Protein AF-B2FQ38-F1 (afdb_monomer)

Structure (mmCIF, N/CA/C/O backbone):
data_AF-B2FQ38-F1
#
_entry.id   AF-B2FQ38-F1
#
loop_
_atom_site.group_PDB
_atom_site.id
_atom_site.type_symbol
_atom_site.label_atom_id
_atom_site.label_alt_id
_atom_site.label_comp_id
_atom_site.label_asym_id
_atom_site.label_entity_id
_atom_site.label_seq_id
_atom_site.pdbx_PDB_ins_code
_atom_site.Cartn_x
_atom_site.Cartn_y
_atom_site.Cartn_z
_atom_site.occupancy
_atom_site.B_iso_or_equiv
_atom_site.auth_seq_id
_atom_site.auth_comp_id
_atom_site.auth_asym_id
_atom_site.auth_atom_id
_atom_site.pdbx_PDB_model_num
ATOM 1 N N . MET A 1 1 ? -25.486 31.416 -14.552 1.00 30.52 1 MET A N 1
ATOM 2 C CA . MET A 1 1 ? -24.155 31.394 -13.909 1.00 30.52 1 MET A CA 1
ATOM 3 C C . MET A 1 1 ? -23.927 32.611 -13.016 1.00 30.52 1 MET A C 1
ATOM 5 O O . MET A 1 1 ? -23.252 32.434 -12.018 1.00 30.52 1 MET A O 1
ATOM 9 N N . GLU A 1 2 ? -24.512 33.787 -13.290 1.00 24.81 2 GLU A N 1
ATOM 10 C CA . GLU A 1 2 ? -24.416 34.951 -12.377 1.00 24.81 2 GLU A CA 1
ATOM 11 C C . GLU A 1 2 ? -25.228 34.802 -11.069 1.00 24.81 2 GLU A C 1
ATOM 13 O O . GLU A 1 2 ? -24.766 35.266 -10.036 1.00 24.81 2 GLU A O 1
ATOM 18 N N . ASP A 1 3 ? -26.342 34.055 -11.046 1.00 27.44 3 ASP A N 1
ATOM 19 C CA . ASP A 1 3 ? -27.125 33.810 -9.810 1.00 27.44 3 ASP A CA 1
ATOM 20 C C . ASP A 1 3 ? -26.542 32.737 -8.859 1.00 27.44 3 ASP A C 1
ATOM 22 O O . ASP A 1 3 ? -27.119 32.452 -7.814 1.00 27.44 3 ASP A O 1
ATOM 26 N N . LEU A 1 4 ? -25.408 32.112 -9.199 1.00 34.53 4 LEU A N 1
ATOM 27 C CA . LEU A 1 4 ? -24.824 30.999 -8.427 1.00 34.53 4 LEU A CA 1
ATOM 28 C C . LEU A 1 4 ? -23.654 31.413 -7.518 1.00 34.53 4 LEU A C 1
ATOM 30 O O . LEU A 1 4 ? -23.085 30.561 -6.845 1.00 34.53 4 LEU A O 1
ATOM 34 N N . MET A 1 5 ? -23.273 32.694 -7.487 1.00 36.22 5 MET A N 1
ATOM 35 C CA . MET A 1 5 ? -21.983 33.100 -6.914 1.00 36.22 5 MET A CA 1
ATOM 36 C C . MET A 1 5 ? -21.943 33.417 -5.411 1.00 36.22 5 MET A C 1
ATOM 38 O O . MET A 1 5 ? -20.844 33.618 -4.908 1.00 36.22 5 MET A O 1
ATOM 42 N N . THR A 1 6 ? -23.048 33.397 -4.656 1.00 47.59 6 THR A N 1
ATOM 43 C CA . THR A 1 6 ? -23.005 33.710 -3.204 1.00 47.59 6 THR A CA 1
ATOM 44 C C . THR A 1 6 ? -24.158 33.094 -2.391 1.00 47.59 6 THR A C 1
ATOM 46 O O . THR A 1 6 ? -24.915 33.792 -1.718 1.00 47.59 6 THR A O 1
ATOM 49 N N . SER A 1 7 ? -24.326 31.767 -2.393 1.00 60.12 7 SER A N 1
ATOM 50 C CA . SER A 1 7 ? -25.158 31.102 -1.371 1.00 60.12 7 SER A CA 1
ATOM 51 C C . SER A 1 7 ? -24.307 30.189 -0.494 1.00 60.12 7 SER A C 1
ATOM 53 O O . SER A 1 7 ? -23.988 29.072 -0.890 1.00 60.12 7 SER A O 1
ATOM 55 N N . TYR A 1 8 ? -23.945 30.661 0.701 1.00 74.25 8 TYR A N 1
ATOM 56 C CA . TYR A 1 8 ? -23.257 29.840 1.701 1.00 74.25 8 TYR A CA 1
ATOM 57 C C . TYR A 1 8 ? -24.162 28.691 2.177 1.00 74.25 8 TYR A C 1
ATOM 59 O O . TYR A 1 8 ? -25.304 28.931 2.586 1.00 74.25 8 TYR A O 1
ATOM 67 N N . SER A 1 9 ? -23.636 27.465 2.184 1.00 77.94 9 SER A N 1
ATOM 68 C CA . SER A 1 9 ? -24.267 26.291 2.806 1.00 77.94 9 SER A CA 1
ATOM 69 C C . SER A 1 9 ? -24.468 26.483 4.312 1.00 77.94 9 SER A C 1
ATOM 71 O O . SER A 1 9 ? -23.829 27.326 4.955 1.00 77.94 9 SER A O 1
ATOM 73 N N . PHE A 1 10 ? -25.324 25.657 4.918 1.00 81.75 10 PHE A N 1
ATOM 74 C CA . PHE A 1 10 ? -25.598 25.731 6.355 1.00 81.75 10 PHE A CA 1
ATOM 75 C C . PHE A 1 10 ? -24.322 25.588 7.206 1.00 81.75 10 PHE A C 1
ATOM 77 O O . PHE A 1 10 ? -24.134 26.292 8.204 1.00 81.75 10 PHE A O 1
ATOM 84 N N . THR A 1 11 ? -23.406 24.707 6.798 1.00 80.44 11 THR A N 1
ATOM 85 C CA . THR A 1 11 ? -22.117 24.514 7.477 1.00 80.44 11 THR A CA 1
ATOM 86 C C . THR A 1 11 ? -21.111 25.627 7.203 1.00 80.44 11 THR A C 1
ATOM 88 O O . THR A 1 11 ? -20.391 26.017 8.121 1.00 80.44 11 THR A O 1
ATOM 91 N N . GLU A 1 12 ? -21.081 26.190 5.992 1.00 84.88 12 GLU A N 1
ATOM 92 C CA . GLU A 1 12 ? -20.215 27.334 5.665 1.00 84.88 12 GLU A CA 1
ATOM 93 C C . GLU A 1 12 ? -20.566 28.562 6.491 1.00 84.88 12 GLU A C 1
ATOM 95 O O . GLU A 1 12 ? -19.676 29.231 7.014 1.00 84.88 12 GLU A O 1
ATOM 100 N N . LYS A 1 13 ? -21.863 28.809 6.699 1.00 87.81 13 LYS A N 1
ATOM 101 C CA . LYS A 1 13 ? -22.312 29.901 7.564 1.00 87.81 13 LYS A CA 1
ATOM 102 C C . LYS A 1 13 ? -21.849 29.737 9.011 1.00 87.81 13 LYS A C 1
ATOM 104 O O . LYS A 1 13 ? -21.582 30.723 9.692 1.00 87.81 13 LYS A O 1
ATOM 109 N N . LYS A 1 14 ? -21.738 28.496 9.502 1.00 91.06 14 LYS A N 1
ATOM 110 C CA . LYS A 1 14 ? -21.206 28.225 10.846 1.00 91.06 14 LYS A CA 1
ATOM 111 C C . LYS A 1 14 ? -19.706 28.493 10.933 1.00 91.06 14 LYS A C 1
ATOM 113 O O . LYS A 1 14 ? -19.252 28.909 11.999 1.00 91.06 14 LYS A O 1
ATOM 118 N N . ARG A 1 15 ? -18.938 28.224 9.873 1.00 93.25 15 ARG A N 1
ATOM 119 C CA . ARG A 1 15 ? -17.489 28.444 9.849 1.00 93.25 15 ARG A CA 1
ATOM 120 C C . ARG A 1 15 ? -16.972 28.676 8.432 1.00 93.25 15 ARG A C 1
ATOM 122 O O . ARG A 1 15 ? -16.943 27.761 7.611 1.00 93.25 15 ARG A O 1
ATOM 129 N N . ILE A 1 16 ? -16.463 29.882 8.205 1.00 91.81 16 ILE A N 1
ATOM 130 C CA . ILE A 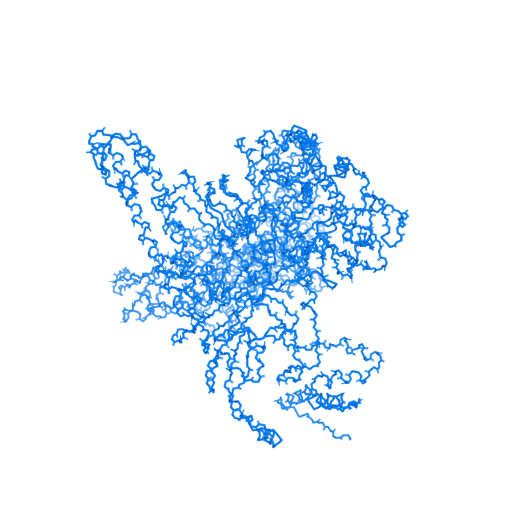1 16 ? -15.755 30.259 6.983 1.00 91.81 16 ILE A CA 1
ATOM 131 C C . ILE A 1 16 ? -14.252 30.102 7.224 1.00 91.81 16 ILE A C 1
ATOM 133 O O . ILE A 1 16 ? -13.740 30.474 8.280 1.00 91.81 16 ILE A O 1
ATOM 137 N N . ARG A 1 17 ? -13.550 29.521 6.249 1.00 92.31 17 ARG A N 1
ATOM 138 C CA . ARG A 1 17 ? -12.087 29.446 6.209 1.00 92.31 17 ARG A CA 1
ATOM 139 C C . ARG A 1 17 ? -11.578 30.571 5.320 1.00 92.31 17 ARG A C 1
ATOM 141 O O . ARG A 1 17 ? -12.038 30.701 4.191 1.00 92.31 17 ARG A O 1
ATOM 148 N N . LYS A 1 18 ? -10.650 31.383 5.826 1.00 92.12 18 LYS A N 1
ATOM 149 C CA . LYS A 1 18 ? -10.034 32.457 5.044 1.00 92.12 18 LYS A CA 1
ATOM 150 C C . LYS A 1 18 ? -9.117 31.843 3.995 1.00 92.12 18 LYS A C 1
ATOM 152 O O . LYS A 1 18 ? -8.100 31.270 4.364 1.00 92.12 18 LYS A O 1
ATOM 157 N N . ASP A 1 19 ? -9.457 31.991 2.725 1.00 90.75 19 ASP A N 1
ATOM 158 C CA . ASP A 1 19 ? -8.627 31.544 1.607 1.00 90.75 19 ASP A CA 1
ATOM 159 C C . ASP A 1 19 ? -7.636 32.637 1.185 1.00 90.75 19 ASP A C 1
ATOM 161 O O . ASP A 1 19 ? -8.020 33.805 1.097 1.00 90.75 19 ASP A O 1
ATOM 165 N N . PHE A 1 20 ? -6.372 32.266 0.964 1.00 90.81 20 PHE A N 1
ATOM 166 C CA . PHE A 1 20 ? -5.313 33.130 0.431 1.00 90.81 20 PHE A CA 1
ATOM 167 C C . PHE A 1 20 ? -5.130 33.004 -1.091 1.00 90.81 20 PHE A C 1
ATOM 169 O O . PHE A 1 20 ? -4.397 33.815 -1.658 1.00 90.81 20 PHE A O 1
ATOM 176 N N . GLY A 1 21 ? -5.810 32.048 -1.738 1.00 86.00 21 GLY A N 1
ATOM 177 C CA . GLY A 1 21 ? -5.771 31.843 -3.185 1.00 86.00 21 GLY A CA 1
ATOM 178 C C . GLY A 1 21 ? -6.091 33.110 -3.973 1.00 86.00 21 GLY A C 1
ATOM 179 O O . GLY A 1 21 ? -7.082 33.799 -3.712 1.00 86.00 21 GLY A O 1
ATOM 180 N N . LYS A 1 22 ? -5.234 33.430 -4.944 1.00 81.25 22 LYS A N 1
ATOM 181 C CA . LYS A 1 22 ? -5.360 34.620 -5.801 1.00 81.25 22 LYS A CA 1
ATOM 182 C C . LYS A 1 22 ? -6.075 34.287 -7.098 1.00 81.25 22 LYS A C 1
ATOM 184 O O . LYS A 1 22 ? -6.637 35.175 -7.743 1.00 81.25 22 LYS A O 1
ATOM 189 N N . GLN A 1 23 ? -6.042 33.019 -7.496 1.00 78.56 23 GLN A N 1
ATOM 190 C CA . GLN A 1 23 ? -6.666 32.550 -8.718 1.00 78.56 23 GLN A CA 1
ATOM 191 C C . GLN A 1 23 ? -8.135 32.215 -8.496 1.00 78.56 23 GLN A C 1
ATOM 193 O O . GLN A 1 23 ? -8.535 31.619 -7.499 1.00 78.56 23 GLN A O 1
ATOM 198 N N . ARG A 1 24 ? -8.964 32.571 -9.477 1.00 76.06 24 ARG A N 1
ATOM 199 C CA . ARG A 1 24 ? -10.374 32.188 -9.470 1.00 76.06 24 ARG A CA 1
ATOM 200 C C . ARG A 1 24 ? -10.495 30.683 -9.717 1.00 76.06 24 ARG A C 1
ATOM 202 O O . ARG A 1 24 ? -9.971 30.181 -10.708 1.00 76.06 24 ARG A O 1
ATOM 209 N N . SER A 1 25 ? -11.257 29.989 -8.873 1.00 76.56 25 SER A N 1
ATOM 210 C CA . SER A 1 25 ? -11.648 28.601 -9.134 1.00 76.56 25 SER A CA 1
ATOM 211 C C . SER A 1 25 ? -12.608 28.546 -10.328 1.00 76.56 25 SER A C 1
ATOM 213 O O . SER A 1 25 ? -13.724 29.062 -10.260 1.00 76.56 25 SER A O 1
ATOM 215 N N . ILE A 1 26 ? -12.148 27.988 -11.451 1.00 82.06 26 ILE A N 1
ATOM 216 C CA . ILE A 1 26 ? -12.937 27.857 -12.690 1.00 82.06 26 ILE A CA 1
ATOM 217 C C . ILE A 1 26 ? -13.765 26.567 -12.683 1.00 82.06 26 ILE A C 1
ATOM 219 O O . ILE A 1 26 ? -14.894 26.551 -13.168 1.00 82.06 26 ILE A O 1
ATOM 223 N N . LEU A 1 27 ? -13.208 25.494 -12.120 1.00 86.31 27 LEU A N 1
ATOM 224 C CA . LEU A 1 27 ? -13.832 24.180 -12.027 1.00 86.31 27 LEU A CA 1
ATOM 225 C C . LEU A 1 27 ? -13.804 23.718 -10.572 1.00 86.31 27 LEU A C 1
ATOM 227 O O . LEU A 1 27 ? -12.741 23.668 -9.956 1.00 86.31 27 LEU A O 1
ATOM 231 N N . GLU A 1 28 ? -14.964 23.352 -10.035 1.00 86.62 28 GLU A N 1
ATOM 232 C CA . GLU A 1 28 ? -15.049 22.755 -8.704 1.00 86.62 28 GLU A CA 1
ATOM 233 C C . GLU A 1 28 ? -14.369 21.382 -8.661 1.00 86.62 28 GLU A C 1
ATOM 235 O O . GLU A 1 28 ? -14.281 20.669 -9.666 1.00 86.62 28 GLU A O 1
ATOM 240 N N . VAL A 1 29 ? -13.909 20.985 -7.473 1.00 90.31 29 VAL A N 1
ATOM 241 C CA . VAL A 1 29 ? -13.343 19.649 -7.261 1.00 90.31 29 VAL A CA 1
ATOM 242 C C . VAL A 1 29 ? -14.402 18.598 -7.628 1.00 90.31 29 VAL A C 1
ATOM 244 O O . VAL A 1 29 ? -15.494 18.613 -7.052 1.00 90.31 29 VAL A O 1
ATOM 247 N N . PRO A 1 30 ? -14.115 17.684 -8.576 1.00 92.19 30 PRO A N 1
ATOM 248 C CA . PRO A 1 30 ? -15.082 16.684 -9.008 1.00 92.19 30 PRO A CA 1
ATOM 249 C C . PRO A 1 30 ? -15.364 15.686 -7.886 1.00 92.19 30 PRO A C 1
ATOM 251 O O . PRO A 1 30 ? -14.550 15.513 -6.980 1.00 92.19 30 PRO A O 1
ATOM 254 N N . PHE A 1 31 ? -16.481 14.959 -7.988 1.00 92.38 31 PHE A N 1
ATOM 255 C CA . PHE A 1 31 ? -16.797 13.908 -7.024 1.00 92.38 31 PHE A CA 1
ATOM 256 C C . PHE A 1 31 ? -15.661 12.878 -6.948 1.00 92.38 31 PHE A C 1
ATOM 258 O O . PHE A 1 31 ? -15.361 12.168 -7.916 1.00 92.38 31 PHE A O 1
ATOM 265 N N . LEU A 1 32 ? -15.017 12.788 -5.784 1.00 92.94 32 LEU A N 1
ATOM 266 C CA . LEU A 1 32 ? -13.730 12.101 -5.651 1.00 92.94 32 LEU A CA 1
ATOM 267 C C . LEU A 1 32 ? -13.824 10.581 -5.881 1.00 92.94 32 LEU A C 1
ATOM 269 O O . LEU A 1 32 ? -12.814 9.942 -6.177 1.00 92.94 32 LEU A O 1
ATOM 273 N N . LEU A 1 33 ? -15.014 9.986 -5.794 1.00 92.50 33 LEU A N 1
ATOM 274 C CA . LEU A 1 33 ? -15.222 8.542 -5.971 1.00 92.50 33 LEU A CA 1
ATOM 275 C C . LEU A 1 33 ? -15.820 8.161 -7.336 1.00 92.50 33 LEU A C 1
ATOM 277 O O . LEU A 1 33 ? -16.077 6.978 -7.572 1.00 92.50 33 LEU A O 1
ATOM 281 N N . ALA A 1 34 ? -15.998 9.131 -8.241 1.00 91.06 34 ALA A N 1
ATOM 282 C CA . ALA A 1 34 ? -16.665 8.955 -9.535 1.00 91.06 34 ALA A CA 1
ATOM 283 C C . ALA A 1 34 ? -16.137 7.753 -10.338 1.00 91.06 34 ALA A C 1
ATOM 285 O O . ALA A 1 34 ? -16.916 6.928 -10.790 1.00 91.06 34 ALA A O 1
ATOM 286 N N . ILE A 1 35 ? -14.817 7.560 -10.415 1.00 90.06 35 ILE A N 1
ATOM 287 C CA . ILE A 1 35 ? -14.202 6.477 -11.211 1.00 90.06 35 ILE A CA 1
ATOM 288 C C . ILE A 1 35 ? -14.676 5.081 -10.788 1.00 90.06 35 ILE A C 1
ATOM 290 O O . ILE A 1 35 ? -14.888 4.219 -11.640 1.00 90.06 35 ILE A O 1
ATOM 294 N N . GLN A 1 36 ? -14.840 4.844 -9.484 1.00 91.38 36 GLN A N 1
ATOM 295 C CA . GLN A 1 36 ? -15.310 3.552 -8.976 1.00 91.38 36 GLN A CA 1
ATOM 296 C C . GLN A 1 36 ? -16.817 3.412 -9.205 1.00 91.38 36 GLN A C 1
ATOM 298 O O . GLN A 1 36 ? -17.272 2.417 -9.771 1.00 91.38 36 GLN A O 1
ATOM 303 N N . VAL A 1 37 ? -17.573 4.432 -8.793 1.00 92.75 37 VAL A N 1
ATOM 304 C CA . VAL A 1 37 ? -19.040 4.417 -8.802 1.00 92.75 37 VAL A CA 1
ATOM 305 C C . VAL A 1 37 ? -19.590 4.386 -10.227 1.00 92.75 37 VAL A C 1
ATOM 307 O O . VAL A 1 37 ? -20.438 3.549 -10.536 1.00 92.75 37 VAL A O 1
ATOM 310 N N . ASP A 1 38 ? -19.092 5.248 -11.111 1.00 91.88 38 ASP A N 1
ATOM 311 C CA . ASP A 1 38 ? -19.549 5.338 -12.497 1.00 91.88 38 ASP A CA 1
ATOM 312 C C . ASP A 1 38 ? -19.169 4.075 -13.274 1.00 91.88 38 ASP A C 1
ATOM 314 O O . ASP A 1 38 ? -20.032 3.480 -13.916 1.00 91.88 38 ASP A O 1
ATOM 318 N N . SER A 1 39 ? -17.941 3.565 -13.104 1.00 92.62 39 SER A N 1
ATOM 319 C CA . SER A 1 39 ? -17.521 2.312 -13.748 1.00 92.62 39 SER A CA 1
ATOM 320 C C . SER A 1 39 ? -18.389 1.118 -13.342 1.00 92.62 39 SER A C 1
ATOM 322 O O . SER A 1 39 ? -18.720 0.278 -14.182 1.00 92.62 39 SER A O 1
ATOM 324 N N . TYR A 1 40 ? -18.769 1.010 -12.064 1.00 94.62 40 TYR A N 1
ATOM 325 C CA . TYR A 1 40 ? -19.619 -0.095 -11.618 1.00 94.62 40 TYR A CA 1
ATOM 326 C C . TYR A 1 40 ? -21.084 0.090 -12.031 1.00 94.62 40 TYR A C 1
ATOM 328 O O . TYR A 1 40 ? -21.764 -0.885 -12.357 1.00 94.62 40 TYR A O 1
ATOM 336 N N . ARG A 1 41 ? -21.563 1.340 -12.097 1.00 92.94 41 ARG A N 1
ATOM 337 C CA . ARG A 1 41 ? -22.890 1.672 -12.631 1.00 92.94 41 ARG A CA 1
ATOM 338 C C . ARG A 1 41 ? -23.003 1.304 -14.113 1.00 92.94 41 ARG A C 1
ATOM 340 O O . ARG A 1 41 ? -23.996 0.692 -14.504 1.00 92.94 41 ARG A O 1
ATOM 347 N N . GLU A 1 42 ? -21.983 1.615 -14.911 1.00 91.38 42 GLU A N 1
ATOM 348 C CA . GLU A 1 42 ? -21.880 1.221 -16.324 1.00 91.38 42 GLU A CA 1
ATOM 349 C C . GLU A 1 42 ? -21.821 -0.301 -16.500 1.00 91.38 42 GLU A C 1
ATOM 351 O O . GLU A 1 42 ? -22.421 -0.842 -17.427 1.00 91.38 42 GLU A O 1
ATOM 356 N N . PHE A 1 43 ? -21.160 -1.014 -15.584 1.00 94.00 43 PHE A N 1
ATOM 357 C CA . PHE A 1 43 ? -21.119 -2.476 -15.596 1.00 94.00 43 PHE A CA 1
ATOM 358 C C . PHE A 1 43 ? -22.499 -3.116 -15.360 1.00 94.00 43 PHE A C 1
ATOM 360 O O . PHE A 1 43 ? -22.864 -4.063 -16.067 1.00 94.00 43 PHE A O 1
ATOM 367 N N . LEU A 1 44 ? -23.266 -2.613 -14.382 1.00 94.19 44 LEU A N 1
ATOM 368 C CA . LEU A 1 44 ? -24.563 -3.184 -13.994 1.00 94.19 44 LEU A CA 1
ATOM 369 C C . LEU A 1 44 ? -25.741 -2.717 -14.858 1.00 94.19 44 LEU A C 1
ATOM 371 O O . LEU A 1 44 ? -26.690 -3.485 -15.016 1.00 94.19 44 LEU A O 1
ATOM 375 N N . GLN A 1 45 ? -25.724 -1.476 -15.361 1.00 92.12 45 GLN A N 1
ATOM 376 C CA . GLN A 1 45 ? -26.836 -0.819 -16.075 1.00 92.12 45 GLN A CA 1
ATOM 377 C C . GLN A 1 45 ? -28.214 -1.011 -15.400 1.00 92.12 45 GLN A C 1
ATOM 379 O O . GLN A 1 45 ? -29.226 -1.239 -16.064 1.00 92.12 45 GLN A O 1
ATOM 384 N N . GLU A 1 46 ? -28.251 -0.946 -14.065 1.00 84.25 46 GLU A N 1
ATOM 385 C CA . GLU A 1 46 ? -29.430 -1.292 -13.254 1.00 84.25 46 GLU A CA 1
ATOM 386 C C . GLU A 1 46 ? -30.654 -0.422 -13.581 1.00 84.25 46 GLU A C 1
ATOM 388 O O . GLU A 1 46 ? -31.749 -0.942 -13.781 1.00 84.25 46 GLU A O 1
ATOM 393 N N . ASN A 1 47 ? -30.445 0.892 -13.712 1.00 83.38 47 ASN A N 1
ATOM 394 C CA . ASN A 1 47 ? -31.505 1.882 -13.944 1.00 83.38 47 ASN A CA 1
ATOM 395 C C . ASN A 1 47 ? -31.821 2.115 -15.432 1.00 83.38 47 ASN A C 1
ATOM 397 O O . ASN A 1 47 ? -32.558 3.043 -15.770 1.00 83.38 47 ASN A O 1
ATOM 401 N N . VAL A 1 48 ? -31.249 1.311 -16.333 1.00 87.44 48 VAL A N 1
ATOM 402 C CA . VAL A 1 48 ? -31.468 1.427 -17.779 1.00 87.44 48 VAL A CA 1
ATOM 403 C C . VAL A 1 48 ? -32.482 0.375 -18.219 1.00 87.44 48 VAL A C 1
ATOM 405 O O . VAL A 1 48 ? -32.298 -0.825 -17.984 1.00 87.44 48 VAL A O 1
ATOM 408 N N . ASP A 1 49 ? -33.548 0.837 -18.877 1.00 86.56 49 ASP A N 1
ATOM 409 C CA . ASP A 1 49 ? -34.559 -0.019 -19.505 1.00 86.56 49 ASP A CA 1
ATOM 410 C C . ASP A 1 49 ? -33.870 -1.095 -20.370 1.00 86.56 49 ASP A C 1
ATOM 412 O O . ASP A 1 49 ? -32.993 -0.734 -21.162 1.00 86.56 49 ASP A O 1
ATOM 416 N N . PRO A 1 50 ? -34.230 -2.392 -20.251 1.00 84.31 50 PRO A N 1
ATOM 417 C CA . PRO A 1 50 ? -33.631 -3.478 -21.026 1.00 84.31 50 PRO A CA 1
ATOM 418 C C . PRO A 1 50 ? -33.435 -3.194 -22.522 1.00 84.31 50 PRO A C 1
ATOM 420 O O . PRO A 1 50 ? -32.429 -3.626 -23.078 1.00 84.31 50 PRO A O 1
ATOM 423 N N . ALA A 1 51 ? -34.345 -2.451 -23.164 1.00 85.06 51 ALA A N 1
ATOM 424 C CA . ALA A 1 51 ? -34.253 -2.122 -24.591 1.00 85.06 51 ALA A CA 1
ATOM 425 C C . ALA A 1 51 ? -33.261 -0.986 -24.919 1.00 85.06 51 ALA A C 1
ATOM 427 O O . ALA A 1 51 ? -32.853 -0.841 -26.068 1.00 85.06 51 ALA A O 1
ATOM 428 N N . LYS A 1 52 ? -32.891 -0.168 -23.926 1.00 88.50 52 LYS A N 1
ATOM 429 C CA . LYS A 1 52 ? -31.974 0.979 -24.057 1.00 88.50 52 LYS A CA 1
ATOM 430 C C . LYS A 1 52 ? -30.578 0.699 -23.493 1.00 88.50 52 LYS A C 1
ATOM 432 O O . LYS A 1 52 ? -29.757 1.613 -23.449 1.00 88.50 52 LYS A O 1
ATOM 437 N N . ARG A 1 53 ? -30.317 -0.529 -23.032 1.00 89.06 53 ARG A N 1
ATOM 438 C CA . ARG A 1 53 ? -29.000 -0.927 -22.523 1.00 89.06 53 ARG A CA 1
ATOM 439 C C . ARG A 1 53 ? -27.964 -0.839 -23.635 1.00 89.06 53 ARG A C 1
ATOM 441 O O . ARG A 1 53 ? -28.188 -1.327 -24.741 1.00 89.06 53 ARG A O 1
ATOM 448 N N . THR A 1 54 ? -26.841 -0.207 -23.331 1.00 86.94 54 THR A N 1
ATOM 449 C CA . THR A 1 54 ? -25.704 -0.112 -24.246 1.00 86.94 54 THR A CA 1
ATOM 450 C C . THR A 1 54 ? -24.900 -1.411 -24.207 1.00 86.94 54 THR A C 1
ATOM 452 O O . THR A 1 54 ? -24.975 -2.179 -23.242 1.00 86.94 54 THR A O 1
ATOM 455 N N . ASP A 1 55 ? -24.120 -1.684 -25.251 1.00 86.12 55 ASP A N 1
ATOM 456 C CA . ASP A 1 55 ? -23.302 -2.899 -25.361 1.00 86.12 55 ASP A CA 1
ATOM 457 C C . ASP A 1 55 ? -22.011 -2.802 -24.526 1.00 86.12 55 ASP A C 1
ATOM 459 O O . ASP A 1 55 ? -20.900 -2.933 -25.032 1.00 86.12 55 ASP A O 1
ATOM 463 N N . HIS A 1 56 ? -22.176 -2.603 -23.214 1.00 84.81 56 HIS A N 1
ATOM 464 C CA . HIS A 1 56 ? -21.115 -2.568 -22.203 1.00 84.81 56 HIS A CA 1
ATOM 465 C C . HIS A 1 56 ? -21.472 -3.423 -20.971 1.00 84.81 56 HIS A C 1
ATOM 467 O O . HIS A 1 56 ? -22.646 -3.721 -20.714 1.00 84.81 56 HIS A O 1
ATOM 473 N N . GLY A 1 57 ? -20.465 -3.836 -20.195 1.00 90.75 57 GLY A N 1
ATOM 474 C CA . GLY A 1 57 ? -20.663 -4.488 -18.901 1.00 90.75 57 GLY A CA 1
ATOM 475 C C . GLY A 1 57 ? -21.312 -5.871 -18.992 1.00 90.75 57 GLY A C 1
ATOM 476 O O . GLY A 1 57 ? -20.987 -6.680 -19.865 1.00 90.75 57 GLY A O 1
ATOM 477 N N . LEU A 1 58 ? -22.262 -6.157 -18.094 1.00 92.44 58 LEU A N 1
ATOM 478 C CA . LEU A 1 58 ? -22.986 -7.436 -18.081 1.00 92.44 58 LEU A CA 1
ATOM 479 C C . LEU A 1 58 ? -23.682 -7.734 -19.414 1.00 92.44 58 LEU A C 1
ATOM 481 O O . LEU A 1 58 ? -23.680 -8.883 -19.862 1.00 92.44 58 LEU A O 1
ATOM 485 N N . HIS A 1 59 ? -24.260 -6.714 -20.056 1.00 93.50 59 HIS A N 1
ATOM 486 C CA . HIS A 1 59 ? -24.968 -6.881 -21.323 1.00 93.50 59 HIS A CA 1
ATOM 487 C C . HIS A 1 59 ? -24.013 -7.294 -22.453 1.00 93.50 59 HIS A C 1
ATOM 489 O O . HIS A 1 59 ? -24.300 -8.258 -23.164 1.00 93.50 59 HIS A O 1
ATOM 495 N N . ALA A 1 60 ? -22.845 -6.646 -22.552 1.00 90.00 60 ALA A N 1
ATOM 496 C CA . ALA A 1 60 ? -21.799 -7.004 -23.513 1.00 90.00 60 ALA A CA 1
ATOM 497 C C . ALA A 1 60 ? -21.265 -8.421 -23.287 1.00 90.00 60 ALA A C 1
ATOM 499 O O . ALA A 1 60 ? -21.159 -9.204 -24.230 1.00 90.00 60 ALA A O 1
ATOM 500 N N . ALA A 1 61 ? -20.969 -8.785 -22.034 1.00 91.31 61 ALA A N 1
ATOM 501 C CA . ALA A 1 61 ? -20.466 -10.116 -21.712 1.00 91.31 61 ALA A CA 1
ATOM 502 C C . ALA A 1 61 ? -21.474 -11.218 -22.082 1.00 91.31 61 ALA A C 1
ATOM 504 O O . ALA A 1 61 ? -21.076 -12.228 -22.662 1.00 91.31 61 ALA A O 1
ATOM 505 N N . LEU A 1 62 ? -22.770 -11.011 -21.813 1.00 92.94 62 LEU A N 1
ATOM 506 C CA . LEU A 1 62 ? -23.829 -11.952 -22.191 1.00 92.94 62 LEU A CA 1
ATOM 507 C C . LEU A 1 62 ? -23.980 -12.051 -23.717 1.00 92.94 62 LEU A C 1
ATOM 509 O O . LEU A 1 62 ? -23.923 -13.156 -24.251 1.00 92.94 62 LEU A O 1
ATOM 513 N N . LYS A 1 63 ? -24.077 -10.922 -24.433 1.00 91.19 63 LYS A N 1
ATOM 514 C CA . LYS A 1 63 ? -24.134 -10.900 -25.909 1.00 91.19 63 LYS A CA 1
ATOM 515 C C . LYS A 1 63 ? -22.886 -11.479 -26.581 1.00 91.19 63 LYS A C 1
ATOM 517 O O . LYS A 1 63 ? -22.971 -11.968 -27.695 1.00 91.19 63 LYS A O 1
ATOM 522 N N . SER A 1 64 ? -21.728 -11.436 -25.919 1.00 86.00 64 SER A N 1
ATOM 523 C CA . SER A 1 64 ? -20.486 -11.979 -26.484 1.00 86.00 64 SER A CA 1
ATOM 524 C C . SER A 1 64 ? -20.420 -13.511 -26.498 1.00 86.00 64 SER A C 1
ATOM 526 O O . SER A 1 64 ? -19.590 -14.063 -27.212 1.00 86.00 64 SER A O 1
ATOM 528 N N . VAL A 1 65 ? -21.248 -14.191 -25.694 1.00 88.31 65 VAL A N 1
ATOM 529 C CA . VAL A 1 65 ? -21.268 -15.662 -25.565 1.00 88.31 65 VAL A CA 1
ATOM 530 C C . VAL A 1 65 ? -22.572 -16.258 -26.102 1.00 88.31 65 VAL A C 1
ATOM 532 O O . VAL A 1 65 ? -22.573 -17.357 -26.647 1.00 88.31 65 VAL A O 1
ATOM 535 N N . PHE A 1 66 ? -23.692 -15.551 -25.950 1.00 89.88 66 PHE A N 1
ATOM 536 C CA . PHE A 1 66 ? -24.979 -15.954 -26.512 1.00 89.88 66 PHE A CA 1
ATOM 537 C C . PHE A 1 66 ? -25.163 -15.336 -27.911 1.00 89.88 66 PHE A C 1
ATOM 539 O O . PHE A 1 66 ? -24.886 -14.152 -28.070 1.00 89.88 66 PHE A O 1
ATOM 546 N N . PRO A 1 67 ? -25.694 -16.069 -28.908 1.00 89.69 67 PRO A N 1
ATOM 547 C CA . PRO A 1 67 ? -26.340 -17.375 -28.793 1.00 89.69 67 PRO A CA 1
ATOM 548 C C . PRO A 1 67 ? -25.361 -18.560 -28.780 1.00 89.69 67 PRO A C 1
ATOM 550 O O . PRO A 1 67 ? -24.448 -18.647 -29.595 1.00 89.69 67 PRO A O 1
ATOM 553 N N . ILE A 1 68 ? -25.611 -19.532 -27.898 1.00 90.38 68 ILE A N 1
ATOM 554 C CA . ILE A 1 68 ? -24.828 -20.773 -27.820 1.00 90.38 68 ILE A CA 1
ATOM 555 C C . ILE A 1 68 ? -25.490 -21.819 -28.717 1.00 90.38 68 ILE A C 1
ATOM 557 O O . ILE A 1 68 ? -26.548 -22.349 -28.373 1.00 90.38 68 ILE A O 1
ATOM 561 N N . ALA A 1 69 ? -24.874 -22.137 -29.855 1.00 87.56 69 ALA A N 1
ATOM 562 C CA . ALA A 1 69 ? -25.349 -23.182 -30.761 1.00 87.56 69 ALA A CA 1
ATOM 563 C C . ALA A 1 69 ? -24.722 -24.552 -30.444 1.00 87.56 69 ALA A C 1
ATOM 565 O O . ALA A 1 69 ? -23.524 -24.667 -30.178 1.00 87.56 69 ALA A O 1
ATOM 566 N N . SER A 1 70 ? -25.539 -25.604 -30.511 1.00 87.12 70 SER A N 1
ATOM 567 C CA . SER A 1 70 ? -25.107 -27.013 -30.499 1.00 87.12 70 SER A CA 1
ATOM 568 C C . SER A 1 70 ? -24.106 -27.324 -31.621 1.00 87.12 70 SER A C 1
ATOM 570 O O . SER A 1 70 ? -24.090 -26.655 -32.653 1.00 87.12 70 SER A O 1
ATOM 572 N N . TYR A 1 71 ? -23.304 -28.383 -31.459 1.00 83.75 71 TYR A N 1
ATOM 573 C CA . TYR A 1 71 ? -22.376 -28.840 -32.506 1.00 83.75 71 TYR A CA 1
ATOM 574 C C . TYR A 1 71 ? -23.084 -29.230 -33.816 1.00 83.75 71 TYR A C 1
ATOM 576 O O . TYR A 1 71 ? -22.506 -29.077 -34.887 1.00 83.75 71 TYR A O 1
ATOM 584 N N . SER A 1 72 ? -24.326 -29.714 -33.730 1.00 80.69 72 SER A N 1
ATOM 585 C CA . SER A 1 72 ? -25.180 -30.061 -34.873 1.00 80.69 72 SER A CA 1
ATOM 586 C C . SER A 1 72 ? -25.840 -28.838 -35.528 1.00 80.69 72 SER A C 1
ATOM 588 O O . SER A 1 72 ? -26.282 -28.919 -36.669 1.00 80.69 72 SER A O 1
ATOM 590 N N . GLY A 1 73 ? -25.949 -27.719 -34.802 1.00 81.56 73 GLY A N 1
ATOM 591 C CA . GLY A 1 73 ? -26.710 -26.535 -35.201 1.00 81.56 73 GLY A CA 1
ATOM 592 C C . GLY A 1 73 ? -28.232 -26.645 -35.021 1.00 81.56 73 GLY A C 1
ATOM 593 O O . GLY A 1 73 ? -28.928 -25.675 -35.323 1.00 81.56 73 GLY A O 1
ATOM 594 N N . ASN A 1 74 ? -28.758 -27.769 -34.512 1.00 83.44 74 ASN A N 1
ATOM 595 C CA . ASN A 1 74 ? -30.205 -28.008 -34.363 1.00 83.44 74 ASN A CA 1
ATOM 596 C C . ASN A 1 74 ? -30.804 -27.394 -33.092 1.00 83.44 74 ASN A C 1
ATOM 598 O O . ASN A 1 74 ? -32.015 -27.250 -32.984 1.00 83.44 74 ASN A O 1
ATOM 602 N N . ALA A 1 75 ? -29.980 -27.050 -32.110 1.00 87.56 75 ALA A N 1
ATOM 603 C CA . ALA A 1 75 ? -30.394 -26.369 -30.889 1.00 87.56 75 ALA A CA 1
ATOM 604 C C . ALA A 1 75 ? -29.544 -25.115 -30.671 1.00 87.56 75 ALA A C 1
ATOM 606 O O . ALA A 1 75 ? -28.323 -25.161 -30.862 1.00 87.56 75 ALA A O 1
ATOM 607 N N . ALA A 1 76 ? -30.177 -24.025 -30.245 1.00 89.31 76 ALA A N 1
ATOM 608 C CA . ALA A 1 76 ? -29.518 -22.788 -29.849 1.00 89.31 76 ALA A CA 1
ATOM 609 C C . ALA A 1 76 ? -30.122 -22.249 -28.548 1.00 89.31 76 ALA A C 1
ATOM 611 O O . ALA A 1 76 ? -31.336 -22.277 -28.354 1.00 89.31 76 ALA A O 1
ATOM 612 N N . LEU A 1 77 ? -29.270 -21.760 -27.652 1.00 91.88 77 LEU A N 1
ATOM 613 C CA . LEU A 1 77 ? -29.682 -21.064 -26.440 1.00 91.88 77 LEU A CA 1
ATOM 614 C C . LEU A 1 77 ? -29.403 -19.570 -26.616 1.00 91.88 77 LEU A C 1
ATOM 616 O O . LEU A 1 77 ? -28.251 -19.174 -26.774 1.00 91.88 77 LEU A O 1
ATOM 620 N N . GLU A 1 78 ? -30.453 -18.757 -26.603 1.00 92.69 78 GLU A N 1
ATOM 621 C CA . GLU A 1 78 ? -30.416 -17.314 -26.841 1.00 92.69 78 GLU A CA 1
ATOM 622 C C . GLU A 1 78 ? -30.611 -16.531 -25.536 1.00 92.69 78 GLU A C 1
ATOM 624 O O . GLU A 1 78 ? -31.303 -16.974 -24.617 1.00 92.69 78 GLU A O 1
ATOM 629 N N . TYR A 1 79 ? -30.006 -15.348 -25.453 1.00 93.56 79 TYR A N 1
ATOM 630 C CA . TYR A 1 79 ? -30.155 -14.414 -24.336 1.00 93.56 79 TYR A CA 1
ATOM 631 C C . TYR A 1 79 ? -31.224 -13.362 -24.667 1.00 93.56 79 TYR A C 1
ATOM 633 O O . TYR A 1 79 ? -31.183 -12.769 -25.741 1.00 93.56 79 TYR A O 1
ATOM 641 N N . VAL A 1 80 ? -32.165 -13.122 -23.744 1.00 92.25 80 VAL A N 1
ATOM 642 C CA . VAL A 1 80 ? -33.250 -12.134 -23.912 1.00 92.25 80 VAL A CA 1
ATOM 643 C C . VAL A 1 80 ? -33.010 -10.890 -23.056 1.00 92.25 80 VAL A C 1
ATOM 645 O O . VAL A 1 80 ? -33.113 -9.766 -23.537 1.00 92.25 80 VAL A O 1
ATOM 648 N N . GLY A 1 81 ? -32.685 -11.074 -21.775 1.00 91.94 81 GLY A N 1
ATOM 649 C CA . GLY A 1 81 ? -32.546 -9.981 -20.815 1.00 91.94 81 GLY A CA 1
ATOM 650 C C . GLY A 1 81 ? -32.021 -10.463 -19.465 1.00 91.94 81 GLY A C 1
ATOM 651 O O . GLY A 1 81 ? -31.911 -11.662 -19.222 1.00 91.94 81 GLY A O 1
ATOM 652 N N . TYR A 1 82 ? -31.653 -9.538 -18.579 1.00 94.12 82 TYR A N 1
ATOM 653 C CA . TYR A 1 82 ? -31.306 -9.873 -17.191 1.00 94.12 82 TYR A CA 1
ATOM 654 C C . TYR A 1 82 ? -31.924 -8.885 -16.209 1.00 94.12 82 TYR A C 1
ATOM 656 O O . TYR A 1 82 ? -32.129 -7.709 -16.535 1.00 94.12 82 TYR A O 1
ATOM 664 N N . LYS A 1 83 ? -32.145 -9.366 -14.988 1.00 92.88 83 LYS A N 1
ATOM 665 C CA . LYS A 1 83 ? -32.603 -8.596 -13.838 1.00 92.88 83 LYS A CA 1
ATOM 666 C C . LYS A 1 83 ? -31.731 -8.920 -12.625 1.00 92.88 83 LYS A C 1
ATOM 668 O O . LYS A 1 83 ? -31.441 -10.085 -12.350 1.00 92.88 83 LYS A O 1
ATOM 673 N N . LEU A 1 84 ? -31.328 -7.880 -11.903 1.00 93.06 84 LEU A N 1
ATOM 674 C CA . LEU A 1 84 ? -30.749 -8.012 -10.570 1.00 93.06 84 LEU A CA 1
ATOM 675 C C . LEU A 1 84 ? -31.908 -8.081 -9.573 1.00 93.06 84 LEU A C 1
ATOM 677 O O . LEU A 1 84 ? -32.831 -7.268 -9.633 1.00 93.06 84 LEU A O 1
ATOM 681 N N . GLY A 1 85 ? -31.926 -9.111 -8.732 1.00 90.94 85 GLY A N 1
ATOM 682 C CA . GLY A 1 85 ? -32.895 -9.188 -7.642 1.00 90.94 85 GLY A CA 1
ATOM 683 C C . GLY A 1 85 ? -32.514 -8.271 -6.483 1.00 90.94 85 GLY A C 1
ATOM 684 O O . GLY A 1 85 ? -31.404 -7.750 -6.429 1.00 90.94 85 GLY A O 1
ATOM 685 N N . GLU A 1 86 ? -33.429 -8.112 -5.533 1.00 89.56 86 GLU A N 1
ATOM 686 C CA . GLU A 1 86 ? -33.128 -7.395 -4.294 1.00 89.56 86 GLU A CA 1
ATOM 687 C C . GLU A 1 86 ? -32.072 -8.168 -3.480 1.00 89.56 86 GLU A C 1
ATOM 689 O O . GLU A 1 86 ? -32.106 -9.407 -3.448 1.00 89.56 86 GLU A O 1
ATOM 694 N N . PRO A 1 87 ? -31.122 -7.469 -2.835 1.00 92.00 87 PRO A N 1
ATOM 695 C CA . PRO A 1 87 ? -30.171 -8.109 -1.940 1.00 92.00 87 PRO A CA 1
ATOM 696 C C . PRO A 1 87 ? -30.915 -8.746 -0.760 1.00 92.00 87 PRO A C 1
ATOM 698 O O . PRO A 1 87 ? -31.832 -8.159 -0.185 1.00 92.00 87 PRO A O 1
ATOM 701 N N . VAL A 1 88 ? -30.517 -9.965 -0.388 1.00 88.31 88 VAL A N 1
ATOM 702 C CA . VAL A 1 88 ? -31.171 -10.713 0.703 1.00 88.31 88 VAL A CA 1
ATOM 703 C C . VAL A 1 88 ? -31.011 -9.982 2.038 1.00 88.31 88 VAL A C 1
ATOM 705 O O . VAL A 1 88 ? -31.943 -9.936 2.841 1.00 88.31 88 VAL A O 1
ATOM 708 N N . PHE A 1 89 ? -29.839 -9.386 2.245 1.00 89.94 89 PHE A N 1
ATOM 709 C CA . PHE A 1 89 ? -29.458 -8.653 3.443 1.00 89.94 89 PHE A CA 1
ATOM 710 C C . PHE A 1 89 ? -28.940 -7.269 3.063 1.00 89.94 89 PHE A C 1
ATOM 712 O O . PHE A 1 89 ? -28.309 -7.106 2.016 1.00 89.94 89 PHE A O 1
ATOM 719 N N . ASP A 1 90 ? -29.203 -6.281 3.913 1.00 90.19 90 ASP A N 1
ATOM 720 C CA . ASP A 1 90 ? -28.632 -4.945 3.749 1.00 90.19 90 ASP A CA 1
ATOM 721 C C . ASP A 1 90 ? -27.134 -4.915 4.117 1.00 90.19 90 ASP A C 1
ATOM 723 O O . ASP A 1 90 ? -26.568 -5.866 4.664 1.00 90.19 90 ASP A O 1
ATOM 727 N N . GLU A 1 91 ? -26.463 -3.800 3.824 1.00 91.69 91 GLU A N 1
ATOM 728 C CA . GLU A 1 91 ? -25.033 -3.653 4.099 1.00 91.69 91 GLU A CA 1
ATOM 729 C C . GLU A 1 91 ? -24.669 -3.854 5.583 1.00 91.69 91 GLU A C 1
ATOM 731 O O . GLU A 1 91 ? -23.590 -4.357 5.909 1.00 91.69 91 GLU A O 1
ATOM 736 N N . ARG A 1 92 ? -25.535 -3.436 6.513 1.00 87.50 92 ARG A N 1
ATOM 737 C CA . ARG A 1 92 ? -25.280 -3.539 7.957 1.00 87.50 92 ARG A CA 1
ATOM 738 C C . ARG A 1 92 ? -25.411 -4.988 8.419 1.00 87.50 92 ARG A C 1
ATOM 740 O O . ARG A 1 92 ? -24.566 -5.462 9.178 1.00 87.50 92 ARG A O 1
ATOM 747 N N . GLU A 1 93 ? -26.421 -5.691 7.924 1.00 87.56 93 GLU A N 1
ATOM 748 C CA . GLU A 1 93 ? -26.638 -7.116 8.164 1.00 87.56 93 GLU A CA 1
ATOM 749 C C . GLU A 1 93 ? -25.483 -7.961 7.616 1.00 87.56 93 GLU A C 1
ATOM 751 O O . GLU A 1 93 ? -24.994 -8.847 8.318 1.00 87.56 93 GLU A O 1
ATOM 756 N N . CYS A 1 94 ? -24.991 -7.664 6.407 1.00 91.56 94 CYS A N 1
ATOM 757 C CA . CYS A 1 94 ? -23.847 -8.366 5.820 1.00 91.56 94 CYS A CA 1
ATOM 758 C C . CYS A 1 94 ? -22.569 -8.209 6.660 1.00 91.56 94 CYS A C 1
ATOM 760 O O . CYS A 1 94 ? -21.884 -9.207 6.903 1.00 91.56 94 CYS A O 1
ATOM 762 N N . ARG A 1 95 ? -22.269 -6.992 7.151 1.00 90.25 95 ARG A N 1
ATOM 763 C CA . ARG A 1 95 ? -21.117 -6.731 8.040 1.00 90.25 95 ARG A CA 1
ATOM 764 C C . ARG A 1 95 ? -21.203 -7.543 9.335 1.00 90.25 95 ARG A C 1
ATOM 766 O O . ARG A 1 95 ? -20.237 -8.200 9.709 1.00 90.25 95 ARG A O 1
ATOM 773 N N . GLN A 1 96 ? -22.366 -7.541 9.989 1.00 86.00 96 GLN A N 1
ATOM 774 C CA . GLN A 1 96 ? -22.570 -8.262 11.251 1.00 86.00 96 GLN A CA 1
ATOM 775 C C . GLN A 1 96 ? -22.478 -9.781 11.066 1.00 86.00 96 GLN A C 1
ATOM 777 O O . GLN A 1 96 ? -21.736 -10.447 11.783 1.00 86.00 96 GLN A O 1
ATOM 782 N N . ARG A 1 97 ? -23.179 -10.327 10.067 1.00 83.81 97 ARG A N 1
ATOM 783 C CA . ARG A 1 97 ? -23.253 -11.777 9.821 1.00 83.81 97 ARG A CA 1
ATOM 784 C C . ARG A 1 97 ? -21.997 -12.373 9.188 1.00 83.81 97 ARG A C 1
ATOM 786 O O . ARG A 1 97 ? -21.885 -13.590 9.106 1.00 83.81 97 ARG A O 1
ATOM 793 N N . GLY A 1 98 ? -21.065 -11.552 8.704 1.00 86.19 98 GLY A N 1
ATOM 794 C CA . GLY A 1 98 ? -19.890 -12.062 7.995 1.00 86.19 98 GLY A CA 1
ATOM 795 C C . GLY A 1 98 ? -20.195 -12.546 6.574 1.00 86.19 98 GLY A C 1
ATOM 796 O O . GLY A 1 98 ? -19.464 -13.382 6.050 1.00 86.19 98 GLY A O 1
ATOM 797 N N . MET A 1 99 ? -21.259 -12.040 5.942 1.00 88.50 99 MET A N 1
ATOM 798 C CA . MET A 1 99 ? -21.656 -12.409 4.577 1.00 88.50 99 MET A CA 1
ATOM 799 C C . MET A 1 99 ? -21.244 -11.345 3.558 1.00 88.50 99 MET A C 1
ATOM 801 O O . MET A 1 99 ? -20.901 -10.215 3.907 1.00 88.50 99 MET A O 1
ATOM 805 N N . SER A 1 100 ? -21.259 -11.711 2.279 1.00 93.25 100 SER A N 1
ATOM 806 C CA . SER A 1 100 ? -21.017 -10.761 1.192 1.00 93.25 100 SER A CA 1
ATOM 807 C C . SER A 1 100 ? -22.303 -10.018 0.834 1.00 93.25 100 SER A C 1
ATOM 809 O O . SER A 1 100 ? -23.363 -10.633 0.748 1.00 93.25 100 SER A O 1
ATOM 811 N N . TYR A 1 101 ? -22.207 -8.710 0.609 1.00 95.56 101 TYR A N 1
ATOM 812 C CA . TYR A 1 101 ? -23.325 -7.905 0.119 1.00 95.56 101 TYR A CA 1
ATOM 813 C C . TYR A 1 101 ? -23.436 -8.067 -1.396 1.00 95.56 101 TYR A C 1
ATOM 815 O O . TYR A 1 101 ? -22.522 -7.700 -2.136 1.00 95.56 101 TYR A O 1
ATOM 823 N N . GLY A 1 102 ? -24.531 -8.660 -1.865 1.00 94.19 102 GLY A N 1
ATOM 824 C CA . GLY A 1 102 ? -24.723 -8.967 -3.276 1.00 94.19 102 GLY A CA 1
ATOM 825 C C . GLY A 1 102 ? -26.179 -9.211 -3.648 1.00 94.19 102 GLY A C 1
ATOM 826 O O . GLY A 1 102 ? -27.021 -9.486 -2.794 1.00 94.19 102 GLY A O 1
ATOM 827 N N . ALA A 1 103 ? -26.454 -9.111 -4.946 1.00 94.50 103 ALA A N 1
ATOM 828 C CA . ALA A 1 103 ? -27.766 -9.340 -5.537 1.00 94.50 103 ALA A CA 1
ATOM 829 C C . ALA A 1 103 ? -27.776 -10.619 -6.388 1.00 94.50 103 ALA A C 1
ATOM 831 O O . ALA A 1 103 ? -26.809 -10.888 -7.114 1.00 94.50 103 ALA A O 1
ATOM 832 N N . PRO A 1 104 ? -28.868 -11.405 -6.363 1.00 95.06 104 PRO A N 1
ATOM 833 C CA . PRO A 1 104 ? -29.009 -12.563 -7.234 1.00 95.06 104 PRO A CA 1
ATOM 834 C C . PRO A 1 104 ? -29.208 -12.120 -8.692 1.00 95.06 104 PRO A C 1
ATOM 836 O O . PRO A 1 104 ? -30.138 -11.372 -9.003 1.00 95.06 104 PRO A O 1
ATOM 839 N N . LEU A 1 105 ? -28.369 -12.618 -9.603 1.00 95.00 105 LEU A N 1
ATOM 840 C CA . LEU A 1 105 ? -28.491 -12.375 -11.041 1.00 95.00 105 LEU A CA 1
ATOM 841 C C . LEU A 1 105 ? -29.446 -13.398 -11.667 1.00 95.00 105 LEU A C 1
ATOM 843 O O . LEU A 1 105 ? -29.155 -14.600 -11.698 1.00 95.00 105 LEU A O 1
ATOM 847 N N . ARG A 1 106 ? -30.564 -12.915 -12.215 1.00 94.62 106 ARG A N 1
ATOM 848 C CA . ARG A 1 106 ? -31.517 -13.716 -12.995 1.00 94.62 106 ARG A CA 1
ATOM 849 C C . ARG A 1 106 ? -31.426 -13.323 -14.463 1.00 94.62 106 ARG A C 1
ATOM 851 O O . ARG A 1 106 ? -31.578 -12.152 -14.802 1.00 94.62 106 ARG A O 1
ATOM 858 N N . VAL A 1 107 ? -31.170 -14.297 -15.330 1.00 94.19 107 VAL A N 1
ATOM 859 C CA . VAL A 1 107 ? -31.040 -14.091 -16.775 1.00 94.19 107 VAL A CA 1
ATOM 860 C C . VAL A 1 107 ? -32.152 -14.839 -17.491 1.00 94.19 107 VAL A C 1
ATOM 862 O O . VAL A 1 107 ? -32.309 -16.047 -17.322 1.00 94.19 107 VAL A O 1
ATOM 865 N N . THR A 1 108 ? -32.923 -14.115 -18.292 1.00 95.06 108 THR A N 1
ATOM 866 C CA . THR A 1 108 ? -33.963 -14.670 -19.153 1.00 95.06 108 THR A CA 1
ATOM 867 C C . THR A 1 108 ? -33.301 -15.221 -20.407 1.00 95.06 108 THR A C 1
ATOM 869 O O . THR A 1 108 ? -32.716 -14.473 -21.197 1.00 95.06 108 THR A O 1
ATOM 872 N N . VAL A 1 109 ? -33.371 -16.539 -20.571 1.00 94.12 109 VAL A N 1
ATOM 873 C CA . VAL A 1 109 ? -32.810 -17.264 -21.715 1.00 94.12 109 VAL A CA 1
ATOM 874 C C . VAL A 1 109 ? -33.908 -18.001 -22.465 1.00 94.12 109 VAL A C 1
ATOM 876 O O . VAL A 1 109 ? -34.917 -18.414 -21.889 1.00 94.12 109 VAL A O 1
ATOM 879 N N . ARG A 1 110 ? -33.691 -18.191 -23.761 1.00 93.19 110 ARG A N 1
ATOM 880 C CA . ARG A 1 110 ? -34.625 -18.832 -24.676 1.00 93.19 110 ARG A CA 1
ATOM 881 C C . ARG A 1 110 ? -33.938 -19.992 -25.386 1.00 93.19 110 ARG A C 1
ATOM 883 O O . ARG A 1 110 ? -33.011 -19.789 -26.158 1.00 93.19 110 ARG A O 1
ATOM 890 N N . LEU A 1 111 ? -34.390 -21.215 -25.132 1.00 91.38 111 LEU A N 1
ATOM 891 C CA . LEU A 1 111 ? -33.949 -22.401 -25.863 1.00 91.38 111 LEU A CA 1
ATOM 892 C C . LEU A 1 111 ? -34.797 -22.556 -27.126 1.00 91.38 111 LEU A C 1
ATOM 894 O O . LEU A 1 111 ? -36.011 -22.759 -27.036 1.00 91.38 111 LEU A O 1
ATOM 898 N N . VAL A 1 112 ? -34.147 -22.481 -28.281 1.00 90.12 112 VAL A N 1
ATOM 899 C CA . VAL A 1 112 ? -34.733 -22.674 -29.607 1.00 90.12 112 VAL A CA 1
ATOM 900 C C . VAL A 1 112 ? -34.250 -24.015 -30.147 1.00 90.12 112 VAL A C 1
ATOM 902 O O . VAL A 1 112 ? -33.048 -24.242 -30.283 1.00 90.12 112 VAL A O 1
ATOM 905 N N . ILE A 1 113 ? -35.186 -24.913 -30.447 1.00 86.94 113 ILE A N 1
ATOM 906 C CA . ILE A 1 113 ? -34.893 -26.158 -31.161 1.00 86.94 113 ILE A CA 1
ATOM 907 C C . ILE A 1 113 ? -35.374 -25.990 -32.595 1.00 86.94 113 ILE A C 1
ATOM 909 O O . ILE A 1 113 ? -36.550 -25.712 -32.826 1.00 86.94 113 ILE A O 1
ATOM 913 N N . TYR A 1 114 ? -34.468 -26.156 -33.546 1.00 85.25 114 TYR A N 1
ATOM 914 C CA . TYR A 1 114 ? -34.748 -26.149 -34.969 1.00 85.25 114 TYR A CA 1
ATOM 915 C C . TYR A 1 114 ? -35.215 -27.528 -35.431 1.00 85.25 114 TYR A C 1
ATOM 917 O O . TYR A 1 114 ? -34.797 -28.569 -34.917 1.00 85.25 114 TYR A O 1
ATOM 925 N N . ASP A 1 115 ? -36.115 -27.528 -36.403 1.00 80.56 115 ASP A N 1
ATOM 926 C CA . ASP A 1 115 ? -36.552 -28.731 -37.078 1.00 80.56 115 ASP A CA 1
ATOM 927 C C . ASP A 1 115 ? -35.433 -29.249 -37.984 1.00 80.56 115 ASP A C 1
ATOM 929 O O . ASP A 1 115 ? -34.908 -28.517 -38.825 1.00 80.56 115 ASP A O 1
ATOM 933 N N . ARG A 1 116 ? -35.083 -30.525 -37.808 1.00 75.81 116 ARG A N 1
ATOM 934 C CA . ARG A 1 116 ? -34.040 -31.202 -38.585 1.00 75.81 116 ARG A CA 1
ATOM 935 C C . ARG A 1 116 ? -34.442 -31.376 -40.052 1.00 75.81 116 ARG A C 1
ATOM 937 O O . ARG A 1 116 ? -33.564 -31.522 -40.895 1.00 75.81 116 ARG A O 1
ATOM 944 N N . GLU A 1 117 ? -35.744 -31.389 -40.352 1.00 72.81 117 GLU A N 1
ATOM 945 C CA . GLU A 1 117 ? -36.268 -31.660 -41.700 1.00 72.81 117 GLU A CA 1
ATOM 946 C C . GLU A 1 117 ? -36.417 -30.399 -42.568 1.00 72.81 117 GLU A C 1
ATOM 948 O O . GLU A 1 117 ? -36.600 -30.503 -43.781 1.00 72.81 117 GLU A O 1
ATOM 953 N N . SER A 1 118 ? -36.308 -29.200 -41.985 1.00 68.88 118 SER A N 1
ATOM 954 C CA . SER A 1 118 ? -36.483 -27.944 -42.718 1.00 68.88 118 SER A CA 1
ATOM 955 C C . SER A 1 118 ? -35.154 -27.384 -43.227 1.00 68.88 118 SER A C 1
ATOM 957 O O . SER A 1 118 ? -34.238 -27.123 -42.451 1.00 68.88 118 SER A O 1
ATOM 959 N N . SER A 1 119 ? -35.071 -27.095 -44.530 1.00 64.19 119 SER A N 1
ATOM 960 C CA . SER A 1 119 ? -33.909 -26.433 -45.146 1.00 64.19 119 SER A CA 1
ATOM 961 C C . SER A 1 119 ? -33.701 -25.000 -44.644 1.00 64.19 119 SER A C 1
ATOM 963 O O . SER A 1 119 ? -32.576 -24.519 -44.537 1.00 64.19 119 SER A O 1
ATOM 965 N N . THR A 1 120 ? -34.788 -24.307 -44.316 1.00 64.50 120 THR A N 1
ATOM 966 C CA . THR A 1 120 ? -34.783 -23.013 -43.628 1.00 64.50 120 THR A CA 1
ATOM 967 C C . THR A 1 120 ? -35.035 -23.288 -42.159 1.00 64.50 120 THR A C 1
ATOM 969 O O . THR A 1 120 ? -36.191 -23.544 -41.848 1.00 64.50 120 THR A O 1
ATOM 972 N N . LYS A 1 121 ? -33.994 -23.293 -41.306 1.00 67.12 121 LYS A N 1
ATOM 973 C CA . LYS A 1 121 ? -34.006 -23.539 -39.840 1.00 67.12 121 LYS A CA 1
ATOM 974 C C . LYS A 1 121 ? -35.336 -23.169 -39.154 1.00 67.12 121 LYS A C 1
ATOM 976 O O . LYS A 1 121 ? -35.461 -22.121 -38.523 1.00 67.12 121 LYS A O 1
ATOM 981 N N . ALA A 1 122 ? -36.347 -24.020 -39.302 1.00 74.75 122 ALA A N 1
ATOM 982 C CA . ALA A 1 122 ? -37.695 -23.711 -38.862 1.00 74.75 122 ALA A CA 1
ATOM 983 C C . ALA A 1 122 ? -37.740 -24.045 -37.386 1.00 74.75 122 ALA A C 1
ATOM 985 O O . ALA A 1 122 ? -37.224 -25.076 -36.965 1.00 74.75 122 ALA A O 1
ATOM 986 N N . ILE A 1 123 ? -38.297 -23.161 -36.577 1.00 79.44 123 ILE A N 1
ATOM 987 C CA . ILE A 1 123 ? -38.319 -23.373 -35.137 1.00 79.44 123 ILE A CA 1
ATOM 988 C C . ILE A 1 123 ? -39.353 -24.459 -34.824 1.00 79.44 123 ILE A C 1
ATOM 990 O O . ILE A 1 123 ? -40.537 -24.283 -35.099 1.00 79.44 123 ILE A O 1
ATOM 994 N N . LYS A 1 124 ? -38.914 -25.572 -34.230 1.00 80.62 124 LYS A N 1
ATOM 995 C CA . LYS A 1 124 ? -39.780 -26.668 -33.778 1.00 80.62 124 LYS A CA 1
ATOM 996 C C . LYS A 1 124 ? -40.529 -26.286 -32.505 1.00 80.62 124 LYS A C 1
ATOM 998 O O . LYS A 1 124 ? -41.739 -26.464 -32.417 1.00 80.62 124 LYS A O 1
ATOM 1003 N N . TYR A 1 125 ? -39.814 -25.763 -31.511 1.00 82.56 125 TYR A N 1
ATOM 1004 C CA . TYR A 1 125 ? -40.403 -25.144 -30.324 1.00 82.56 125 TYR A CA 1
ATOM 1005 C C . TYR A 1 125 ? -39.408 -24.206 -29.636 1.00 82.56 125 TYR A C 1
ATOM 1007 O O . TYR A 1 125 ? -38.192 -24.312 -29.814 1.00 82.56 125 TYR A O 1
ATOM 1015 N N . VAL A 1 126 ? -39.954 -23.309 -28.815 1.00 86.81 126 VAL A N 1
ATOM 1016 C CA . VAL A 1 126 ? -39.220 -22.328 -28.013 1.00 86.81 126 VAL A CA 1
ATOM 1017 C C . VAL A 1 126 ? -39.575 -22.525 -26.542 1.00 86.81 126 VAL A C 1
ATOM 1019 O O . VAL A 1 126 ? -40.755 -22.614 -26.205 1.00 86.81 126 VAL A O 1
ATOM 1022 N N . LYS A 1 127 ? -38.574 -22.574 -25.658 1.00 89.50 127 LYS A N 1
ATOM 1023 C CA . LYS A 1 127 ? -38.765 -22.531 -24.198 1.00 89.50 127 LYS A CA 1
ATOM 1024 C C . LYS A 1 127 ? -38.013 -21.335 -23.622 1.00 89.50 127 LYS A C 1
ATOM 1026 O O . LYS A 1 127 ? -36.786 -21.319 -23.649 1.00 89.50 127 LYS A O 1
ATOM 1031 N N . GLU A 1 128 ? -38.739 -20.354 -23.099 1.00 92.81 128 GLU A N 1
ATOM 1032 C CA . GLU A 1 128 ? -38.171 -19.182 -22.423 1.00 92.81 128 GLU A CA 1
ATOM 1033 C C . GLU A 1 128 ? -38.302 -19.328 -20.904 1.00 92.81 128 GLU A C 1
ATOM 1035 O O . GLU A 1 128 ? -39.359 -19.719 -20.407 1.00 92.81 128 GLU A O 1
ATOM 1040 N N . GLN A 1 129 ? -37.221 -19.064 -20.167 1.00 93.00 129 GLN A N 1
ATOM 1041 C CA . GLN A 1 129 ? -37.185 -19.203 -18.712 1.00 93.00 129 GLN A CA 1
ATOM 1042 C C . GLN A 1 129 ? -36.167 -18.238 -18.087 1.00 93.00 129 GLN A C 1
ATOM 1044 O O . GLN A 1 129 ? -35.095 -18.002 -18.645 1.00 93.00 129 GLN A O 1
ATOM 1049 N N . GLU A 1 130 ? -36.471 -17.718 -16.895 1.00 93.88 130 GLU A N 1
ATOM 1050 C CA . GLU A 1 130 ? -35.493 -17.022 -16.053 1.00 93.88 130 GLU A CA 1
ATOM 1051 C C . GLU A 1 130 ? -34.626 -18.024 -15.281 1.00 93.88 130 GLU A C 1
ATOM 1053 O O . GLU A 1 130 ? -35.131 -18.839 -14.506 1.00 93.88 130 GLU A O 1
ATOM 1058 N N . VAL A 1 131 ? -33.308 -17.943 -15.459 1.00 93.12 131 VAL A N 1
ATOM 1059 C CA . VAL A 1 131 ? -32.323 -18.823 -14.819 1.00 93.12 131 VAL A CA 1
ATOM 1060 C C . VAL A 1 131 ? -31.429 -18.014 -13.879 1.00 93.12 131 VAL A C 1
ATOM 1062 O O . VAL A 1 131 ? -30.961 -16.928 -14.217 1.00 93.12 131 VAL A O 1
ATOM 1065 N N . TYR A 1 132 ? -31.178 -18.543 -12.681 1.00 93.62 132 TYR A N 1
ATOM 1066 C CA . TYR A 1 132 ? -30.235 -17.963 -11.722 1.00 93.62 132 TYR A CA 1
ATOM 1067 C C . TYR A 1 132 ? -28.789 -18.279 -12.128 1.00 93.62 132 TYR A C 1
ATOM 1069 O O . TYR A 1 132 ? -28.439 -19.447 -12.299 1.00 93.62 132 TYR A O 1
ATOM 1077 N N . LEU A 1 133 ? -27.945 -17.251 -12.248 1.00 91.00 133 LEU A N 1
ATOM 1078 C CA . LEU A 1 133 ? -26.543 -17.367 -12.678 1.00 91.00 133 LEU A CA 1
ATOM 1079 C C . LEU A 1 133 ? -25.519 -17.017 -11.583 1.00 91.00 133 LEU A C 1
ATOM 1081 O O . LEU A 1 133 ? -24.337 -16.840 -11.871 1.00 91.00 133 LEU A O 1
ATOM 1085 N N . GLY A 1 134 ? -25.951 -16.978 -10.322 1.00 90.75 134 GLY A N 1
ATOM 1086 C CA . GLY A 1 134 ? -25.108 -16.636 -9.177 1.00 90.75 134 GLY A CA 1
ATOM 1087 C C . GLY A 1 134 ? -25.468 -15.284 -8.565 1.00 90.75 134 GLY A C 1
ATOM 1088 O O . GLY A 1 134 ? -26.464 -14.659 -8.926 1.00 90.75 134 GLY A O 1
ATOM 1089 N N . GLU A 1 135 ? -24.644 -14.841 -7.624 1.00 91.62 135 GLU A N 1
ATOM 1090 C CA . GLU A 1 135 ? -24.755 -13.533 -6.977 1.00 91.62 135 GLU A CA 1
ATOM 1091 C C . GLU A 1 135 ? -23.628 -12.617 -7.437 1.00 91.62 135 GLU A C 1
ATOM 1093 O O . GLU A 1 135 ? -22.465 -13.029 -7.496 1.00 91.62 135 GLU A O 1
ATOM 1098 N N . ILE A 1 136 ? -23.980 -11.371 -7.739 1.00 93.81 136 ILE A N 1
ATOM 1099 C CA . ILE A 1 136 ? -23.026 -10.310 -8.047 1.00 93.81 136 ILE A CA 1
ATOM 1100 C C . ILE A 1 136 ? -22.871 -9.449 -6.790 1.00 93.81 136 ILE A C 1
ATOM 1102 O O . ILE A 1 136 ? -23.878 -8.927 -6.303 1.00 93.81 136 ILE A O 1
ATOM 1106 N N . PRO A 1 137 ? -21.647 -9.278 -6.257 1.00 95.56 137 PRO A N 1
ATOM 1107 C CA . PRO A 1 137 ? -21.394 -8.331 -5.178 1.00 95.56 137 PRO A CA 1
ATOM 1108 C C . PRO A 1 137 ? -21.844 -6.922 -5.568 1.00 95.56 137 PRO A C 1
ATOM 1110 O O . PRO A 1 137 ? -21.529 -6.451 -6.659 1.00 95.56 137 PRO A O 1
ATOM 1113 N N . LEU A 1 138 ? -22.579 -6.239 -4.700 1.00 95.44 138 LEU A N 1
ATOM 1114 C CA . LEU A 1 138 ? -23.003 -4.863 -4.949 1.00 95.44 138 LEU A CA 1
ATOM 1115 C C . LEU A 1 138 ? -21.987 -3.886 -4.357 1.00 95.44 138 LEU A C 1
ATOM 1117 O O . LEU A 1 138 ? -21.382 -4.148 -3.316 1.00 95.44 138 LEU A O 1
ATOM 1121 N N . MET A 1 139 ? -21.805 -2.762 -5.047 1.00 95.38 139 MET A N 1
ATOM 1122 C CA . MET A 1 139 ? -21.018 -1.646 -4.540 1.00 95.38 139 MET A CA 1
ATOM 1123 C C . MET A 1 139 ? -21.882 -0.833 -3.569 1.00 95.38 139 MET A C 1
ATOM 1125 O O . MET A 1 139 ? -23.045 -0.558 -3.863 1.00 95.38 139 MET A O 1
ATOM 1129 N N . THR A 1 140 ? -21.320 -0.467 -2.420 1.00 92.69 140 THR A N 1
ATOM 1130 C CA . THR A 1 140 ? -21.955 0.439 -1.452 1.00 92.69 140 THR A CA 1
ATOM 1131 C C . THR A 1 140 ? -22.046 1.860 -2.015 1.00 92.69 140 THR A C 1
ATOM 1133 O O . THR A 1 140 ? -21.334 2.209 -2.961 1.00 92.69 140 THR A O 1
ATOM 1136 N N . GLU A 1 141 ? -22.853 2.729 -1.397 1.00 87.31 141 GLU A N 1
ATOM 1137 C CA . GLU A 1 141 ? -22.939 4.155 -1.783 1.00 87.31 141 GLU A CA 1
ATOM 1138 C C . GLU A 1 141 ? -21.559 4.856 -1.764 1.00 87.31 141 GLU A C 1
ATOM 1140 O O . GLU A 1 141 ? -21.310 5.786 -2.529 1.00 87.31 141 GLU A O 1
ATOM 1145 N N . ASN A 1 142 ? -20.626 4.346 -0.953 1.00 88.81 142 ASN A N 1
ATOM 1146 C CA . ASN A 1 142 ? -19.290 4.902 -0.747 1.00 88.81 142 ASN A CA 1
ATOM 1147 C C . ASN A 1 142 ? -18.212 4.277 -1.653 1.00 88.81 142 ASN A C 1
ATOM 1149 O O . ASN A 1 142 ? -17.019 4.478 -1.406 1.00 88.81 142 ASN A O 1
ATOM 1153 N N . GLY A 1 143 ? -18.578 3.484 -2.664 1.00 92.00 143 GLY A N 1
ATOM 1154 C CA . GLY A 1 143 ? -17.613 2.887 -3.592 1.00 92.00 143 GLY A CA 1
ATOM 1155 C C . GLY A 1 143 ? -16.807 1.715 -3.013 1.00 92.00 143 GLY A C 1
ATOM 1156 O O . GLY A 1 143 ? -15.651 1.521 -3.393 1.00 92.00 143 GLY A O 1
ATOM 1157 N N . THR A 1 144 ? -17.374 0.965 -2.062 1.00 94.69 144 THR A N 1
ATOM 1158 C CA . THR A 1 144 ? -16.736 -0.198 -1.409 1.00 94.69 144 THR A CA 1
ATOM 1159 C C . THR A 1 144 ? -17.531 -1.477 -1.667 1.00 94.69 144 THR A C 1
ATOM 1161 O O . THR A 1 144 ? -18.668 -1.428 -2.127 1.00 94.69 144 THR A O 1
ATOM 1164 N N . PHE A 1 145 ? -16.943 -2.639 -1.386 1.00 96.69 145 PHE A N 1
ATOM 1165 C CA . PHE A 1 145 ? -17.611 -3.939 -1.465 1.00 96.69 145 PHE A CA 1
ATOM 1166 C C . PHE A 1 145 ? -17.547 -4.636 -0.115 1.00 96.69 145 PHE A C 1
ATOM 1168 O O . PHE A 1 145 ? -16.478 -4.707 0.489 1.00 96.69 145 PHE A O 1
ATOM 1175 N N . ILE A 1 146 ? -18.657 -5.209 0.342 1.00 96.44 146 ILE A N 1
ATOM 1176 C CA . ILE A 1 146 ? -18.659 -6.035 1.552 1.00 96.44 146 ILE A CA 1
ATOM 1177 C C . ILE A 1 146 ? -18.486 -7.486 1.123 1.00 96.44 146 ILE A C 1
ATOM 1179 O O . ILE A 1 146 ? -19.370 -8.067 0.493 1.00 96.44 146 ILE A O 1
ATOM 1183 N N . VAL A 1 147 ? -17.342 -8.072 1.467 1.00 94.69 147 VAL A N 1
ATOM 1184 C CA . VAL A 1 147 ? -17.006 -9.467 1.168 1.00 94.69 147 VAL A CA 1
ATOM 1185 C C . VAL A 1 147 ? -16.680 -10.163 2.480 1.00 94.69 147 VAL A C 1
ATOM 1187 O O . VAL A 1 147 ? -15.768 -9.746 3.199 1.00 94.69 147 VAL A O 1
ATOM 1190 N N . ASN A 1 148 ? -17.428 -11.220 2.800 1.00 91.06 148 ASN A N 1
ATOM 1191 C CA . ASN A 1 148 ? -17.329 -11.941 4.074 1.00 91.06 148 ASN A CA 1
ATOM 1192 C C . ASN A 1 148 ? -17.395 -11.001 5.302 1.00 91.06 148 ASN A C 1
ATOM 1194 O O . ASN A 1 148 ? -16.585 -11.104 6.222 1.00 91.06 148 ASN A O 1
ATOM 1198 N N . GLY A 1 149 ? -18.305 -10.020 5.272 1.00 89.88 149 GLY A N 1
ATOM 1199 C CA . GLY A 1 149 ? -18.499 -9.003 6.314 1.00 89.88 149 GLY A CA 1
ATOM 1200 C C . GLY A 1 149 ? -17.440 -7.901 6.398 1.00 89.88 149 GLY A C 1
ATOM 1201 O O . GLY A 1 149 ? -17.608 -6.965 7.173 1.00 89.88 149 GLY A O 1
ATOM 1202 N N . THR A 1 150 ? -16.374 -7.972 5.598 1.00 92.94 150 THR A N 1
ATOM 1203 C CA . THR A 1 150 ? -15.298 -6.968 5.586 1.00 92.94 150 THR A CA 1
ATOM 1204 C C . THR A 1 150 ? -15.432 -6.021 4.405 1.00 92.94 150 THR A C 1
ATOM 1206 O O . THR A 1 150 ? -15.752 -6.455 3.297 1.00 92.94 150 THR A O 1
ATOM 1209 N N . GLU A 1 151 ? -15.154 -4.737 4.624 1.00 94.38 151 GLU A N 1
ATOM 1210 C CA . GLU A 1 151 ? -15.133 -3.760 3.539 1.00 94.38 151 GLU A CA 1
ATOM 1211 C C . GLU A 1 151 ? -13.834 -3.836 2.742 1.00 94.38 151 GLU A C 1
ATOM 1213 O O . GLU A 1 151 ? -12.721 -3.803 3.283 1.00 94.38 151 GLU A O 1
ATOM 1218 N N . ARG A 1 152 ? -13.995 -3.921 1.425 1.00 96.50 152 ARG A N 1
ATOM 1219 C CA . ARG A 1 152 ? -12.928 -4.053 0.445 1.00 96.50 152 ARG A CA 1
ATOM 1220 C C . ARG A 1 152 ? -13.045 -2.999 -0.637 1.00 96.50 152 ARG A C 1
ATOM 1222 O O . ARG A 1 152 ? -14.136 -2.547 -0.978 1.00 96.50 152 ARG A O 1
ATOM 1229 N N . VAL A 1 153 ? -11.900 -2.659 -1.209 1.00 95.62 153 VAL A N 1
ATOM 1230 C CA . VAL A 1 153 ? -11.781 -1.761 -2.356 1.00 95.62 153 VAL A CA 1
ATOM 1231 C C . VAL A 1 153 ? -11.098 -2.520 -3.484 1.00 95.62 153 VAL A C 1
ATOM 1233 O O . VAL A 1 153 ? -10.123 -3.242 -3.259 1.00 95.62 153 VAL A O 1
ATOM 1236 N N . ILE A 1 154 ? -11.614 -2.356 -4.701 1.00 96.25 154 ILE A N 1
ATOM 1237 C CA . ILE A 1 154 ? -10.962 -2.855 -5.909 1.00 96.25 154 ILE A CA 1
ATOM 1238 C C . ILE A 1 154 ? -10.111 -1.724 -6.485 1.00 96.25 154 ILE A C 1
ATOM 1240 O O . ILE A 1 154 ? -10.631 -0.731 -6.993 1.00 96.25 154 ILE A O 1
ATOM 1244 N N . VAL A 1 155 ? -8.792 -1.855 -6.376 1.00 95.31 155 VAL A N 1
ATOM 1245 C CA . VAL A 1 155 ? -7.840 -0.851 -6.867 1.00 95.31 155 VAL A CA 1
ATOM 1246 C C . VAL A 1 155 ? -7.849 -0.841 -8.396 1.00 95.31 155 VAL A C 1
ATOM 1248 O O . VAL A 1 155 ? -7.789 -1.900 -9.023 1.00 95.31 155 VAL A O 1
ATOM 1251 N N . SER A 1 156 ? -7.899 0.350 -8.997 1.00 95.12 156 SER A N 1
ATOM 1252 C CA . SER A 1 156 ? -7.868 0.492 -10.456 1.00 95.12 156 SER A CA 1
ATOM 1253 C C . SER A 1 156 ? -6.501 0.075 -11.004 1.00 95.12 156 SER A C 1
ATOM 1255 O O . SER A 1 156 ? -5.462 0.389 -10.417 1.00 95.12 156 SER A O 1
ATOM 1257 N N . GLN A 1 157 ? -6.475 -0.639 -12.126 1.00 94.81 157 GLN A N 1
ATOM 1258 C CA . GLN A 1 157 ? -5.241 -1.214 -12.660 1.00 94.81 157 GLN A CA 1
ATOM 1259 C C . GLN A 1 157 ? -4.709 -0.404 -13.845 1.00 94.81 157 GLN A C 1
ATOM 1261 O O . GLN A 1 157 ? -5.405 -0.257 -14.842 1.00 94.81 157 GLN A O 1
ATOM 1266 N N . LEU A 1 158 ? -3.457 0.055 -13.785 1.00 93.06 158 LEU A N 1
ATOM 1267 C CA . LEU A 1 158 ? -2.750 0.638 -14.927 1.00 93.06 158 LEU A CA 1
ATOM 1268 C C . LEU A 1 158 ? -2.020 -0.462 -15.690 1.00 93.06 158 LEU A C 1
ATOM 1270 O O . LEU A 1 158 ? -1.064 -1.054 -15.191 1.00 93.06 158 LEU A O 1
ATOM 1274 N N . HIS A 1 159 ? -2.450 -0.734 -16.913 1.00 90.38 159 HIS A N 1
ATOM 1275 C CA . HIS A 1 159 ? -1.834 -1.756 -17.752 1.00 90.38 159 HIS A CA 1
ATOM 1276 C C . HIS A 1 159 ? -1.562 -1.213 -19.155 1.00 90.38 159 HIS A C 1
ATOM 1278 O O . HIS A 1 159 ? -2.094 -0.175 -19.550 1.00 90.38 159 HIS A O 1
ATOM 1284 N N . ARG A 1 160 ? -0.718 -1.909 -19.920 1.00 89.31 160 ARG A N 1
ATOM 1285 C CA . ARG A 1 160 ? -0.437 -1.529 -21.312 1.00 89.31 160 ARG A CA 1
ATOM 1286 C C . ARG A 1 160 ? -1.720 -1.633 -22.134 1.00 89.31 160 ARG A C 1
ATOM 1288 O O . ARG A 1 160 ? -2.391 -2.666 -22.090 1.00 89.31 160 ARG A O 1
ATOM 1295 N N . SER A 1 161 ? -2.057 -0.572 -22.862 1.00 91.69 161 SER A N 1
ATOM 1296 C CA . SER A 1 161 ? -3.248 -0.568 -23.711 1.00 91.69 161 SER A CA 1
ATOM 1297 C C . SER A 1 161 ? -3.106 -1.587 -24.850 1.00 91.69 161 SER A C 1
ATOM 1299 O O . SER A 1 161 ? -2.002 -1.772 -25.359 1.00 91.69 161 SER A O 1
ATOM 1301 N N . PRO A 1 162 ? -4.185 -2.267 -25.270 1.00 92.00 162 PRO A N 1
ATOM 1302 C CA . PRO A 1 162 ? -4.154 -3.062 -26.493 1.00 92.00 162 PRO A CA 1
ATOM 1303 C C . PRO A 1 162 ? -3.797 -2.194 -27.710 1.00 92.00 162 PRO A C 1
ATOM 1305 O O . PRO A 1 162 ? -4.009 -0.981 -27.689 1.00 92.00 162 PRO A O 1
ATOM 1308 N N . GLY A 1 163 ? -3.275 -2.812 -28.766 1.00 92.81 163 GLY A N 1
ATOM 1309 C CA . GLY A 1 163 ? -2.842 -2.146 -29.997 1.00 92.81 163 GLY A CA 1
ATOM 1310 C C . GLY A 1 163 ? -1.441 -2.581 -30.425 1.00 92.81 163 GLY A C 1
ATOM 1311 O O . GLY A 1 163 ? -0.952 -3.623 -29.990 1.00 92.81 163 GLY A O 1
ATOM 1312 N N . VAL A 1 164 ? -0.793 -1.783 -31.275 1.00 93.31 164 VAL A N 1
ATOM 1313 C CA . VAL A 1 164 ? 0.593 -2.009 -31.709 1.00 93.31 164 VAL A CA 1
ATOM 1314 C C . VAL A 1 164 ? 1.555 -1.087 -30.960 1.00 93.31 164 VAL A C 1
ATOM 1316 O O . VAL A 1 164 ? 1.214 0.057 -30.661 1.00 93.31 164 VAL A O 1
ATOM 1319 N N . PHE A 1 165 ? 2.735 -1.609 -30.641 1.00 92.06 165 PHE A N 1
ATOM 1320 C CA . PHE A 1 165 ? 3.836 -0.880 -30.021 1.00 92.06 165 PHE A CA 1
ATOM 1321 C C . PHE A 1 165 ? 5.112 -1.130 -30.802 1.00 92.06 165 PHE A C 1
ATOM 1323 O O . PHE A 1 165 ? 5.408 -2.286 -31.106 1.00 92.06 165 PHE A O 1
ATOM 1330 N N . PHE A 1 166 ? 5.881 -0.081 -31.047 1.00 94.19 166 PHE A N 1
ATOM 1331 C CA . PHE A 1 166 ? 7.221 -0.165 -31.612 1.00 94.19 166 PHE A CA 1
ATOM 1332 C C . PHE A 1 166 ? 8.238 0.162 -30.518 1.00 94.19 166 PHE A C 1
ATOM 1334 O O . PHE A 1 166 ? 8.083 1.171 -29.843 1.00 94.19 166 PHE A O 1
ATOM 1341 N N . ASP A 1 167 ? 9.252 -0.683 -30.327 1.00 91.69 167 ASP A N 1
ATOM 1342 C CA . ASP A 1 167 ? 10.281 -0.549 -29.278 1.00 91.69 167 ASP A CA 1
ATOM 1343 C C . ASP A 1 167 ? 11.680 -0.889 -29.832 1.00 91.69 167 ASP A C 1
ATOM 1345 O O . ASP A 1 167 ? 11.793 -1.513 -30.892 1.00 91.69 167 ASP A O 1
ATOM 1349 N N . HIS A 1 168 ? 12.749 -0.531 -29.118 1.00 90.12 168 HIS A N 1
ATOM 1350 C CA . HIS A 1 168 ? 14.105 -1.006 -29.386 1.00 90.12 168 HIS A CA 1
ATOM 1351 C C . HIS A 1 168 ? 14.841 -1.404 -28.099 1.00 90.12 168 HIS A C 1
ATOM 1353 O O . HIS A 1 168 ? 14.653 -0.837 -27.028 1.00 90.12 168 HIS A O 1
ATOM 1359 N N . ASP A 1 169 ? 15.770 -2.348 -28.195 1.00 87.06 169 ASP A N 1
ATOM 1360 C CA . ASP A 1 169 ? 16.471 -2.925 -27.037 1.00 87.06 169 ASP A CA 1
ATOM 1361 C C . ASP A 1 169 ? 17.532 -2.017 -26.369 1.00 87.06 169 ASP A C 1
ATOM 1363 O O . ASP A 1 169 ? 18.324 -2.473 -25.537 1.00 87.06 169 ASP A O 1
ATOM 1367 N N . ARG A 1 170 ? 17.590 -0.738 -26.761 1.00 84.88 170 ARG A N 1
ATOM 1368 C CA . ARG A 1 170 ? 18.616 0.248 -26.362 1.00 84.88 170 ARG A CA 1
ATOM 1369 C C . ARG A 1 170 ? 20.063 -0.255 -26.543 1.00 84.88 170 ARG A C 1
ATOM 1371 O O . ARG A 1 170 ? 20.958 0.209 -25.842 1.00 84.88 170 ARG A O 1
ATOM 1378 N N . GLY A 1 171 ? 20.290 -1.213 -27.451 1.00 85.62 171 GLY A N 1
ATOM 1379 C CA . GLY A 1 171 ? 21.603 -1.802 -27.729 1.00 85.62 171 GLY A CA 1
ATOM 1380 C C . GLY A 1 171 ? 22.110 -2.761 -26.645 1.00 85.62 171 GLY A C 1
ATOM 1381 O O . GLY A 1 171 ? 23.294 -3.089 -26.632 1.00 85.62 171 GLY A O 1
ATOM 1382 N N . LYS A 1 172 ? 21.247 -3.204 -25.718 1.00 85.75 172 LYS A N 1
ATOM 1383 C CA . LYS A 1 172 ? 21.637 -4.083 -24.601 1.00 85.75 172 LYS A CA 1
ATOM 1384 C C . LYS A 1 172 ? 21.760 -5.556 -25.000 1.00 85.75 172 LYS A C 1
ATOM 1386 O O . LYS A 1 172 ? 22.484 -6.290 -24.332 1.00 85.75 172 LYS A O 1
ATOM 1391 N N . THR A 1 173 ? 21.052 -6.015 -26.037 1.00 83.62 173 THR A N 1
ATOM 1392 C CA . THR A 1 173 ? 20.950 -7.458 -26.346 1.00 83.62 173 THR A CA 1
ATOM 1393 C C . THR A 1 173 ? 22.163 -7.980 -27.105 1.00 83.62 173 THR A C 1
ATOM 1395 O O . THR A 1 173 ? 22.532 -9.143 -26.950 1.00 83.62 173 THR A O 1
ATOM 1398 N N . HIS A 1 174 ? 22.789 -7.143 -27.934 1.00 84.81 174 HIS A N 1
ATOM 1399 C CA . HIS A 1 174 ? 23.910 -7.539 -28.779 1.00 84.81 174 HIS A CA 1
ATOM 1400 C C . HIS A 1 174 ? 25.136 -6.655 -28.535 1.00 84.81 174 HIS A C 1
ATOM 1402 O O . HIS A 1 174 ? 25.038 -5.435 -28.447 1.00 84.81 174 HIS A O 1
ATOM 1408 N N . SER A 1 175 ? 26.318 -7.270 -28.491 1.00 87.25 175 SER A N 1
ATOM 1409 C CA . SER A 1 175 ? 27.582 -6.592 -28.173 1.00 87.25 175 SER A CA 1
ATOM 1410 C C . SER A 1 175 ? 28.001 -5.518 -29.181 1.00 87.25 175 SER A C 1
ATOM 1412 O O . SER A 1 175 ? 28.814 -4.663 -28.845 1.00 87.25 175 SER A O 1
ATOM 1414 N N . SER A 1 176 ? 27.446 -5.520 -30.398 1.00 88.62 176 SER A N 1
ATOM 1415 C CA . SER A 1 176 ? 27.701 -4.463 -31.388 1.00 88.62 176 SER A CA 1
ATOM 1416 C C . SER A 1 176 ? 27.067 -3.114 -31.033 1.00 88.62 176 SER A C 1
ATOM 1418 O O . SER A 1 176 ? 27.315 -2.143 -31.741 1.00 88.62 176 SER A O 1
ATOM 1420 N N . GLY A 1 177 ? 26.194 -3.057 -30.018 1.00 87.44 177 GLY A N 1
ATOM 1421 C CA . GLY A 1 177 ? 25.418 -1.861 -29.669 1.00 87.44 177 GLY A CA 1
ATOM 1422 C C . GLY A 1 177 ? 24.353 -1.480 -30.704 1.00 87.44 177 GLY A C 1
ATOM 1423 O O . GLY A 1 177 ? 23.682 -0.463 -30.554 1.00 87.44 177 GLY A O 1
ATOM 1424 N N . LYS A 1 178 ? 24.187 -2.290 -31.759 1.00 88.50 178 LYS A N 1
ATOM 1425 C CA . LYS A 1 178 ? 23.161 -2.097 -32.786 1.00 88.50 178 LYS A CA 1
ATOM 1426 C C . LYS A 1 178 ? 21.781 -2.182 -32.142 1.00 88.50 178 LYS A C 1
ATOM 1428 O O . LYS A 1 178 ? 21.474 -3.177 -31.493 1.00 88.50 178 LYS A O 1
ATOM 1433 N N . LEU A 1 179 ? 20.969 -1.151 -32.356 1.00 91.50 179 LEU A N 1
ATOM 1434 C CA . LEU A 1 179 ? 19.596 -1.111 -31.871 1.00 91.50 179 LEU A CA 1
ATOM 1435 C C . LEU A 1 179 ? 18.764 -2.156 -32.617 1.00 91.50 179 LEU A C 1
ATOM 1437 O O . LEU A 1 179 ? 18.661 -2.117 -33.845 1.00 91.50 179 LEU A O 1
ATOM 1441 N N . LEU A 1 180 ? 18.186 -3.093 -31.871 1.00 93.25 180 LEU A N 1
ATOM 1442 C CA . LEU A 1 180 ? 17.261 -4.081 -32.412 1.00 93.25 180 LEU A CA 1
ATOM 1443 C C . LEU A 1 180 ? 15.841 -3.572 -32.214 1.00 93.25 180 LEU A C 1
ATOM 1445 O O . LEU A 1 180 ? 15.353 -3.499 -31.086 1.00 93.25 180 LEU A O 1
ATOM 1449 N N . TYR A 1 181 ? 15.200 -3.201 -33.318 1.00 94.62 181 TYR A N 1
ATOM 1450 C CA . TYR A 1 181 ? 13.821 -2.730 -33.320 1.00 94.62 181 TYR A CA 1
ATOM 1451 C C . TYR A 1 181 ? 12.848 -3.907 -33.292 1.00 94.62 181 TYR A C 1
ATOM 1453 O O . TYR A 1 181 ? 13.097 -4.971 -33.868 1.00 94.62 181 TYR A O 1
ATOM 1461 N N . SER A 1 182 ? 11.714 -3.702 -32.639 1.00 94.56 182 SER A N 1
ATOM 1462 C CA . SER A 1 182 ? 10.634 -4.674 -32.551 1.00 94.56 182 SER A CA 1
ATOM 1463 C C . SER A 1 182 ? 9.279 -3.988 -32.658 1.00 94.56 182 SER A C 1
ATOM 1465 O O . SER A 1 182 ? 9.128 -2.834 -32.262 1.00 94.56 182 SER A O 1
ATOM 1467 N N . ALA A 1 183 ? 8.292 -4.704 -33.186 1.00 95.62 183 ALA A N 1
ATOM 1468 C CA . ALA A 1 183 ? 6.889 -4.333 -33.116 1.00 95.62 183 ALA A CA 1
ATOM 1469 C C . ALA A 1 183 ? 6.116 -5.425 -32.384 1.00 95.62 183 ALA A C 1
ATOM 1471 O O . ALA A 1 183 ? 6.388 -6.612 -32.543 1.00 95.62 183 ALA A O 1
ATOM 1472 N N . ARG A 1 184 ? 5.130 -5.048 -31.583 1.00 94.56 184 ARG A N 1
ATOM 1473 C CA . ARG A 1 184 ? 4.314 -5.995 -30.828 1.00 94.56 184 ARG A CA 1
ATOM 1474 C C . ARG A 1 184 ? 2.850 -5.612 -30.921 1.00 94.56 184 ARG A C 1
ATOM 1476 O O . ARG A 1 184 ? 2.473 -4.524 -30.493 1.00 94.56 184 ARG A O 1
ATOM 1483 N N . ILE A 1 185 ? 2.033 -6.536 -31.413 1.00 95.25 185 ILE A N 1
ATOM 1484 C CA . ILE A 1 185 ? 0.576 -6.428 -31.421 1.00 95.25 185 ILE A CA 1
ATOM 1485 C C . ILE A 1 185 ? 0.044 -7.117 -30.164 1.00 95.25 185 ILE A C 1
ATOM 1487 O O . ILE A 1 185 ? 0.133 -8.339 -30.009 1.00 95.25 185 ILE A O 1
ATOM 1491 N N . ILE A 1 186 ? -0.494 -6.311 -29.251 1.00 93.06 186 ILE A N 1
ATOM 1492 C CA . ILE A 1 186 ? -1.093 -6.755 -27.994 1.00 93.06 186 ILE A CA 1
ATOM 1493 C C . ILE A 1 186 ? -2.616 -6.725 -28.151 1.00 93.06 186 ILE A C 1
ATOM 1495 O O . ILE A 1 186 ? -3.190 -5.633 -28.197 1.00 93.06 186 ILE A O 1
ATOM 1499 N N . PRO A 1 187 ? -3.298 -7.880 -28.198 1.00 92.31 187 PRO A N 1
ATOM 1500 C CA . PRO A 1 187 ? -4.751 -7.902 -28.158 1.00 92.31 187 PRO A CA 1
ATOM 1501 C C . PRO A 1 187 ? -5.287 -7.617 -26.759 1.00 92.31 187 PRO A C 1
ATOM 1503 O O . PRO A 1 187 ? -4.591 -7.763 -25.752 1.00 92.31 187 PRO A O 1
ATOM 1506 N N . TYR A 1 188 ? -6.569 -7.263 -26.689 1.00 87.94 188 TYR A N 1
ATOM 1507 C CA . TYR A 1 188 ? -7.292 -7.250 -25.424 1.00 87.94 188 TYR A CA 1
ATOM 1508 C C . TYR A 1 188 ? -7.434 -8.670 -24.870 1.00 87.94 188 TYR A C 1
ATOM 1510 O O . TYR A 1 188 ? -7.180 -8.921 -23.689 1.00 87.94 188 TYR A O 1
ATOM 1518 N N . ARG A 1 189 ? -7.777 -9.603 -25.764 1.00 85.88 189 ARG A N 1
ATOM 1519 C CA . ARG A 1 189 ? -7.851 -11.042 -25.524 1.00 85.88 189 ARG A CA 1
ATOM 1520 C C . ARG A 1 189 ? -7.359 -11.771 -26.769 1.00 85.88 189 ARG A C 1
ATOM 1522 O O . ARG A 1 189 ? -7.845 -11.492 -27.853 1.00 85.88 189 ARG A O 1
ATOM 1529 N N . GLY A 1 190 ? -6.433 -12.709 -26.611 1.00 88.69 190 GLY A N 1
ATOM 1530 C CA . GLY A 1 190 ? -5.919 -13.526 -27.712 1.00 88.69 190 GLY A CA 1
ATOM 1531 C C . GLY A 1 190 ? -4.407 -13.687 -27.668 1.00 88.69 190 GLY A C 1
ATOM 1532 O O . GLY A 1 190 ? -3.761 -13.275 -26.700 1.00 88.69 190 GLY A O 1
ATOM 1533 N N . SER A 1 191 ? -3.857 -14.303 -28.711 1.00 92.25 191 SER A N 1
ATOM 1534 C CA . SER A 1 191 ? -2.420 -14.550 -28.821 1.00 92.25 191 SER A CA 1
ATOM 1535 C C . SER A 1 191 ? -1.641 -13.281 -29.161 1.00 92.25 191 SER A C 1
ATOM 1537 O O . SER A 1 191 ? -2.068 -12.467 -29.971 1.00 92.25 191 SER A O 1
ATOM 1539 N N . TRP A 1 192 ? -0.473 -13.096 -28.560 1.00 93.88 192 TRP A N 1
ATOM 1540 C CA . TRP A 1 192 ? 0.396 -11.961 -28.874 1.00 93.88 192 TRP A CA 1
ATOM 1541 C C . TRP A 1 192 ? 1.153 -12.231 -30.170 1.00 93.88 192 TRP A C 1
ATOM 1543 O O . TRP A 1 192 ? 1.606 -13.359 -30.387 1.00 93.88 192 TRP A O 1
ATOM 1553 N N . LEU A 1 193 ? 1.325 -11.197 -30.993 1.00 95.50 193 LEU A N 1
ATOM 1554 C CA . LEU A 1 193 ? 2.099 -11.271 -32.229 1.00 95.50 193 LEU A CA 1
ATOM 1555 C C . LEU A 1 193 ? 3.250 -10.264 -32.175 1.00 95.50 193 LEU A C 1
ATOM 1557 O O . LEU A 1 193 ? 3.035 -9.053 -32.233 1.00 95.50 193 LEU A O 1
ATOM 1561 N N . ASP A 1 194 ? 4.467 -10.781 -32.035 1.00 96.06 194 ASP A N 1
ATOM 1562 C CA . ASP A 1 194 ? 5.698 -9.998 -31.964 1.00 96.06 194 ASP A CA 1
ATOM 1563 C C . ASP A 1 194 ? 6.443 -10.085 -33.306 1.00 96.06 194 ASP A C 1
ATOM 1565 O O . ASP A 1 194 ? 6.477 -11.147 -33.932 1.00 96.06 194 ASP A O 1
ATOM 1569 N N . PHE A 1 195 ? 7.084 -8.991 -33.704 1.00 96.81 195 PHE A N 1
ATOM 1570 C CA . PHE A 1 195 ? 8.021 -8.863 -34.816 1.00 96.81 195 PHE A CA 1
ATOM 1571 C C . PHE A 1 195 ? 9.322 -8.271 -34.278 1.00 96.81 195 PHE A C 1
ATOM 1573 O O . PHE A 1 195 ? 9.289 -7.290 -33.541 1.00 96.81 195 PHE A O 1
ATOM 1580 N N . GLU A 1 196 ? 10.470 -8.839 -34.616 1.00 95.00 196 GLU A N 1
ATOM 1581 C CA . GLU A 1 196 ? 11.766 -8.381 -34.113 1.00 95.00 196 GLU A CA 1
ATOM 1582 C C . GLU A 1 196 ? 12.845 -8.508 -35.185 1.00 95.00 196 GLU A C 1
ATOM 1584 O O . GLU A 1 196 ? 12.885 -9.486 -35.937 1.00 95.00 196 GLU A O 1
ATOM 1589 N N . PHE A 1 197 ? 13.735 -7.521 -35.236 1.00 95.12 197 PHE A N 1
ATOM 1590 C CA . PHE A 1 197 ? 14.968 -7.615 -36.002 1.00 95.12 197 PHE A CA 1
ATOM 1591 C C . PHE A 1 197 ? 16.018 -8.408 -35.233 1.00 95.12 197 PHE A C 1
ATOM 1593 O O . PHE A 1 197 ? 16.194 -8.242 -34.024 1.00 95.12 197 PHE A O 1
ATOM 1600 N N . ASP A 1 198 ? 16.762 -9.241 -35.950 1.00 92.19 198 ASP A N 1
ATOM 1601 C CA . ASP A 1 198 ? 17.979 -9.842 -35.425 1.00 92.19 198 ASP A CA 1
ATOM 1602 C C . ASP A 1 198 ? 19.224 -8.983 -35.752 1.00 92.19 198 ASP A C 1
ATOM 1604 O O . ASP A 1 198 ? 19.155 -8.019 -36.521 1.00 92.19 198 ASP A O 1
ATOM 1608 N N . PRO A 1 199 ? 20.403 -9.312 -35.192 1.00 92.06 199 PRO A N 1
ATOM 1609 C CA . PRO A 1 199 ? 21.633 -8.574 -35.486 1.00 92.06 199 PRO A CA 1
ATOM 1610 C C . PRO A 1 199 ? 22.033 -8.556 -36.973 1.00 92.06 199 PRO A C 1
ATOM 1612 O O . PRO A 1 199 ? 22.748 -7.641 -37.391 1.00 92.06 199 PRO A O 1
ATOM 1615 N N . LYS A 1 200 ? 21.566 -9.531 -37.768 1.00 91.19 200 LYS A N 1
ATOM 1616 C CA . LYS A 1 200 ? 21.834 -9.684 -39.207 1.00 91.19 200 LYS A CA 1
ATOM 1617 C C . LYS A 1 200 ? 20.806 -8.963 -40.093 1.00 91.19 200 LYS A C 1
ATOM 1619 O O . LYS A 1 200 ? 20.815 -9.166 -41.302 1.00 91.19 200 LYS A O 1
ATOM 1624 N N . ASP A 1 201 ? 19.946 -8.128 -39.506 1.00 91.12 201 ASP A N 1
ATOM 1625 C CA . ASP A 1 201 ? 18.846 -7.434 -40.190 1.00 91.12 201 ASP A CA 1
ATOM 1626 C C . ASP A 1 201 ? 17.842 -8.380 -40.885 1.00 91.12 201 ASP A C 1
ATOM 1628 O O . ASP A 1 201 ? 17.203 -8.002 -41.868 1.00 91.12 201 ASP A O 1
ATOM 1632 N N . ALA A 1 202 ? 17.675 -9.603 -40.371 1.00 94.25 202 ALA A N 1
ATOM 1633 C CA . ALA A 1 202 ? 16.561 -10.469 -40.740 1.00 94.25 202 ALA A CA 1
ATOM 1634 C C . ALA A 1 202 ? 15.386 -10.248 -39.779 1.00 94.25 202 ALA A C 1
ATOM 1636 O O . ALA A 1 202 ? 15.569 -10.075 -38.568 1.00 94.25 202 ALA A O 1
ATOM 1637 N N . LEU A 1 203 ? 14.171 -10.265 -40.322 1.00 95.94 203 LEU A N 1
ATOM 1638 C CA . LEU A 1 203 ? 12.951 -10.016 -39.574 1.00 95.94 203 LEU A CA 1
ATOM 1639 C C . LEU A 1 203 ? 12.312 -11.338 -39.139 1.00 95.94 203 LEU A C 1
ATOM 1641 O O . LEU A 1 203 ? 11.990 -12.210 -39.949 1.00 95.94 203 LEU A O 1
ATOM 1645 N N . PHE A 1 204 ? 12.085 -11.477 -37.838 1.00 97.06 204 PHE A N 1
ATOM 1646 C CA . PHE A 1 204 ? 11.454 -12.646 -37.238 1.00 97.06 204 PHE A CA 1
ATOM 1647 C C . PHE A 1 204 ? 10.114 -12.285 -36.604 1.00 97.06 204 PHE A C 1
ATOM 1649 O O . PHE A 1 204 ? 9.905 -11.161 -36.161 1.00 97.06 204 PHE A O 1
ATOM 1656 N N . THR A 1 205 ? 9.217 -13.261 -36.520 1.00 96.56 205 THR A N 1
ATOM 1657 C CA . THR A 1 205 ? 7.984 -13.197 -35.741 1.00 96.56 205 THR A CA 1
ATOM 1658 C C . THR A 1 205 ? 7.990 -14.220 -34.607 1.00 96.56 205 THR A C 1
ATOM 1660 O O . THR A 1 205 ? 8.608 -15.288 -34.701 1.00 96.56 205 THR A O 1
ATOM 1663 N N . ARG A 1 206 ? 7.286 -13.904 -33.519 1.00 95.31 206 ARG A N 1
ATOM 1664 C CA . ARG A 1 206 ? 6.965 -14.835 -32.433 1.00 95.31 206 ARG A CA 1
ATOM 1665 C C . ARG A 1 206 ? 5.483 -14.733 -32.101 1.00 95.31 206 ARG A C 1
ATOM 1667 O O . ARG A 1 206 ? 4.962 -13.639 -31.911 1.00 95.31 206 ARG A O 1
ATOM 1674 N N . ILE A 1 207 ? 4.841 -15.883 -31.929 1.00 94.81 207 ILE A N 1
ATOM 1675 C CA . ILE A 1 207 ? 3.470 -15.973 -31.416 1.00 94.81 207 ILE A CA 1
ATOM 1676 C C . ILE A 1 207 ? 3.555 -16.376 -29.941 1.00 94.81 207 ILE A C 1
ATOM 1678 O O . ILE A 1 207 ? 4.256 -17.333 -29.608 1.00 94.81 207 ILE A O 1
ATOM 1682 N N . ASP A 1 208 ? 2.910 -15.629 -29.043 1.00 90.38 208 ASP A N 1
ATOM 1683 C CA . ASP A 1 208 ? 2.906 -15.878 -27.588 1.00 90.38 208 ASP A CA 1
ATOM 1684 C C . ASP A 1 208 ? 4.309 -16.025 -26.964 1.00 90.38 208 ASP A C 1
ATOM 1686 O O . ASP A 1 208 ? 4.531 -16.829 -26.055 1.00 90.38 208 ASP A O 1
ATOM 1690 N N . ARG A 1 209 ? 5.285 -15.251 -27.467 1.00 88.44 209 ARG A N 1
ATOM 1691 C CA . ARG A 1 209 ? 6.705 -15.294 -27.052 1.00 88.44 209 ARG A CA 1
ATOM 1692 C C . ARG A 1 209 ? 7.356 -16.680 -27.178 1.00 88.44 209 ARG A C 1
ATOM 1694 O O . ARG A 1 209 ? 8.320 -16.980 -26.471 1.00 88.44 209 ARG A O 1
ATOM 1701 N N . ARG A 1 210 ? 6.846 -17.527 -28.075 1.00 91.69 210 ARG A N 1
ATOM 1702 C CA . ARG A 1 210 ? 7.428 -18.836 -28.400 1.00 91.69 210 ARG A CA 1
ATOM 1703 C C . ARG A 1 210 ? 8.645 -18.696 -29.324 1.00 91.69 210 ARG A C 1
ATOM 1705 O O . ARG A 1 210 ? 9.222 -17.618 -29.472 1.00 91.69 210 ARG A O 1
ATOM 1712 N N . ARG A 1 211 ? 9.076 -19.819 -29.907 1.00 92.62 211 ARG A N 1
ATOM 1713 C CA . ARG A 1 211 ? 10.212 -19.899 -30.834 1.00 92.62 211 ARG A CA 1
ATOM 1714 C C . ARG A 1 211 ? 10.032 -18.910 -31.993 1.00 92.62 211 ARG A C 1
ATOM 1716 O O . ARG A 1 211 ? 8.953 -18.842 -32.573 1.00 92.62 211 ARG A O 1
ATOM 1723 N N . LYS A 1 212 ? 11.107 -18.196 -32.338 1.00 94.00 212 LYS A N 1
ATOM 1724 C CA . LYS A 1 212 ? 11.144 -17.285 -33.487 1.00 94.00 212 LYS A CA 1
ATOM 1725 C C . LYS A 1 212 ? 11.004 -18.034 -34.814 1.00 94.00 212 LYS A C 1
ATOM 1727 O O . LYS A 1 212 ? 11.602 -19.097 -34.983 1.00 94.00 212 LYS A O 1
ATOM 1732 N N . LEU A 1 213 ? 10.237 -17.463 -35.735 1.00 95.25 213 LEU A N 1
ATOM 1733 C CA . LEU A 1 213 ? 10.061 -17.909 -37.119 1.00 95.25 213 LEU A CA 1
ATOM 1734 C C . LEU A 1 213 ? 10.376 -16.729 -38.053 1.00 95.25 213 LEU A C 1
ATOM 1736 O O . LEU A 1 213 ? 10.082 -15.600 -37.669 1.00 95.25 213 LEU A O 1
ATOM 1740 N N . PRO A 1 214 ? 10.977 -16.925 -39.238 1.00 97.00 214 PRO A N 1
ATOM 1741 C CA . PRO A 1 214 ? 11.081 -15.860 -40.240 1.00 97.00 214 PRO A CA 1
ATOM 1742 C C . PRO A 1 214 ? 9.703 -15.255 -40.545 1.00 97.00 214 PRO A C 1
ATOM 1744 O O . PRO A 1 214 ? 8.720 -15.991 -40.640 1.00 97.00 214 PRO A O 1
ATOM 1747 N N . VAL A 1 215 ? 9.606 -13.928 -40.694 1.00 96.38 215 VAL A N 1
ATOM 1748 C CA . VAL A 1 215 ? 8.310 -13.261 -40.960 1.00 96.38 215 VAL A CA 1
ATOM 1749 C C . VAL A 1 215 ? 7.666 -13.737 -42.261 1.00 96.38 215 VAL A C 1
ATOM 1751 O O . VAL A 1 215 ? 6.441 -13.821 -42.335 1.00 96.38 215 VAL A O 1
ATOM 1754 N N . SER A 1 216 ? 8.464 -14.132 -43.251 1.00 95.81 216 SER A N 1
ATOM 1755 C CA . SER A 1 216 ? 7.963 -14.706 -44.501 1.00 95.81 216 SER A CA 1
ATOM 1756 C C . SER A 1 216 ? 7.110 -15.963 -44.286 1.00 95.81 216 SER A C 1
ATOM 1758 O O . SER A 1 216 ? 6.142 -16.138 -45.015 1.00 95.81 216 SER A O 1
ATOM 1760 N N . ILE A 1 217 ? 7.347 -16.773 -43.239 1.00 96.69 217 ILE A N 1
ATOM 1761 C CA . ILE A 1 217 ? 6.472 -17.914 -42.895 1.00 96.69 217 ILE A CA 1
ATOM 1762 C C . ILE A 1 217 ? 5.054 -17.427 -42.565 1.00 96.69 217 ILE A C 1
ATOM 1764 O O . ILE A 1 217 ? 4.072 -18.026 -43.000 1.00 96.69 217 ILE A O 1
ATOM 1768 N N . LEU A 1 218 ? 4.919 -16.326 -41.820 1.00 95.56 218 LEU A N 1
ATOM 1769 C CA . LEU A 1 218 ? 3.607 -15.755 -41.509 1.00 95.56 218 LEU A CA 1
ATOM 1770 C C . LEU A 1 218 ? 2.928 -15.206 -42.771 1.00 95.56 218 LEU A C 1
ATOM 1772 O O . LEU A 1 218 ? 1.750 -15.475 -42.987 1.00 95.56 218 LEU A O 1
ATOM 1776 N N . LEU A 1 219 ? 3.671 -14.490 -43.620 1.00 95.62 219 LEU A N 1
ATOM 1777 C CA . LEU A 1 219 ? 3.140 -13.933 -44.869 1.00 95.62 219 LEU A CA 1
ATOM 1778 C C . LEU A 1 219 ? 2.717 -15.031 -45.860 1.00 95.62 219 LEU A C 1
ATOM 1780 O O . LEU A 1 219 ? 1.642 -14.940 -46.451 1.00 95.62 219 LEU A O 1
ATOM 1784 N N . ARG A 1 220 ? 3.484 -16.124 -45.969 1.00 95.44 220 ARG A N 1
ATOM 1785 C CA . ARG A 1 220 ? 3.082 -17.316 -46.736 1.00 95.44 220 ARG A CA 1
ATOM 1786 C C . ARG A 1 220 ? 1.817 -17.950 -46.177 1.00 95.44 220 ARG A C 1
ATOM 1788 O O . ARG A 1 220 ? 0.979 -18.383 -46.957 1.00 95.44 220 ARG A O 1
ATOM 1795 N N . ALA A 1 221 ? 1.663 -18.014 -44.851 1.00 94.94 221 ALA A N 1
ATOM 1796 C CA . ALA A 1 221 ? 0.460 -18.558 -44.218 1.00 94.94 221 ALA A CA 1
ATOM 1797 C C . ALA A 1 221 ? -0.797 -17.713 -44.511 1.00 94.94 221 ALA A C 1
ATOM 1799 O O . ALA A 1 221 ? -1.875 -18.288 -44.685 1.00 94.94 221 ALA A O 1
ATOM 1800 N N . LEU A 1 222 ? -0.655 -16.385 -44.631 1.00 94.12 222 LEU A N 1
ATOM 1801 C CA . LEU A 1 222 ? -1.721 -15.472 -45.079 1.00 94.12 222 LEU A CA 1
ATOM 1802 C C . LEU A 1 222 ? -2.098 -15.664 -46.557 1.00 94.12 222 LEU A C 1
ATOM 1804 O O . LEU A 1 222 ? -3.232 -15.390 -46.927 1.00 94.12 222 LEU A O 1
ATOM 1808 N N . GLY A 1 223 ? -1.174 -16.183 -47.371 1.00 93.19 223 GLY A N 1
ATOM 1809 C CA . GLY A 1 223 ? -1.387 -16.493 -48.787 1.00 93.19 223 GLY A CA 1
ATOM 1810 C C . GLY A 1 223 ? -0.466 -15.734 -49.745 1.00 93.19 223 GLY A C 1
ATOM 1811 O O . GLY A 1 223 ? -0.527 -15.969 -50.949 1.00 93.19 223 GLY A O 1
ATOM 1812 N N . TYR A 1 224 ? 0.401 -14.836 -49.264 1.00 93.88 224 TYR A N 1
ATOM 1813 C CA . TYR A 1 224 ? 1.293 -14.068 -50.141 1.00 93.88 224 TYR A CA 1
ATOM 1814 C C . TYR A 1 224 ? 2.389 -14.955 -50.752 1.00 93.88 224 TYR A C 1
ATOM 1816 O O . TYR A 1 224 ? 2.986 -15.803 -50.083 1.00 93.88 224 TYR A O 1
ATOM 1824 N N . SER A 1 225 ? 2.649 -14.749 -52.039 1.00 92.62 225 SER A N 1
ATOM 1825 C CA . SER A 1 225 ? 3.768 -15.319 -52.793 1.00 92.62 225 SER A CA 1
ATOM 1826 C C . SER A 1 225 ? 5.033 -14.469 -52.626 1.00 92.62 225 SER A C 1
ATOM 1828 O O . SER A 1 225 ? 4.979 -13.366 -52.081 1.00 92.62 225 SER A O 1
ATOM 1830 N N . ASN A 1 226 ? 6.187 -14.969 -53.080 1.00 93.25 226 ASN A N 1
ATOM 1831 C CA . ASN A 1 226 ? 7.444 -14.214 -52.995 1.00 93.25 226 ASN A CA 1
ATOM 1832 C C . ASN A 1 226 ? 7.358 -12.886 -53.750 1.00 93.25 226 ASN A C 1
ATOM 1834 O O . ASN A 1 226 ? 7.778 -11.867 -53.217 1.00 93.25 226 ASN A O 1
ATOM 1838 N N . GLU A 1 227 ? 6.802 -12.902 -54.960 1.00 92.75 227 GLU A N 1
ATOM 1839 C CA . GLU A 1 227 ? 6.715 -11.724 -55.826 1.00 92.75 227 GLU A CA 1
ATOM 1840 C C . GLU A 1 227 ? 5.846 -10.635 -55.199 1.00 92.75 227 GLU A C 1
ATOM 1842 O O . GLU A 1 227 ? 6.262 -9.484 -55.113 1.00 92.75 227 GLU A O 1
ATOM 1847 N N . GLU A 1 228 ? 4.674 -11.010 -54.675 1.00 92.00 228 GLU A N 1
ATOM 1848 C CA . GLU A 1 228 ? 3.780 -10.072 -53.989 1.00 92.00 228 GLU A CA 1
ATOM 1849 C C . GLU A 1 228 ? 4.431 -9.526 -52.716 1.00 92.00 228 GLU A C 1
ATOM 1851 O O . GLU A 1 228 ? 4.394 -8.325 -52.474 1.00 92.00 228 GLU A O 1
ATOM 1856 N N . MET A 1 229 ? 5.084 -10.383 -51.919 1.00 92.94 229 MET A N 1
ATOM 1857 C CA . MET A 1 229 ? 5.828 -9.931 -50.740 1.00 92.94 229 MET A CA 1
ATOM 1858 C C . MET A 1 229 ? 6.917 -8.925 -51.120 1.00 92.94 229 MET A C 1
ATOM 1860 O O . MET A 1 229 ? 7.085 -7.917 -50.446 1.00 92.94 229 MET A O 1
ATOM 1864 N N . LEU A 1 230 ? 7.677 -9.175 -52.181 1.00 93.44 230 LEU A N 1
ATOM 1865 C CA . LEU A 1 230 ? 8.738 -8.265 -52.597 1.00 93.44 230 LEU A CA 1
ATOM 1866 C C . LEU A 1 230 ? 8.178 -6.951 -53.156 1.00 93.44 230 LEU A C 1
ATOM 1868 O O . LEU A 1 230 ? 8.662 -5.886 -52.778 1.00 93.44 230 LEU A O 1
ATOM 1872 N N . ALA A 1 231 ? 7.136 -7.011 -53.985 1.00 92.12 231 ALA A N 1
ATOM 1873 C CA . ALA A 1 231 ? 6.494 -5.835 -54.569 1.00 92.12 231 ALA A CA 1
ATOM 1874 C C . ALA A 1 231 ? 5.805 -4.938 -53.523 1.00 92.12 231 ALA A C 1
ATOM 1876 O O . ALA A 1 231 ? 5.767 -3.722 -53.683 1.00 92.12 231 ALA A O 1
ATOM 1877 N N . GLU A 1 232 ? 5.291 -5.517 -52.433 1.00 88.69 232 GLU A N 1
ATOM 1878 C CA . GLU A 1 232 ? 4.635 -4.765 -51.354 1.00 88.69 232 GLU A CA 1
ATOM 1879 C C . GLU A 1 232 ? 5.607 -3.949 -50.488 1.00 88.69 232 GLU A C 1
ATOM 1881 O O . GLU A 1 232 ? 5.229 -2.907 -49.943 1.00 88.69 232 GLU A O 1
ATOM 1886 N N . PHE A 1 233 ? 6.844 -4.426 -50.310 1.00 90.06 233 PHE A N 1
ATOM 1887 C CA . PHE A 1 233 ? 7.827 -3.810 -49.406 1.00 90.06 233 PHE A CA 1
ATOM 1888 C C . PHE A 1 233 ? 8.925 -3.023 -50.120 1.00 90.06 233 PHE A C 1
ATOM 1890 O O . PHE A 1 233 ? 9.533 -2.142 -49.505 1.00 90.06 233 PHE A O 1
ATOM 1897 N N . PHE A 1 234 ? 9.187 -3.322 -51.391 1.00 91.75 234 PHE A N 1
ATOM 1898 C CA . PHE A 1 234 ? 10.237 -2.682 -52.170 1.00 91.75 234 PHE A CA 1
ATOM 1899 C C . PHE A 1 234 ? 9.665 -2.028 -53.416 1.00 91.75 234 PHE A C 1
ATOM 1901 O O . PHE A 1 234 ? 8.821 -2.579 -54.115 1.00 91.75 234 PHE A O 1
ATOM 1908 N N . GLU A 1 235 ? 10.199 -0.858 -53.742 1.00 90.62 235 GLU A N 1
ATOM 1909 C CA . GLU A 1 235 ? 9.986 -0.289 -55.061 1.00 90.62 235 GLU A CA 1
ATOM 1910 C C . GLU A 1 235 ? 10.868 -1.022 -56.080 1.00 90.62 235 GLU A C 1
ATOM 1912 O O . GLU A 1 235 ? 11.988 -1.436 -55.765 1.00 90.62 235 GLU A O 1
ATOM 1917 N N . ILE A 1 236 ? 10.376 -1.171 -57.307 1.00 92.38 236 ILE A N 1
ATOM 1918 C CA . ILE A 1 236 ? 11.059 -1.934 -58.354 1.00 92.38 236 ILE A CA 1
ATOM 1919 C C . ILE A 1 236 ? 11.831 -0.970 -59.265 1.00 92.38 236 ILE A C 1
ATOM 1921 O O . ILE A 1 236 ? 11.306 0.061 -59.694 1.00 92.38 236 ILE A O 1
ATOM 1925 N N . ASN A 1 237 ? 13.092 -1.297 -59.542 1.00 91.50 237 ASN A N 1
ATOM 1926 C CA . ASN A 1 237 ? 13.893 -0.710 -60.610 1.00 91.50 237 ASN A CA 1
ATOM 1927 C C . ASN A 1 237 ? 13.756 -1.592 -61.855 1.00 91.50 237 ASN A C 1
ATOM 1929 O O . ASN A 1 237 ? 14.128 -2.767 -61.812 1.00 91.50 237 ASN A O 1
ATOM 1933 N N . THR A 1 238 ? 13.248 -1.032 -62.948 1.00 93.56 238 THR A N 1
ATOM 1934 C CA . THR A 1 238 ? 13.137 -1.735 -64.230 1.00 93.56 238 THR A CA 1
ATOM 1935 C C . THR A 1 238 ? 14.439 -1.589 -65.007 1.00 93.56 238 THR A C 1
ATOM 1937 O O . THR A 1 238 ? 14.884 -0.473 -65.283 1.00 93.56 238 THR A O 1
ATOM 1940 N N . PHE A 1 239 ? 15.043 -2.714 -65.369 1.00 92.31 239 PHE A N 1
ATOM 1941 C CA . PHE A 1 239 ? 16.191 -2.775 -66.263 1.00 92.31 239 PHE A CA 1
ATOM 1942 C C . PHE A 1 239 ? 15.748 -3.375 -67.595 1.00 92.31 239 PHE A C 1
ATOM 1944 O O . PHE A 1 239 ? 15.239 -4.491 -67.619 1.00 92.31 239 PHE A O 1
ATOM 1951 N N . HIS A 1 240 ? 15.959 -2.656 -68.692 1.00 91.31 240 HIS A N 1
ATOM 1952 C CA . HIS A 1 240 ? 15.754 -3.157 -70.048 1.00 91.31 240 HIS A CA 1
ATOM 1953 C C . HIS A 1 240 ? 17.047 -3.803 -70.540 1.00 91.31 240 HIS A C 1
ATOM 1955 O O . HIS A 1 240 ? 18.104 -3.164 -70.540 1.00 91.31 240 HIS A O 1
ATOM 1961 N N . ILE A 1 241 ? 16.978 -5.076 -70.917 1.00 88.69 241 ILE A N 1
ATOM 1962 C CA . ILE A 1 241 ? 18.131 -5.857 -71.366 1.00 88.69 241 ILE A CA 1
ATOM 1963 C C . ILE A 1 241 ? 18.069 -5.947 -72.886 1.00 88.69 241 ILE A C 1
ATOM 1965 O O . ILE A 1 241 ? 17.362 -6.780 -73.448 1.00 88.69 241 ILE A O 1
ATOM 1969 N N . ASN A 1 242 ? 18.860 -5.120 -73.566 1.00 82.25 242 ASN A N 1
ATOM 1970 C CA . ASN A 1 242 ? 18.976 -5.211 -75.013 1.00 82.25 242 ASN A CA 1
ATOM 1971 C C . ASN A 1 242 ? 20.015 -6.291 -75.367 1.00 82.25 242 ASN A C 1
ATOM 1973 O O . ASN A 1 242 ? 21.126 -6.260 -74.825 1.00 82.25 242 ASN A O 1
ATOM 1977 N N . PRO A 1 243 ? 19.710 -7.233 -76.283 1.00 72.75 243 PRO A N 1
ATOM 1978 C CA . PRO A 1 243 ? 20.642 -8.299 -76.662 1.00 72.75 243 PRO A CA 1
ATOM 1979 C C . PRO A 1 243 ? 22.000 -7.778 -77.155 1.00 72.75 243 PRO A C 1
ATOM 1981 O O . PRO A 1 243 ? 23.028 -8.375 -76.842 1.00 72.75 243 PRO A O 1
ATOM 1984 N N . ASP A 1 244 ? 21.991 -6.643 -77.867 1.00 73.44 244 ASP A N 1
ATOM 1985 C CA . ASP A 1 244 ? 23.162 -6.089 -78.559 1.00 73.44 244 ASP A CA 1
ATOM 1986 C C . ASP A 1 244 ? 23.674 -4.751 -77.974 1.00 73.44 244 ASP A C 1
ATOM 1988 O O . ASP A 1 244 ? 24.811 -4.367 -78.242 1.00 73.44 244 ASP A O 1
ATOM 1992 N N . GLU A 1 245 ? 22.869 -4.028 -77.180 1.00 67.94 245 GLU A N 1
ATOM 1993 C CA . GLU A 1 245 ? 23.150 -2.634 -76.758 1.00 67.94 245 GLU A CA 1
ATOM 1994 C C . GLU A 1 245 ? 23.435 -2.459 -75.254 1.00 67.94 245 GLU A C 1
ATOM 1996 O O . GLU A 1 245 ? 23.537 -1.334 -74.763 1.00 67.94 245 GLU A O 1
ATOM 2001 N N . GLY A 1 246 ? 23.588 -3.554 -74.509 1.00 81.25 246 GLY A N 1
ATOM 2002 C CA . GLY A 1 246 ? 23.809 -3.505 -73.063 1.00 81.25 246 GLY A CA 1
ATOM 2003 C C . GLY A 1 246 ? 22.509 -3.351 -72.273 1.00 81.25 246 GLY A C 1
ATOM 2004 O O . GLY A 1 246 ? 21.430 -3.719 -72.739 1.00 81.25 246 GLY A O 1
ATOM 2005 N N . VAL A 1 247 ? 22.616 -2.855 -71.042 1.00 87.62 247 VAL A N 1
ATOM 2006 C CA . VAL A 1 247 ? 21.487 -2.737 -70.113 1.00 87.62 247 VAL A CA 1
ATOM 2007 C C . VAL A 1 247 ? 21.128 -1.264 -69.899 1.00 87.62 247 VAL A C 1
ATOM 2009 O O . VAL A 1 247 ? 21.997 -0.408 -69.732 1.00 87.62 247 VAL A O 1
ATOM 2012 N N . GLN A 1 248 ? 19.835 -0.948 -69.888 1.00 89.50 248 GLN A N 1
ATOM 2013 C CA . GLN A 1 248 ? 19.325 0.390 -69.580 1.00 89.50 248 GLN A CA 1
ATOM 2014 C C . GLN A 1 248 ? 18.482 0.354 -68.305 1.00 89.50 248 GLN A C 1
ATOM 2016 O O . GLN A 1 248 ? 17.575 -0.460 -68.182 1.00 89.50 248 GLN A O 1
ATOM 2021 N N . LEU A 1 249 ? 18.757 1.243 -67.354 1.00 90.31 249 LEU A N 1
ATOM 2022 C CA . LEU A 1 249 ? 17.972 1.419 -66.132 1.00 90.31 249 LEU A CA 1
ATOM 2023 C C . LEU A 1 249 ? 16.954 2.545 -66.326 1.00 90.31 249 LEU A C 1
ATOM 2025 O O . LEU A 1 249 ? 17.348 3.664 -66.652 1.00 90.31 249 LEU A O 1
ATOM 2029 N N . GLU A 1 250 ? 15.676 2.297 -66.041 1.00 90.69 250 GLU A N 1
ATOM 2030 C CA . GLU A 1 250 ? 14.694 3.374 -65.871 1.00 90.69 250 GLU A CA 1
ATOM 2031 C C . GLU A 1 250 ? 15.078 4.236 -64.661 1.00 90.69 250 GLU A C 1
ATOM 2033 O O . GLU A 1 250 ? 15.054 3.795 -63.507 1.00 90.69 250 GLU A O 1
ATOM 2038 N N . LEU A 1 251 ? 15.500 5.472 -64.930 1.00 86.06 251 LEU A N 1
ATOM 2039 C CA . LEU A 1 251 ? 16.124 6.322 -63.931 1.00 86.06 251 LEU A CA 1
ATOM 2040 C C . LEU A 1 251 ? 15.064 7.035 -63.091 1.00 86.06 251 LEU A C 1
ATOM 2042 O O . LEU A 1 251 ? 14.329 7.890 -63.578 1.00 86.06 251 LEU A O 1
ATOM 2046 N N . VAL A 1 252 ? 15.080 6.770 -61.785 1.00 87.75 252 VAL A N 1
ATOM 2047 C CA . VAL A 1 252 ? 14.435 7.619 -60.777 1.00 87.75 252 VAL A CA 1
ATOM 2048 C C . VAL A 1 252 ? 15.541 8.395 -60.051 1.00 87.75 252 VAL A C 1
ATOM 2050 O O . VAL A 1 252 ? 16.212 7.817 -59.193 1.00 87.75 252 VAL A O 1
ATOM 2053 N N . PRO A 1 253 ? 15.772 9.688 -60.367 1.00 84.81 253 PRO A N 1
ATOM 2054 C CA . PRO A 1 253 ? 16.927 10.443 -59.870 1.00 84.81 253 PRO A CA 1
ATOM 2055 C C . PRO A 1 253 ? 17.101 10.426 -58.347 1.00 84.81 253 PRO A C 1
ATOM 2057 O O . PRO A 1 253 ? 18.225 10.399 -57.845 1.00 84.81 253 PRO A O 1
ATOM 2060 N N . GLU A 1 254 ? 15.998 10.416 -57.597 1.00 85.25 254 GLU A N 1
ATOM 2061 C CA . GLU A 1 254 ? 16.021 10.429 -56.134 1.00 85.25 254 GLU A CA 1
ATOM 2062 C C . GLU A 1 254 ? 16.560 9.121 -55.526 1.00 85.25 254 GLU A C 1
ATOM 2064 O O . GLU A 1 254 ? 17.175 9.161 -54.460 1.00 85.25 254 GLU A O 1
ATOM 2069 N N . ARG A 1 255 ? 16.445 7.986 -56.238 1.00 87.06 255 ARG A N 1
ATOM 2070 C CA . ARG A 1 255 ? 16.941 6.670 -55.789 1.00 87.06 255 ARG A CA 1
ATOM 2071 C C . ARG A 1 255 ? 18.462 6.568 -55.756 1.00 87.06 255 ARG A C 1
ATOM 2073 O O . ARG A 1 255 ? 18.997 5.771 -54.992 1.00 87.06 255 ARG A O 1
ATOM 2080 N N . LEU A 1 256 ? 19.150 7.402 -56.537 1.00 85.12 256 LEU A N 1
ATOM 2081 C CA . LEU A 1 256 ? 20.611 7.477 -56.567 1.00 85.12 256 LEU A CA 1
ATOM 2082 C C . LEU A 1 256 ? 21.193 8.343 -55.437 1.00 85.12 256 LEU A C 1
ATOM 2084 O O . LEU A 1 256 ? 22.413 8.496 -55.337 1.00 85.12 256 LEU A O 1
ATOM 2088 N N . ARG A 1 257 ? 20.357 8.959 -54.587 1.00 83.31 257 ARG A N 1
ATOM 2089 C CA . ARG A 1 257 ? 20.825 9.854 -53.522 1.00 83.31 257 ARG A CA 1
ATOM 2090 C C . ARG A 1 257 ? 21.792 9.137 -52.588 1.00 83.31 257 ARG A C 1
ATOM 2092 O O . ARG A 1 257 ? 21.453 8.157 -51.943 1.00 83.31 257 ARG A O 1
ATOM 2099 N N . GLY A 1 258 ? 22.996 9.690 -52.463 1.00 81.31 258 GLY A N 1
ATOM 2100 C CA . GLY A 1 258 ? 24.002 9.175 -51.546 1.00 81.31 258 GLY A CA 1
ATOM 2101 C C . GLY A 1 258 ? 24.723 7.912 -52.019 1.00 81.31 258 GLY A C 1
ATOM 2102 O O . GLY A 1 258 ? 25.670 7.534 -51.325 1.00 81.31 258 GLY A O 1
ATOM 2103 N N . GLU A 1 259 ? 24.350 7.325 -53.164 1.00 81.81 259 GLU A N 1
ATOM 2104 C CA . GLU A 1 259 ? 25.101 6.241 -53.804 1.00 81.81 259 GLU A CA 1
ATOM 2105 C C . GLU A 1 259 ? 26.409 6.758 -54.429 1.00 81.81 259 GLU A C 1
ATOM 2107 O O . GLU A 1 259 ? 26.570 7.949 -54.726 1.00 81.81 259 GLU A O 1
ATOM 2112 N N . THR A 1 260 ? 27.349 5.836 -54.630 1.00 86.00 260 THR A N 1
ATOM 2113 C CA . THR A 1 260 ? 28.606 6.063 -55.347 1.00 86.00 260 THR A CA 1
ATOM 2114 C C . THR A 1 260 ? 28.646 5.099 -56.524 1.00 86.00 260 THR A C 1
ATOM 2116 O O . THR A 1 260 ? 28.728 3.890 -56.321 1.00 86.00 260 THR A O 1
ATOM 2119 N N . LEU A 1 261 ? 28.574 5.623 -57.747 1.00 84.88 261 LEU A N 1
ATOM 2120 C CA . LEU A 1 261 ? 28.582 4.803 -58.959 1.00 84.88 261 LEU A CA 1
ATOM 2121 C C . LEU A 1 261 ? 30.017 4.524 -59.419 1.00 84.88 261 LEU A C 1
ATOM 2123 O O . LEU A 1 261 ? 30.889 5.387 -59.309 1.00 84.88 261 LEU A O 1
ATOM 2127 N N . GLY A 1 262 ? 30.261 3.320 -59.943 1.00 84.69 262 GLY A N 1
ATOM 2128 C CA . GLY A 1 262 ? 31.561 2.910 -60.495 1.00 84.69 262 GLY A CA 1
ATOM 2129 C C . GLY A 1 262 ? 31.862 3.458 -61.896 1.00 84.69 262 GLY A C 1
ATOM 2130 O O . GLY A 1 262 ? 32.961 3.257 -62.401 1.00 84.69 262 GLY A O 1
ATOM 2131 N N . PHE A 1 263 ? 30.907 4.157 -62.509 1.00 87.75 263 PHE A N 1
ATOM 2132 C CA . PHE A 1 263 ? 30.980 4.701 -63.864 1.00 87.75 263 PHE A CA 1
ATOM 2133 C C . PHE A 1 263 ? 30.510 6.161 -63.891 1.00 87.75 263 PHE A C 1
ATOM 2135 O O . PHE A 1 263 ? 29.846 6.629 -62.961 1.00 87.75 263 PHE A O 1
ATOM 2142 N N . ASP A 1 264 ? 30.880 6.884 -64.949 1.00 87.81 264 ASP A N 1
ATOM 2143 C CA . ASP A 1 264 ? 30.469 8.273 -65.150 1.00 87.81 264 ASP A CA 1
ATOM 2144 C C . ASP A 1 264 ? 28.971 8.337 -65.463 1.00 87.81 264 ASP A C 1
ATOM 2146 O O . ASP A 1 264 ? 28.481 7.672 -66.375 1.00 87.81 264 ASP A O 1
ATOM 2150 N N . LEU A 1 265 ? 28.241 9.179 -64.735 1.00 85.12 265 LEU A N 1
ATOM 2151 C CA . LEU A 1 265 ? 26.851 9.481 -65.034 1.00 85.12 265 LEU A CA 1
ATOM 2152 C C . LEU A 1 265 ? 26.805 10.729 -65.914 1.00 85.12 265 LEU A C 1
ATOM 2154 O O . LEU A 1 265 ? 27.075 11.841 -65.443 1.00 85.12 265 LEU A O 1
ATOM 2158 N N . ALA A 1 266 ? 26.453 10.547 -67.184 1.00 82.06 266 ALA A N 1
ATOM 2159 C CA . ALA A 1 266 ? 26.430 11.600 -68.191 1.00 82.06 266 ALA A CA 1
ATOM 2160 C C . ALA A 1 266 ? 25.049 11.773 -68.840 1.00 82.06 266 ALA A C 1
ATOM 2162 O O . ALA A 1 266 ? 24.308 10.814 -69.033 1.00 82.06 266 ALA A O 1
ATOM 2163 N N . ASP A 1 267 ? 24.731 13.020 -69.183 1.00 77.25 267 ASP A N 1
ATOM 2164 C CA . ASP A 1 267 ? 23.634 13.408 -70.069 1.00 77.25 267 ASP A CA 1
ATOM 2165 C C . ASP A 1 267 ? 24.208 13.688 -71.464 1.00 77.25 267 ASP A C 1
ATOM 2167 O O . ASP A 1 267 ? 24.799 14.749 -71.701 1.00 77.25 267 ASP A O 1
ATOM 2171 N N . GLY A 1 268 ? 24.141 12.704 -72.363 1.00 75.62 268 GLY A N 1
ATOM 2172 C CA . GLY A 1 268 ? 24.896 12.739 -73.618 1.00 75.62 268 GLY A CA 1
ATOM 2173 C C . GLY A 1 268 ? 26.400 12.875 -73.348 1.00 75.62 268 GLY A C 1
ATOM 2174 O O . GLY A 1 268 ? 26.979 12.070 -72.626 1.00 75.62 268 GLY A O 1
ATOM 2175 N N . ASP A 1 269 ? 27.027 13.930 -73.870 1.00 74.94 269 ASP A N 1
ATOM 2176 C CA . ASP A 1 269 ? 28.457 14.209 -73.653 1.00 74.94 269 ASP A CA 1
ATOM 2177 C C . ASP A 1 269 ? 28.753 14.916 -72.312 1.00 74.94 269 ASP A C 1
ATOM 2179 O O . ASP A 1 269 ? 29.911 15.164 -71.963 1.00 74.94 269 ASP A O 1
ATOM 2183 N N . LYS A 1 270 ? 27.721 15.307 -71.551 1.00 82.94 270 LYS A N 1
ATOM 2184 C CA . LYS A 1 270 ? 27.875 16.101 -70.328 1.00 82.94 270 LYS A CA 1
ATOM 2185 C C . LYS A 1 270 ? 27.856 15.213 -69.090 1.00 82.94 270 LYS A C 1
ATOM 2187 O O . LYS A 1 270 ? 26.795 14.867 -68.579 1.00 82.94 270 LYS A O 1
ATOM 2192 N N . VAL A 1 271 ? 29.032 14.942 -68.534 1.00 86.44 271 VAL A N 1
ATOM 2193 C CA . VAL A 1 271 ? 29.168 14.250 -67.243 1.00 86.44 271 VAL A CA 1
ATOM 2194 C C . VAL A 1 271 ? 28.555 15.102 -66.121 1.00 86.44 271 VAL A C 1
ATOM 2196 O O . VAL A 1 271 ? 29.008 16.216 -65.846 1.00 86.44 271 VAL A O 1
ATOM 2199 N N . ILE A 1 272 ? 27.500 14.590 -65.484 1.00 84.62 272 ILE A N 1
ATOM 2200 C CA . ILE A 1 272 ? 26.852 15.194 -64.309 1.00 84.62 272 ILE A CA 1
ATOM 2201 C C . ILE A 1 272 ? 27.587 14.758 -63.039 1.00 84.62 272 ILE A C 1
ATOM 2203 O O . ILE A 1 272 ? 27.839 15.585 -62.159 1.00 84.62 272 ILE A O 1
ATOM 2207 N N . VAL A 1 273 ? 27.950 13.474 -62.949 1.00 87.81 273 VAL A N 1
ATOM 2208 C CA . VAL A 1 273 ? 28.699 12.902 -61.822 1.00 87.81 273 VAL A CA 1
ATOM 2209 C C . VAL A 1 273 ? 29.810 12.015 -62.364 1.00 87.81 273 VAL A C 1
ATOM 2211 O O . VAL A 1 273 ? 29.544 11.082 -63.108 1.00 87.81 273 VAL A O 1
ATOM 2214 N N . GLU A 1 274 ? 31.052 12.304 -61.987 1.00 89.19 274 GLU A N 1
ATOM 2215 C CA . GLU A 1 274 ? 32.192 11.442 -62.321 1.00 89.19 274 GLU A CA 1
ATOM 2216 C C . GLU A 1 274 ? 32.161 10.144 -61.497 1.00 89.19 274 GLU A C 1
ATOM 2218 O O . GLU A 1 274 ? 31.728 10.141 -60.337 1.00 89.19 274 GLU A O 1
ATOM 2223 N N . ALA A 1 275 ? 32.692 9.069 -62.073 1.00 89.50 275 ALA A N 1
ATOM 2224 C CA . ALA A 1 275 ? 32.866 7.773 -61.440 1.00 89.50 275 ALA A CA 1
ATOM 2225 C C . ALA A 1 275 ? 33.566 7.904 -60.077 1.00 89.50 275 ALA A C 1
ATOM 2227 O O . ALA A 1 275 ? 34.535 8.648 -59.900 1.00 89.50 275 ALA A O 1
ATOM 2228 N N . GLY A 1 276 ? 33.060 7.181 -59.079 1.00 88.62 276 GLY A N 1
ATOM 2229 C CA . GLY A 1 276 ? 33.582 7.189 -57.713 1.00 88.62 276 GLY A CA 1
ATOM 2230 C C . GLY A 1 276 ? 33.189 8.411 -56.872 1.00 88.62 276 GLY A C 1
ATOM 2231 O O . GLY A 1 276 ? 33.470 8.424 -55.671 1.00 88.62 276 GLY A O 1
ATOM 2232 N N . LYS A 1 277 ? 32.515 9.428 -57.434 1.00 88.62 277 LYS A N 1
ATOM 2233 C CA . LYS A 1 277 ? 31.957 10.533 -56.638 1.00 88.62 277 LYS A CA 1
ATOM 2234 C C . LYS A 1 277 ? 30.578 10.173 -56.092 1.00 88.62 277 LYS A C 1
ATOM 2236 O O . LYS A 1 277 ? 29.718 9.645 -56.789 1.00 88.62 277 LYS A O 1
ATOM 2241 N N . ARG A 1 278 ? 30.345 10.544 -54.831 1.00 87.81 278 ARG A N 1
ATOM 2242 C CA . ARG A 1 278 ? 29.041 10.385 -54.181 1.00 87.81 278 ARG A CA 1
ATOM 2243 C C . ARG A 1 278 ? 28.009 11.327 -54.802 1.00 87.81 278 ARG A C 1
ATOM 2245 O O . ARG A 1 278 ? 28.260 12.527 -54.967 1.00 87.81 278 ARG A O 1
ATOM 2252 N N . ILE A 1 279 ? 26.823 10.811 -55.096 1.00 88.19 279 ILE A N 1
ATOM 2253 C CA . ILE A 1 279 ? 25.725 11.585 -55.675 1.00 88.19 279 ILE A CA 1
ATOM 2254 C C . ILE A 1 279 ? 25.093 12.467 -54.591 1.00 88.19 279 ILE A C 1
ATOM 2256 O O . ILE A 1 279 ? 24.581 11.988 -53.579 1.00 88.19 279 ILE A O 1
ATOM 2260 N N . THR A 1 280 ? 25.152 13.786 -54.789 1.00 88.88 280 THR A N 1
ATOM 2261 C CA . THR A 1 280 ? 24.649 14.791 -53.839 1.00 88.88 280 THR A CA 1
ATOM 2262 C C . THR A 1 280 ? 23.278 15.320 -54.256 1.00 88.88 280 THR A C 1
ATOM 2264 O O . THR A 1 280 ? 22.878 15.188 -55.411 1.00 88.88 280 THR A O 1
ATOM 2267 N N . ALA A 1 281 ? 22.582 16.023 -53.355 1.00 88.00 281 ALA A N 1
ATOM 2268 C CA . ALA A 1 281 ? 21.318 16.699 -53.676 1.00 88.00 281 ALA A CA 1
ATOM 2269 C C . ALA A 1 281 ? 21.429 17.670 -54.873 1.00 88.00 281 ALA A C 1
ATOM 2271 O O . ALA A 1 281 ? 20.457 17.880 -55.594 1.00 88.00 281 ALA A O 1
ATOM 2272 N N . ARG A 1 282 ? 22.617 18.242 -55.125 1.00 89.94 282 ARG A N 1
ATOM 2273 C CA . ARG A 1 282 ? 22.877 19.073 -56.311 1.00 89.94 282 ARG A CA 1
ATOM 2274 C C . ARG A 1 282 ? 22.868 18.249 -57.599 1.00 89.94 282 ARG A C 1
ATOM 2276 O O . ARG A 1 282 ? 22.290 18.704 -58.579 1.00 89.94 282 ARG A O 1
ATOM 2283 N N . HIS A 1 283 ? 23.496 17.074 -57.593 1.00 89.56 283 HIS A N 1
ATOM 2284 C CA . HIS A 1 283 ? 23.532 16.179 -58.753 1.00 89.56 283 HIS A CA 1
ATOM 2285 C C . HIS A 1 283 ? 22.130 15.656 -59.086 1.00 89.56 283 HIS A C 1
ATOM 2287 O O . HIS A 1 283 ? 21.760 15.629 -60.251 1.00 89.56 283 HIS A O 1
ATOM 2293 N N . ILE A 1 284 ? 21.314 15.350 -58.071 1.00 87.44 284 ILE A N 1
ATOM 2294 C CA . ILE A 1 284 ? 19.910 14.941 -58.264 1.00 87.44 284 ILE A CA 1
ATOM 2295 C C . ILE A 1 284 ? 19.108 16.050 -58.943 1.00 87.44 284 ILE A C 1
ATOM 2297 O O . ILE A 1 284 ? 18.455 15.795 -59.944 1.00 87.44 284 ILE A O 1
ATOM 2301 N N . LYS A 1 285 ? 19.230 17.303 -58.485 1.00 88.44 285 LYS A N 1
ATOM 2302 C CA . LYS A 1 285 ? 18.579 18.438 -59.163 1.00 88.44 285 LYS A CA 1
ATOM 2303 C C . LYS A 1 285 ? 19.048 18.614 -60.609 1.00 88.44 285 LYS A C 1
ATOM 2305 O O . LYS A 1 285 ? 18.283 19.073 -61.447 1.00 88.44 285 LYS A O 1
ATOM 2310 N N . GLN A 1 286 ? 20.310 18.296 -60.903 1.00 87.69 286 GLN A N 1
ATOM 2311 C CA . GLN A 1 286 ? 20.834 18.333 -62.271 1.00 87.69 286 GLN A CA 1
ATOM 2312 C C . GLN A 1 286 ? 20.279 17.191 -63.131 1.00 87.69 286 GLN A C 1
ATOM 2314 O O . GLN A 1 286 ? 19.998 17.431 -64.298 1.00 87.69 286 GLN A O 1
ATOM 2319 N N . LEU A 1 287 ? 20.086 16.006 -62.548 1.00 85.81 287 LEU A N 1
ATOM 2320 C CA . LEU A 1 287 ? 19.461 14.837 -63.175 1.00 85.81 287 LEU A CA 1
ATOM 2321 C C . LEU A 1 287 ? 17.967 15.040 -63.453 1.00 85.81 287 LEU A C 1
ATOM 2323 O O . LEU A 1 287 ? 17.478 14.726 -64.531 1.00 85.81 287 LEU A O 1
ATOM 2327 N N . GLU A 1 288 ? 17.234 15.612 -62.501 1.00 86.31 288 GLU A N 1
ATOM 2328 C CA . GLU A 1 288 ? 15.833 15.991 -62.705 1.00 86.31 288 GLU A CA 1
ATOM 2329 C C . GLU A 1 288 ? 15.711 17.050 -63.807 1.00 86.31 288 GLU A C 1
ATOM 2331 O O . GLU A 1 288 ? 14.807 16.990 -64.636 1.00 86.31 288 GLU A O 1
ATOM 2336 N N . ALA A 1 289 ? 16.652 18.001 -63.851 1.00 85.81 289 ALA A N 1
ATOM 2337 C CA . ALA A 1 289 ? 16.679 19.043 -64.870 1.00 85.81 289 ALA A CA 1
ATOM 2338 C C . ALA A 1 289 ? 17.108 18.547 -66.262 1.00 85.81 289 ALA A C 1
ATOM 2340 O O . ALA A 1 289 ? 16.760 1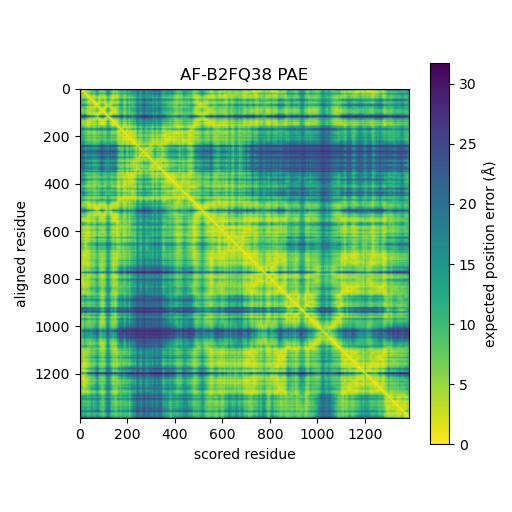9.202 -67.244 1.00 85.81 289 ALA A O 1
ATOM 2341 N N . SER A 1 290 ? 17.855 17.440 -66.373 1.00 83.62 290 SER A N 1
ATOM 2342 C CA . SER A 1 290 ? 18.209 16.852 -67.673 1.00 83.62 290 SER A CA 1
ATOM 2343 C C . SER A 1 290 ? 17.072 16.034 -68.286 1.00 83.62 290 SER A C 1
ATOM 2345 O O . SER A 1 290 ? 17.044 15.854 -69.499 1.00 83.62 290 SER A O 1
ATOM 2347 N N . GLY A 1 291 ? 16.105 15.570 -67.485 1.00 81.94 291 GLY A N 1
ATOM 2348 C CA . GLY A 1 291 ? 14.954 14.811 -67.985 1.00 81.94 291 GLY A CA 1
ATOM 2349 C C . GLY A 1 291 ? 15.314 13.425 -68.535 1.00 81.94 291 GLY A C 1
ATOM 2350 O O . GLY A 1 291 ? 14.584 12.892 -69.369 1.00 81.94 291 GLY A O 1
ATOM 2351 N N . ILE A 1 292 ? 16.436 12.846 -68.091 1.00 80.12 292 ILE A N 1
ATOM 2352 C CA . ILE A 1 292 ? 16.866 11.500 -68.491 1.00 80.12 292 ILE A CA 1
ATOM 2353 C C . ILE A 1 292 ? 15.866 10.477 -67.946 1.00 80.12 292 ILE A C 1
ATOM 2355 O O . ILE A 1 292 ? 15.756 10.304 -66.735 1.00 80.12 292 ILE A O 1
ATOM 2359 N N . ALA A 1 293 ? 15.161 9.788 -68.845 1.00 82.50 293 ALA A N 1
ATOM 2360 C CA . ALA A 1 293 ? 14.214 8.733 -68.480 1.00 82.50 293 ALA A CA 1
ATOM 2361 C C . ALA A 1 293 ? 14.891 7.365 -68.290 1.00 82.50 293 ALA A C 1
ATOM 2363 O O . ALA A 1 293 ? 14.492 6.595 -67.421 1.00 82.50 293 ALA A O 1
ATOM 2364 N N . ALA A 1 294 ? 15.926 7.069 -69.081 1.00 83.56 294 ALA A N 1
ATOM 2365 C CA . ALA A 1 294 ? 16.673 5.820 -69.012 1.00 83.56 294 ALA A CA 1
ATOM 2366 C C . ALA A 1 294 ? 18.180 6.096 -69.049 1.00 83.56 294 ALA A C 1
ATOM 2368 O O . ALA A 1 294 ? 18.656 6.893 -69.858 1.00 83.56 294 ALA A O 1
ATOM 2369 N N . LEU A 1 295 ? 18.921 5.443 -68.159 1.00 83.38 295 LEU A N 1
ATOM 2370 C CA . LEU A 1 295 ? 20.370 5.530 -68.045 1.00 83.38 295 LEU A CA 1
ATOM 2371 C C . LEU A 1 295 ? 20.984 4.246 -68.607 1.00 83.38 295 LEU A C 1
ATOM 2373 O O . LEU A 1 295 ? 20.685 3.161 -68.113 1.00 83.38 295 LEU A O 1
ATOM 2377 N N . ALA A 1 296 ? 21.858 4.357 -69.607 1.00 85.88 296 ALA A N 1
ATOM 2378 C CA . ALA A 1 296 ? 22.677 3.225 -70.033 1.00 85.88 296 ALA A CA 1
ATOM 2379 C C . ALA A 1 296 ? 23.660 2.881 -68.907 1.00 85.88 296 ALA A C 1
ATOM 2381 O O . ALA A 1 296 ? 24.462 3.724 -68.497 1.00 85.88 296 ALA A O 1
ATOM 2382 N N . VAL A 1 297 ? 23.562 1.663 -68.386 1.00 87.19 297 VAL A N 1
ATOM 2383 C CA . VAL A 1 297 ? 24.379 1.174 -67.276 1.00 87.19 297 VAL A CA 1
ATOM 2384 C C . VAL A 1 297 ? 25.225 -0.003 -67.755 1.00 87.19 297 VAL A C 1
ATOM 2386 O O . VAL A 1 297 ? 24.762 -0.810 -68.562 1.00 87.19 297 VAL A O 1
ATOM 2389 N N . PRO A 1 298 ? 26.477 -0.114 -67.298 1.00 88.00 298 PRO A N 1
ATOM 2390 C CA . PRO A 1 298 ? 27.311 -1.254 -67.649 1.00 88.00 298 PRO A CA 1
ATOM 2391 C C . PRO A 1 298 ? 26.762 -2.557 -67.035 1.00 88.00 298 PRO A C 1
ATOM 2393 O O . PRO A 1 298 ? 26.098 -2.539 -65.995 1.00 88.00 298 PRO A O 1
ATOM 2396 N N . ASP A 1 299 ? 27.030 -3.693 -67.690 1.00 87.81 299 ASP A N 1
ATOM 2397 C CA . ASP A 1 299 ? 26.531 -5.021 -67.281 1.00 87.81 299 ASP A CA 1
ATOM 2398 C C . ASP A 1 299 ? 26.958 -5.390 -65.844 1.00 87.81 299 ASP A C 1
ATOM 2400 O O . ASP A 1 299 ? 26.243 -6.089 -65.131 1.00 87.81 299 ASP A O 1
ATOM 2404 N N . ASP A 1 300 ? 28.090 -4.871 -65.370 1.00 88.50 300 ASP A N 1
ATOM 2405 C CA . ASP A 1 300 ? 28.574 -5.065 -64.000 1.00 88.50 300 ASP A CA 1
ATOM 2406 C C . ASP A 1 300 ? 27.714 -4.359 -62.933 1.00 88.50 300 ASP A C 1
ATOM 2408 O O . ASP A 1 300 ? 27.748 -4.762 -61.772 1.00 88.50 300 ASP A O 1
ATOM 2412 N N . TYR A 1 301 ? 26.911 -3.351 -63.297 1.00 88.81 301 TYR A N 1
ATOM 2413 C CA . TYR A 1 301 ? 26.030 -2.646 -62.360 1.00 88.81 301 TYR A CA 1
ATOM 2414 C C . TYR A 1 301 ? 24.758 -3.433 -62.018 1.00 88.81 301 TYR A C 1
ATOM 2416 O O . TYR A 1 301 ? 24.229 -3.290 -60.910 1.00 88.81 301 TYR A O 1
ATOM 2424 N N . ILE A 1 302 ? 24.248 -4.243 -62.956 1.00 89.44 302 ILE A N 1
ATOM 2425 C CA . ILE A 1 302 ? 23.087 -5.112 -62.704 1.00 89.44 302 ILE A CA 1
ATOM 2426 C C . ILE A 1 302 ? 23.495 -6.391 -61.958 1.00 89.44 302 ILE A C 1
ATOM 2428 O O . ILE A 1 302 ? 22.696 -6.933 -61.192 1.00 89.44 302 ILE A O 1
ATOM 2432 N N . VAL A 1 303 ? 24.743 -6.846 -62.113 1.00 90.50 303 VAL A N 1
ATOM 2433 C CA . VAL A 1 303 ? 25.263 -8.006 -61.380 1.00 90.50 303 VAL A CA 1
ATOM 2434 C C . VAL A 1 303 ? 25.271 -7.726 -59.871 1.00 90.50 303 VAL A C 1
ATOM 2436 O O . VAL A 1 303 ? 25.759 -6.701 -59.402 1.00 90.50 303 VAL A O 1
ATOM 2439 N N . GLY A 1 304 ? 24.704 -8.650 -59.093 1.00 89.25 304 GLY A N 1
ATOM 2440 C CA . GLY A 1 304 ? 24.521 -8.517 -57.643 1.00 89.25 304 GLY A CA 1
ATOM 2441 C C . GLY A 1 304 ? 23.249 -7.770 -57.222 1.00 89.25 304 GLY A C 1
ATOM 2442 O O . GLY A 1 304 ? 22.932 -7.735 -56.032 1.00 89.25 304 GLY A O 1
ATOM 2443 N N . ARG A 1 305 ? 22.477 -7.202 -58.162 1.00 91.19 305 ARG A N 1
ATOM 2444 C CA . ARG A 1 305 ? 21.122 -6.707 -57.867 1.00 91.19 305 ARG A CA 1
ATOM 2445 C C . ARG A 1 305 ? 20.161 -7.886 -57.692 1.00 91.19 305 ARG A C 1
ATOM 2447 O O . ARG A 1 305 ? 20.365 -8.961 -58.247 1.00 91.19 305 ARG A O 1
ATOM 2454 N N . ILE A 1 306 ? 19.125 -7.690 -56.880 1.00 94.00 306 ILE A N 1
ATOM 2455 C CA . ILE A 1 306 ? 18.212 -8.758 -56.447 1.00 94.00 306 ILE A CA 1
ATOM 2456 C C . ILE A 1 306 ? 16.937 -8.703 -57.284 1.00 94.00 306 ILE A C 1
ATOM 2458 O O . ILE A 1 306 ? 16.325 -7.637 -57.371 1.00 94.00 306 ILE A O 1
ATOM 2462 N N . LEU A 1 307 ? 16.523 -9.829 -57.860 1.00 94.69 307 LEU A N 1
ATOM 2463 C CA . LEU A 1 307 ? 15.307 -9.944 -58.668 1.00 94.69 307 LEU A CA 1
ATOM 2464 C C . LEU A 1 307 ? 14.038 -9.727 -57.839 1.00 94.69 307 LEU A C 1
ATOM 2466 O O . LEU A 1 307 ? 13.917 -10.244 -56.725 1.00 94.69 307 LEU A O 1
ATOM 2470 N N . SER A 1 308 ? 13.070 -8.993 -58.395 1.00 93.62 308 SER A N 1
ATOM 2471 C CA . SER A 1 308 ? 11.773 -8.752 -57.747 1.00 93.62 308 SER A CA 1
ATOM 2472 C C . SER A 1 308 ? 10.719 -9.822 -58.037 1.00 93.62 308 SER A C 1
ATOM 2474 O O . SER A 1 308 ? 9.799 -9.988 -57.239 1.00 93.62 308 SER A O 1
ATOM 2476 N N . HIS A 1 309 ? 10.854 -10.547 -59.145 1.00 92.31 309 HIS A N 1
ATOM 2477 C CA . HIS A 1 309 ? 9.908 -11.557 -59.617 1.00 92.31 309 HIS A CA 1
ATOM 2478 C C . HIS A 1 309 ? 10.637 -12.721 -60.295 1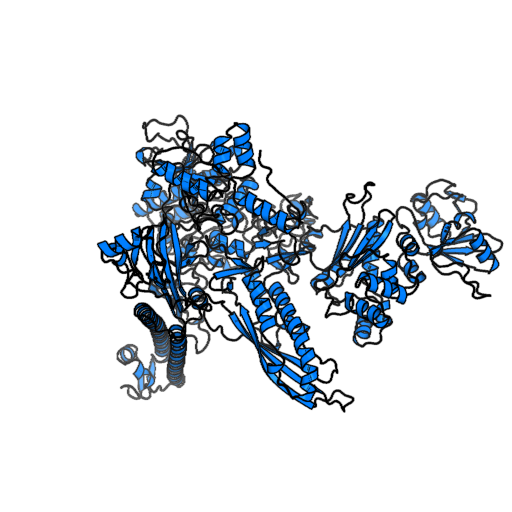.00 92.31 309 HIS A C 1
ATOM 2480 O O . HIS A 1 309 ? 11.832 -12.628 -60.590 1.00 92.31 309 HIS A O 1
ATOM 2486 N N . ASP A 1 310 ? 9.915 -13.813 -60.514 1.00 92.69 310 ASP A N 1
ATOM 2487 C CA . ASP A 1 310 ? 10.380 -14.977 -61.251 1.00 92.69 310 ASP A CA 1
ATOM 2488 C C . ASP A 1 310 ? 10.600 -14.596 -62.725 1.00 92.69 310 ASP A C 1
ATOM 2490 O O . ASP A 1 310 ? 9.721 -14.040 -63.386 1.00 92.69 310 ASP A O 1
ATOM 2494 N N . VAL A 1 311 ? 11.777 -14.912 -63.268 1.00 91.25 311 VAL A N 1
ATOM 2495 C CA . VAL A 1 311 ? 12.089 -14.685 -64.684 1.00 91.25 311 VAL A CA 1
ATOM 2496 C C . VAL A 1 311 ? 11.957 -16.010 -65.418 1.00 91.25 311 VAL A C 1
ATOM 2498 O O . VAL A 1 311 ? 12.716 -16.946 -65.171 1.00 91.25 311 VAL A O 1
ATOM 2501 N N . VAL A 1 312 ? 10.988 -16.093 -66.326 1.00 90.50 312 VAL A N 1
ATOM 2502 C CA . VAL A 1 312 ? 10.703 -17.293 -67.122 1.00 90.50 312 VAL A CA 1
ATOM 2503 C C . VAL A 1 312 ? 11.090 -17.081 -68.580 1.00 90.50 312 VAL A C 1
ATOM 2505 O O . VAL A 1 312 ? 10.905 -16.001 -69.138 1.00 90.50 312 VAL A O 1
ATOM 2508 N N . ASP A 1 313 ? 11.594 -18.126 -69.225 1.00 89.62 313 ASP A N 1
ATOM 2509 C CA . ASP A 1 313 ? 11.754 -18.146 -70.675 1.00 89.62 313 ASP A CA 1
ATOM 2510 C C . ASP A 1 313 ? 10.376 -18.344 -71.317 1.00 89.62 313 ASP A C 1
ATOM 2512 O O . ASP A 1 313 ? 9.759 -19.405 -71.197 1.00 89.62 313 ASP A O 1
ATOM 2516 N N . ALA A 1 314 ? 9.884 -17.324 -72.020 1.00 84.25 314 ALA A N 1
ATOM 2517 C CA . ALA A 1 314 ? 8.570 -17.351 -72.657 1.00 84.25 314 ALA A CA 1
ATOM 2518 C C . ALA A 1 314 ? 8.422 -18.465 -73.714 1.00 84.25 314 ALA A C 1
ATOM 2520 O O . ALA A 1 314 ? 7.300 -18.859 -74.038 1.00 84.25 314 ALA A O 1
ATOM 2521 N N . SER A 1 315 ? 9.532 -18.977 -74.258 1.00 82.75 315 SER A N 1
ATOM 2522 C CA . SER A 1 315 ? 9.524 -20.010 -75.296 1.00 82.75 315 SER A CA 1
ATOM 2523 C C . SER A 1 315 ? 9.454 -21.434 -74.738 1.00 82.75 315 SER A C 1
ATOM 2525 O O . SER A 1 315 ? 8.778 -22.288 -75.318 1.00 82.75 315 SER A O 1
ATOM 2527 N N . THR A 1 316 ? 10.118 -21.698 -73.611 1.00 86.94 316 THR A N 1
ATOM 2528 C CA . THR A 1 316 ? 10.191 -23.032 -72.986 1.00 86.94 316 THR A CA 1
ATOM 2529 C C . THR A 1 316 ? 9.272 -23.174 -71.774 1.00 86.94 316 THR A C 1
ATOM 2531 O O . THR A 1 316 ? 8.914 -24.292 -71.404 1.00 86.94 316 THR A O 1
ATOM 2534 N N . GLY A 1 317 ? 8.875 -22.054 -71.164 1.00 84.31 317 GLY A N 1
ATOM 2535 C CA . GLY A 1 317 ? 8.229 -22.014 -69.855 1.00 84.31 317 GLY A CA 1
ATOM 2536 C C . GLY A 1 317 ? 9.174 -22.372 -68.703 1.00 84.31 317 GLY A C 1
ATOM 2537 O O . GLY A 1 317 ? 8.705 -22.583 -67.585 1.00 84.31 317 GLY A O 1
ATOM 2538 N N . GLU A 1 318 ? 10.481 -22.491 -68.958 1.00 88.38 318 GLU A N 1
ATOM 2539 C CA . GLU A 1 318 ? 11.477 -22.795 -67.934 1.00 88.38 318 GLU A CA 1
ATOM 2540 C C . GLU A 1 318 ? 11.739 -21.562 -67.056 1.00 88.38 318 GLU A C 1
ATOM 2542 O O . GLU A 1 318 ? 11.849 -20.438 -67.544 1.00 88.38 318 GLU A O 1
ATOM 2547 N N . LEU A 1 319 ? 11.830 -21.774 -65.743 1.00 88.75 319 LEU A N 1
ATOM 2548 C CA . LEU A 1 319 ? 12.136 -20.732 -64.766 1.00 88.75 319 LEU A CA 1
ATOM 2549 C C . LEU A 1 319 ? 13.648 -20.477 -64.753 1.00 88.75 319 LEU A C 1
ATOM 2551 O O . LEU A 1 319 ? 14.402 -21.281 -64.207 1.00 88.75 319 LEU A O 1
ATOM 2555 N N . LEU A 1 320 ? 14.081 -19.373 -65.361 1.00 89.56 320 LEU A N 1
ATOM 2556 C CA . LEU A 1 320 ? 15.492 -19.000 -65.492 1.00 89.56 320 LEU A CA 1
ATOM 2557 C C . LEU A 1 320 ? 16.089 -18.529 -64.162 1.00 89.56 320 LEU A C 1
ATOM 2559 O O . LEU A 1 320 ? 17.243 -18.831 -63.862 1.00 89.56 320 LEU A O 1
ATOM 2563 N N . ALA A 1 321 ? 15.313 -17.787 -63.371 1.00 91.44 321 ALA A N 1
ATOM 2564 C CA . ALA A 1 321 ? 15.698 -17.326 -62.040 1.00 91.44 321 ALA A CA 1
ATOM 2565 C C . ALA A 1 321 ? 14.457 -17.094 -61.171 1.00 91.44 321 ALA A C 1
ATOM 2567 O O . ALA A 1 321 ? 13.394 -16.754 -61.693 1.00 91.44 321 ALA A O 1
ATOM 2568 N N . GLN A 1 322 ? 14.586 -17.284 -59.857 1.00 91.12 322 GLN A N 1
ATOM 2569 C CA . GLN A 1 322 ? 13.485 -17.085 -58.915 1.00 91.12 322 GLN A CA 1
ATOM 2570 C C . GLN A 1 322 ? 13.488 -15.657 -58.362 1.00 91.12 322 GLN A C 1
ATOM 2572 O O . GLN A 1 322 ? 14.528 -15.003 -58.249 1.00 91.12 322 GLN A O 1
ATOM 2577 N N . ALA A 1 323 ? 12.322 -15.186 -57.938 1.00 92.56 323 ALA A N 1
ATOM 2578 C CA . ALA A 1 323 ? 12.182 -13.973 -57.156 1.00 92.56 323 ALA A CA 1
ATOM 2579 C C . ALA A 1 323 ? 13.083 -14.053 -55.911 1.00 92.56 323 ALA A C 1
ATOM 2581 O O . ALA A 1 323 ? 13.074 -15.061 -55.196 1.00 92.56 323 ALA A O 1
ATOM 2582 N N . ASN A 1 324 ? 13.796 -12.963 -55.612 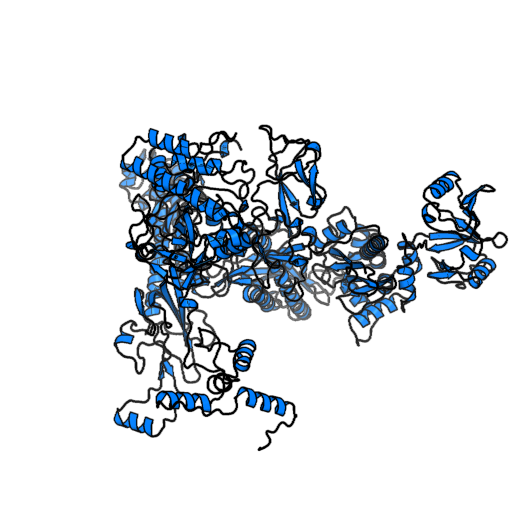1.00 94.25 324 ASN A N 1
ATOM 2583 C CA . ASN A 1 324 ? 14.815 -12.838 -54.561 1.00 94.25 324 ASN A CA 1
ATOM 2584 C C . ASN A 1 324 ? 16.209 -13.431 -54.862 1.00 94.25 324 ASN A C 1
ATOM 2586 O O . ASN A 1 324 ? 17.091 -13.322 -53.998 1.00 94.25 324 ASN A O 1
ATOM 2590 N N . ASP A 1 325 ? 16.438 -14.016 -56.042 1.00 92.88 325 ASP A N 1
ATOM 2591 C CA . ASP A 1 325 ? 17.786 -14.412 -56.469 1.00 92.88 325 ASP A CA 1
ATOM 2592 C C . ASP A 1 325 ? 18.636 -13.175 -56.822 1.00 92.88 325 ASP A C 1
ATOM 2594 O O . ASP A 1 325 ? 18.127 -12.144 -57.268 1.00 92.88 325 ASP A O 1
ATOM 2598 N N . GLU A 1 326 ? 19.949 -13.259 -56.597 1.00 92.19 326 GLU A N 1
ATOM 2599 C CA . GLU A 1 326 ? 20.907 -12.244 -57.058 1.00 92.19 326 GLU A CA 1
ATOM 2600 C C . GLU A 1 326 ? 21.272 -12.510 -58.511 1.00 92.19 326 GLU A C 1
ATOM 2602 O O . GLU A 1 326 ? 21.687 -13.622 -58.827 1.00 92.19 326 GLU A O 1
ATOM 2607 N N . ILE A 1 327 ? 21.184 -11.484 -59.361 1.00 92.69 327 ILE A N 1
ATOM 2608 C CA . ILE A 1 327 ? 21.555 -11.590 -60.772 1.00 92.69 327 ILE A CA 1
ATOM 2609 C C . ILE A 1 327 ? 23.052 -11.875 -60.868 1.00 92.69 327 ILE A C 1
ATOM 2611 O O . ILE A 1 327 ? 23.888 -11.026 -60.541 1.00 92.69 327 ILE A O 1
ATOM 2615 N N . THR A 1 328 ? 23.390 -13.071 -61.336 1.00 93.06 328 THR A N 1
ATOM 2616 C CA . THR A 1 328 ? 24.759 -13.439 -61.709 1.00 93.06 328 THR A CA 1
ATOM 2617 C C . THR A 1 328 ? 25.009 -13.155 -63.188 1.00 93.06 328 THR A C 1
ATOM 2619 O O . THR A 1 328 ? 24.074 -13.018 -63.976 1.00 93.06 328 THR A O 1
ATOM 2622 N N . ASP A 1 329 ? 26.279 -13.106 -63.596 1.00 90.44 329 ASP A N 1
ATOM 2623 C CA . ASP A 1 329 ? 26.637 -12.969 -65.015 1.00 90.44 329 ASP A CA 1
ATOM 2624 C C . ASP A 1 329 ? 26.033 -14.109 -65.865 1.00 90.44 329 ASP A C 1
ATOM 2626 O O . ASP A 1 329 ? 25.494 -13.877 -66.943 1.00 90.44 329 ASP A O 1
ATOM 2630 N N . GLU A 1 330 ? 26.002 -15.337 -65.332 1.00 90.88 330 GLU A N 1
ATOM 2631 C CA . GLU A 1 330 ? 25.379 -16.494 -65.992 1.00 90.88 330 GLU A CA 1
ATOM 2632 C C . GLU A 1 330 ? 23.870 -16.302 -66.212 1.00 90.88 330 GLU A C 1
ATOM 2634 O O . GLU A 1 330 ? 23.359 -16.601 -67.294 1.00 90.88 330 GLU A O 1
ATOM 2639 N N . GLN A 1 331 ? 23.158 -15.767 -65.214 1.00 90.75 331 GLN A N 1
ATOM 2640 C CA . GLN A 1 331 ? 21.731 -15.459 -65.329 1.00 90.75 331 GLN A CA 1
ATOM 2641 C C . GLN A 1 331 ? 21.477 -14.313 -66.309 1.00 90.75 331 GLN A C 1
ATOM 2643 O O . GLN A 1 331 ? 20.568 -14.414 -67.128 1.00 90.75 331 GLN A O 1
ATOM 2648 N N . LEU A 1 332 ? 22.310 -13.267 -66.298 1.00 89.81 332 LEU A N 1
ATOM 2649 C CA . LEU A 1 332 ? 22.197 -12.157 -67.245 1.00 89.81 332 LEU A CA 1
ATOM 2650 C C . LEU A 1 332 ? 22.337 -12.641 -68.699 1.00 89.81 332 LEU A C 1
ATOM 2652 O O . LEU A 1 332 ? 21.549 -12.255 -69.567 1.00 89.81 332 LEU A O 1
ATOM 2656 N N . GLN A 1 333 ? 23.287 -13.546 -68.965 1.00 88.94 333 GLN A N 1
ATOM 2657 C CA . GLN A 1 333 ? 23.432 -14.176 -70.281 1.00 88.94 333 GLN A CA 1
ATOM 2658 C C . GLN A 1 333 ? 22.247 -15.089 -70.625 1.00 88.94 333 GLN A C 1
ATOM 2660 O O . GLN A 1 333 ? 21.814 -15.126 -71.780 1.00 88.94 333 GLN A O 1
ATOM 2665 N N . ALA A 1 334 ? 21.688 -15.806 -69.644 1.00 89.31 334 ALA A N 1
ATOM 2666 C CA . ALA A 1 334 ? 20.483 -16.610 -69.840 1.00 89.31 334 ALA A CA 1
ATOM 2667 C C . ALA A 1 334 ? 19.269 -15.739 -70.206 1.00 89.31 334 ALA A C 1
ATOM 2669 O O . ALA A 1 334 ? 18.543 -16.084 -71.138 1.00 89.31 334 ALA A O 1
ATOM 2670 N N . PHE A 1 335 ? 19.096 -14.583 -69.557 1.00 90.75 335 PHE A N 1
ATOM 2671 C CA . PHE A 1 335 ? 18.030 -13.622 -69.861 1.00 90.75 335 PHE A CA 1
ATOM 2672 C C . PHE A 1 335 ? 18.162 -13.061 -71.279 1.00 90.75 335 PHE A C 1
ATOM 2674 O O . PHE A 1 335 ? 17.187 -13.076 -72.032 1.00 90.75 335 PHE A O 1
ATOM 2681 N N . ARG A 1 336 ? 19.380 -12.673 -71.695 1.00 88.69 336 ARG A N 1
ATOM 2682 C CA . ARG A 1 336 ? 19.652 -12.259 -73.085 1.00 88.69 336 ARG A CA 1
ATOM 2683 C C . ARG A 1 336 ? 19.311 -13.359 -74.083 1.00 88.69 336 ARG A C 1
ATOM 2685 O O . ARG A 1 336 ? 18.689 -13.094 -75.106 1.00 88.69 336 ARG A O 1
ATOM 2692 N N . LYS A 1 337 ? 19.699 -14.603 -73.787 1.00 87.00 337 LYS A N 1
ATOM 2693 C CA . LYS A 1 337 ? 19.457 -15.747 -74.674 1.00 87.00 337 LYS A CA 1
ATOM 2694 C C . LYS A 1 337 ? 17.971 -16.099 -74.793 1.00 87.00 337 LYS A C 1
ATOM 2696 O O . LYS A 1 337 ? 17.546 -16.516 -75.867 1.00 87.00 337 LYS A O 1
ATOM 2701 N N . ALA A 1 338 ? 17.210 -15.940 -73.714 1.00 87.56 338 ALA A N 1
ATOM 2702 C CA . ALA A 1 338 ? 15.770 -16.182 -73.684 1.00 87.56 338 ALA A CA 1
ATOM 2703 C C . ALA A 1 338 ? 14.937 -15.017 -74.253 1.00 87.56 338 ALA A C 1
ATOM 2705 O O . ALA A 1 338 ? 13.735 -15.176 -74.447 1.00 87.56 338 ALA A O 1
ATOM 2706 N N . GLY A 1 339 ? 15.557 -13.867 -74.545 1.00 86.56 339 GLY A N 1
ATOM 2707 C CA . GLY A 1 339 ? 14.856 -12.687 -75.057 1.00 86.56 339 GLY A CA 1
ATOM 2708 C C . GLY A 1 339 ? 13.981 -12.010 -74.001 1.00 86.56 339 GLY A C 1
ATOM 2709 O O . GLY A 1 339 ? 12.867 -11.594 -74.303 1.00 86.56 339 GLY A O 1
ATOM 2710 N N . VAL A 1 340 ? 14.450 -11.951 -72.752 1.00 86.62 340 VAL A N 1
ATOM 2711 C CA . VAL A 1 340 ? 13.756 -11.227 -71.679 1.00 86.62 340 VAL A CA 1
ATOM 2712 C C . VAL A 1 340 ? 14.047 -9.732 -71.824 1.00 86.62 340 VAL A C 1
ATOM 2714 O O . VAL A 1 340 ? 15.148 -9.287 -71.508 1.00 86.62 340 VAL A O 1
ATOM 2717 N N . ASP A 1 341 ? 13.058 -8.970 -72.294 1.00 87.56 341 ASP A N 1
ATOM 2718 C CA . ASP A 1 341 ? 13.217 -7.540 -72.606 1.00 87.56 341 ASP A CA 1
ATOM 2719 C C . ASP A 1 341 ? 13.441 -6.672 -71.360 1.00 87.56 341 ASP A C 1
ATOM 2721 O O . ASP A 1 341 ? 14.220 -5.721 -71.392 1.00 87.56 341 ASP A O 1
ATOM 2725 N N . ALA A 1 342 ? 12.763 -6.990 -70.255 1.00 90.81 342 ALA A N 1
ATOM 2726 C CA . ALA A 1 342 ? 12.806 -6.207 -69.029 1.00 90.81 342 ALA A CA 1
ATOM 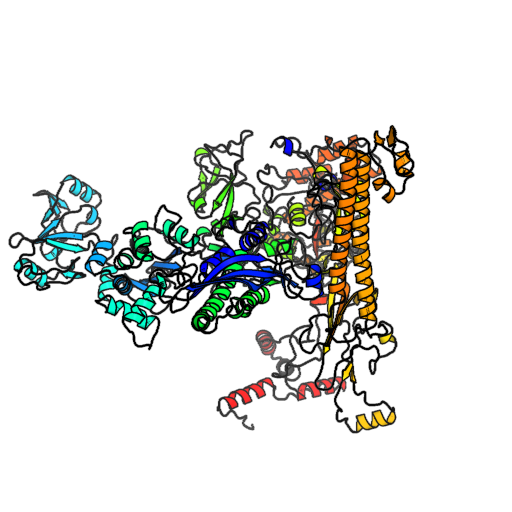2727 C C . ALA A 1 342 ? 12.858 -7.104 -67.795 1.00 90.81 342 ALA A C 1
ATOM 2729 O O . ALA A 1 342 ? 12.153 -8.110 -67.708 1.00 90.81 342 ALA A O 1
ATOM 2730 N N . VAL A 1 343 ? 13.670 -6.706 -66.820 1.00 91.88 343 VAL A N 1
ATOM 2731 C CA . VAL A 1 343 ? 13.820 -7.396 -65.541 1.00 91.88 343 VAL A CA 1
ATOM 2732 C C . VAL A 1 343 ? 13.687 -6.390 -64.407 1.00 91.88 343 VAL A C 1
ATOM 2734 O O . VAL A 1 343 ? 14.264 -5.302 -64.431 1.00 91.88 343 VAL A O 1
ATOM 2737 N N . GLY A 1 344 ? 12.900 -6.751 -63.399 1.00 92.88 344 GLY A N 1
ATOM 2738 C CA . GLY A 1 344 ? 12.682 -5.936 -62.211 1.00 92.88 344 GLY A CA 1
ATOM 2739 C C . GLY A 1 344 ? 13.663 -6.316 -61.111 1.00 92.88 344 GLY A C 1
ATOM 2740 O O . GLY A 1 344 ? 13.802 -7.493 -60.779 1.00 92.88 344 GLY A O 1
ATOM 2741 N N . THR A 1 345 ? 14.312 -5.324 -60.510 1.00 93.44 345 THR A N 1
ATOM 2742 C CA . THR A 1 345 ? 15.150 -5.526 -59.321 1.00 93.44 345 THR A CA 1
ATOM 2743 C C . THR A 1 345 ? 14.657 -4.692 -58.148 1.00 93.44 345 THR A C 1
ATOM 2745 O O . THR A 1 345 ? 14.007 -3.662 -58.328 1.00 93.44 345 THR A O 1
ATOM 2748 N N . LEU A 1 346 ? 14.948 -5.135 -56.929 1.00 93.12 346 LEU A N 1
ATOM 2749 C CA . LEU A 1 346 ? 14.579 -4.413 -55.713 1.00 93.12 346 LEU A CA 1
ATOM 2750 C C . LEU A 1 346 ? 15.418 -3.138 -55.574 1.00 93.12 346 LEU A C 1
ATOM 2752 O O . LEU A 1 346 ? 16.650 -3.182 -55.662 1.00 93.12 346 LEU A O 1
ATOM 2756 N N . TRP A 1 347 ? 14.776 -2.003 -55.286 1.00 90.56 347 TRP A N 1
ATOM 2757 C CA . TRP A 1 347 ? 15.499 -0.813 -54.850 1.00 90.56 347 TRP A CA 1
ATOM 2758 C C . TRP A 1 347 ? 15.943 -0.976 -53.395 1.00 90.56 347 TRP A C 1
ATOM 2760 O O . TRP A 1 347 ? 15.156 -0.848 -52.455 1.00 90.56 347 TRP A O 1
ATOM 2770 N N . VAL A 1 348 ? 17.229 -1.271 -53.233 1.00 88.12 348 VAL A N 1
ATOM 2771 C CA . VAL A 1 348 ? 17.894 -1.450 -51.944 1.00 88.12 348 VAL A CA 1
ATOM 2772 C C . VAL A 1 348 ? 19.063 -0.478 -51.859 1.00 88.12 348 VAL A C 1
ATOM 2774 O O . VAL A 1 348 ? 19.863 -0.398 -52.793 1.00 88.12 348 VAL A O 1
ATOM 2777 N N . ASN A 1 349 ? 19.182 0.224 -50.733 1.00 81.06 349 ASN A N 1
ATOM 2778 C CA . ASN A 1 349 ? 20.353 1.020 -50.386 1.00 81.06 349 ASN A CA 1
ATOM 2779 C C . ASN A 1 349 ? 20.713 0.843 -48.894 1.00 81.06 349 ASN A C 1
ATOM 2781 O O . ASN A 1 349 ? 19.898 0.413 -48.077 1.00 81.06 349 ASN A O 1
ATOM 2785 N N . ASP A 1 350 ? 21.944 1.185 -48.517 1.00 74.62 350 ASP A N 1
ATOM 2786 C CA . ASP A 1 350 ? 22.438 0.940 -47.151 1.00 74.62 350 ASP A CA 1
ATOM 2787 C C . ASP A 1 350 ? 21.848 1.885 -46.085 1.00 74.62 350 ASP A C 1
ATOM 2789 O O . ASP A 1 350 ? 22.059 1.668 -44.889 1.00 74.62 350 ASP A O 1
ATOM 2793 N N . LEU A 1 351 ? 21.144 2.949 -46.491 1.00 75.19 351 LEU A N 1
ATOM 2794 C CA . LEU A 1 351 ? 20.719 4.030 -45.594 1.00 75.19 351 LEU A CA 1
ATOM 2795 C C . LEU A 1 351 ? 19.192 4.151 -45.465 1.00 75.19 351 LEU A C 1
ATOM 2797 O O . LEU A 1 351 ? 18.676 4.130 -44.353 1.00 75.19 351 LEU A O 1
ATOM 2801 N N . ASP A 1 352 ? 18.485 4.273 -46.588 1.00 79.00 352 ASP A N 1
ATOM 2802 C CA . ASP A 1 352 ? 17.053 4.591 -46.666 1.00 79.00 352 ASP A CA 1
ATOM 2803 C C . ASP A 1 352 ? 16.148 3.360 -46.885 1.00 79.00 352 ASP A C 1
ATOM 2805 O O . ASP A 1 352 ? 14.951 3.422 -46.596 1.00 79.00 352 ASP A O 1
ATOM 2809 N N . ARG A 1 353 ? 16.676 2.268 -47.455 1.00 85.50 353 ARG A N 1
ATOM 2810 C CA . ARG A 1 353 ? 15.934 1.087 -47.929 1.00 85.50 353 ARG A CA 1
ATOM 2811 C C . ARG A 1 353 ? 16.759 -0.195 -47.776 1.00 85.50 353 ARG A C 1
ATOM 2813 O O . ARG A 1 353 ? 17.328 -0.695 -48.744 1.00 85.50 353 ARG A O 1
ATOM 2820 N N . GLY A 1 354 ? 16.796 -0.766 -46.573 1.00 87.56 354 GLY A N 1
ATOM 2821 C CA . GLY A 1 354 ? 17.556 -2.000 -46.336 1.00 87.56 354 GLY A CA 1
ATOM 2822 C C . GLY A 1 354 ? 16.902 -3.283 -46.897 1.00 87.56 354 GLY A C 1
ATOM 2823 O O . GLY A 1 354 ? 15.674 -3.372 -46.964 1.00 87.56 354 GLY A O 1
ATOM 2824 N N . PRO A 1 355 ? 17.685 -4.332 -47.233 1.00 91.44 355 PRO A N 1
ATOM 2825 C CA . PRO A 1 355 ? 17.197 -5.588 -47.830 1.00 91.44 355 PRO A CA 1
ATOM 2826 C C . PRO A 1 355 ? 16.594 -6.567 -46.800 1.00 91.44 355 PRO A C 1
ATOM 2828 O O . PRO A 1 355 ? 16.846 -7.772 -46.829 1.00 91.44 355 PRO A O 1
ATOM 2831 N N . TYR A 1 356 ? 15.799 -6.076 -45.849 1.00 93.50 356 TYR A N 1
ATOM 2832 C CA . TYR A 1 356 ? 15.387 -6.846 -44.666 1.00 93.50 356 TYR A CA 1
ATOM 2833 C C . TYR A 1 356 ? 14.526 -8.068 -44.997 1.00 93.50 356 TYR A C 1
ATOM 2835 O O . TYR A 1 356 ? 14.800 -9.186 -44.549 1.00 93.50 356 TYR A O 1
ATOM 2843 N N . LEU A 1 357 ? 13.484 -7.873 -45.809 1.00 93.00 357 LEU A N 1
ATOM 2844 C CA . LEU A 1 357 ? 12.594 -8.962 -46.208 1.00 93.00 357 LEU A CA 1
ATOM 2845 C C . LEU A 1 357 ? 13.286 -9.926 -47.185 1.00 93.00 357 LEU A C 1
ATOM 2847 O O . LEU A 1 357 ? 13.075 -11.131 -47.085 1.00 93.00 357 LEU A O 1
ATOM 2851 N N . SER A 1 358 ? 14.184 -9.425 -48.040 1.00 93.19 358 SER A N 1
ATOM 2852 C CA . SER A 1 358 ? 15.029 -10.255 -48.909 1.00 93.19 358 SER A CA 1
ATOM 2853 C C . SER A 1 358 ? 15.914 -11.204 -48.090 1.00 93.19 358 SER A C 1
ATOM 2855 O O . SER A 1 358 ? 15.876 -12.421 -48.294 1.00 93.19 358 SER A O 1
ATOM 2857 N N . ASN A 1 359 ? 16.623 -10.680 -47.083 1.00 93.88 359 ASN A N 1
ATOM 2858 C CA . ASN A 1 359 ? 17.425 -11.480 -46.151 1.00 93.88 359 ASN A CA 1
ATOM 2859 C C . ASN A 1 359 ? 16.568 -12.497 -45.382 1.00 93.88 359 ASN A C 1
ATOM 2861 O O . ASN A 1 359 ? 17.005 -13.619 -45.128 1.00 93.88 359 ASN A O 1
ATOM 2865 N N . THR A 1 360 ? 15.334 -12.119 -45.040 1.00 95.31 360 THR A N 1
ATOM 2866 C CA . THR A 1 360 ? 14.373 -12.988 -44.346 1.00 95.31 360 THR A CA 1
ATOM 2867 C C . THR A 1 360 ? 13.889 -14.137 -45.235 1.00 95.31 360 THR A C 1
ATOM 2869 O O . THR A 1 360 ? 13.821 -15.276 -44.781 1.00 95.31 360 THR A O 1
ATOM 2872 N N . LEU A 1 361 ? 13.608 -13.878 -46.514 1.00 94.19 361 LEU A N 1
ATOM 2873 C CA . LEU A 1 361 ? 13.214 -14.911 -47.477 1.00 94.19 361 LEU A CA 1
ATOM 2874 C C . LEU A 1 361 ? 14.329 -15.942 -47.703 1.00 94.19 361 LEU A C 1
ATOM 2876 O O . LEU A 1 361 ? 14.039 -17.123 -47.854 1.00 94.19 361 LEU A O 1
ATOM 2880 N N . ARG A 1 362 ? 15.604 -15.529 -47.653 1.00 93.69 362 ARG A N 1
ATOM 2881 C CA . ARG A 1 362 ? 16.758 -16.439 -47.808 1.00 93.69 362 ARG A CA 1
ATOM 2882 C C . ARG A 1 362 ? 16.931 -17.427 -46.650 1.00 93.69 362 ARG A C 1
ATOM 2884 O O . ARG A 1 362 ? 17.542 -18.475 -46.838 1.00 93.69 362 ARG A O 1
ATOM 2891 N N . ILE A 1 363 ? 16.434 -17.101 -45.453 1.00 94.50 363 ILE A N 1
ATOM 2892 C CA . ILE A 1 363 ? 16.512 -17.981 -44.271 1.00 94.50 363 ILE A CA 1
ATOM 2893 C C . ILE A 1 363 ? 15.259 -18.847 -44.076 1.00 94.50 363 ILE A C 1
ATOM 2895 O O . ILE A 1 363 ? 15.253 -19.718 -43.204 1.00 94.50 363 ILE A O 1
ATOM 2899 N N . ASP A 1 364 ? 14.196 -18.596 -44.839 1.00 94.50 364 ASP A N 1
ATOM 2900 C CA . ASP A 1 364 ? 12.922 -19.302 -44.739 1.00 94.50 364 ASP A CA 1
ATOM 2901 C C . ASP A 1 364 ? 12.992 -20.676 -45.425 1.00 94.50 364 ASP A C 1
ATOM 2903 O O . ASP A 1 364 ? 13.205 -20.747 -46.635 1.00 94.50 364 ASP A O 1
ATOM 2907 N N . PRO A 1 365 ? 12.800 -21.787 -44.688 1.00 92.38 365 PRO A N 1
ATOM 2908 C CA . PRO A 1 365 ? 12.811 -23.117 -45.286 1.00 92.38 365 PRO A CA 1
ATOM 2909 C C . PRO A 1 365 ? 11.513 -23.463 -46.034 1.00 92.38 365 PRO A C 1
ATOM 2911 O O . PRO A 1 365 ? 11.462 -24.500 -46.695 1.00 92.38 365 PRO A O 1
ATOM 2914 N N . THR A 1 366 ? 10.452 -22.664 -45.896 1.00 94.75 366 THR A N 1
ATOM 2915 C CA . THR A 1 366 ? 9.129 -22.951 -46.464 1.00 94.75 366 THR A CA 1
ATOM 2916 C C . THR A 1 366 ? 8.955 -22.295 -47.830 1.00 94.75 366 THR A C 1
ATOM 2918 O O . THR A 1 366 ? 9.448 -21.194 -48.073 1.00 94.75 366 THR A O 1
ATOM 2921 N N . LYS A 1 367 ? 8.241 -22.969 -48.738 1.00 91.06 367 LYS A N 1
ATOM 2922 C CA . LYS A 1 367 ? 7.931 -22.432 -50.076 1.00 91.06 367 LYS A CA 1
ATOM 2923 C C . LYS A 1 367 ? 6.434 -22.273 -50.304 1.00 91.06 367 LYS A C 1
ATOM 2925 O O . LYS A 1 367 ? 6.010 -21.338 -50.977 1.00 91.06 367 LYS A O 1
ATOM 2930 N N . THR A 1 368 ? 5.627 -23.154 -49.715 1.00 92.62 368 THR A N 1
ATOM 2931 C CA . THR A 1 368 ? 4.166 -23.166 -49.896 1.00 92.62 368 THR A CA 1
ATOM 2932 C C . THR A 1 368 ? 3.417 -22.689 -48.649 1.00 92.62 368 THR A C 1
ATOM 2934 O O . THR A 1 368 ? 3.909 -22.812 -47.526 1.00 92.62 368 THR A O 1
ATOM 2937 N N . GLN A 1 369 ? 2.179 -22.210 -48.825 1.00 93.69 369 GLN A N 1
ATOM 2938 C CA . GLN A 1 369 ? 1.294 -21.838 -47.710 1.00 93.69 369 GLN A CA 1
ATOM 2939 C C . GLN A 1 369 ? 1.066 -23.009 -46.737 1.00 93.69 369 GLN A C 1
ATOM 2941 O O . GLN A 1 369 ? 1.032 -22.815 -45.524 1.00 93.69 369 GLN A O 1
ATOM 2946 N N . LEU A 1 370 ? 0.940 -24.242 -47.244 1.00 93.75 370 LEU A N 1
ATOM 2947 C CA . LEU A 1 370 ? 0.725 -25.420 -46.402 1.00 93.75 370 LEU A CA 1
ATOM 2948 C C . LEU A 1 370 ? 1.940 -25.725 -45.518 1.00 93.75 370 LEU A C 1
ATOM 2950 O O . LEU A 1 370 ? 1.766 -25.993 -44.333 1.00 93.75 370 LEU A O 1
ATOM 2954 N N . GLU A 1 371 ? 3.155 -25.671 -46.066 1.00 95.19 371 GLU A N 1
ATOM 2955 C CA . GLU A 1 371 ? 4.386 -25.858 -45.287 1.00 95.19 371 GLU A CA 1
ATOM 2956 C C . GLU A 1 371 ? 4.527 -24.794 -44.198 1.00 95.19 371 GLU A C 1
ATOM 2958 O O . GLU A 1 371 ? 4.855 -25.123 -43.058 1.00 95.19 371 GLU A O 1
ATOM 2963 N N . ALA A 1 372 ? 4.204 -23.541 -44.525 1.00 95.56 372 ALA A N 1
ATOM 2964 C CA . ALA A 1 372 ? 4.202 -22.445 -43.567 1.00 95.56 372 ALA A CA 1
ATOM 2965 C C . ALA A 1 372 ? 3.197 -22.673 -42.423 1.00 95.56 372 ALA A C 1
ATOM 2967 O O . ALA A 1 372 ? 3.556 -22.584 -41.246 1.00 95.56 372 ALA A O 1
ATOM 2968 N N . LEU A 1 373 ? 1.957 -23.061 -42.746 1.00 95.44 373 LEU A N 1
ATOM 2969 C CA . LEU A 1 373 ? 0.935 -23.419 -41.755 1.00 95.44 373 LEU A CA 1
ATOM 2970 C C . LEU A 1 373 ? 1.356 -24.614 -40.889 1.00 95.44 373 LEU A C 1
ATOM 2972 O O . LEU A 1 373 ? 1.121 -24.619 -39.680 1.00 95.44 373 LEU A O 1
ATOM 2976 N N . VAL A 1 374 ? 1.998 -25.620 -41.486 1.00 94.94 374 VAL A N 1
ATOM 2977 C CA . VAL A 1 374 ? 2.540 -26.785 -40.776 1.00 94.94 374 VAL A CA 1
ATOM 2978 C C . VAL A 1 374 ? 3.646 -26.373 -39.803 1.00 94.94 374 VAL A C 1
ATOM 2980 O O . VAL A 1 374 ? 3.682 -26.875 -38.678 1.00 94.94 374 VAL A O 1
ATOM 2983 N N . GLU A 1 375 ? 4.524 -25.448 -40.188 1.00 94.12 375 GLU A N 1
ATOM 2984 C CA . GLU A 1 375 ? 5.602 -24.978 -39.317 1.00 94.12 375 GLU A CA 1
ATOM 2985 C C . GLU A 1 375 ? 5.071 -24.129 -38.152 1.00 94.12 375 GLU A C 1
ATOM 2987 O O . GLU A 1 375 ? 5.503 -24.306 -37.007 1.00 94.12 375 GLU A O 1
ATOM 2992 N N . ILE A 1 376 ? 4.052 -23.295 -38.397 1.00 94.56 376 ILE A N 1
ATOM 2993 C CA . ILE A 1 376 ? 3.312 -22.594 -37.335 1.00 94.56 376 ILE A CA 1
ATOM 2994 C C . ILE A 1 376 ? 2.638 -23.606 -36.397 1.00 94.56 376 ILE A C 1
ATOM 2996 O O . ILE A 1 376 ? 2.746 -23.478 -35.174 1.00 94.56 376 ILE A O 1
ATOM 3000 N N . TYR A 1 377 ? 1.998 -24.648 -36.941 1.00 94.62 377 TYR A N 1
ATOM 3001 C CA . TYR A 1 377 ? 1.366 -25.701 -36.142 1.00 94.62 377 TYR A CA 1
ATOM 3002 C C . TYR A 1 377 ? 2.380 -26.415 -35.244 1.00 94.62 377 TYR A C 1
ATOM 3004 O O . TYR A 1 377 ? 2.151 -26.530 -34.041 1.00 94.62 377 TYR A O 1
ATOM 3012 N N . ARG A 1 378 ? 3.529 -26.833 -35.790 1.00 93.19 378 ARG A N 1
ATOM 3013 C CA . ARG A 1 378 ? 4.607 -27.494 -35.031 1.00 93.19 378 ARG A CA 1
ATOM 3014 C C . ARG A 1 378 ? 5.177 -26.607 -33.928 1.00 93.19 378 ARG A C 1
ATOM 3016 O O . ARG A 1 378 ? 5.530 -27.108 -32.864 1.00 93.19 378 ARG A O 1
ATOM 3023 N N . MET A 1 379 ? 5.262 -25.299 -34.162 1.00 92.88 379 MET A N 1
ATOM 3024 C CA . MET A 1 379 ? 5.724 -24.340 -33.157 1.00 92.88 379 MET A CA 1
ATOM 3025 C C . MET A 1 379 ? 4.701 -24.164 -32.019 1.00 92.88 379 MET A C 1
ATOM 3027 O O . MET A 1 379 ? 5.070 -24.128 -30.838 1.00 92.88 379 MET A O 1
ATOM 3031 N N . MET A 1 380 ? 3.409 -24.105 -32.346 1.00 92.25 380 MET A N 1
ATOM 3032 C CA . MET A 1 380 ? 2.342 -23.966 -31.350 1.00 92.25 380 MET A CA 1
ATOM 3033 C C . MET A 1 380 ? 2.065 -25.269 -30.589 1.00 92.25 380 MET A C 1
ATOM 3035 O O . MET A 1 380 ? 1.795 -25.237 -29.385 1.00 92.25 380 MET A O 1
ATOM 3039 N N . ARG A 1 381 ? 2.168 -26.417 -31.259 1.00 91.75 381 ARG A N 1
ATOM 3040 C CA . ARG A 1 381 ? 1.926 -27.754 -30.706 1.00 91.75 381 ARG A CA 1
ATOM 3041 C C . ARG A 1 381 ? 3.108 -28.685 -31.004 1.00 91.75 381 ARG A C 1
ATOM 3043 O O . ARG A 1 381 ? 3.024 -29.530 -31.898 1.00 91.75 381 ARG A O 1
ATOM 3050 N N . PRO A 1 382 ? 4.230 -28.530 -30.278 1.00 90.94 382 PRO A N 1
ATOM 3051 C CA . PRO A 1 382 ? 5.414 -29.347 -30.508 1.00 90.94 382 PRO A CA 1
ATOM 3052 C C . PRO A 1 382 ? 5.126 -30.820 -30.196 1.00 90.94 382 PRO A C 1
ATOM 3054 O O . PRO A 1 382 ? 4.659 -31.150 -29.110 1.00 90.94 382 PRO A O 1
ATOM 3057 N N . GLY A 1 383 ? 5.424 -31.701 -31.153 1.00 90.19 383 GLY A N 1
ATOM 3058 C CA . GLY A 1 383 ? 5.256 -33.154 -31.024 1.00 90.19 383 GLY A CA 1
ATOM 3059 C C . GLY A 1 383 ? 3.929 -33.715 -31.550 1.00 90.19 383 GLY A C 1
ATOM 3060 O O . GLY A 1 383 ? 3.843 -34.922 -31.760 1.00 90.19 383 GLY A O 1
ATOM 3061 N N . GLU A 1 384 ? 2.922 -32.880 -31.830 1.00 92.31 384 GLU A N 1
ATOM 3062 C CA . GLU A 1 384 ? 1.679 -33.335 -32.467 1.00 92.31 384 GLU A CA 1
ATOM 3063 C C . GLU A 1 384 ? 1.848 -33.424 -33.998 1.00 92.31 384 GLU A C 1
ATOM 3065 O O . GLU A 1 384 ? 2.359 -32.479 -34.611 1.00 92.31 384 GLU A O 1
ATOM 3070 N N . PRO A 1 385 ? 1.420 -34.522 -34.653 1.00 90.75 385 PRO A N 1
ATOM 3071 C CA . PRO A 1 385 ? 1.488 -34.631 -36.104 1.00 90.75 385 PRO A CA 1
ATOM 3072 C C . PRO A 1 385 ? 0.553 -33.596 -36.761 1.00 90.75 385 PRO A C 1
ATOM 3074 O O . PRO A 1 385 ? -0.641 -33.569 -36.456 1.00 90.75 385 PRO A O 1
ATOM 3077 N N . PRO A 1 386 ? 1.065 -32.742 -37.663 1.00 91.19 386 PRO A N 1
ATOM 3078 C CA . PRO A 1 386 ? 0.264 -31.716 -38.316 1.00 91.19 386 PRO A CA 1
ATOM 3079 C C . PRO A 1 386 ? -0.609 -32.332 -39.415 1.00 91.19 386 PRO A C 1
ATOM 3081 O O . PRO A 1 386 ? -0.115 -33.058 -40.278 1.00 91.19 386 PRO A O 1
ATOM 3084 N N . THR A 1 387 ? -1.898 -31.999 -39.428 1.00 91.38 387 THR A N 1
ATOM 3085 C CA . THR A 1 387 ? -2.787 -32.224 -40.579 1.00 91.38 387 THR A CA 1
ATOM 3086 C C . THR A 1 387 ? -3.136 -30.885 -41.217 1.00 91.38 387 THR A C 1
ATOM 3088 O O . THR A 1 387 ? -3.121 -29.855 -40.539 1.00 91.38 387 THR A O 1
ATOM 3091 N N . LYS A 1 388 ? -3.454 -30.881 -42.520 1.00 91.56 388 LYS A N 1
ATOM 3092 C CA . LYS A 1 388 ? -3.834 -29.656 -43.245 1.00 91.56 388 LYS A CA 1
ATOM 3093 C C . LYS A 1 388 ? -4.976 -28.920 -42.537 1.00 91.56 388 LYS A C 1
ATOM 3095 O O . LYS A 1 388 ? -4.837 -27.740 -42.228 1.00 91.56 388 LYS A O 1
ATOM 3100 N N . ASP A 1 389 ? -6.045 -29.641 -42.206 1.00 90.81 389 ASP A N 1
ATOM 3101 C CA . ASP A 1 389 ? -7.233 -29.059 -41.578 1.00 90.81 389 ASP A CA 1
ATOM 3102 C C . ASP A 1 389 ? -6.951 -28.565 -40.155 1.00 90.81 389 ASP A C 1
ATOM 3104 O O . ASP A 1 389 ? -7.450 -27.513 -39.758 1.00 90.81 389 ASP A O 1
ATOM 3108 N N . ALA A 1 390 ? -6.131 -29.282 -39.375 1.00 92.19 390 ALA A N 1
ATOM 3109 C CA . ALA A 1 390 ? -5.765 -28.834 -38.032 1.00 92.19 390 ALA A CA 1
ATOM 3110 C C . ALA A 1 390 ? -4.874 -27.586 -38.072 1.00 92.19 390 ALA A C 1
ATOM 3112 O O . ALA A 1 390 ? -5.077 -26.678 -37.269 1.00 92.19 390 ALA A O 1
ATOM 3113 N N . ALA A 1 391 ? -3.926 -27.513 -39.012 1.00 93.94 391 ALA A N 1
ATOM 3114 C CA . ALA A 1 391 ? -3.053 -26.356 -39.189 1.00 93.94 391 ALA A CA 1
ATOM 3115 C C . ALA A 1 391 ? -3.832 -25.115 -39.655 1.00 93.94 391 ALA A C 1
ATOM 3117 O O . ALA A 1 391 ? -3.685 -24.047 -39.061 1.00 93.94 391 ALA A O 1
ATOM 3118 N N . GLN A 1 392 ? -4.723 -25.269 -40.643 1.00 92.56 392 GLN A N 1
ATOM 3119 C CA . GLN A 1 392 ? -5.598 -24.191 -41.116 1.00 92.56 392 GLN A CA 1
ATOM 3120 C C . GLN A 1 392 ? -6.555 -23.704 -40.021 1.00 92.56 392 GLN A C 1
ATOM 3122 O O . GLN A 1 392 ? -6.637 -22.501 -39.772 1.00 92.56 392 GLN A O 1
ATOM 3127 N N . ASN A 1 393 ? -7.232 -24.621 -39.318 1.00 92.12 393 ASN A N 1
ATOM 3128 C CA . ASN A 1 393 ? -8.137 -24.255 -38.227 1.00 92.12 393 ASN A CA 1
ATOM 3129 C C . ASN A 1 393 ? -7.397 -23.616 -37.051 1.00 92.12 393 ASN A C 1
ATOM 3131 O O . ASN A 1 393 ? -7.928 -22.693 -36.438 1.00 92.12 393 ASN A O 1
ATOM 3135 N N . LEU A 1 394 ? -6.192 -24.086 -36.711 1.00 93.44 394 LEU A N 1
ATOM 3136 C CA . LEU A 1 394 ? -5.380 -23.468 -35.666 1.00 93.44 394 LEU A CA 1
ATOM 3137 C C . LEU A 1 394 ? -5.046 -22.024 -36.048 1.00 93.44 394 LEU A C 1
ATOM 3139 O O . LEU A 1 394 ? -5.310 -21.131 -35.253 1.00 93.44 394 LEU A O 1
ATOM 3143 N N . PHE A 1 395 ? -4.511 -21.801 -37.251 1.00 94.62 395 PHE A N 1
ATOM 3144 C CA . PHE A 1 395 ? -4.111 -20.471 -37.709 1.00 94.62 395 PHE A CA 1
ATOM 3145 C C . PHE A 1 395 ? -5.291 -19.492 -37.758 1.00 94.62 395 PHE A C 1
ATOM 3147 O O . PHE A 1 395 ? -5.183 -18.390 -37.224 1.00 94.62 395 PHE A O 1
ATOM 3154 N N . HIS A 1 396 ? -6.443 -19.925 -38.284 1.00 92.94 396 HIS A N 1
ATOM 3155 C CA . HIS A 1 396 ? -7.672 -19.124 -38.296 1.00 92.94 396 HIS A CA 1
ATOM 3156 C C . HIS A 1 396 ? -8.082 -18.679 -36.880 1.00 92.94 396 HIS A C 1
ATOM 3158 O O . HIS A 1 396 ? -8.285 -17.497 -36.611 1.00 92.94 396 HIS A O 1
ATOM 3164 N N . ASN A 1 397 ? -8.084 -19.630 -35.942 1.00 91.75 397 ASN A N 1
ATOM 3165 C CA . ASN A 1 397 ? -8.450 -19.413 -34.545 1.00 91.75 397 ASN A CA 1
ATOM 3166 C C . ASN A 1 397 ? -7.463 -18.541 -33.749 1.00 91.75 397 ASN A C 1
ATOM 3168 O O . ASN A 1 397 ? -7.807 -18.121 -32.644 1.00 91.75 397 ASN A O 1
ATOM 3172 N N . LEU A 1 398 ? -6.235 -18.323 -34.230 1.00 92.81 398 LEU A N 1
ATOM 3173 C CA . LEU A 1 398 ? -5.244 -17.530 -33.497 1.00 92.81 398 LEU A CA 1
ATOM 3174 C C . LEU A 1 398 ? -5.509 -16.030 -33.601 1.00 92.81 398 LEU A C 1
ATOM 3176 O O . LEU A 1 398 ? -5.382 -15.347 -32.589 1.00 92.81 398 LEU A O 1
ATOM 3180 N N . PHE A 1 399 ? -5.871 -15.534 -34.787 1.00 93.38 399 PHE A N 1
ATOM 3181 C CA . PHE A 1 399 ? -5.913 -14.091 -35.075 1.00 93.38 399 PHE A CA 1
ATOM 3182 C C . PHE A 1 399 ? -7.223 -13.606 -35.712 1.00 93.38 399 PHE A C 1
ATOM 3184 O O . PHE A 1 399 ? -7.535 -12.419 -35.628 1.00 93.38 399 PHE A O 1
ATOM 3191 N N . PHE A 1 400 ? -7.994 -14.509 -36.325 1.00 93.00 400 PHE A N 1
ATOM 3192 C CA . PHE A 1 400 ? -9.084 -14.163 -37.246 1.00 93.00 400 PHE A CA 1
ATOM 3193 C C . PHE A 1 400 ? -10.470 -14.586 -36.741 1.00 93.00 400 PHE A C 1
ATOM 3195 O O . PHE A 1 400 ? -11.429 -14.574 -37.502 1.00 93.00 400 PHE A O 1
ATOM 3202 N N . THR A 1 401 ? -10.597 -14.971 -35.466 1.00 88.38 401 THR A N 1
ATOM 3203 C CA . THR A 1 401 ? -11.871 -15.399 -34.865 1.00 88.38 401 THR A CA 1
ATOM 3204 C C . THR A 1 401 ? -12.162 -14.609 -33.593 1.00 88.38 401 THR A C 1
ATOM 3206 O O . THR A 1 401 ? -11.395 -14.690 -32.632 1.00 88.38 401 THR A O 1
ATOM 3209 N N . PHE A 1 402 ? -13.304 -13.914 -33.542 1.00 85.12 402 PHE A N 1
ATOM 3210 C CA . PHE A 1 402 ? -13.678 -13.013 -32.439 1.00 85.12 402 PHE A CA 1
ATOM 3211 C C . PHE A 1 402 ? -13.732 -13.694 -31.057 1.00 85.12 402 PHE A C 1
ATOM 3213 O O . PHE A 1 402 ? -13.358 -13.116 -30.031 1.00 85.12 402 PHE A O 1
ATOM 3220 N N . GLU A 1 403 ? -14.144 -14.965 -31.010 1.00 80.06 403 GLU A N 1
ATOM 3221 C CA . GLU A 1 403 ? -14.190 -15.757 -29.772 1.00 80.06 403 GLU A CA 1
ATOM 3222 C C . GLU A 1 403 ? -12.816 -15.875 -29.092 1.00 80.06 403 GLU A C 1
ATOM 3224 O O . GLU A 1 403 ? -12.723 -15.959 -27.862 1.00 80.06 403 GLU A O 1
ATOM 3229 N N . ARG A 1 404 ? -11.741 -15.874 -29.888 1.00 85.38 404 ARG A N 1
ATOM 3230 C CA . ARG A 1 404 ? -10.365 -16.115 -29.434 1.00 85.38 404 ARG A CA 1
ATOM 3231 C C . ARG A 1 404 ? -9.477 -14.884 -29.518 1.00 85.38 404 ARG A C 1
ATOM 3233 O O . ARG A 1 404 ? -8.568 -14.777 -28.699 1.00 85.38 404 ARG A O 1
ATOM 3240 N N . TYR A 1 405 ? -9.751 -13.976 -30.450 1.00 90.25 405 TYR A N 1
ATOM 3241 C CA . TYR A 1 405 ? -8.978 -12.767 -30.682 1.00 90.25 405 TYR A CA 1
ATOM 3242 C C . TYR A 1 405 ? -9.880 -11.533 -30.709 1.00 90.25 405 TYR A C 1
ATOM 3244 O O . TYR A 1 405 ? -10.835 -11.465 -31.474 1.00 90.25 405 TYR A O 1
ATOM 3252 N N . ASP A 1 406 ? -9.563 -10.554 -29.872 1.00 89.38 406 ASP A N 1
ATOM 3253 C CA . ASP A 1 406 ? -10.289 -9.297 -29.747 1.00 89.38 406 ASP A CA 1
ATOM 3254 C C . ASP A 1 406 ? -9.285 -8.184 -29.418 1.00 89.38 406 ASP A C 1
ATOM 3256 O O . ASP A 1 406 ? -8.594 -8.240 -28.395 1.00 89.38 406 ASP A O 1
ATOM 3260 N N . LEU A 1 407 ? -9.171 -7.178 -30.286 1.00 89.44 407 LEU A N 1
ATOM 3261 C CA . LEU A 1 407 ? -8.407 -5.956 -30.023 1.00 89.44 407 LEU A CA 1
ATOM 3262 C C . LEU A 1 407 ? -9.149 -5.003 -29.082 1.00 89.44 407 LEU A C 1
ATOM 3264 O O . LEU A 1 407 ? -8.507 -4.161 -28.453 1.00 89.44 407 LEU A O 1
ATOM 3268 N N . SER A 1 408 ? -10.468 -5.137 -28.939 1.00 87.81 408 SER A N 1
ATOM 3269 C CA . SER A 1 408 ? -11.404 -4.147 -28.399 1.00 87.81 408 SER A CA 1
ATOM 3270 C C . SER A 1 408 ? -11.414 -2.828 -29.185 1.00 87.81 408 SER A C 1
ATOM 3272 O O . SER A 1 408 ? -10.509 -2.535 -29.970 1.00 87.81 408 SER A O 1
ATOM 3274 N N . ALA A 1 409 ? -12.407 -1.976 -28.918 1.00 88.94 409 ALA A N 1
ATOM 3275 C CA . ALA A 1 409 ? -12.468 -0.628 -29.488 1.00 88.94 409 ALA A CA 1
ATOM 3276 C C . ALA A 1 409 ? -11.192 0.188 -29.197 1.00 88.94 409 ALA A C 1
ATOM 3278 O O . ALA A 1 409 ? -10.686 0.893 -30.066 1.00 88.94 409 ALA A O 1
ATOM 3279 N N . VAL A 1 410 ? -10.619 0.033 -27.997 1.00 89.06 410 VAL A N 1
ATOM 3280 C CA . VAL A 1 410 ? -9.391 0.734 -27.586 1.00 89.06 410 VAL A CA 1
ATOM 3281 C C . VAL A 1 410 ? -8.187 0.274 -28.398 1.00 89.06 410 VAL A C 1
ATOM 3283 O O . VAL A 1 410 ? -7.404 1.103 -28.861 1.00 89.06 410 VAL A O 1
ATOM 3286 N N . GLY A 1 411 ? -8.040 -1.041 -28.581 1.00 91.06 411 GLY A N 1
ATOM 3287 C CA . GLY A 1 411 ? -6.922 -1.589 -29.338 1.00 91.06 411 GLY A CA 1
ATOM 3288 C C . GLY A 1 411 ? -6.998 -1.234 -30.803 1.00 91.06 411 GLY A C 1
ATOM 3289 O O . GLY A 1 411 ? -5.978 -0.856 -31.369 1.00 91.06 411 GLY A O 1
ATOM 3290 N N . ARG A 1 412 ? -8.196 -1.266 -31.395 1.00 92.81 412 ARG A N 1
ATOM 3291 C CA . ARG A 1 412 ? -8.398 -0.846 -32.782 1.00 92.81 412 ARG A CA 1
ATOM 3292 C C . ARG A 1 412 ? -8.126 0.646 -32.974 1.00 92.81 412 ARG A C 1
ATOM 3294 O O . ARG A 1 412 ? -7.392 1.001 -33.890 1.00 92.81 412 ARG A O 1
ATOM 3301 N N . MET A 1 413 ? -8.633 1.499 -32.082 1.00 90.69 413 MET A N 1
ATOM 3302 C CA . MET A 1 413 ? -8.371 2.943 -32.109 1.00 90.69 413 MET A CA 1
ATOM 3303 C C . MET A 1 413 ? -6.869 3.233 -32.075 1.00 90.69 413 MET A C 1
ATOM 3305 O O . MET A 1 413 ? -6.348 3.949 -32.934 1.00 90.69 413 MET A O 1
ATOM 3309 N N . LYS A 1 414 ? -6.159 2.618 -31.125 1.00 89.94 414 LYS A N 1
ATOM 3310 C CA . LYS A 1 414 ? -4.716 2.801 -30.974 1.00 89.94 414 LYS A CA 1
ATOM 3311 C C . LYS A 1 414 ? -3.936 2.239 -32.159 1.00 89.94 414 LYS A C 1
ATOM 3313 O O . LYS A 1 414 ? -3.011 2.884 -32.644 1.00 89.94 414 LYS A O 1
ATOM 3318 N N . PHE A 1 415 ? -4.313 1.049 -32.623 1.00 92.62 415 PHE A N 1
ATOM 3319 C CA . PHE A 1 415 ? -3.710 0.399 -33.781 1.00 92.62 415 PHE A CA 1
ATOM 3320 C C . PHE A 1 415 ? -3.792 1.302 -35.011 1.00 92.62 415 PHE A C 1
ATOM 3322 O O . PHE A 1 415 ? -2.768 1.632 -35.604 1.00 92.62 415 PHE A O 1
ATOM 3329 N N . ASN A 1 416 ? -4.996 1.778 -35.330 1.00 92.00 416 ASN A N 1
ATOM 3330 C CA . ASN A 1 416 ? -5.236 2.651 -36.470 1.00 92.00 416 ASN A CA 1
ATOM 3331 C C . ASN A 1 416 ? -4.432 3.951 -36.360 1.00 92.00 416 ASN A C 1
ATOM 3333 O O . ASN A 1 416 ? -3.710 4.300 -37.293 1.00 92.00 416 ASN A O 1
ATOM 3337 N N . ARG A 1 417 ? -4.485 4.627 -35.203 1.00 86.62 417 ARG A N 1
ATOM 3338 C CA . ARG A 1 417 ? -3.744 5.876 -34.975 1.00 86.62 417 ARG A CA 1
ATOM 3339 C C . ARG A 1 417 ? -2.242 5.694 -35.126 1.00 86.62 417 ARG A C 1
ATOM 3341 O O . ARG A 1 417 ? -1.597 6.532 -35.748 1.00 86.62 417 ARG A O 1
ATOM 3348 N N . ARG A 1 418 ? -1.688 4.594 -34.609 1.00 88.81 418 ARG A N 1
ATOM 3349 C CA . ARG A 1 418 ? -0.245 4.354 -34.668 1.00 88.81 418 ARG A CA 1
ATOM 3350 C C . ARG A 1 418 ? 0.239 3.953 -36.061 1.00 88.81 418 ARG A C 1
ATOM 3352 O O . ARG A 1 418 ? 1.352 4.321 -36.427 1.00 88.81 418 ARG A O 1
ATOM 3359 N N . VAL A 1 419 ? -0.580 3.238 -36.828 1.00 89.44 419 VAL A N 1
ATOM 3360 C CA . VAL A 1 419 ? -0.295 2.899 -38.233 1.00 89.44 419 VAL A CA 1
ATOM 3361 C C . VAL A 1 419 ? -0.447 4.117 -39.161 1.00 89.44 419 VAL A C 1
ATOM 3363 O O . VAL A 1 419 ? 0.156 4.151 -40.227 1.00 89.44 419 VAL A O 1
ATOM 3366 N N . GLY A 1 420 ? -1.198 5.144 -38.747 1.00 86.12 420 GLY A N 1
ATOM 3367 C CA . GLY A 1 420 ? -1.440 6.362 -39.533 1.00 86.12 420 GLY A CA 1
ATOM 3368 C C . GLY A 1 420 ? -2.805 6.398 -40.230 1.00 86.12 420 GLY A C 1
ATOM 3369 O O . GLY A 1 420 ? -3.034 7.227 -41.111 1.00 86.12 420 GLY A O 1
ATOM 3370 N N . ARG A 1 421 ? -3.740 5.524 -39.837 1.00 88.06 421 ARG A N 1
ATOM 3371 C CA . ARG A 1 421 ? -5.132 5.539 -40.308 1.00 88.06 421 ARG A CA 1
ATOM 3372 C C . ARG A 1 421 ? -5.932 6.606 -39.550 1.00 88.06 421 ARG A C 1
ATOM 3374 O O . ARG A 1 421 ? -5.802 6.757 -38.336 1.00 88.06 421 ARG A O 1
ATOM 3381 N N . LYS A 1 422 ? -6.790 7.344 -40.266 1.00 83.38 422 LYS A N 1
ATOM 3382 C CA . LYS A 1 422 ? -7.623 8.422 -39.686 1.00 83.38 422 LYS A CA 1
ATOM 3383 C C . LYS A 1 422 ? -8.785 7.891 -38.838 1.00 83.38 422 LYS A C 1
ATOM 3385 O O . LYS A 1 422 ? -9.231 8.564 -37.910 1.00 83.38 422 LYS A O 1
ATOM 3390 N N . GLU A 1 423 ? -9.272 6.697 -39.161 1.00 83.31 423 GLU A N 1
ATOM 3391 C CA . GLU A 1 423 ? -10.417 6.063 -38.510 1.00 83.31 423 GLU A CA 1
ATOM 3392 C C . GLU A 1 423 ? -10.077 5.607 -37.088 1.00 83.31 423 GLU A C 1
ATOM 3394 O O . GLU A 1 423 ? -9.079 4.930 -36.854 1.00 83.31 423 GLU A O 1
ATOM 3399 N N . THR A 1 424 ? -10.924 5.944 -36.118 1.00 82.75 424 THR A N 1
ATOM 3400 C CA . THR A 1 424 ? -10.766 5.519 -34.715 1.00 82.75 424 THR A CA 1
ATOM 3401 C C . THR A 1 424 ? -11.497 4.218 -34.398 1.00 82.75 424 THR A C 1
ATOM 3403 O O . THR A 1 424 ? -11.244 3.612 -33.362 1.00 82.75 424 THR A O 1
ATOM 3406 N N . THR A 1 425 ? -12.392 3.776 -35.277 1.00 86.75 425 THR A N 1
ATOM 3407 C CA . THR A 1 425 ? -13.169 2.542 -35.130 1.00 86.75 425 THR A CA 1
ATOM 3408 C C . THR A 1 425 ? -12.768 1.535 -36.207 1.00 86.75 425 THR A C 1
ATOM 3410 O O . THR A 1 425 ? -12.010 1.854 -37.121 1.00 86.75 425 THR A O 1
ATOM 3413 N N . GLY A 1 426 ? -13.206 0.290 -36.057 1.00 86.00 426 GLY A N 1
ATOM 3414 C CA . GLY A 1 426 ? -12.926 -0.797 -36.988 1.00 86.00 426 GLY A CA 1
ATOM 3415 C C . GLY A 1 426 ? -13.245 -2.145 -36.350 1.00 86.00 426 GLY A C 1
ATOM 3416 O O . GLY A 1 426 ? -13.725 -2.204 -35.216 1.00 86.00 426 GLY A O 1
ATOM 3417 N N . GLU A 1 427 ? -12.955 -3.224 -37.064 1.00 88.50 427 GLU A N 1
ATOM 3418 C CA . GLU A 1 427 ? -13.257 -4.580 -36.606 1.00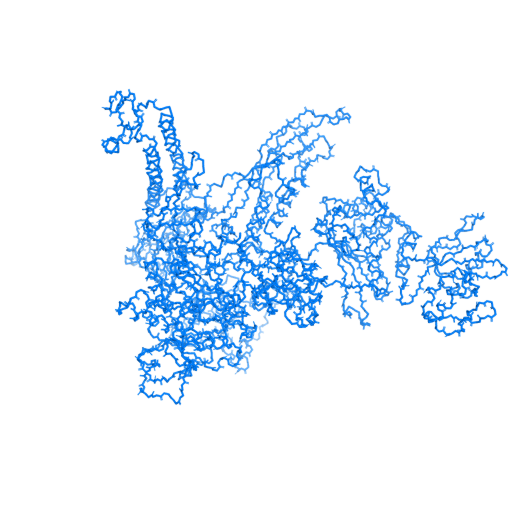 88.50 427 GLU A CA 1
ATOM 3419 C C . GLU A 1 427 ? -12.344 -5.022 -35.455 1.00 88.50 427 GLU A C 1
ATOM 3421 O O . GLU A 1 427 ? -11.180 -4.624 -35.346 1.00 88.50 427 GLU A O 1
ATOM 3426 N N . ALA A 1 428 ? -12.884 -5.855 -34.566 1.00 87.31 428 ALA A N 1
ATOM 3427 C CA . ALA A 1 428 ? -12.183 -6.318 -33.371 1.00 87.31 428 ALA A CA 1
ATOM 3428 C C . ALA A 1 428 ? -11.089 -7.360 -33.671 1.00 87.31 428 ALA A C 1
ATOM 3430 O O . ALA A 1 428 ? -10.084 -7.418 -32.961 1.00 87.31 428 ALA A O 1
ATOM 3431 N N . VAL A 1 429 ? -11.274 -8.177 -34.709 1.00 91.88 429 VAL A N 1
ATOM 3432 C CA . VAL A 1 429 ? -10.274 -9.141 -35.200 1.00 91.88 429 VAL A CA 1
ATOM 3433 C C . VAL A 1 429 ? -9.283 -8.461 -36.143 1.00 91.88 429 VAL A C 1
ATOM 3435 O O . VAL A 1 429 ? -9.567 -7.377 -36.655 1.00 91.88 429 VAL A O 1
ATOM 3438 N N . LEU A 1 430 ? -8.122 -9.078 -36.377 1.00 93.19 430 LEU A N 1
ATOM 3439 C CA . LEU A 1 430 ? -7.191 -8.593 -37.402 1.00 93.19 430 LEU A CA 1
ATOM 3440 C C . LEU A 1 430 ? -7.760 -8.848 -38.801 1.00 93.19 430 LEU A C 1
ATOM 3442 O O . LEU A 1 430 ? -8.369 -9.891 -39.034 1.00 93.19 430 LEU A O 1
ATOM 3446 N N . TYR A 1 431 ? -7.526 -7.915 -39.723 1.00 93.06 431 TYR A N 1
ATOM 3447 C CA . TYR A 1 431 ? -7.915 -8.040 -41.128 1.00 93.06 431 TYR A CA 1
ATOM 3448 C C . TYR A 1 431 ? -6.682 -8.113 -42.040 1.00 93.06 431 TYR A C 1
ATOM 3450 O O . TYR A 1 431 ? -5.724 -7.356 -41.868 1.00 93.06 431 TYR A O 1
ATOM 3458 N N . ASP A 1 432 ? -6.715 -9.036 -42.999 1.00 92.69 432 ASP A N 1
ATOM 3459 C CA . ASP A 1 432 ? -5.756 -9.151 -44.100 1.00 92.69 432 ASP A CA 1
ATOM 3460 C C . ASP A 1 432 ? -6.525 -9.425 -45.395 1.00 92.69 432 ASP A C 1
ATOM 3462 O O . ASP A 1 432 ? -7.316 -10.374 -45.465 1.00 92.69 432 ASP A O 1
ATOM 3466 N N . SER A 1 433 ? -6.308 -8.579 -46.402 1.00 90.50 433 SER A N 1
ATOM 3467 C CA . SER A 1 433 ? -7.078 -8.590 -47.647 1.00 90.50 433 SER A CA 1
ATOM 3468 C C . SER A 1 433 ? -6.982 -9.923 -48.385 1.00 90.50 433 SER A C 1
ATOM 3470 O O . SER A 1 433 ? -8.000 -10.469 -48.815 1.00 90.50 433 SER A O 1
ATOM 3472 N N . LYS A 1 434 ? -5.780 -10.502 -48.464 1.00 90.88 434 LYS A N 1
ATOM 3473 C CA . LYS A 1 434 ? -5.549 -11.765 -49.165 1.00 90.88 434 LYS A CA 1
ATOM 3474 C C . LYS A 1 434 ? -6.170 -12.954 -48.433 1.00 90.88 434 LYS A C 1
ATOM 3476 O O . LYS A 1 434 ? -6.893 -13.741 -49.045 1.00 90.88 434 LYS A O 1
ATOM 3481 N N . TYR A 1 435 ? -5.969 -13.043 -47.118 1.00 92.25 435 TYR A N 1
ATOM 3482 C CA . TYR A 1 435 ? -6.501 -14.145 -46.319 1.00 92.25 435 TYR A CA 1
ATOM 3483 C C . TYR A 1 435 ? -8.036 -14.210 -46.333 1.00 92.25 435 TYR A C 1
ATOM 3485 O O . TYR A 1 435 ? -8.608 -15.295 -46.461 1.00 92.25 435 TYR A O 1
ATOM 3493 N N . PHE A 1 436 ? -8.721 -13.068 -46.204 1.00 91.75 436 PHE A N 1
ATOM 3494 C CA . PHE A 1 436 ? -10.188 -13.029 -46.249 1.00 91.75 436 PHE A CA 1
ATOM 3495 C C . PHE A 1 436 ? -10.746 -13.041 -47.679 1.00 91.75 436 PHE A C 1
ATOM 3497 O O . PHE A 1 436 ? -11.840 -13.566 -47.882 1.00 91.75 436 PHE A O 1
ATOM 3504 N N . GLY A 1 437 ? -9.999 -12.541 -48.669 1.00 88.25 437 GLY A N 1
ATOM 3505 C CA . GLY A 1 437 ? -10.388 -12.559 -50.083 1.00 88.25 437 GLY A CA 1
ATOM 3506 C C . GLY A 1 437 ? -10.530 -13.966 -50.673 1.00 88.25 437 GLY A C 1
ATOM 3507 O O . GLY A 1 437 ? -11.372 -14.189 -51.541 1.00 88.25 437 GLY A O 1
ATOM 3508 N N . GLU A 1 438 ? -9.773 -14.943 -50.166 1.00 86.88 438 GLU A N 1
ATOM 3509 C CA . GLU A 1 438 ? -9.885 -16.351 -50.582 1.00 86.88 438 GLU A CA 1
ATOM 3510 C C . GLU A 1 438 ? -11.055 -17.102 -49.914 1.00 86.88 438 GLU A C 1
ATOM 3512 O O . GLU A 1 438 ? -11.407 -18.217 -50.319 1.00 86.88 438 GLU A O 1
ATOM 3517 N N . ARG A 1 439 ? -11.680 -16.523 -48.880 1.00 87.69 439 ARG A N 1
ATOM 3518 C CA . ARG A 1 439 ? -12.721 -17.185 -48.082 1.00 87.69 439 ARG A CA 1
ATOM 3519 C C . ARG A 1 439 ? -14.126 -16.830 -48.561 1.00 87.69 439 ARG A C 1
ATOM 3521 O O . ARG A 1 439 ? -14.446 -15.695 -48.885 1.00 87.69 439 ARG A O 1
ATOM 3528 N N . ASN A 1 440 ? -15.007 -17.831 -48.540 1.00 86.19 440 ASN A N 1
ATOM 3529 C CA . ASN A 1 440 ? -16.374 -17.721 -49.060 1.00 86.19 440 ASN A CA 1
ATOM 3530 C C . ASN A 1 440 ? -17.467 -17.616 -47.981 1.00 86.19 440 ASN A C 1
ATOM 3532 O O . ASN A 1 440 ? -18.651 -17.611 -48.334 1.00 86.19 440 ASN A O 1
ATOM 3536 N N . ASP A 1 441 ? -17.102 -17.544 -46.698 1.00 85.81 441 ASP A N 1
ATOM 3537 C CA . ASP A 1 441 ? -18.065 -17.380 -45.605 1.00 85.81 441 ASP A CA 1
ATOM 3538 C C . ASP A 1 441 ? -18.646 -15.953 -45.541 1.00 85.81 441 ASP A C 1
ATOM 3540 O O . ASP A 1 441 ? -18.060 -14.993 -46.046 1.00 85.81 441 ASP A O 1
ATOM 3544 N N . GLU A 1 442 ? -19.856 -15.824 -44.987 1.00 84.56 442 GLU A N 1
ATOM 3545 C CA . GLU A 1 442 ? -20.592 -14.550 -44.961 1.00 84.56 442 GLU A CA 1
ATOM 3546 C C . GLU A 1 442 ? -19.840 -13.459 -44.191 1.00 84.56 442 GLU A C 1
ATOM 3548 O O . GLU A 1 442 ? -19.854 -12.296 -44.597 1.00 84.56 442 GLU A O 1
ATOM 3553 N N . GLU A 1 443 ? -19.148 -13.837 -43.115 1.00 84.31 443 GLU A N 1
ATOM 3554 C CA . GLU A 1 443 ? -18.344 -12.921 -42.312 1.00 84.31 443 GLU A CA 1
ATOM 3555 C C . GLU A 1 443 ? -17.152 -12.390 -43.114 1.00 84.31 443 GLU A C 1
ATOM 3557 O O . GLU A 1 443 ? -16.963 -11.178 -43.189 1.00 84.31 443 GLU A O 1
ATOM 3562 N N . SER A 1 444 ? -16.418 -13.263 -43.807 1.00 85.88 444 SER A N 1
ATOM 3563 C CA . SER A 1 444 ? -15.302 -12.876 -44.678 1.00 85.88 444 SER A CA 1
ATOM 3564 C C . SER A 1 444 ? -15.753 -11.923 -45.784 1.00 85.88 444 SER A C 1
ATOM 3566 O O . SER A 1 444 ? -15.133 -10.881 -45.986 1.00 85.88 444 SER A O 1
ATOM 3568 N N . LYS A 1 445 ? -16.884 -12.201 -46.447 1.00 87.19 445 LYS A N 1
ATOM 3569 C CA . LYS A 1 445 ? -17.439 -11.305 -47.481 1.00 87.19 445 LYS A CA 1
ATOM 3570 C C . LYS A 1 445 ? -17.804 -9.929 -46.926 1.00 87.19 445 LYS A C 1
ATOM 3572 O O . LYS A 1 445 ? -17.570 -8.922 -47.593 1.00 87.19 445 LYS A O 1
ATOM 3577 N N . ARG A 1 446 ? -18.360 -9.878 -45.711 1.00 90.12 446 ARG A N 1
ATOM 3578 C CA . ARG A 1 446 ? -18.662 -8.623 -45.008 1.00 90.12 446 ARG A CA 1
ATOM 3579 C C . ARG A 1 446 ? -17.384 -7.836 -44.711 1.00 90.12 446 ARG A C 1
ATOM 3581 O O . ARG A 1 446 ? -17.356 -6.634 -44.954 1.00 90.12 446 ARG A O 1
ATOM 3588 N N . LEU A 1 447 ? -16.346 -8.508 -44.214 1.00 87.94 447 LEU A N 1
ATOM 3589 C CA . LEU A 1 447 ? -15.064 -7.888 -43.870 1.00 87.94 447 LEU A CA 1
ATOM 3590 C C . LEU A 1 447 ? -14.350 -7.333 -45.108 1.00 87.94 447 LEU A C 1
ATOM 3592 O O . LEU A 1 447 ? -13.926 -6.180 -45.091 1.00 87.94 447 LEU A O 1
ATOM 3596 N N . VAL A 1 448 ? -14.302 -8.101 -46.201 1.00 87.50 448 VAL A N 1
ATOM 3597 C CA . VAL A 1 448 ? -13.705 -7.655 -47.472 1.00 87.50 448 VAL A CA 1
ATOM 3598 C C . VAL A 1 448 ? -14.445 -6.445 -48.041 1.00 87.50 448 VAL A C 1
ATOM 3600 O O . VAL A 1 448 ? -13.818 -5.479 -48.469 1.00 87.50 448 VAL A O 1
ATOM 3603 N N . ALA A 1 449 ? -15.780 -6.439 -47.978 1.00 87.81 449 ALA A N 1
ATOM 3604 C CA . ALA A 1 449 ? -16.575 -5.298 -48.425 1.00 87.81 449 ALA A CA 1
ATOM 3605 C C . ALA A 1 449 ? -16.350 -4.030 -47.578 1.00 87.81 449 ALA A C 1
ATOM 3607 O O . ALA A 1 449 ? -16.463 -2.924 -48.103 1.00 87.81 449 ALA A O 1
ATOM 3608 N N . ALA A 1 450 ? -16.052 -4.179 -46.283 1.00 85.94 450 ALA A N 1
ATOM 3609 C CA . ALA A 1 450 ? -15.854 -3.059 -45.366 1.00 85.94 450 ALA A CA 1
ATOM 3610 C C . ALA A 1 450 ? -14.431 -2.479 -45.412 1.00 85.94 450 ALA A C 1
ATOM 3612 O O . ALA A 1 450 ? -14.264 -1.268 -45.285 1.00 85.94 450 ALA A O 1
ATOM 3613 N N . HIS A 1 451 ? -13.414 -3.327 -45.580 1.00 83.81 451 HIS A N 1
ATOM 3614 C CA . HIS A 1 451 ? -12.008 -2.947 -45.408 1.00 83.81 451 HIS A CA 1
ATOM 3615 C C . HIS A 1 451 ? -11.172 -2.958 -46.691 1.00 83.81 451 HIS A C 1
ATOM 3617 O O . HIS A 1 451 ? -10.026 -2.496 -46.662 1.00 83.81 451 HIS A O 1
ATOM 3623 N N . GLY A 1 452 ? -11.730 -3.446 -47.804 1.00 85.44 452 GLY A N 1
ATOM 3624 C CA . GLY A 1 452 ? -11.072 -3.456 -49.110 1.00 85.44 452 GLY A CA 1
ATOM 3625 C C . GLY A 1 452 ? -9.693 -4.113 -49.058 1.00 85.44 452 GLY A C 1
ATOM 3626 O O . GLY A 1 452 ? -9.526 -5.176 -48.464 1.00 85.44 452 GLY A O 1
ATOM 3627 N N . ASP A 1 453 ? -8.694 -3.442 -49.625 1.00 83.06 453 ASP A N 1
ATOM 3628 C CA . ASP A 1 453 ? -7.334 -3.980 -49.769 1.00 83.06 453 ASP A CA 1
ATOM 3629 C C . ASP A 1 453 ? -6.417 -3.703 -48.561 1.00 83.06 453 ASP A C 1
ATOM 3631 O O . ASP A 1 453 ? -5.209 -3.919 -48.635 1.00 83.06 453 ASP A O 1
ATOM 3635 N N . SER A 1 454 ? -6.955 -3.211 -47.437 1.00 85.94 454 SER A N 1
ATOM 3636 C CA . SER A 1 454 ? -6.142 -2.952 -46.240 1.00 85.94 454 SER A CA 1
ATOM 3637 C C . SER A 1 454 ? -5.636 -4.244 -45.584 1.00 85.94 454 SER A C 1
ATOM 3639 O O . SER A 1 454 ? -6.317 -5.264 -45.591 1.00 85.94 454 SER A O 1
ATOM 3641 N N . SER A 1 455 ? -4.449 -4.201 -44.971 1.00 91.75 455 SER A N 1
ATOM 3642 C CA . SER A 1 455 ? -3.881 -5.364 -44.277 1.00 91.75 455 SER A CA 1
ATOM 3643 C C . SER A 1 455 ? -3.157 -4.939 -43.006 1.00 91.75 455 SER A C 1
ATOM 3645 O O . SER A 1 455 ? -2.087 -4.335 -43.047 1.00 91.75 455 SER A O 1
ATOM 3647 N N . ASP A 1 456 ? -3.729 -5.289 -41.852 1.00 94.00 456 ASP A N 1
ATOM 3648 C CA . ASP A 1 456 ? -3.217 -4.914 -40.529 1.00 94.00 456 ASP A CA 1
ATOM 3649 C C . ASP A 1 456 ? -1.775 -5.402 -40.311 1.00 94.00 456 ASP A C 1
ATOM 3651 O O . ASP A 1 456 ? -0.910 -4.646 -39.869 1.00 94.00 456 ASP A O 1
ATOM 3655 N N . ILE A 1 457 ? -1.496 -6.668 -40.631 1.00 94.81 457 ILE A N 1
ATOM 3656 C CA . ILE A 1 457 ? -0.179 -7.276 -40.397 1.00 94.81 457 ILE A CA 1
ATOM 3657 C C . ILE A 1 457 ? 0.887 -6.655 -41.312 1.00 94.81 457 ILE A C 1
ATOM 3659 O O . ILE A 1 457 ? 1.979 -6.337 -40.836 1.00 94.81 457 ILE A O 1
ATOM 3663 N N . LEU A 1 458 ? 0.574 -6.446 -42.597 1.00 94.19 458 LEU A N 1
ATOM 3664 C CA . LEU A 1 458 ? 1.495 -5.812 -43.544 1.00 94.19 458 LEU A CA 1
ATOM 3665 C C . LEU A 1 458 ? 1.826 -4.379 -43.129 1.00 94.19 458 LEU A C 1
ATOM 3667 O O . LEU A 1 458 ? 3.001 -4.021 -43.095 1.00 94.19 458 LEU A O 1
ATOM 3671 N N . ASP A 1 459 ? 0.821 -3.591 -42.746 1.00 94.06 459 ASP A N 1
ATOM 3672 C CA . ASP A 1 459 ? 1.017 -2.207 -42.318 1.00 94.06 459 ASP A CA 1
ATOM 3673 C C . ASP A 1 459 ? 1.940 -2.107 -41.093 1.00 94.06 459 ASP A C 1
ATOM 3675 O O . ASP A 1 459 ? 2.825 -1.252 -41.043 1.00 94.06 459 ASP A O 1
ATOM 3679 N N . VAL A 1 460 ? 1.806 -3.019 -40.121 1.00 95.31 460 VAL A N 1
ATOM 3680 C CA . VAL A 1 460 ? 2.706 -3.068 -38.953 1.00 95.31 460 VAL A CA 1
ATOM 3681 C C . VAL A 1 460 ? 4.146 -3.364 -39.366 1.00 95.31 460 VAL A C 1
ATOM 3683 O O . VAL A 1 460 ? 5.070 -2.715 -38.871 1.00 95.31 460 VAL A O 1
ATOM 3686 N N . ILE A 1 461 ? 4.355 -4.311 -40.283 1.00 95.31 461 ILE A N 1
ATOM 3687 C CA . ILE A 1 461 ? 5.697 -4.651 -40.775 1.00 95.31 461 ILE A CA 1
ATOM 3688 C C . ILE A 1 461 ? 6.281 -3.486 -41.593 1.00 95.31 461 ILE A C 1
ATOM 3690 O O . ILE A 1 461 ? 7.473 -3.190 -41.462 1.00 95.31 461 ILE A O 1
ATOM 3694 N N . LYS A 1 462 ? 5.459 -2.783 -42.388 1.00 94.00 462 LYS A N 1
ATOM 3695 C CA . LYS A 1 462 ? 5.862 -1.583 -43.142 1.00 94.00 462 LYS A CA 1
ATOM 3696 C C . LYS A 1 462 ? 6.316 -0.474 -42.191 1.00 94.00 462 LYS A C 1
ATOM 3698 O O . LYS A 1 462 ? 7.431 0.017 -42.335 1.00 94.00 462 LYS A O 1
ATOM 3703 N N . VAL A 1 463 ? 5.535 -0.152 -41.156 1.00 94.94 463 VAL A N 1
ATOM 3704 C CA . VAL A 1 463 ? 5.921 0.860 -40.151 1.00 94.94 463 VAL A CA 1
ATOM 3705 C C . VAL A 1 463 ? 7.189 0.450 -39.395 1.00 94.94 463 VAL A C 1
ATOM 3707 O O . VAL A 1 463 ? 8.078 1.277 -39.207 1.00 94.94 463 VAL A O 1
ATOM 3710 N N . LEU A 1 464 ? 7.325 -0.824 -39.006 1.00 95.56 464 LEU A N 1
ATOM 3711 C CA . LEU A 1 464 ? 8.543 -1.322 -38.356 1.00 95.56 464 LEU A CA 1
ATOM 3712 C C . LEU A 1 464 ? 9.778 -1.173 -39.264 1.00 95.56 464 LEU A C 1
ATOM 3714 O O . LEU A 1 464 ? 10.857 -0.809 -38.794 1.00 95.56 464 LEU A O 1
ATOM 3718 N N . THR A 1 465 ? 9.610 -1.424 -40.563 1.00 93.00 465 THR A N 1
ATOM 3719 C CA . THR A 1 465 ? 10.658 -1.253 -41.578 1.00 93.00 465 THR A CA 1
ATOM 3720 C C . THR A 1 465 ? 11.033 0.218 -41.755 1.00 93.00 465 THR A C 1
ATOM 3722 O O . THR A 1 465 ? 12.217 0.541 -41.797 1.00 93.00 465 THR A O 1
ATOM 3725 N N . GLU A 1 466 ? 10.056 1.126 -41.778 1.00 92.88 466 GLU A N 1
ATOM 3726 C CA . GLU A 1 466 ? 10.305 2.571 -41.854 1.00 92.88 466 GLU A CA 1
ATOM 3727 C C . GLU A 1 466 ? 11.055 3.100 -40.623 1.00 92.88 466 GLU A C 1
ATOM 3729 O O . GLU A 1 466 ? 12.030 3.839 -40.770 1.00 92.88 466 GLU A O 1
ATOM 3734 N N . ILE A 1 467 ? 10.705 2.636 -39.416 1.00 92.75 467 ILE A N 1
ATOM 3735 C CA . ILE A 1 467 ? 11.458 2.951 -38.190 1.00 92.75 467 ILE A CA 1
ATOM 3736 C C . ILE A 1 467 ? 12.907 2.465 -38.309 1.00 92.75 467 ILE A C 1
ATOM 3738 O O . ILE A 1 467 ? 13.836 3.197 -37.965 1.00 92.75 467 ILE A O 1
ATOM 3742 N N . ARG A 1 468 ? 13.124 1.254 -38.838 1.00 91.81 468 ARG A N 1
ATOM 3743 C CA . ARG A 1 468 ? 14.472 0.703 -39.038 1.00 91.81 468 ARG A CA 1
ATOM 3744 C C . ARG A 1 468 ? 15.288 1.489 -40.073 1.00 91.81 468 ARG A C 1
ATOM 3746 O O . ARG A 1 468 ? 16.498 1.624 -39.872 1.00 91.81 468 ARG A O 1
ATOM 3753 N N . ASN A 1 469 ? 14.635 2.024 -41.107 1.00 90.31 469 ASN A N 1
ATOM 3754 C CA . ASN A 1 469 ? 15.211 2.929 -42.113 1.00 90.31 469 ASN A CA 1
ATOM 3755 C C . ASN A 1 469 ? 15.449 4.360 -41.573 1.00 90.31 469 ASN A C 1
ATOM 3757 O O . ASN A 1 469 ? 15.899 5.233 -42.308 1.00 90.31 469 ASN A O 1
ATOM 3761 N N . GLY A 1 470 ? 15.129 4.639 -40.302 1.00 87.69 470 GLY A N 1
ATOM 3762 C CA . GLY A 1 470 ? 15.299 5.957 -39.679 1.00 87.69 470 GLY A CA 1
ATOM 3763 C C . GLY A 1 470 ? 14.153 6.942 -39.938 1.00 87.69 470 GLY A C 1
ATOM 3764 O O . GLY A 1 470 ? 14.248 8.104 -39.544 1.00 87.69 470 GLY A O 1
ATOM 3765 N N . ARG A 1 471 ? 13.057 6.499 -40.568 1.00 86.50 471 ARG A N 1
ATOM 3766 C CA . ARG A 1 471 ? 11.852 7.297 -40.838 1.00 86.50 471 ARG A CA 1
ATOM 3767 C C . ARG A 1 471 ? 10.732 6.900 -39.881 1.00 86.50 471 ARG A C 1
ATOM 3769 O O . ARG A 1 471 ? 9.847 6.113 -40.198 1.00 86.50 471 ARG A O 1
ATOM 3776 N N . GLY A 1 472 ? 10.770 7.463 -38.683 1.00 85.56 472 GLY A N 1
ATOM 3777 C CA . GLY A 1 472 ? 9.755 7.243 -37.660 1.00 85.56 472 GLY A CA 1
ATOM 3778 C C . GLY A 1 472 ? 10.330 7.377 -36.259 1.00 85.56 472 GLY A C 1
ATOM 3779 O O . GLY A 1 472 ? 11.531 7.564 -36.078 1.00 85.56 472 GLY A O 1
ATOM 3780 N N . VAL A 1 473 ? 9.456 7.269 -35.266 1.00 88.94 473 VAL A N 1
ATOM 3781 C CA . VAL A 1 473 ? 9.827 7.278 -33.849 1.00 88.94 473 VAL A CA 1
ATOM 3782 C C . VAL A 1 473 ? 9.396 5.978 -33.189 1.00 88.94 473 VAL A C 1
ATOM 3784 O O . VAL A 1 473 ? 8.450 5.318 -33.626 1.00 88.94 473 VAL A O 1
ATOM 3787 N N . VAL A 1 474 ? 10.122 5.606 -32.146 1.00 91.25 474 VAL A N 1
ATOM 3788 C CA . VAL A 1 474 ? 9.799 4.463 -31.296 1.00 91.25 474 VAL A CA 1
ATOM 3789 C C . VAL A 1 474 ? 8.823 4.917 -30.209 1.00 91.25 474 VAL A C 1
ATOM 3791 O O . VAL A 1 474 ? 8.853 6.077 -29.802 1.00 91.25 474 VAL A O 1
ATOM 3794 N N . ASP A 1 475 ? 7.936 4.030 -29.766 1.00 88.88 475 ASP A N 1
ATOM 3795 C CA . ASP A 1 475 ? 6.950 4.355 -28.741 1.00 88.88 475 ASP A CA 1
ATOM 3796 C C . ASP A 1 475 ? 7.570 4.270 -27.343 1.00 88.88 475 ASP A C 1
ATOM 3798 O O . ASP A 1 475 ? 8.226 3.287 -27.000 1.00 88.88 475 ASP A O 1
ATOM 3802 N N . ASP A 1 476 ? 7.285 5.257 -26.492 1.00 86.31 476 ASP A N 1
ATOM 3803 C CA . ASP A 1 476 ? 7.597 5.152 -25.069 1.00 86.31 476 ASP A CA 1
ATOM 3804 C C . ASP A 1 476 ? 6.498 4.357 -24.346 1.00 86.31 476 ASP A C 1
ATOM 3806 O O . ASP A 1 476 ? 5.334 4.761 -24.269 1.00 86.31 476 ASP A O 1
ATOM 3810 N N . ILE A 1 477 ? 6.867 3.200 -23.803 1.00 82.06 477 ILE A N 1
ATOM 3811 C CA . ILE A 1 477 ? 5.982 2.292 -23.063 1.00 82.06 477 ILE A CA 1
ATOM 3812 C C . ILE A 1 477 ? 5.384 2.950 -21.805 1.00 82.06 477 ILE A C 1
ATOM 3814 O O . ILE A 1 477 ? 4.310 2.534 -21.340 1.00 82.06 477 ILE A O 1
ATOM 3818 N N . ASP A 1 478 ? 6.068 3.941 -21.240 1.00 84.56 478 ASP A N 1
ATOM 3819 C CA . ASP A 1 478 ? 5.703 4.604 -19.989 1.00 84.56 478 ASP A CA 1
ATOM 3820 C C . ASP A 1 478 ? 4.791 5.819 -20.203 1.00 84.56 478 ASP A C 1
ATOM 3822 O O . ASP A 1 478 ? 4.082 6.227 -19.280 1.00 84.56 478 ASP A O 1
ATOM 3826 N N . HIS A 1 479 ? 4.679 6.299 -21.446 1.00 90.94 479 HIS A N 1
ATOM 3827 C CA . HIS A 1 479 ? 3.720 7.324 -21.850 1.00 90.94 479 HIS A CA 1
ATOM 3828 C C . HIS A 1 479 ? 2.280 6.920 -21.476 1.00 90.94 479 HIS A C 1
ATOM 3830 O O . HIS A 1 479 ? 1.817 5.822 -21.802 1.00 90.94 479 HIS A O 1
ATOM 3836 N N . LEU A 1 480 ? 1.503 7.812 -20.846 1.00 92.38 480 LEU A N 1
ATOM 3837 C CA . LEU A 1 480 ? 0.126 7.482 -20.432 1.00 92.38 480 LEU A CA 1
ATOM 3838 C C . LEU A 1 480 ? -0.835 7.238 -21.607 1.00 92.38 480 LEU A C 1
ATOM 3840 O O . LEU A 1 480 ? -1.845 6.574 -21.438 1.00 92.38 480 LEU A O 1
ATOM 3844 N N . GLY A 1 481 ? -0.511 7.675 -22.824 1.00 89.88 481 GLY A N 1
ATOM 3845 C CA . GLY A 1 481 ? -1.229 7.251 -24.041 1.00 89.88 481 GLY A CA 1
ATOM 3846 C C . GLY A 1 481 ? -1.036 5.766 -24.400 1.00 89.88 481 GLY A C 1
ATOM 3847 O O . GLY A 1 481 ? -1.800 5.182 -25.165 1.00 89.88 481 GLY A O 1
ATOM 3848 N N . ASN A 1 482 ? -0.027 5.123 -23.813 1.00 90.69 482 ASN A N 1
ATOM 3849 C CA . ASN A 1 482 ? 0.310 3.715 -24.001 1.00 90.69 482 ASN A CA 1
ATOM 3850 C C . ASN A 1 482 ? -0.137 2.826 -22.834 1.00 90.69 482 ASN A C 1
ATOM 3852 O O . ASN A 1 482 ? -0.010 1.597 -22.895 1.00 90.69 482 ASN A O 1
ATOM 3856 N N . ARG A 1 483 ? -0.723 3.434 -21.799 1.00 91.19 483 ARG A N 1
ATOM 3857 C CA . ARG A 1 483 ? -1.219 2.762 -20.604 1.00 91.19 483 ARG A CA 1
ATOM 3858 C C . ARG A 1 483 ? -2.643 3.200 -20.312 1.00 91.19 483 ARG A C 1
ATOM 3860 O O . ARG A 1 483 ? -2.928 4.383 -20.223 1.00 91.19 483 ARG A O 1
ATOM 3867 N N . ARG A 1 484 ? -3.543 2.245 -20.119 1.00 91.50 484 ARG A N 1
ATOM 3868 C CA . ARG A 1 484 ? -4.932 2.536 -19.752 1.00 91.50 484 ARG A CA 1
ATOM 3869 C C . ARG A 1 484 ? -5.220 2.059 -18.340 1.00 91.50 484 ARG A C 1
ATOM 3871 O O . ARG A 1 484 ? -4.591 1.118 -17.848 1.00 91.50 484 ARG A O 1
ATOM 3878 N N . VAL A 1 485 ? -6.187 2.704 -17.713 1.00 93.31 485 VAL A N 1
ATOM 3879 C CA . VAL A 1 485 ? -6.732 2.330 -16.419 1.00 93.31 485 VAL A CA 1
ATOM 3880 C C . VAL A 1 485 ? -7.930 1.417 -16.647 1.00 93.31 485 VAL A C 1
ATOM 3882 O O . VAL A 1 485 ? -8.887 1.786 -17.322 1.00 93.31 485 VAL A O 1
ATOM 3885 N N . ARG A 1 486 ? -7.868 0.210 -16.086 1.00 91.62 486 ARG A N 1
ATOM 3886 C CA . ARG A 1 486 ? -9.021 -0.676 -15.934 1.00 91.62 486 ARG A CA 1
ATOM 3887 C C . ARG A 1 486 ? -9.656 -0.399 -14.585 1.00 91.62 486 ARG A C 1
ATOM 3889 O O . ARG A 1 486 ? -9.042 -0.642 -13.542 1.00 91.62 486 ARG A O 1
ATOM 3896 N N . SER A 1 487 ? -10.882 0.090 -14.623 1.00 91.31 487 SER A N 1
ATOM 3897 C CA . SER A 1 487 ? -11.712 0.274 -13.438 1.00 91.31 487 SER A CA 1
ATOM 3898 C C . SER A 1 487 ? -12.421 -1.035 -13.066 1.00 91.31 487 SER A C 1
ATOM 3900 O O . SER A 1 487 ? -12.351 -2.038 -13.785 1.00 91.31 487 SER A O 1
ATOM 3902 N N . VAL A 1 488 ? -13.089 -1.054 -11.911 1.00 93.44 488 VAL A N 1
ATOM 3903 C CA . VAL A 1 488 ? -13.721 -2.265 -11.364 1.00 93.44 488 VAL A CA 1
ATOM 3904 C C . VAL A 1 488 ? -14.745 -2.901 -12.306 1.00 93.44 488 VAL A C 1
ATOM 3906 O O . VAL A 1 488 ? -14.776 -4.128 -12.402 1.00 93.44 488 VAL A O 1
ATOM 3909 N N . GLY A 1 489 ? -15.526 -2.102 -13.042 1.00 92.81 489 GLY A N 1
ATOM 3910 C CA . GLY A 1 489 ? -16.545 -2.606 -13.963 1.00 92.81 489 GLY A CA 1
ATOM 3911 C C . GLY A 1 489 ? -15.959 -3.443 -15.101 1.00 92.81 489 GLY A C 1
ATOM 3912 O O . GLY A 1 489 ? -16.434 -4.544 -15.365 1.00 92.81 489 GLY A O 1
ATOM 3913 N N . GLU A 1 490 ? -14.864 -2.984 -15.711 1.00 91.19 490 GLU A N 1
ATOM 3914 C CA . GLU A 1 490 ? -14.184 -3.704 -16.797 1.00 91.19 490 GLU A CA 1
ATOM 3915 C C . GLU A 1 490 ? -13.515 -4.998 -16.301 1.00 91.19 490 GLU A C 1
ATOM 3917 O O . GLU A 1 490 ? -13.534 -6.037 -16.967 1.00 91.19 490 GLU A O 1
ATOM 3922 N N . MET A 1 491 ? -12.915 -4.970 -15.108 1.00 92.19 491 MET A N 1
ATOM 3923 C CA . MET A 1 491 ? -12.318 -6.172 -14.517 1.00 92.19 491 MET A CA 1
ATOM 3924 C C . MET A 1 491 ? -13.385 -7.208 -14.151 1.00 92.19 491 MET A C 1
ATOM 3926 O O . MET A 1 491 ? -13.211 -8.394 -14.444 1.00 92.19 491 MET A O 1
ATOM 3930 N N . ALA A 1 492 ? -14.501 -6.758 -13.568 1.00 93.44 492 ALA A N 1
ATOM 3931 C CA . ALA A 1 492 ? -15.647 -7.605 -13.264 1.00 93.44 492 ALA A CA 1
ATOM 3932 C C . ALA A 1 492 ? -16.255 -8.202 -14.543 1.00 93.44 492 ALA A C 1
ATOM 3934 O O . ALA A 1 492 ? -16.520 -9.403 -14.569 1.00 93.44 492 ALA A O 1
ATOM 3935 N N . GLU A 1 493 ? -16.389 -7.419 -15.621 1.00 92.69 493 GLU A N 1
ATOM 3936 C CA . GLU A 1 493 ? -16.848 -7.902 -16.930 1.00 92.69 493 GLU A CA 1
ATOM 3937 C C . GLU A 1 493 ? -15.961 -9.032 -17.462 1.00 92.69 493 GLU A C 1
ATOM 3939 O O . GLU A 1 493 ? -16.464 -10.086 -17.854 1.00 92.69 493 GLU A O 1
ATOM 3944 N N . ASN A 1 494 ? -14.639 -8.854 -17.433 1.00 89.31 494 ASN A N 1
ATOM 3945 C CA . ASN A 1 494 ? -13.704 -9.868 -17.918 1.00 89.31 494 ASN A CA 1
ATOM 3946 C C . ASN A 1 494 ? -13.792 -11.172 -17.125 1.00 89.31 494 ASN A C 1
ATOM 3948 O O . ASN A 1 494 ? -13.857 -12.255 -17.709 1.00 89.31 494 ASN A O 1
ATOM 3952 N N . VAL A 1 495 ? -13.812 -11.084 -15.793 1.00 92.62 495 VAL A N 1
ATOM 3953 C CA . VAL A 1 495 ? -13.934 -12.263 -14.924 1.00 92.62 495 VAL A CA 1
ATOM 3954 C C . VAL A 1 495 ? -15.286 -12.947 -15.134 1.00 92.62 495 VAL A C 1
ATOM 3956 O O . VAL A 1 495 ? -15.346 -14.176 -15.237 1.00 92.62 495 VAL A O 1
ATOM 3959 N N . PHE A 1 496 ? -16.359 -12.165 -15.269 1.00 93.75 496 PHE A N 1
ATOM 3960 C CA . PHE A 1 496 ? -17.691 -12.673 -15.575 1.00 93.75 496 PHE A CA 1
ATOM 3961 C C . PHE A 1 496 ? -17.712 -13.411 -16.918 1.00 93.75 496 PHE A C 1
ATOM 3963 O O . PHE A 1 496 ? -18.201 -14.539 -16.993 1.00 93.75 496 PHE A O 1
ATOM 3970 N N . ARG A 1 497 ? -17.089 -12.840 -17.956 1.00 90.75 497 ARG A N 1
ATOM 3971 C CA . ARG A 1 497 ? -16.951 -13.453 -19.285 1.00 90.75 497 ARG A CA 1
ATOM 3972 C C . ARG A 1 497 ? -16.164 -14.761 -19.232 1.00 90.75 497 ARG A C 1
ATOM 3974 O O . ARG A 1 497 ? -16.586 -15.744 -19.833 1.00 90.75 497 ARG A O 1
ATOM 3981 N N . VAL A 1 498 ? -15.071 -14.827 -18.469 1.00 89.44 498 VAL A N 1
ATOM 3982 C CA . VAL A 1 498 ? -14.332 -16.086 -18.237 1.00 89.44 498 VAL A CA 1
ATOM 3983 C C . VAL A 1 498 ? -15.231 -17.140 -17.581 1.00 89.44 498 VAL A C 1
ATOM 3985 O O . VAL A 1 498 ? -15.191 -18.310 -17.970 1.00 89.44 498 VAL A O 1
ATOM 3988 N N . GLY A 1 499 ? -16.069 -16.734 -16.624 1.00 92.56 499 GLY A N 1
ATOM 3989 C CA . GLY A 1 499 ? -17.106 -17.583 -16.037 1.00 92.56 499 GLY A CA 1
ATOM 3990 C C . GLY A 1 499 ? -18.109 -18.092 -17.078 1.00 92.56 499 GLY A C 1
ATOM 3991 O O . GLY A 1 499 ? -18.380 -19.293 -17.125 1.00 92.56 499 GLY A O 1
ATOM 3992 N N . LEU A 1 500 ? -18.608 -17.208 -17.948 1.00 92.94 500 LEU A N 1
ATOM 3993 C CA . LEU A 1 500 ? -19.546 -17.555 -19.019 1.00 92.94 500 LEU A CA 1
ATOM 3994 C C . LEU A 1 500 ? -18.939 -18.506 -20.053 1.00 92.94 500 LEU A C 1
ATOM 3996 O O . LEU A 1 500 ? -19.597 -19.470 -20.413 1.00 92.94 500 LEU A O 1
ATOM 4000 N N . VAL A 1 501 ? -17.682 -18.322 -20.467 1.00 89.94 501 VAL A N 1
ATOM 4001 C CA . VAL A 1 501 ? -17.000 -19.239 -21.407 1.00 89.94 501 VAL A CA 1
ATOM 4002 C C . VAL A 1 501 ? -16.875 -20.654 -20.820 1.00 89.94 501 VAL A C 1
ATOM 4004 O O . VAL A 1 501 ? -16.963 -21.652 -21.538 1.00 89.94 501 VAL A O 1
ATOM 4007 N N . ARG A 1 502 ? -16.705 -20.788 -19.495 1.00 90.94 502 ARG A N 1
ATOM 4008 C CA . ARG A 1 502 ? -16.741 -22.105 -18.830 1.00 90.94 502 ARG A CA 1
ATOM 4009 C C . ARG A 1 502 ? -18.143 -22.722 -18.872 1.00 90.94 502 ARG A C 1
ATOM 4011 O O . ARG A 1 502 ? -18.254 -23.932 -19.062 1.00 90.94 502 ARG A O 1
ATOM 4018 N N . VAL A 1 503 ? -19.190 -21.910 -18.708 1.00 92.25 503 VAL A N 1
ATOM 4019 C CA . VAL A 1 503 ? -20.591 -22.353 -18.827 1.00 92.25 503 VAL A CA 1
ATOM 4020 C C . VAL A 1 503 ? -20.924 -22.733 -20.265 1.00 92.25 503 VAL A C 1
ATOM 4022 O O . VAL A 1 503 ? -21.521 -23.780 -20.476 1.00 92.25 503 VAL A O 1
ATOM 4025 N N . GLU A 1 504 ? -20.485 -21.950 -21.246 1.00 91.00 504 GLU A N 1
ATOM 4026 C CA . GLU A 1 504 ? -20.707 -22.185 -22.671 1.00 91.00 504 GLU A CA 1
ATOM 4027 C C . GLU A 1 504 ? -20.239 -23.576 -23.093 1.00 91.00 504 GLU A C 1
ATOM 4029 O O . GLU A 1 504 ? -21.010 -24.331 -23.677 1.00 91.00 504 GLU A O 1
ATOM 4034 N N . ARG A 1 505 ? -19.011 -23.959 -22.719 1.00 87.62 505 ARG A N 1
ATOM 4035 C CA . ARG A 1 505 ? -18.468 -25.294 -23.017 1.00 87.62 505 ARG A CA 1
ATOM 4036 C C . ARG A 1 505 ? -19.354 -26.411 -22.462 1.00 87.62 505 ARG A C 1
ATOM 4038 O O . ARG A 1 505 ? -19.661 -27.355 -23.184 1.00 87.62 505 ARG A O 1
ATOM 4045 N N . ALA A 1 506 ? -19.801 -26.279 -21.212 1.00 89.50 506 ALA A N 1
ATOM 4046 C CA . ALA A 1 506 ? -20.675 -27.263 -20.574 1.00 89.50 506 ALA A CA 1
ATOM 4047 C C . ALA A 1 506 ? -22.081 -27.294 -21.202 1.00 89.50 506 ALA A C 1
ATOM 4049 O O . ALA A 1 506 ? -22.664 -28.364 -21.377 1.00 89.50 506 ALA A O 1
ATOM 4050 N N . VAL A 1 507 ? -22.624 -26.130 -21.567 1.00 91.31 507 VAL A N 1
ATOM 4051 C CA . VAL A 1 507 ? -23.930 -26.007 -22.227 1.00 91.31 507 VAL A CA 1
ATOM 4052 C C . VAL A 1 507 ? -23.874 -26.588 -23.639 1.00 91.31 507 VAL A C 1
ATOM 4054 O O . VAL A 1 507 ? -24.773 -27.333 -24.005 1.00 91.31 507 VAL A O 1
ATOM 4057 N N . LYS A 1 508 ? -22.820 -26.324 -24.420 1.00 88.31 508 LYS A N 1
ATOM 4058 C CA . LYS A 1 508 ? -22.659 -26.821 -25.798 1.00 88.31 508 LYS A CA 1
ATOM 4059 C C . LYS A 1 508 ? -22.603 -28.349 -25.864 1.00 88.31 508 LYS A C 1
ATOM 4061 O O . LYS A 1 508 ? -23.228 -28.954 -26.736 1.00 88.31 508 LYS A O 1
ATOM 4066 N N . GLU A 1 509 ? -21.929 -28.976 -24.901 1.00 85.81 509 GLU A N 1
ATOM 4067 C CA . GLU A 1 509 ? -21.920 -30.433 -24.738 1.00 85.81 509 GLU A CA 1
ATOM 4068 C C . GLU A 1 509 ? -23.328 -30.972 -24.419 1.00 85.81 509 GLU A C 1
ATOM 4070 O O . GLU A 1 509 ? -23.812 -31.884 -25.090 1.00 85.81 509 GLU A O 1
ATOM 4075 N N . ARG A 1 510 ? -24.047 -30.338 -23.481 1.00 87.44 510 ARG A N 1
ATOM 4076 C CA . ARG A 1 510 ? -25.410 -30.741 -23.082 1.00 87.44 510 ARG A CA 1
ATOM 4077 C C . ARG A 1 510 ? -26.494 -30.438 -24.116 1.00 87.44 510 ARG A C 1
ATOM 4079 O O . ARG A 1 510 ? -27.471 -31.177 -24.190 1.00 87.44 510 ARG A O 1
ATOM 4086 N N . LEU A 1 511 ? -26.344 -29.396 -24.934 1.00 86.75 511 LEU A N 1
ATOM 4087 C CA . LEU A 1 511 ? -27.293 -29.062 -26.004 1.00 86.75 511 LEU A CA 1
ATOM 4088 C C . LEU A 1 511 ? -27.410 -30.200 -27.023 1.00 86.75 511 LEU A C 1
ATOM 4090 O O . LEU A 1 511 ? -28.496 -30.443 -27.539 1.00 86.75 511 LEU A O 1
ATOM 4094 N N . SER A 1 512 ? -26.325 -30.946 -27.239 1.00 78.38 512 SER A N 1
ATOM 4095 C CA . SER A 1 512 ? -26.336 -32.142 -28.089 1.00 78.38 512 SER A CA 1
ATOM 4096 C C . SER A 1 512 ? -27.245 -33.246 -27.519 1.00 78.38 512 SER A C 1
ATOM 4098 O O . SER A 1 512 ? -27.855 -33.999 -28.274 1.00 78.38 512 SER A O 1
ATOM 4100 N N . MET A 1 513 ? -27.388 -33.317 -26.188 1.00 77.19 513 MET A N 1
ATOM 4101 C CA . MET A 1 513 ? -28.308 -34.237 -25.498 1.00 77.19 513 MET A CA 1
ATOM 4102 C C . MET A 1 513 ? -29.736 -33.677 -25.401 1.00 77.19 513 MET A C 1
ATOM 4104 O O . MET A 1 513 ? -30.702 -34.441 -25.429 1.00 77.19 513 MET A O 1
ATOM 4108 N N . ALA A 1 514 ? -29.890 -32.348 -25.345 1.00 69.88 514 ALA A N 1
ATOM 4109 C CA . ALA A 1 514 ? -31.188 -31.674 -25.253 1.00 69.88 514 ALA A CA 1
ATOM 4110 C C . ALA A 1 514 ? -32.116 -31.995 -26.435 1.00 69.88 514 ALA A C 1
ATOM 4112 O O . ALA A 1 514 ? -33.335 -32.027 -26.265 1.00 69.88 514 ALA A O 1
ATOM 4113 N N . GLU A 1 515 ? -31.540 -32.294 -27.605 1.00 67.06 515 GLU A N 1
ATOM 4114 C CA . GLU A 1 515 ? -32.272 -32.772 -28.785 1.00 67.06 515 GLU A CA 1
ATOM 4115 C C . GLU A 1 515 ? -33.053 -34.069 -28.518 1.00 67.06 515 GLU A C 1
ATOM 4117 O O . GLU A 1 515 ? -34.071 -34.314 -29.165 1.00 67.06 515 GLU A O 1
ATOM 4122 N N . SER A 1 516 ? -32.583 -34.890 -27.575 1.00 67.38 516 SER A N 1
ATOM 4123 C CA . SER A 1 516 ? -33.129 -36.222 -27.296 1.00 67.38 516 SER A CA 1
ATOM 4124 C C . SER A 1 516 ? -34.042 -36.242 -26.068 1.00 67.38 516 SER A C 1
ATOM 4126 O O . SER A 1 516 ? -35.082 -36.894 -26.093 1.00 67.38 516 SER A O 1
ATOM 4128 N N . GLU A 1 517 ? -33.673 -35.526 -25.000 1.00 71.12 517 GLU A N 1
ATOM 4129 C CA . GLU A 1 517 ? -34.319 -35.654 -23.679 1.00 71.12 517 GLU A CA 1
ATOM 4130 C C . GLU A 1 517 ? -35.321 -34.535 -23.342 1.00 71.12 517 GLU A C 1
ATOM 4132 O O . GLU A 1 517 ? -36.019 -34.612 -22.334 1.00 71.12 517 GLU A O 1
ATOM 4137 N N . GLY A 1 518 ? -35.438 -33.491 -24.172 1.00 76.31 518 GLY A N 1
ATOM 4138 C CA . GLY A 1 518 ? -36.415 -32.417 -23.944 1.00 76.31 518 GLY A CA 1
ATOM 4139 C C . GLY A 1 518 ? -36.096 -31.497 -22.755 1.00 76.31 518 GLY A C 1
ATOM 4140 O O . GLY A 1 518 ? -37.018 -30.872 -22.215 1.00 76.31 518 GLY A O 1
ATOM 4141 N N . LEU A 1 519 ? -34.812 -31.387 -22.394 1.00 82.38 519 LEU A N 1
ATOM 4142 C CA . LEU A 1 519 ? -34.283 -30.599 -21.272 1.00 82.38 519 LEU A CA 1
ATOM 4143 C C . LEU A 1 519 ? -34.792 -29.145 -21.245 1.00 82.38 519 LEU A C 1
ATOM 4145 O O . LEU A 1 519 ? -35.106 -28.533 -22.273 1.00 82.38 519 LEU A O 1
ATOM 4149 N N . THR A 1 520 ? -34.872 -28.583 -20.041 1.00 87.00 520 THR A N 1
ATOM 4150 C CA . THR A 1 520 ? -35.194 -27.168 -19.801 1.00 87.00 520 THR A CA 1
ATOM 4151 C C . THR A 1 520 ? -33.925 -26.303 -19.744 1.00 87.00 520 THR A C 1
ATOM 4153 O O . THR A 1 520 ? -32.852 -26.812 -19.411 1.00 87.00 520 THR A O 1
ATOM 4156 N N . PRO A 1 521 ? -33.999 -24.984 -20.024 1.00 88.31 521 PRO A N 1
ATOM 4157 C CA . PRO A 1 521 ? -32.833 -24.098 -19.926 1.00 88.31 521 PRO A CA 1
ATOM 4158 C C . PRO A 1 521 ? -32.126 -24.133 -18.558 1.00 88.31 521 PRO A C 1
ATOM 4160 O O . PRO A 1 521 ? -30.898 -24.066 -18.494 1.00 88.31 521 PRO A O 1
ATOM 4163 N N . GLN A 1 522 ? -32.885 -24.289 -17.468 1.00 89.56 522 GLN A N 1
ATOM 4164 C CA . GLN A 1 522 ? -32.350 -24.370 -16.106 1.00 89.56 522 GLN A CA 1
ATOM 4165 C C . GLN A 1 522 ? -31.490 -25.623 -15.859 1.00 89.56 522 GLN A C 1
ATOM 4167 O O . GLN A 1 522 ? -30.551 -25.568 -15.069 1.00 89.56 522 GLN A O 1
ATOM 4172 N N . GLU A 1 523 ? -31.769 -26.740 -16.534 1.00 88.62 523 GLU A N 1
ATOM 4173 C CA . GLU A 1 523 ? -30.979 -27.979 -16.417 1.00 88.62 523 GLU A CA 1
ATOM 4174 C C . GLU A 1 523 ? -29.672 -27.915 -17.225 1.00 88.62 523 GLU A C 1
ATOM 4176 O O . GLU A 1 523 ? -28.697 -28.612 -16.920 1.00 88.62 523 GLU A O 1
ATOM 4181 N N . LEU A 1 524 ? -29.621 -27.054 -18.246 1.00 88.94 524 LEU A N 1
ATOM 4182 C CA . LEU A 1 524 ? -28.440 -26.857 -19.088 1.00 88.94 524 LEU A CA 1
ATOM 4183 C C . LEU A 1 524 ? -27.388 -25.968 -18.412 1.00 88.94 524 LEU A C 1
ATOM 4185 O O . LEU A 1 524 ? -26.193 -26.250 -18.517 1.00 88.94 524 LEU A O 1
ATOM 4189 N N . ILE A 1 525 ? -27.816 -24.919 -17.704 1.00 90.75 525 ILE A N 1
ATOM 4190 C CA . ILE A 1 525 ? -26.932 -23.904 -17.116 1.00 90.75 525 ILE A CA 1
ATOM 4191 C C . ILE A 1 525 ? -26.605 -24.234 -15.652 1.00 90.75 525 ILE A C 1
ATOM 4193 O O . ILE A 1 525 ? -27.482 -24.304 -14.797 1.00 90.75 525 ILE A O 1
ATOM 4197 N N . ASN A 1 526 ? -25.313 -24.338 -15.325 1.00 91.06 526 ASN A N 1
ATOM 4198 C CA . ASN A 1 526 ? -24.836 -24.408 -13.941 1.00 91.06 526 ASN A CA 1
ATOM 4199 C C . ASN A 1 526 ? -24.256 -23.052 -13.511 1.00 91.06 526 ASN A C 1
ATOM 4201 O O . ASN A 1 526 ? -23.315 -22.566 -14.131 1.00 91.06 526 ASN A O 1
ATOM 4205 N N . ALA A 1 527 ? -24.762 -22.474 -12.419 1.00 91.62 527 ALA A N 1
ATOM 4206 C CA . ALA A 1 527 ? -24.292 -21.191 -11.890 1.00 91.62 527 ALA A CA 1
ATOM 4207 C C . ALA A 1 527 ? -22.912 -21.260 -11.203 1.00 91.62 527 ALA A C 1
ATOM 4209 O O . ALA A 1 527 ? -22.220 -20.246 -11.098 1.00 91.62 527 ALA A O 1
ATOM 4210 N N . LYS A 1 528 ? -22.483 -22.443 -10.726 1.00 93.19 528 LYS A N 1
ATOM 4211 C CA . LYS A 1 528 ? -21.256 -22.589 -9.915 1.00 93.19 528 LYS A CA 1
ATOM 4212 C C . LYS A 1 528 ? -19.985 -22.041 -10.586 1.00 93.19 528 LYS A C 1
ATOM 4214 O O . LYS A 1 528 ? -19.242 -21.356 -9.889 1.00 93.19 528 LYS A O 1
ATOM 4219 N N . PRO A 1 529 ? -19.700 -22.286 -11.884 1.00 93.62 529 PRO A N 1
ATOM 4220 C CA . PRO A 1 529 ? -18.489 -21.772 -12.528 1.00 93.62 529 PRO A CA 1
ATOM 4221 C C . PRO A 1 529 ? -18.420 -20.241 -12.571 1.00 93.62 529 PRO A C 1
ATOM 4223 O O . PRO A 1 529 ? -17.341 -19.683 -12.378 1.00 93.62 529 PRO A O 1
ATOM 4226 N N . VAL A 1 530 ? -19.560 -19.573 -12.783 1.00 93.12 530 VAL A N 1
ATOM 4227 C CA . VAL A 1 530 ? -19.658 -18.104 -12.809 1.00 93.12 530 VAL A CA 1
ATOM 4228 C C . VAL A 1 530 ? -19.500 -17.547 -11.399 1.00 93.12 530 VAL A C 1
ATOM 4230 O O . VAL A 1 530 ? -18.629 -16.713 -11.160 1.00 93.12 530 VAL A O 1
ATOM 4233 N N . ALA A 1 531 ? -20.267 -18.073 -10.439 1.00 92.56 531 ALA A N 1
ATOM 4234 C CA . ALA A 1 531 ? -20.194 -17.645 -9.046 1.00 92.56 531 ALA A CA 1
ATOM 4235 C C . ALA A 1 531 ? -18.791 -17.848 -8.445 1.00 92.56 531 ALA A C 1
ATOM 4237 O O . ALA A 1 531 ? -18.314 -16.993 -7.701 1.00 92.56 531 ALA A O 1
ATOM 4238 N N . ALA A 1 532 ? -18.107 -18.947 -8.781 1.00 93.75 532 ALA A N 1
ATOM 4239 C CA . ALA A 1 532 ? -16.742 -19.208 -8.330 1.00 93.75 532 ALA A CA 1
ATOM 4240 C C . ALA A 1 532 ? -15.743 -18.182 -8.885 1.00 93.75 532 ALA A C 1
ATOM 4242 O O . ALA A 1 532 ? -14.946 -17.656 -8.114 1.00 93.75 532 ALA A O 1
ATOM 4243 N N . ALA A 1 533 ? -15.822 -17.848 -10.180 1.00 94.06 533 ALA A N 1
ATOM 4244 C CA . ALA A 1 533 ? -14.936 -16.858 -10.797 1.00 94.06 533 ALA A CA 1
ATOM 4245 C C . ALA A 1 533 ? -15.104 -15.462 -10.166 1.00 94.06 533 ALA A C 1
ATOM 4247 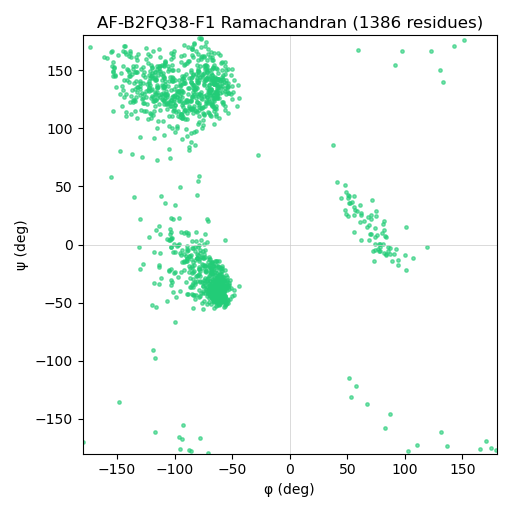O O . ALA A 1 533 ? -14.115 -14.811 -9.830 1.00 94.06 533 ALA A O 1
ATOM 4248 N N . ILE A 1 534 ? -16.350 -15.029 -9.933 1.00 94.12 534 ILE A N 1
ATOM 4249 C CA . ILE A 1 534 ? -16.642 -13.749 -9.267 1.00 94.12 534 ILE A CA 1
ATOM 4250 C C . ILE A 1 534 ? -16.131 -13.760 -7.817 1.00 94.12 534 ILE A C 1
ATOM 4252 O O . ILE A 1 534 ? -15.447 -12.825 -7.398 1.00 94.12 534 ILE A O 1
ATOM 4256 N N . LYS A 1 535 ? -16.421 -14.821 -7.049 1.00 92.31 535 LYS A N 1
ATOM 4257 C CA . LYS A 1 535 ? -15.974 -14.942 -5.649 1.00 92.31 535 LYS A CA 1
ATOM 4258 C C . LYS A 1 535 ? -14.449 -14.954 -5.525 1.00 92.31 535 LYS A C 1
ATOM 4260 O O . LYS A 1 535 ? -13.920 -14.330 -4.610 1.00 92.31 535 LYS A O 1
ATOM 4265 N N . GLU A 1 536 ? -13.740 -15.611 -6.440 1.00 92.94 536 GLU A N 1
ATOM 4266 C CA . GLU A 1 536 ? -12.272 -15.624 -6.477 1.00 92.94 536 GLU A CA 1
ATOM 4267 C C . GLU A 1 536 ? -11.702 -14.216 -6.716 1.00 92.94 536 GLU A C 1
ATOM 4269 O O . GLU A 1 536 ? -10.767 -13.799 -6.025 1.00 92.94 536 GLU A O 1
ATOM 4274 N N . PHE A 1 537 ? -12.308 -13.440 -7.622 1.00 94.69 537 PHE A N 1
ATOM 4275 C CA . PHE A 1 537 ? -11.882 -12.069 -7.904 1.00 94.69 537 PHE A CA 1
ATOM 4276 C C . PHE A 1 537 ? -12.086 -11.129 -6.706 1.00 94.69 537 PHE A C 1
ATOM 4278 O O . PHE A 1 537 ? -11.120 -10.530 -6.235 1.00 94.69 537 PHE A O 1
ATOM 4285 N N . PHE A 1 538 ? -13.298 -11.044 -6.151 1.00 95.06 538 PHE A N 1
ATOM 4286 C CA . PHE A 1 538 ? -13.586 -10.164 -5.004 1.00 95.06 538 PHE A CA 1
ATOM 4287 C C . PHE A 1 538 ? -13.006 -10.682 -3.667 1.00 95.06 538 PHE A C 1
ATOM 4289 O O . PHE A 1 538 ? -12.857 -9.936 -2.698 1.00 95.06 538 PHE A O 1
ATOM 4296 N N . GLY A 1 539 ? -12.669 -11.972 -3.582 1.00 91.62 539 GLY A N 1
ATOM 4297 C CA . GLY A 1 539 ? -12.139 -12.603 -2.371 1.00 91.62 539 GLY A CA 1
ATOM 4298 C C . GLY A 1 539 ? -10.611 -12.676 -2.305 1.00 91.62 539 GLY A C 1
ATOM 4299 O O . GLY A 1 539 ? -10.037 -12.451 -1.239 1.00 91.62 539 GLY A O 1
ATOM 4300 N N . SER A 1 540 ? -9.935 -12.979 -3.414 1.00 91.38 540 SER A N 1
ATOM 4301 C CA . SER A 1 540 ? -8.502 -13.330 -3.412 1.00 91.38 540 SER A CA 1
ATOM 4302 C C . SER A 1 540 ? -7.636 -12.582 -4.428 1.00 91.38 540 SER A C 1
ATOM 4304 O O . SER A 1 540 ? -6.420 -12.768 -4.437 1.00 91.38 540 SER A O 1
ATOM 4306 N N . SER A 1 541 ? -8.215 -11.716 -5.266 1.00 91.75 541 SER A N 1
ATOM 4307 C CA . SER A 1 541 ? -7.427 -10.911 -6.206 1.00 91.75 541 SER A CA 1
ATOM 4308 C C . SER A 1 541 ? -6.460 -9.971 -5.481 1.00 91.75 541 SER A C 1
ATOM 4310 O O . SER A 1 541 ? -6.821 -9.339 -4.493 1.00 91.75 541 SER A O 1
ATOM 4312 N N . GLN A 1 542 ? -5.259 -9.782 -6.039 1.00 91.44 542 GLN A N 1
ATOM 4313 C CA . GLN A 1 542 ? -4.285 -8.781 -5.569 1.00 91.44 542 GLN A CA 1
ATOM 4314 C C . GLN A 1 542 ? -4.830 -7.343 -5.624 1.00 91.44 542 GLN A C 1
ATOM 4316 O O . GLN A 1 542 ? -4.357 -6.469 -4.894 1.00 91.44 542 GLN A O 1
ATOM 4321 N N . LEU A 1 543 ? -5.805 -7.100 -6.506 1.00 93.94 543 LEU A N 1
ATOM 4322 C CA . LEU A 1 543 ? -6.473 -5.808 -6.670 1.00 93.94 543 LEU A CA 1
ATOM 4323 C C . LEU A 1 543 ? -7.635 -5.624 -5.688 1.00 93.94 543 LEU A C 1
ATOM 4325 O O . LEU A 1 543 ? -8.021 -4.490 -5.431 1.00 93.94 543 LEU A O 1
ATOM 4329 N N . SER A 1 544 ? -8.166 -6.715 -5.124 1.00 95.44 544 SER A N 1
ATOM 4330 C CA . SER A 1 544 ? -9.199 -6.673 -4.092 1.00 95.44 544 SER A CA 1
ATOM 4331 C C . SER A 1 544 ? -8.554 -6.619 -2.712 1.00 95.44 544 SER A C 1
ATOM 4333 O O . SER A 1 544 ? -8.254 -7.652 -2.111 1.00 95.44 544 SER A O 1
ATOM 4335 N N . GLN A 1 545 ? -8.370 -5.414 -2.187 1.00 94.31 545 GLN A N 1
ATOM 4336 C CA . GLN A 1 545 ? -7.664 -5.184 -0.929 1.00 94.31 545 GLN A CA 1
ATOM 4337 C C . GLN A 1 545 ? -8.652 -4.853 0.191 1.00 94.31 545 GLN A C 1
ATOM 4339 O O . GLN A 1 545 ? -9.727 -4.301 -0.052 1.00 94.31 545 GLN A O 1
ATOM 4344 N N . PHE A 1 546 ? -8.295 -5.198 1.431 1.00 94.62 546 PHE A N 1
ATOM 4345 C CA . PHE A 1 546 ? -8.999 -4.656 2.591 1.00 94.62 546 PHE A CA 1
ATOM 4346 C C . PHE A 1 546 ? -8.873 -3.139 2.564 1.00 94.62 546 PHE A C 1
ATOM 4348 O O . PHE A 1 546 ? -7.793 -2.605 2.310 1.00 94.62 546 PHE A O 1
ATOM 4355 N N . MET A 1 547 ? -9.983 -2.454 2.798 1.00 95.19 547 MET A N 1
ATOM 4356 C CA . MET A 1 547 ? -9.987 -1.003 2.784 1.00 95.19 547 MET A CA 1
ATOM 4357 C C . MET A 1 547 ? -9.138 -0.446 3.931 1.00 95.19 547 MET A C 1
ATOM 4359 O O . MET A 1 547 ? -9.211 -0.940 5.061 1.00 95.19 547 MET A O 1
ATOM 4363 N N . ASP A 1 548 ? -8.359 0.594 3.635 1.00 93.69 548 ASP A N 1
ATOM 4364 C CA . ASP A 1 548 ? -7.587 1.331 4.638 1.00 93.69 548 ASP A CA 1
ATOM 4365 C C . ASP A 1 548 ? -8.528 2.359 5.288 1.00 93.69 548 ASP A C 1
ATOM 4367 O O . ASP A 1 548 ? -8.758 3.431 4.740 1.00 93.69 548 ASP A O 1
ATOM 4371 N N . GLN A 1 549 ? -9.101 2.010 6.439 1.00 92.25 549 GLN A N 1
ATOM 4372 C CA . GLN A 1 549 ? -10.081 2.788 7.209 1.00 92.25 549 GLN A CA 1
ATOM 4373 C C . GLN A 1 549 ? -9.466 3.364 8.494 1.00 92.25 549 GLN A C 1
ATOM 4375 O O . GLN A 1 549 ? -10.109 3.436 9.542 1.00 92.25 549 GLN A O 1
ATOM 4380 N N . ASN A 1 550 ? -8.189 3.764 8.442 1.00 94.00 550 ASN A N 1
ATOM 4381 C CA . ASN A 1 550 ? -7.583 4.488 9.564 1.00 94.00 550 ASN A CA 1
ATOM 4382 C C . ASN A 1 550 ? -8.323 5.812 9.784 1.00 94.00 550 ASN A C 1
ATOM 4384 O O . ASN A 1 550 ? -8.700 6.120 10.907 1.00 94.00 550 ASN A O 1
ATOM 4388 N N . ASN A 1 551 ? -8.537 6.564 8.701 1.00 96.00 551 ASN A N 1
ATOM 4389 C CA . ASN A 1 551 ? -9.196 7.865 8.672 1.00 96.00 551 ASN A CA 1
ATOM 4390 C C . ASN A 1 551 ? -9.827 8.116 7.281 1.00 96.00 551 ASN A C 1
ATOM 4392 O O . ASN A 1 551 ? -9.457 7.422 6.328 1.00 96.00 551 ASN A O 1
ATOM 4396 N N . PRO A 1 552 ? -10.703 9.129 7.124 1.00 96.31 552 PRO A N 1
ATOM 4397 C CA . PRO A 1 552 ? -11.423 9.369 5.867 1.00 96.31 552 PRO A CA 1
ATOM 4398 C C . PRO A 1 552 ? -10.523 9.665 4.655 1.00 96.31 552 PRO A C 1
ATOM 4400 O O . PRO A 1 552 ? -10.846 9.289 3.530 1.00 96.31 552 PRO A O 1
ATOM 4403 N N . LEU A 1 553 ? -9.357 10.293 4.857 1.00 96.81 553 LEU A N 1
ATOM 4404 C CA . LEU A 1 553 ? -8.396 10.528 3.774 1.00 96.81 553 LEU A CA 1
ATOM 4405 C C . LEU A 1 553 ? -7.803 9.211 3.254 1.00 96.81 553 LEU A C 1
ATOM 4407 O O . LEU A 1 553 ? -7.659 9.019 2.044 1.00 96.81 553 LEU A O 1
ATOM 4411 N N . SER A 1 554 ? -7.463 8.298 4.164 1.00 96.00 554 SER A N 1
ATOM 4412 C CA . SER A 1 554 ? -6.969 6.957 3.836 1.00 96.00 554 SER A CA 1
ATOM 4413 C C . SER A 1 554 ? -7.968 6.202 2.953 1.00 96.00 554 SER A C 1
ATOM 4415 O O . SER A 1 554 ? -7.590 5.607 1.944 1.00 96.00 554 SER A O 1
ATOM 4417 N N . GLU A 1 555 ? -9.258 6.334 3.259 1.00 95.56 555 GLU A N 1
ATOM 4418 C CA . GLU A 1 555 ? -10.345 5.718 2.501 1.00 95.56 555 GLU A CA 1
ATOM 4419 C C . GLU A 1 555 ? -10.441 6.252 1.069 1.00 95.56 555 GLU A C 1
ATOM 4421 O O . GLU A 1 555 ? -10.434 5.479 0.106 1.00 95.56 555 GLU A O 1
ATOM 4426 N N . VAL A 1 556 ? -10.506 7.577 0.916 1.00 95.75 556 VAL A N 1
ATOM 4427 C CA . VAL A 1 556 ? -10.646 8.231 -0.395 1.00 95.75 556 VAL A CA 1
ATOM 4428 C C . VAL A 1 556 ? -9.420 7.972 -1.273 1.00 95.75 556 VAL A C 1
ATOM 4430 O O . VAL A 1 556 ? -9.552 7.623 -2.448 1.00 95.75 556 VAL A O 1
ATOM 4433 N N . THR A 1 557 ? -8.218 8.080 -0.702 1.00 95.62 557 THR A N 1
ATOM 4434 C CA . THR A 1 557 ? -6.958 7.841 -1.429 1.00 95.62 557 THR A CA 1
ATOM 4435 C C . THR A 1 557 ? -6.810 6.385 -1.863 1.00 95.62 557 THR A C 1
ATOM 4437 O O . THR A 1 557 ? -6.336 6.119 -2.966 1.00 95.62 557 THR A O 1
ATOM 4440 N N . HIS A 1 558 ? -7.263 5.418 -1.056 1.00 95.75 558 HIS A N 1
ATOM 4441 C CA . HIS A 1 558 ? -7.235 4.007 -1.442 1.00 95.75 558 HIS A CA 1
ATOM 4442 C C . HIS A 1 558 ? -8.197 3.719 -2.610 1.00 95.75 558 HIS A C 1
ATOM 4444 O O . HIS A 1 558 ? -7.822 3.022 -3.552 1.00 95.75 558 HIS A O 1
ATOM 4450 N N . LYS A 1 559 ? -9.397 4.313 -2.619 1.00 94.94 559 LYS A N 1
ATOM 4451 C CA . LYS A 1 559 ? -10.373 4.170 -3.722 1.00 94.94 559 LYS A CA 1
ATOM 4452 C C . LYS A 1 559 ? -9.880 4.779 -5.043 1.00 94.94 559 LYS A C 1
ATOM 4454 O O . LYS A 1 559 ? -10.176 4.236 -6.109 1.00 94.94 559 LYS A O 1
ATOM 4459 N N . ARG A 1 560 ? -9.091 5.860 -4.971 1.00 95.12 560 ARG A N 1
ATOM 4460 C CA . ARG A 1 560 ? -8.471 6.564 -6.116 1.00 95.12 560 ARG A CA 1
ATOM 4461 C C . ARG A 1 560 ? -7.062 6.078 -6.475 1.00 95.12 560 ARG A C 1
ATOM 4463 O O . ARG A 1 560 ? -6.368 6.704 -7.278 1.00 95.12 560 ARG A O 1
ATOM 4470 N N . ARG A 1 561 ? -6.621 4.974 -5.877 1.00 95.38 561 ARG A N 1
ATOM 4471 C CA . ARG A 1 561 ? -5.312 4.383 -6.144 1.00 95.38 561 ARG A CA 1
ATOM 4472 C C . ARG A 1 561 ? -5.303 3.695 -7.505 1.00 95.38 561 ARG A C 1
ATOM 4474 O O . ARG A 1 561 ? -6.253 3.005 -7.880 1.00 95.38 561 ARG A O 1
ATOM 4481 N N . VAL A 1 562 ? -4.180 3.828 -8.196 1.00 94.38 562 VAL A N 1
ATOM 4482 C CA . VAL A 1 562 ? -3.898 3.165 -9.464 1.00 94.38 562 VAL A CA 1
ATOM 4483 C C . VAL A 1 562 ? -2.660 2.288 -9.293 1.00 94.38 562 VAL A C 1
ATOM 4485 O O . VAL A 1 562 ? -1.622 2.747 -8.816 1.00 94.38 562 VAL A O 1
ATOM 4488 N N . SER A 1 563 ? -2.760 1.010 -9.660 1.00 95.25 563 SER A N 1
ATOM 4489 C CA . SER A 1 563 ? -1.664 0.046 -9.522 1.00 95.25 563 SER A CA 1
ATOM 4490 C C . SER A 1 563 ? -1.250 -0.554 -10.859 1.00 95.25 563 SER A C 1
ATOM 4492 O O . SER A 1 563 ? -2.088 -1.042 -11.608 1.00 95.25 563 SER A O 1
ATOM 4494 N N . ALA A 1 564 ? 0.055 -0.590 -11.124 1.00 93.44 564 ALA A N 1
ATOM 4495 C CA . ALA A 1 564 ? 0.631 -1.327 -12.247 1.00 93.44 564 ALA A CA 1
ATOM 4496 C C . ALA A 1 564 ? 0.733 -2.846 -11.992 1.00 93.44 564 ALA A C 1
ATOM 4498 O O . ALA A 1 564 ? 1.103 -3.605 -12.890 1.00 93.44 564 ALA A O 1
ATOM 4499 N N . LEU A 1 565 ? 0.446 -3.293 -10.762 1.00 92.69 565 LEU A N 1
ATOM 4500 C CA . LEU A 1 565 ? 0.479 -4.697 -10.354 1.00 92.69 565 LEU A CA 1
ATOM 4501 C C . LEU A 1 565 ? -0.844 -5.407 -10.689 1.00 92.69 565 LEU A C 1
ATOM 4503 O O . LEU A 1 565 ? -1.849 -4.779 -11.013 1.00 92.69 565 LEU A O 1
ATOM 4507 N N . GLY A 1 566 ? -0.858 -6.736 -10.596 1.00 88.31 566 GLY A N 1
ATOM 4508 C CA . GLY A 1 566 ? -2.055 -7.555 -10.811 1.00 88.31 566 GLY A CA 1
ATOM 4509 C C . GLY A 1 566 ? -2.096 -8.265 -12.172 1.00 88.31 566 GLY A C 1
ATOM 4510 O O . GLY A 1 566 ? -1.147 -8.190 -12.958 1.00 88.31 566 GLY A O 1
ATOM 4511 N N . PRO A 1 567 ? -3.183 -8.999 -12.466 1.00 85.50 567 PRO A N 1
ATOM 4512 C CA . PRO A 1 567 ? -3.286 -9.838 -13.661 1.00 85.50 567 PRO A CA 1
ATOM 4513 C C . PRO A 1 567 ? -3.222 -9.001 -14.946 1.00 85.50 567 PRO A C 1
ATOM 4515 O O . PRO A 1 567 ? -3.959 -8.035 -15.097 1.00 85.50 567 PRO A O 1
ATOM 4518 N N . GLY A 1 568 ? -2.328 -9.351 -15.875 1.00 80.69 568 GLY A N 1
ATOM 4519 C CA . GLY A 1 568 ? -2.090 -8.578 -17.107 1.00 80.69 568 GLY A CA 1
ATOM 4520 C C . GLY A 1 568 ? -1.230 -7.316 -16.932 1.00 80.69 568 GLY A C 1
ATOM 4521 O O . GLY A 1 568 ? -0.884 -6.682 -17.928 1.00 80.69 568 GLY A O 1
ATOM 4522 N N . GLY A 1 569 ? -0.866 -6.970 -15.694 1.00 84.38 569 GLY A N 1
ATOM 4523 C CA . GLY A 1 569 ? 0.073 -5.902 -15.364 1.00 84.38 569 GLY A CA 1
ATOM 4524 C C . GLY A 1 569 ? 1.513 -6.403 -15.222 1.00 84.38 569 GLY A C 1
ATOM 4525 O O . GLY A 1 569 ? 1.912 -7.433 -15.774 1.00 84.38 569 GLY A O 1
ATOM 4526 N N . LEU A 1 570 ? 2.308 -5.656 -14.462 1.00 86.88 570 LEU A N 1
ATOM 4527 C CA . LEU A 1 570 ? 3.694 -5.979 -14.136 1.00 86.88 570 LEU A CA 1
ATOM 4528 C C . LEU A 1 570 ? 3.786 -6.721 -12.798 1.00 86.88 570 LEU A C 1
ATOM 4530 O O . LEU A 1 570 ? 2.924 -6.605 -11.930 1.00 86.88 570 LEU A O 1
ATOM 4534 N N . THR A 1 571 ? 4.872 -7.465 -12.604 1.00 88.69 571 THR A N 1
ATOM 4535 C CA . THR A 1 571 ? 5.259 -7.977 -11.283 1.00 88.69 571 THR A CA 1
ATOM 4536 C C . THR A 1 571 ? 6.389 -7.123 -10.720 1.00 88.69 571 THR A C 1
ATOM 4538 O O . THR A 1 571 ? 7.157 -6.530 -11.477 1.00 88.69 571 THR A O 1
ATOM 4541 N N . ARG A 1 572 ? 6.522 -7.075 -9.389 1.00 87.06 572 ARG A N 1
ATOM 4542 C CA . ARG A 1 572 ? 7.557 -6.274 -8.706 1.00 87.06 572 ARG A CA 1
ATOM 4543 C C . ARG A 1 572 ? 8.972 -6.586 -9.203 1.00 87.06 572 ARG A C 1
ATOM 4545 O O . ARG A 1 572 ? 9.766 -5.671 -9.367 1.00 87.06 572 ARG A O 1
ATOM 4552 N N . GLU A 1 573 ? 9.243 -7.864 -9.458 1.00 86.69 573 GLU A N 1
ATOM 4553 C CA . GLU A 1 573 ? 10.537 -8.393 -9.912 1.00 86.69 573 GLU A CA 1
ATOM 4554 C C . GLU A 1 573 ? 10.834 -8.083 -11.384 1.00 86.69 573 GLU A C 1
ATOM 4556 O O . GLU A 1 573 ? 11.991 -7.937 -11.761 1.00 86.69 573 GLU A O 1
ATOM 4561 N N . ARG A 1 574 ? 9.798 -7.982 -12.229 1.00 84.50 574 ARG A N 1
ATOM 4562 C CA . ARG A 1 574 ? 9.948 -7.655 -13.658 1.00 84.50 574 ARG A CA 1
ATOM 4563 C C . ARG A 1 574 ? 9.905 -6.155 -13.936 1.00 84.50 574 ARG A C 1
ATOM 4565 O O . ARG A 1 574 ? 10.223 -5.743 -15.048 1.00 84.50 574 ARG A O 1
ATOM 4572 N N . ALA A 1 575 ? 9.460 -5.352 -12.974 1.00 84.38 575 ALA A N 1
ATOM 4573 C CA . ALA A 1 575 ? 9.364 -3.911 -13.126 1.00 84.38 575 ALA A CA 1
ATOM 4574 C C . ALA A 1 575 ? 10.753 -3.264 -13.043 1.00 84.38 575 ALA A C 1
ATOM 4576 O O . ALA A 1 575 ? 11.343 -3.175 -11.964 1.00 84.38 575 ALA A O 1
ATOM 4577 N N . GLY A 1 576 ? 11.250 -2.808 -14.193 1.00 83.88 576 GLY A N 1
ATOM 4578 C CA . GLY A 1 576 ? 12.492 -2.046 -14.294 1.00 83.88 576 GLY A CA 1
ATOM 4579 C C . GLY A 1 576 ? 12.381 -0.630 -13.723 1.00 83.88 576 GLY A C 1
ATOM 4580 O O . GLY A 1 576 ? 11.328 -0.215 -13.241 1.00 83.88 576 GLY A O 1
ATOM 4581 N N . PHE A 1 577 ? 13.490 0.106 -13.800 1.00 84.94 577 PHE A N 1
ATOM 4582 C CA . PHE A 1 577 ? 13.578 1.497 -13.348 1.00 84.94 577 PHE A CA 1
ATOM 4583 C C . PHE A 1 577 ? 12.637 2.428 -14.129 1.00 84.94 577 PHE A C 1
ATOM 4585 O O . PHE A 1 577 ? 11.936 3.221 -13.520 1.00 84.94 577 PHE A O 1
ATOM 4592 N N . GLU A 1 578 ? 12.559 2.252 -15.450 1.00 83.31 578 GLU A N 1
ATOM 4593 C CA . GLU A 1 578 ? 11.807 3.107 -16.390 1.00 83.31 578 GLU A CA 1
ATOM 4594 C C . GLU A 1 578 ? 10.330 3.261 -15.979 1.00 83.31 578 GLU A C 1
ATOM 4596 O O . GLU A 1 578 ? 9.833 4.365 -15.797 1.00 83.31 578 GLU A O 1
ATOM 4601 N N . VAL A 1 579 ? 9.673 2.149 -15.637 1.00 87.62 579 VAL A N 1
ATOM 4602 C CA . VAL A 1 579 ? 8.262 2.139 -15.216 1.00 87.62 579 VAL A CA 1
ATOM 4603 C C . VAL A 1 579 ? 8.021 2.810 -13.856 1.00 87.62 579 VAL A C 1
ATOM 4605 O O . VAL A 1 579 ? 6.888 3.177 -13.539 1.00 87.62 579 VAL A O 1
ATOM 4608 N N . ARG A 1 580 ? 9.048 2.875 -13.005 1.00 92.12 580 ARG A N 1
ATOM 4609 C CA . ARG A 1 580 ? 8.945 3.443 -11.653 1.00 92.12 580 ARG A CA 1
ATOM 4610 C C . ARG A 1 580 ? 9.193 4.945 -11.646 1.00 92.12 580 ARG A C 1
ATOM 4612 O O . ARG A 1 580 ? 8.841 5.589 -10.661 1.00 92.12 580 ARG A O 1
ATOM 4619 N N . ASP A 1 581 ? 9.823 5.458 -12.695 1.00 92.62 581 ASP A N 1
ATOM 4620 C CA . ASP A 1 581 ? 10.182 6.859 -12.812 1.00 92.62 581 ASP A CA 1
ATOM 4621 C C . ASP A 1 581 ? 8.961 7.729 -13.150 1.00 92.62 581 ASP A C 1
ATOM 4623 O O . ASP A 1 581 ? 7.901 7.253 -13.579 1.00 92.62 581 ASP A O 1
ATOM 4627 N N . VAL A 1 582 ? 9.094 9.030 -12.920 1.00 93.50 582 VAL A N 1
ATOM 4628 C CA . VAL A 1 582 ? 8.049 10.005 -13.225 1.00 93.50 582 VAL A CA 1
ATOM 4629 C C . VAL A 1 582 ? 8.144 10.404 -14.696 1.00 93.50 582 VAL A C 1
ATOM 4631 O O . VAL A 1 582 ? 9.119 11.009 -15.125 1.00 93.50 582 VAL A O 1
ATOM 4634 N N . HIS A 1 583 ? 7.093 10.121 -15.466 1.00 93.75 583 HIS A N 1
ATOM 4635 C CA . HIS A 1 583 ? 6.998 10.518 -16.870 1.00 93.75 583 HIS A CA 1
ATOM 4636 C C . HIS A 1 583 ? 6.287 11.884 -17.019 1.00 93.75 583 HIS A C 1
ATOM 4638 O O . HIS A 1 583 ? 5.305 12.119 -16.307 1.00 93.75 583 HIS A O 1
ATOM 4644 N N . PRO A 1 584 ? 6.679 12.772 -17.962 1.00 94.44 584 PRO A N 1
ATOM 4645 C CA . PRO A 1 584 ? 6.040 14.083 -18.160 1.00 94.44 584 PRO A CA 1
ATOM 4646 C C . PRO A 1 584 ? 4.516 14.033 -18.343 1.00 94.44 584 PRO A C 1
ATOM 4648 O O . PRO A 1 584 ? 3.793 14.878 -17.823 1.00 94.44 584 PRO A O 1
ATOM 4651 N N . THR A 1 585 ? 3.994 12.987 -18.992 1.00 94.94 585 THR A N 1
ATOM 4652 C CA . THR A 1 585 ? 2.540 12.804 -19.177 1.00 94.94 585 THR A CA 1
ATOM 4653 C C . THR A 1 585 ? 1.763 12.598 -17.878 1.00 94.94 585 THR A C 1
ATOM 4655 O O . THR A 1 585 ? 0.535 12.648 -17.899 1.00 94.94 585 THR A O 1
ATOM 4658 N N . HIS A 1 586 ? 2.432 12.313 -16.754 1.00 95.81 586 HIS A N 1
ATOM 4659 C CA . HIS A 1 586 ? 1.775 12.219 -15.448 1.00 95.81 586 HIS A CA 1
ATOM 4660 C C . HIS A 1 586 ? 1.172 13.560 -15.010 1.00 95.81 586 HIS A C 1
ATOM 4662 O O . HIS A 1 586 ? 0.224 13.548 -14.223 1.00 95.81 586 HIS A O 1
ATOM 4668 N N . TYR A 1 587 ? 1.658 14.686 -15.551 1.00 95.50 587 TYR A N 1
ATOM 4669 C CA . TYR A 1 587 ? 1.147 16.021 -15.254 1.00 95.50 587 TYR A CA 1
ATOM 4670 C C . TYR A 1 587 ? -0.382 16.073 -15.388 1.00 95.50 587 TYR A C 1
ATOM 4672 O O . TYR A 1 587 ? -0.955 15.661 -16.397 1.00 95.50 587 TYR A O 1
ATOM 4680 N N . GLY A 1 588 ? -1.055 16.518 -14.328 1.00 94.88 588 GLY A N 1
ATOM 4681 C CA . GLY A 1 588 ? -2.513 16.615 -14.280 1.00 94.88 588 GLY A CA 1
ATOM 4682 C C . GLY A 1 588 ? -3.286 15.291 -14.167 1.00 94.88 588 GLY A C 1
ATOM 4683 O O . GLY A 1 588 ? -4.511 15.319 -14.047 1.00 94.88 588 GLY A O 1
ATOM 4684 N N . ARG A 1 589 ? -2.620 14.130 -14.235 1.00 96.38 589 ARG A N 1
ATOM 4685 C CA . ARG A 1 589 ? -3.260 12.806 -14.372 1.00 96.38 589 ARG A CA 1
ATOM 4686 C C . ARG A 1 589 ? -2.946 11.876 -13.205 1.00 96.38 589 ARG A C 1
ATOM 4688 O O . ARG A 1 589 ? -3.850 11.318 -12.584 1.00 96.38 589 ARG A O 1
ATOM 4695 N N . VAL A 1 590 ? -1.664 11.719 -12.895 1.00 96.06 590 VAL A N 1
ATOM 4696 C CA . VAL A 1 590 ? -1.155 10.859 -11.822 1.00 96.06 590 VAL A CA 1
ATOM 4697 C C . VAL A 1 590 ? -0.266 11.706 -10.927 1.00 96.06 590 VAL A C 1
ATOM 4699 O O . VAL A 1 590 ? 0.635 12.387 -11.409 1.00 96.06 590 VAL A O 1
ATOM 4702 N N . CYS A 1 591 ? -0.505 11.665 -9.621 1.00 97.06 591 CYS A N 1
ATOM 4703 C CA . CYS A 1 591 ? 0.310 12.415 -8.681 1.00 97.06 591 CYS A CA 1
ATOM 4704 C C . CYS A 1 591 ? 1.725 11.841 -8.610 1.00 97.06 591 CYS A C 1
ATOM 4706 O O . CYS A 1 591 ? 1.916 10.637 -8.450 1.00 97.06 591 CYS A O 1
ATOM 4708 N N . THR A 1 592 ? 2.709 12.731 -8.673 1.00 94.38 592 THR A N 1
ATOM 4709 C CA . THR A 1 592 ? 4.140 12.409 -8.622 1.00 94.38 592 THR A CA 1
ATOM 4710 C C . THR A 1 592 ? 4.696 12.348 -7.195 1.00 94.38 592 THR A C 1
ATOM 4712 O O . THR A 1 592 ? 5.815 11.891 -6.991 1.00 94.38 592 THR A O 1
ATOM 4715 N N . ILE A 1 593 ? 3.912 12.788 -6.206 1.00 95.44 593 ILE A N 1
ATOM 4716 C CA . ILE A 1 593 ? 4.288 12.844 -4.788 1.00 95.44 593 ILE A CA 1
ATOM 4717 C C . ILE A 1 593 ? 3.735 11.639 -4.017 1.00 95.44 593 ILE A C 1
ATOM 4719 O O . ILE A 1 593 ? 4.442 11.025 -3.223 1.00 95.44 593 ILE A O 1
ATOM 4723 N N . GLU A 1 594 ? 2.466 11.273 -4.228 1.00 95.56 594 GLU A N 1
ATOM 4724 C CA . GLU A 1 594 ? 1.808 10.210 -3.462 1.00 95.56 594 GLU A CA 1
ATOM 4725 C C . GLU A 1 594 ? 2.072 8.814 -4.056 1.00 95.56 594 GLU A C 1
ATOM 4727 O O . GLU A 1 594 ? 1.281 8.276 -4.833 1.00 95.56 594 GLU A O 1
ATOM 4732 N N . THR A 1 595 ? 3.169 8.197 -3.613 1.00 95.44 595 THR A N 1
ATOM 4733 C CA . THR A 1 595 ? 3.512 6.782 -3.841 1.00 95.44 595 THR A CA 1
ATOM 4734 C C . THR A 1 595 ? 4.045 6.170 -2.538 1.00 95.44 595 THR A C 1
ATOM 4736 O O . THR A 1 595 ? 4.698 6.865 -1.752 1.00 95.44 595 THR A O 1
ATOM 4739 N N . PRO A 1 596 ? 3.806 4.875 -2.250 1.00 92.75 596 PRO A N 1
ATOM 4740 C CA . PRO A 1 596 ? 4.483 4.214 -1.143 1.00 92.75 596 PRO A CA 1
ATOM 4741 C C . PRO A 1 596 ? 5.996 4.164 -1.384 1.00 92.75 596 PRO A C 1
ATOM 4743 O O . PRO A 1 596 ? 6.457 3.870 -2.488 1.00 92.75 596 PRO A O 1
ATOM 4746 N N . GLU A 1 597 ? 6.761 4.390 -0.321 1.00 89.56 597 GLU A N 1
ATOM 4747 C CA . GLU A 1 597 ? 8.205 4.152 -0.304 1.00 89.56 597 GLU A CA 1
ATOM 4748 C C . GLU A 1 597 ? 8.513 2.642 -0.358 1.00 89.56 597 GLU A C 1
ATOM 4750 O O . GLU A 1 597 ? 7.673 1.786 -0.055 1.00 89.56 597 GLU A O 1
ATOM 4755 N N . GLY A 1 598 ? 9.747 2.294 -0.726 1.00 91.00 598 GLY A N 1
ATOM 4756 C CA . GLY A 1 598 ? 10.229 0.912 -0.732 1.00 91.00 598 GLY A CA 1
ATOM 4757 C C . GLY A 1 598 ? 9.938 0.158 -2.039 1.00 91.00 598 GLY A C 1
ATOM 4758 O O . GLY A 1 598 ? 9.979 0.749 -3.117 1.00 91.00 598 GLY A O 1
ATOM 4759 N N . PRO A 1 599 ? 9.658 -1.162 -2.004 1.00 90.69 599 PRO A N 1
ATOM 4760 C CA . PRO A 1 599 ? 9.677 -2.012 -3.203 1.00 90.69 599 PRO A CA 1
ATOM 4761 C C . PRO A 1 599 ? 8.573 -1.695 -4.223 1.00 90.69 599 PRO A C 1
ATOM 4763 O O . PRO A 1 599 ? 8.646 -2.143 -5.370 1.00 90.69 599 PRO A O 1
ATOM 4766 N N . ASN A 1 600 ? 7.550 -0.935 -3.827 1.00 92.75 600 ASN A N 1
ATOM 4767 C CA . ASN A 1 600 ? 6.407 -0.572 -4.667 1.00 92.75 600 ASN A CA 1
ATOM 4768 C C . ASN A 1 600 ? 6.463 0.863 -5.204 1.00 92.75 600 ASN A C 1
ATOM 4770 O O . ASN A 1 600 ? 5.501 1.274 -5.849 1.00 92.75 600 ASN A O 1
ATOM 4774 N N . ILE A 1 601 ? 7.556 1.598 -4.969 1.00 94.44 601 ILE A N 1
ATOM 4775 C CA . ILE A 1 601 ? 7.705 2.974 -5.456 1.00 94.44 601 ILE A CA 1
ATOM 4776 C C . ILE A 1 601 ? 7.472 3.051 -6.973 1.00 94.44 601 ILE A C 1
ATOM 4778 O O . ILE A 1 601 ? 7.988 2.206 -7.716 1.00 94.44 601 ILE A O 1
ATOM 4782 N N . GLY A 1 602 ? 6.618 3.988 -7.398 1.00 92.56 602 GLY A N 1
ATOM 4783 C CA . GLY A 1 602 ? 6.216 4.217 -8.792 1.00 92.56 602 GLY A CA 1
ATOM 4784 C C . GLY A 1 602 ? 5.263 3.169 -9.389 1.00 92.56 602 GLY A C 1
ATOM 4785 O O . GLY A 1 602 ? 4.630 3.416 -10.412 1.00 92.56 602 GLY A O 1
ATOM 4786 N N . LEU A 1 603 ? 5.098 2.002 -8.750 1.00 93.81 603 LEU A N 1
ATOM 4787 C CA . LEU A 1 603 ? 4.168 0.949 -9.196 1.00 93.81 603 LEU A CA 1
ATOM 4788 C C . LEU A 1 603 ? 2.749 1.139 -8.661 1.00 93.81 603 LEU A C 1
ATOM 4790 O O . LEU A 1 603 ? 1.801 0.539 -9.173 1.00 93.81 603 LEU A O 1
ATOM 4794 N N . ILE A 1 604 ? 2.615 1.913 -7.589 1.00 95.12 604 ILE A N 1
ATOM 4795 C CA . ILE A 1 604 ? 1.346 2.289 -6.984 1.00 95.12 604 ILE A CA 1
ATOM 4796 C C . ILE A 1 604 ? 1.346 3.805 -6.897 1.00 95.12 604 ILE A C 1
ATOM 4798 O O . ILE A 1 604 ? 2.128 4.367 -6.142 1.00 95.12 604 ILE A O 1
ATOM 4802 N N . ASN A 1 605 ? 0.447 4.443 -7.630 1.00 95.12 605 ASN A N 1
ATOM 4803 C CA . ASN A 1 605 ? 0.310 5.892 -7.631 1.00 95.12 605 ASN A CA 1
ATOM 4804 C C . ASN A 1 605 ? -1.130 6.279 -7.279 1.00 95.12 605 ASN A C 1
ATOM 4806 O O . ASN A 1 605 ? -2.035 5.438 -7.240 1.00 95.12 605 ASN A O 1
ATOM 4810 N N . SER A 1 606 ? -1.340 7.561 -7.020 1.00 95.38 606 SER A N 1
ATOM 4811 C CA . SER A 1 606 ? -2.652 8.142 -6.748 1.00 95.38 606 SER A CA 1
ATOM 4812 C C . SER A 1 606 ? -3.084 9.015 -7.920 1.00 95.38 606 SER A C 1
ATOM 4814 O O . SER A 1 606 ? -2.253 9.681 -8.542 1.00 95.38 606 SER A O 1
ATOM 4816 N N . LEU A 1 607 ? -4.373 9.016 -8.248 1.00 96.19 607 LEU A N 1
ATOM 4817 C CA . LEU A 1 607 ? -4.905 9.930 -9.258 1.00 96.19 607 LEU A CA 1
ATOM 4818 C C . LEU A 1 607 ? -4.803 11.378 -8.784 1.00 96.19 607 LEU A C 1
ATOM 4820 O O . LEU A 1 607 ? -5.045 11.676 -7.609 1.00 96.19 607 LEU A O 1
ATOM 4824 N N . ALA A 1 608 ? -4.498 12.282 -9.713 1.00 96.56 608 ALA A N 1
ATOM 4825 C CA . ALA A 1 608 ? -4.533 13.710 -9.425 1.00 96.56 608 ALA A CA 1
ATOM 4826 C C . ALA A 1 608 ? -5.973 14.189 -9.135 1.00 96.56 608 ALA A C 1
ATOM 4828 O O . ALA A 1 608 ? -6.936 13.465 -9.408 1.00 96.56 608 ALA A O 1
ATOM 4829 N N . VAL A 1 609 ? -6.142 15.385 -8.559 1.00 95.06 609 VAL A N 1
ATOM 4830 C CA . VAL A 1 609 ? -7.456 15.891 -8.095 1.00 95.06 609 VAL A CA 1
ATOM 4831 C C . VAL A 1 609 ? -8.507 15.891 -9.215 1.00 95.06 609 VAL A C 1
ATOM 4833 O O . VAL A 1 609 ? -9.575 15.303 -9.047 1.00 95.06 609 VAL A O 1
ATOM 4836 N N . TYR A 1 610 ? -8.184 16.478 -10.371 1.00 95.56 610 TYR A N 1
ATOM 4837 C CA . TYR A 1 610 ? -9.120 16.648 -11.496 1.00 95.56 610 TYR A CA 1
ATOM 4838 C C . TYR A 1 610 ? -9.024 15.554 -12.568 1.00 95.56 610 TYR A C 1
ATOM 4840 O O . TYR A 1 610 ? -9.749 15.593 -13.563 1.00 95.56 610 TYR A O 1
ATOM 4848 N N . ALA A 1 611 ? -8.131 14.581 -12.384 1.00 95.50 611 ALA A N 1
ATOM 4849 C CA . ALA A 1 611 ? -7.954 13.493 -13.332 1.00 95.50 611 ALA A CA 1
ATOM 4850 C C . ALA A 1 611 ? -9.202 12.605 -13.386 1.00 95.50 611 ALA A C 1
ATOM 4852 O O . ALA A 1 611 ? -9.767 12.232 -12.350 1.00 95.50 611 ALA A O 1
ATOM 4853 N N . ARG A 1 612 ? -9.580 12.205 -14.600 1.00 93.38 612 ARG A N 1
ATOM 4854 C CA . ARG A 1 612 ? -10.638 11.221 -14.843 1.00 93.38 612 ARG A CA 1
ATOM 4855 C C . ARG A 1 612 ? -10.242 10.256 -15.956 1.00 93.38 612 ARG A C 1
ATOM 4857 O O . ARG A 1 612 ? -9.259 10.468 -16.663 1.00 93.38 612 ARG A O 1
ATOM 4864 N N . THR A 1 613 ? -10.992 9.170 -16.081 1.00 92.75 613 THR A N 1
ATOM 4865 C CA . THR A 1 613 ? -10.839 8.202 -17.171 1.00 92.75 613 THR A CA 1
ATOM 4866 C C . THR A 1 613 ? -11.793 8.549 -18.304 1.00 92.75 613 THR A C 1
ATOM 4868 O O . THR A 1 613 ? -12.980 8.750 -18.056 1.00 92.75 613 THR A O 1
ATOM 4871 N N . ASN A 1 614 ? -11.295 8.576 -19.536 1.00 90.69 614 ASN A N 1
ATOM 4872 C CA . ASN A 1 614 ? -12.141 8.720 -20.717 1.00 90.69 614 ASN A CA 1
ATOM 4873 C C . ASN A 1 614 ? -12.862 7.402 -21.066 1.00 90.69 614 ASN A C 1
ATOM 4875 O O . ASN A 1 614 ? -12.608 6.360 -20.458 1.00 90.69 614 ASN A O 1
ATOM 4879 N N . GLN A 1 615 ? -13.709 7.417 -22.099 1.00 85.81 615 GLN A N 1
ATOM 4880 C CA . GLN A 1 615 ? -14.467 6.240 -22.567 1.00 85.81 615 GLN A CA 1
ATOM 4881 C C . GLN A 1 615 ? -13.601 5.031 -22.985 1.00 85.81 615 GLN A C 1
ATOM 4883 O O . GLN A 1 615 ? -14.079 3.902 -23.038 1.00 85.81 615 GLN A O 1
ATOM 4888 N N . TYR A 1 616 ? -12.318 5.252 -23.288 1.00 87.88 616 TYR A N 1
ATOM 4889 C CA . TYR A 1 616 ? -11.355 4.214 -23.666 1.00 87.88 616 TYR A CA 1
ATOM 4890 C C . TYR A 1 616 ? -10.472 3.762 -22.484 1.00 87.88 616 TYR A C 1
ATOM 4892 O O . TYR A 1 616 ? -9.618 2.886 -22.640 1.00 87.88 616 TYR A O 1
ATOM 4900 N N . GLY A 1 617 ? -10.655 4.358 -21.302 1.00 90.69 617 GLY A N 1
ATOM 4901 C CA . GLY A 1 617 ? -9.869 4.096 -20.098 1.00 90.69 617 GLY A CA 1
ATOM 4902 C C . GLY A 1 617 ? -8.514 4.811 -20.044 1.00 90.69 617 GLY A C 1
ATOM 4903 O O . GLY A 1 617 ? -7.707 4.497 -19.172 1.00 90.69 617 GLY A O 1
ATOM 4904 N N . PHE A 1 618 ? -8.215 5.755 -20.939 1.00 94.31 618 PHE A N 1
ATOM 4905 C CA . PHE A 1 618 ? -7.031 6.611 -20.795 1.00 94.31 618 PHE A CA 1
ATOM 4906 C C . PHE A 1 618 ? -7.297 7.733 -19.793 1.00 94.31 618 PHE A C 1
ATOM 4908 O O . PHE A 1 618 ? -8.428 8.197 -19.652 1.00 94.31 618 PHE A O 1
ATOM 4915 N N . LEU A 1 619 ? -6.247 8.170 -19.097 1.00 95.56 619 LEU A N 1
ATOM 4916 C CA . LEU A 1 619 ? -6.344 9.304 -18.186 1.00 95.56 619 LEU A CA 1
ATOM 4917 C C . LEU A 1 619 ? -6.336 10.617 -18.968 1.00 95.56 619 LEU A C 1
ATOM 4919 O O . LEU A 1 619 ? -5.446 10.871 -19.784 1.00 95.56 619 LEU A O 1
ATOM 4923 N N . GLU A 1 620 ? -7.314 11.457 -18.669 1.00 95.38 620 GLU A N 1
ATOM 4924 C CA . GLU A 1 620 ? -7.460 12.801 -19.208 1.00 95.38 620 GLU A CA 1
ATOM 4925 C C . GLU A 1 620 ? -7.518 13.819 -18.073 1.00 95.38 620 GLU A C 1
ATOM 4927 O O . GLU A 1 620 ? -7.829 13.494 -16.921 1.00 95.38 620 GLU A O 1
ATOM 4932 N N . THR A 1 621 ? -7.168 15.054 -18.401 1.00 96.31 621 THR A N 1
ATOM 4933 C CA . THR A 1 621 ? -7.113 16.156 -17.446 1.00 96.31 621 THR A CA 1
ATOM 4934 C C . THR A 1 621 ? -7.696 17.415 -18.094 1.00 96.31 621 THR A C 1
ATOM 4936 O O . THR A 1 621 ? -7.584 17.557 -19.316 1.00 96.31 621 THR A O 1
ATOM 4939 N N . PRO A 1 622 ? -8.391 18.278 -17.334 1.00 96.38 622 PRO A N 1
ATOM 4940 C CA . PRO A 1 622 ? -9.101 19.415 -17.908 1.00 96.38 622 PRO A CA 1
ATOM 4941 C C . PRO A 1 622 ? -8.169 20.597 -18.203 1.00 96.38 622 PRO A C 1
ATOM 4943 O O . PRO A 1 622 ? -7.285 20.906 -17.410 1.00 96.38 622 PRO A O 1
ATOM 4946 N N . TYR A 1 623 ? -8.415 21.304 -19.301 1.00 96.25 623 TYR A N 1
ATOM 4947 C CA . TYR A 1 623 ? -7.700 22.516 -19.700 1.00 96.25 623 TYR A CA 1
ATOM 4948 C C . TYR A 1 623 ? -8.665 23.616 -20.134 1.00 96.25 623 TYR A C 1
ATOM 4950 O O . TYR A 1 623 ? -9.724 23.339 -20.691 1.00 96.25 623 TYR A O 1
ATOM 4958 N N . ARG A 1 624 ? -8.285 24.874 -19.910 1.00 94.75 624 ARG A N 1
ATOM 4959 C CA . ARG A 1 624 ? -8.994 26.054 -20.416 1.00 94.75 624 ARG A CA 1
ATOM 4960 C C . ARG A 1 624 ? -8.558 26.349 -21.835 1.00 94.75 624 ARG A C 1
ATOM 4962 O O . ARG A 1 624 ? -7.360 26.387 -22.116 1.00 94.75 624 ARG A O 1
ATOM 4969 N N . LYS A 1 625 ? -9.517 26.616 -22.712 1.00 95.25 625 LYS A N 1
ATOM 4970 C CA . LYS A 1 625 ? -9.237 26.981 -24.101 1.00 95.25 625 LYS A CA 1
ATOM 4971 C C . LYS A 1 625 ? -8.649 28.391 -24.200 1.00 95.25 625 LYS A C 1
ATOM 4973 O O . LYS A 1 625 ? -9.172 29.331 -23.597 1.00 95.25 625 LYS A O 1
ATOM 4978 N N . VAL A 1 626 ? -7.590 28.550 -24.990 1.00 95.19 626 VAL A N 1
ATOM 4979 C CA . VAL A 1 626 ? -6.955 29.840 -25.291 1.00 95.19 626 VAL A CA 1
ATOM 4980 C C . VAL A 1 626 ? -7.052 30.093 -26.791 1.00 95.19 626 VAL A C 1
ATOM 4982 O O . VAL A 1 626 ? -6.686 29.244 -27.598 1.00 95.19 626 VAL A O 1
ATOM 4985 N N . VAL A 1 627 ? -7.578 31.256 -27.174 1.00 94.19 627 VAL A N 1
ATOM 4986 C CA . VAL A 1 627 ? -7.700 31.671 -28.580 1.00 94.19 627 VAL A CA 1
ATOM 4987 C C . VAL A 1 627 ? -7.066 33.047 -28.726 1.00 94.19 627 VAL A C 1
ATOM 4989 O O . VAL A 1 627 ? -7.467 33.982 -28.034 1.00 94.19 627 VAL A O 1
ATOM 4992 N N . ASP A 1 628 ? -6.062 33.164 -29.597 1.00 88.94 628 ASP A N 1
ATOM 4993 C CA . ASP A 1 628 ? -5.346 34.413 -29.903 1.00 88.94 628 ASP A CA 1
ATOM 4994 C C . ASP A 1 628 ? -4.849 35.176 -28.652 1.00 88.94 628 ASP A C 1
ATOM 4996 O O . ASP A 1 628 ? -4.932 36.402 -28.565 1.00 88.94 628 ASP A O 1
ATOM 5000 N N . GLY A 1 629 ? -4.351 34.446 -27.645 1.00 88.81 629 GLY A N 1
ATOM 5001 C CA . GLY A 1 629 ? -3.846 35.002 -26.380 1.00 88.81 629 GLY A CA 1
ATOM 5002 C C . GLY A 1 629 ? -4.914 35.344 -25.332 1.00 88.81 629 GLY A C 1
ATOM 5003 O O . GLY A 1 629 ? -4.568 35.799 -24.238 1.00 88.81 629 GLY A O 1
ATOM 5004 N N . LYS A 1 630 ? -6.200 35.110 -25.627 1.00 92.88 630 LYS A N 1
ATOM 5005 C CA . LYS A 1 630 ? -7.313 35.268 -24.684 1.00 92.88 630 LYS A CA 1
ATOM 5006 C C . LYS A 1 630 ? -7.755 33.918 -24.119 1.00 92.88 630 LYS A C 1
ATOM 5008 O O . LYS A 1 630 ? -8.077 32.998 -24.867 1.00 92.88 630 LYS A O 1
ATOM 5013 N N . VAL A 1 631 ? -7.817 33.825 -22.795 1.00 92.44 631 VAL A N 1
ATOM 5014 C CA . VAL A 1 631 ? -8.221 32.633 -22.043 1.00 92.44 631 VAL A CA 1
ATOM 5015 C C . VAL A 1 631 ? -9.739 32.629 -21.834 1.00 92.44 631 VAL A C 1
ATOM 5017 O O . VAL A 1 631 ? -10.313 33.620 -21.376 1.00 92.44 631 VAL A O 1
ATOM 5020 N N . TYR A 1 632 ? -10.390 31.513 -22.160 1.00 90.88 632 TYR A N 1
ATOM 5021 C CA . TYR A 1 632 ? -11.827 31.294 -21.977 1.00 90.88 632 TYR A CA 1
ATOM 5022 C C . TYR A 1 632 ? -12.109 30.396 -20.759 1.00 90.88 632 TYR A C 1
ATOM 5024 O O . TYR A 1 632 ? -11.247 29.651 -20.293 1.00 90.88 632 TYR A O 1
ATOM 5032 N N . ASP A 1 633 ? -13.335 30.459 -20.235 1.00 87.88 633 ASP A N 1
ATOM 5033 C CA . ASP A 1 633 ? -13.794 29.608 -19.119 1.00 87.88 633 ASP A CA 1
ATOM 5034 C C . ASP A 1 633 ? -14.309 28.232 -19.593 1.00 87.88 633 ASP A C 1
ATOM 5036 O O . ASP A 1 633 ? -14.674 27.389 -18.779 1.00 87.88 633 ASP A O 1
ATOM 5040 N N . GLU A 1 634 ? -14.336 27.988 -20.907 1.00 92.62 634 GLU A N 1
ATOM 5041 C CA . GLU A 1 634 ? -14.651 26.679 -21.485 1.00 92.62 634 GLU A CA 1
ATOM 5042 C C . GLU A 1 634 ? -13.531 25.677 -21.169 1.00 92.62 634 GLU A C 1
ATOM 5044 O O . GLU A 1 634 ? -12.351 25.953 -21.408 1.00 92.62 634 GLU A O 1
ATOM 5049 N N . VAL A 1 635 ? -13.919 24.516 -20.635 1.00 93.38 635 VAL A N 1
ATOM 5050 C CA . VAL A 1 635 ? -13.008 23.449 -20.217 1.00 93.38 635 VAL A CA 1
ATOM 5051 C C . VAL A 1 635 ? -13.103 22.265 -21.174 1.00 93.38 635 VAL A C 1
ATOM 5053 O O . VAL A 1 635 ? -14.187 21.726 -21.395 1.00 93.38 635 VAL A O 1
ATOM 5056 N N . GLU A 1 636 ? -11.956 21.817 -21.676 1.00 95.75 636 GLU A N 1
ATOM 5057 C CA . GLU A 1 636 ? -11.811 20.638 -22.529 1.00 95.75 636 GLU A CA 1
ATOM 5058 C C . GLU A 1 636 ? -10.884 19.619 -21.853 1.00 95.75 636 GLU A C 1
ATOM 5060 O O . GLU A 1 636 ? -9.838 19.978 -21.313 1.00 95.75 636 GLU A O 1
ATOM 5065 N N . PHE A 1 637 ? -11.274 18.343 -21.830 1.00 95.69 637 PHE A N 1
ATOM 5066 C CA . PHE A 1 637 ? -10.448 17.279 -21.256 1.00 95.69 637 PHE A CA 1
ATOM 5067 C C . PHE A 1 637 ? -9.556 16.690 -22.341 1.00 95.69 637 PHE A C 1
ATOM 5069 O O . PHE A 1 637 ? -10.067 16.184 -23.335 1.00 95.69 637 PHE A O 1
ATOM 5076 N N . LEU A 1 638 ? -8.239 16.721 -22.127 1.00 94.38 638 LEU A N 1
ATOM 5077 C CA . LEU A 1 638 ? -7.273 16.179 -23.081 1.00 94.38 638 LEU A CA 1
ATOM 5078 C C . LEU A 1 638 ? -6.610 14.918 -22.527 1.00 94.38 638 LEU A C 1
ATOM 5080 O O . LEU A 1 638 ? -6.075 14.887 -21.405 1.00 94.38 638 LEU A O 1
ATOM 5084 N N . SER A 1 639 ? -6.593 13.863 -23.336 1.00 92.81 639 SER A N 1
ATOM 5085 C CA . SER A 1 639 ? -5.787 12.674 -23.074 1.00 92.81 639 SER A CA 1
ATOM 5086 C C . SER A 1 639 ? -4.297 12.968 -23.277 1.00 92.81 639 SER A C 1
ATOM 5088 O O . SER A 1 639 ? -3.907 13.949 -23.908 1.00 92.81 639 SER A O 1
ATOM 5090 N N . ALA A 1 640 ? -3.432 12.089 -22.768 1.00 92.06 640 ALA A N 1
ATOM 5091 C CA . ALA A 1 640 ? -1.989 12.227 -22.979 1.00 92.06 640 ALA A CA 1
ATOM 5092 C C . ALA A 1 640 ? -1.576 12.134 -24.463 1.00 92.06 640 ALA A C 1
ATOM 5094 O O . ALA A 1 640 ? -0.472 12.531 -24.810 1.00 92.06 640 ALA A O 1
ATOM 5095 N N . ILE A 1 641 ? -2.426 11.571 -25.330 1.00 87.56 641 ILE A N 1
ATOM 5096 C CA . ILE A 1 641 ? -2.155 11.460 -26.770 1.00 87.56 641 ILE A CA 1
ATOM 5097 C C . ILE A 1 641 ? -2.398 12.813 -27.450 1.00 87.56 641 ILE A C 1
ATOM 5099 O O . ILE A 1 641 ? -1.576 13.245 -28.249 1.00 87.56 641 ILE A O 1
ATOM 5103 N N . GLU A 1 642 ? -3.501 13.478 -27.100 1.00 88.25 642 GLU A N 1
ATOM 5104 C CA . GLU A 1 642 ? -3.913 14.764 -27.681 1.00 88.25 642 GLU A CA 1
ATOM 5105 C C . GLU A 1 642 ? -3.048 15.927 -27.184 1.00 88.25 642 GLU A C 1
ATOM 5107 O O . GLU A 1 642 ? -2.735 16.827 -27.954 1.00 88.25 642 GLU A O 1
ATOM 5112 N N . GLU A 1 643 ? -2.597 15.891 -25.923 1.00 91.19 643 GLU A N 1
ATOM 5113 C CA . GLU A 1 643 ? -1.756 16.949 -25.337 1.00 91.19 643 GLU A CA 1
ATOM 5114 C C . GLU A 1 643 ? -0.489 17.245 -26.161 1.00 91.19 643 GLU A C 1
ATOM 5116 O O . GLU A 1 643 ? -0.067 18.395 -26.232 1.00 91.19 643 GLU A O 1
ATOM 5121 N N . ASN A 1 644 ? 0.088 16.245 -26.836 1.00 87.00 644 ASN A N 1
ATOM 5122 C CA . ASN A 1 644 ? 1.320 16.412 -27.614 1.00 87.00 644 ASN A CA 1
ATOM 5123 C C . ASN A 1 644 ? 1.176 17.327 -28.845 1.00 87.00 644 ASN A C 1
ATOM 5125 O O . ASN A 1 644 ? 2.192 17.793 -29.364 1.00 87.00 644 ASN A O 1
ATOM 5129 N N . GLU A 1 645 ? -0.047 17.569 -29.328 1.00 88.62 645 GLU A N 1
ATOM 5130 C CA . GLU A 1 645 ? -0.304 18.460 -30.469 1.00 88.62 645 GLU A CA 1
ATOM 5131 C C . GLU A 1 645 ? -0.415 19.934 -30.052 1.00 88.62 645 GLU A C 1
ATOM 5133 O O . GLU A 1 645 ? -0.253 20.825 -30.888 1.00 88.62 645 GLU A O 1
ATOM 5138 N N . TYR A 1 646 ? -0.648 20.209 -28.765 1.00 94.44 646 TYR A N 1
ATOM 5139 C CA . TYR A 1 646 ? -0.991 21.538 -28.274 1.00 94.44 646 TYR A CA 1
ATOM 5140 C C . TYR A 1 646 ? 0.089 22.145 -27.376 1.00 94.44 646 TYR A C 1
ATOM 5142 O O . TYR A 1 646 ? 0.797 21.463 -26.640 1.00 94.44 646 TYR A O 1
ATOM 5150 N N . VAL A 1 647 ? 0.181 23.475 -27.405 1.00 96.19 647 VAL A N 1
ATOM 5151 C CA . VAL A 1 647 ? 1.021 24.256 -26.485 1.00 96.19 647 VAL A CA 1
ATOM 5152 C C . VAL A 1 647 ? 0.173 24.675 -25.286 1.00 96.19 647 VAL A C 1
ATOM 5154 O O . VAL A 1 647 ? -0.805 25.412 -25.458 1.00 96.19 647 VAL A O 1
ATOM 5157 N N . ILE A 1 648 ? 0.552 24.223 -24.086 1.00 96.19 648 ILE A N 1
ATOM 5158 C CA . ILE A 1 648 ? -0.232 24.420 -22.855 1.00 96.19 648 ILE A CA 1
ATOM 5159 C C . ILE A 1 648 ? 0.509 25.337 -21.878 1.00 96.19 648 ILE A C 1
ATOM 5161 O O . ILE A 1 648 ? 1.624 25.025 -21.453 1.00 96.19 648 ILE A O 1
ATOM 5165 N N . ALA A 1 649 ? -0.106 26.461 -21.512 1.00 94.81 649 ALA A N 1
ATOM 5166 C CA . ALA A 1 649 ? 0.393 27.391 -20.503 1.00 94.81 649 ALA A CA 1
ATOM 5167 C C . ALA A 1 649 ? 0.110 26.907 -19.071 1.00 94.81 649 ALA A C 1
ATOM 5169 O O . ALA A 1 649 ? -0.879 26.219 -18.808 1.00 94.81 649 ALA A O 1
ATOM 5170 N N . GLN A 1 650 ? 0.973 27.305 -18.137 1.00 91.31 650 GLN A N 1
ATOM 5171 C CA . GLN A 1 650 ? 0.810 27.000 -16.714 1.00 91.31 650 GLN A CA 1
ATOM 5172 C C . GLN A 1 650 ? -0.325 27.816 -16.077 1.00 91.31 650 GLN A C 1
ATOM 5174 O O . GLN A 1 650 ? -0.619 28.926 -16.519 1.00 91.31 650 GLN A O 1
ATOM 5179 N N . ALA A 1 651 ? -0.919 27.305 -14.992 1.00 86.25 651 ALA A N 1
ATOM 5180 C CA . ALA A 1 651 ? -2.000 27.991 -14.271 1.00 86.25 651 ALA A CA 1
ATOM 5181 C C . ALA A 1 651 ? -1.600 29.388 -13.756 1.00 86.25 651 ALA A C 1
ATOM 5183 O O . ALA A 1 651 ? -2.440 30.275 -13.671 1.00 86.25 651 ALA A O 1
ATOM 5184 N N . ASN A 1 652 ? -0.326 29.605 -13.418 1.00 83.81 652 ASN A N 1
ATOM 5185 C CA . ASN A 1 652 ? 0.208 30.847 -12.843 1.00 83.81 652 ASN A CA 1
ATOM 5186 C C . ASN A 1 652 ? 0.506 31.966 -13.861 1.00 83.81 652 ASN A C 1
ATOM 5188 O O . ASN A 1 652 ? 0.988 33.023 -13.452 1.00 83.81 652 ASN A O 1
ATOM 5192 N N . ALA A 1 653 ? 0.220 31.768 -15.153 1.00 87.06 653 ALA A N 1
ATOM 5193 C CA . ALA A 1 653 ? 0.399 32.813 -16.158 1.00 87.06 653 ALA A CA 1
ATOM 5194 C C . ALA A 1 653 ? -0.498 34.031 -15.863 1.00 87.06 653 ALA A C 1
ATOM 5196 O O . ALA A 1 653 ? -1.692 33.897 -15.585 1.00 87.06 653 ALA A O 1
ATOM 5197 N N . LEU A 1 654 ? 0.077 35.235 -15.928 1.00 86.50 654 LEU A N 1
ATOM 5198 C CA . LEU A 1 654 ? -0.622 36.470 -15.570 1.00 86.50 654 LEU A CA 1
ATOM 5199 C C . LEU A 1 654 ? -1.659 36.860 -16.635 1.00 86.50 654 LEU A C 1
ATOM 5201 O O . LEU A 1 654 ? -1.337 37.000 -17.817 1.00 86.50 654 LEU A O 1
ATOM 5205 N N . THR A 1 655 ? -2.894 37.119 -16.199 1.00 85.94 655 THR A N 1
ATOM 5206 C CA . THR A 1 655 ? -4.000 37.567 -17.060 1.00 85.94 655 THR A CA 1
ATOM 5207 C C . THR A 1 655 ? -4.542 38.928 -16.638 1.00 85.94 655 THR A C 1
ATOM 5209 O O . THR A 1 655 ? -4.596 39.243 -15.448 1.00 85.94 655 THR A O 1
ATOM 5212 N N . ASP A 1 656 ? -5.003 39.727 -17.599 1.00 85.19 656 ASP A N 1
ATOM 5213 C CA . ASP A 1 656 ? -5.767 40.946 -17.322 1.00 85.19 656 ASP A CA 1
ATOM 5214 C C . ASP A 1 656 ? -7.236 40.645 -16.942 1.00 85.19 656 ASP A C 1
ATOM 5216 O O . ASP A 1 656 ? -7.700 39.505 -16.984 1.00 85.19 656 ASP A O 1
ATOM 5220 N N . ALA A 1 657 ? -8.008 41.684 -16.604 1.00 78.31 657 ALA A N 1
ATOM 5221 C CA . ALA A 1 657 ? -9.430 41.553 -16.259 1.00 78.31 657 ALA A CA 1
ATOM 5222 C C . ALA A 1 657 ? -10.320 41.038 -17.414 1.00 78.31 657 ALA A C 1
ATOM 5224 O O . ALA A 1 657 ? -11.470 40.669 -17.185 1.00 78.31 657 ALA A O 1
ATOM 5225 N N . LYS A 1 658 ? -9.822 41.027 -18.659 1.00 80.62 658 LYS A N 1
ATOM 5226 C CA . LYS A 1 658 ? -10.516 40.491 -19.841 1.00 80.62 658 LYS A CA 1
ATOM 5227 C C . LYS A 1 658 ? -10.093 39.052 -20.167 1.00 80.62 658 LYS A C 1
ATOM 5229 O O . LYS A 1 658 ? -10.611 38.497 -21.140 1.00 80.62 658 LYS A O 1
ATOM 5234 N N . GLY A 1 659 ? -9.182 38.468 -19.383 1.00 84.44 659 GLY A N 1
ATOM 5235 C CA . GLY A 1 659 ? -8.627 37.132 -19.594 1.00 84.44 659 GLY A CA 1
ATOM 5236 C C . GLY A 1 659 ? -7.502 37.077 -20.631 1.00 84.44 659 GLY A C 1
ATOM 5237 O O . GLY A 1 659 ? -7.222 36.003 -21.148 1.00 84.44 659 GLY A O 1
ATOM 5238 N N . THR A 1 660 ? -6.873 38.198 -20.981 1.00 90.56 660 THR A N 1
ATOM 5239 C CA . THR A 1 660 ? -5.749 38.237 -21.933 1.00 90.56 660 THR A CA 1
ATOM 5240 C C . THR A 1 660 ? -4.432 38.004 -21.202 1.00 90.56 660 THR A C 1
ATOM 5242 O O . THR A 1 660 ? -4.193 38.625 -20.165 1.00 90.56 660 THR A O 1
ATOM 5245 N N . LEU A 1 661 ? -3.565 37.153 -21.749 1.00 90.75 661 LEU A N 1
ATOM 5246 C CA . LEU A 1 661 ? -2.210 36.937 -21.232 1.00 90.75 661 LEU A CA 1
ATOM 5247 C C . LEU A 1 661 ? -1.377 38.221 -21.386 1.00 90.75 661 LEU A C 1
ATOM 5249 O O . LEU A 1 661 ? -1.307 38.792 -22.475 1.00 90.75 661 LEU A O 1
ATOM 5253 N N . THR A 1 662 ? -0.769 38.695 -20.297 1.00 90.50 662 THR A N 1
ATOM 5254 C CA . THR A 1 662 ? -0.098 40.012 -20.268 1.00 90.50 662 THR A CA 1
ATOM 5255 C C . THR A 1 662 ? 1.388 39.954 -20.624 1.00 90.50 662 THR A C 1
ATOM 5257 O O . THR A 1 662 ? 1.964 40.961 -21.041 1.00 90.50 662 THR A O 1
ATOM 5260 N N . GLU A 1 663 ? 2.017 38.790 -20.475 1.00 89.06 663 GLU A N 1
ATOM 5261 C CA . GLU A 1 663 ? 3.444 38.594 -20.730 1.00 89.06 663 GLU A CA 1
ATOM 5262 C C . GLU A 1 663 ? 3.745 38.440 -22.228 1.00 89.06 663 GLU A C 1
ATOM 5264 O O . GLU A 1 663 ? 2.977 37.845 -22.980 1.00 89.06 663 GLU A O 1
ATOM 5269 N N . GLN A 1 664 ? 4.901 38.940 -22.680 1.00 91.06 664 GLN A N 1
ATOM 5270 C CA . GLN A 1 664 ? 5.334 38.781 -24.079 1.00 91.06 664 GLN A CA 1
ATOM 5271 C C . GLN A 1 664 ? 5.698 37.333 -24.426 1.00 91.06 664 GLN A C 1
ATOM 5273 O O . GLN A 1 664 ? 5.533 36.909 -25.568 1.00 91.06 664 GLN A O 1
ATOM 5278 N N . PHE A 1 665 ? 6.208 36.595 -23.441 1.00 93.44 665 PHE A N 1
ATOM 5279 C CA . PHE A 1 665 ? 6.579 35.194 -23.547 1.00 93.44 665 PHE A CA 1
ATOM 5280 C C . PHE A 1 665 ? 6.044 34.468 -22.323 1.00 93.44 665 PHE A C 1
ATOM 5282 O O . PHE A 1 665 ? 6.473 34.744 -21.207 1.00 93.44 665 PHE A O 1
ATOM 5289 N N . VAL A 1 666 ? 5.111 33.551 -22.548 1.00 92.88 666 VAL A N 1
ATOM 5290 C CA . VAL A 1 666 ? 4.427 32.802 -21.498 1.00 92.88 666 VAL A CA 1
ATOM 5291 C C . VAL A 1 666 ? 5.120 31.446 -21.331 1.00 92.88 666 VAL A C 1
ATOM 5293 O O . VAL A 1 666 ? 5.377 30.764 -22.336 1.00 92.88 666 VAL A O 1
ATOM 5296 N N . PRO A 1 667 ? 5.445 31.029 -20.095 1.00 93.62 667 PRO A N 1
ATOM 5297 C CA . PRO A 1 667 ? 5.953 29.692 -19.833 1.00 93.62 667 PRO A CA 1
ATOM 5298 C C . PRO A 1 667 ? 4.884 28.642 -20.131 1.00 93.62 667 PRO A C 1
ATOM 5300 O O . PRO A 1 667 ? 3.775 28.659 -19.592 1.00 93.62 667 PRO A O 1
ATOM 5303 N N . CYS A 1 668 ? 5.231 27.710 -21.006 1.00 94.50 668 CYS A N 1
ATOM 5304 C CA . CYS A 1 668 ? 4.345 26.655 -21.465 1.00 94.50 668 CYS A CA 1
ATOM 5305 C C . CYS A 1 668 ? 5.116 25.352 -21.666 1.00 94.50 668 CYS A C 1
ATOM 5307 O O . CYS A 1 668 ? 6.347 25.303 -21.594 1.00 94.50 668 CYS A O 1
ATOM 5309 N N . ARG A 1 669 ? 4.371 24.277 -21.897 1.00 94.25 669 ARG A N 1
ATOM 5310 C CA . ARG A 1 669 ? 4.918 22.970 -22.246 1.00 94.25 669 ARG A CA 1
ATOM 5311 C C . ARG A 1 669 ? 4.446 22.539 -23.625 1.00 94.25 669 ARG A C 1
ATOM 5313 O O . ARG A 1 669 ? 3.307 22.806 -24.009 1.00 94.25 669 ARG A O 1
ATOM 5320 N N . PHE A 1 670 ? 5.336 21.871 -24.347 1.00 93.69 670 PHE A N 1
ATOM 5321 C CA . PHE A 1 670 ? 5.056 21.248 -25.635 1.00 93.69 670 PHE A CA 1
ATOM 5322 C C . PHE A 1 670 ? 5.860 19.951 -25.731 1.00 93.69 670 PHE A C 1
ATOM 5324 O O . PHE A 1 670 ? 7.064 19.959 -25.491 1.00 93.69 670 PHE A O 1
ATOM 5331 N N . GLN A 1 671 ? 5.192 18.832 -26.030 1.00 89.06 671 GLN A N 1
ATOM 5332 C CA . GLN A 1 671 ? 5.822 17.504 -26.147 1.00 89.06 671 GLN A CA 1
ATOM 5333 C C . GLN A 1 671 ? 6.692 17.106 -24.934 1.00 89.06 671 GLN A C 1
ATOM 5335 O O . GLN A 1 671 ? 7.725 16.458 -25.068 1.00 89.06 671 GLN A O 1
ATOM 5340 N N . GLY A 1 672 ? 6.270 17.503 -23.729 1.00 87.50 672 GLY A N 1
ATOM 5341 C CA . GLY A 1 672 ? 6.971 17.213 -22.473 1.00 87.50 672 GLY A CA 1
ATOM 5342 C C . GLY A 1 672 ? 8.114 18.172 -22.119 1.00 87.50 672 GLY A C 1
ATOM 5343 O O . GLY A 1 672 ? 8.601 18.120 -20.991 1.00 87.50 672 GLY A O 1
ATOM 5344 N N . GLU A 1 673 ? 8.504 19.080 -23.016 1.00 92.25 673 GLU A N 1
ATOM 5345 C CA . GLU A 1 673 ? 9.543 20.079 -22.758 1.00 92.25 673 GLU A CA 1
ATOM 5346 C C . GLU A 1 673 ? 8.939 21.414 -22.306 1.00 92.25 673 GLU A C 1
ATOM 5348 O O . GLU A 1 673 ? 7.938 21.884 -22.852 1.00 92.25 673 GLU A O 1
ATOM 5353 N N . SER A 1 674 ? 9.558 22.044 -21.303 1.00 92.44 674 SER A N 1
ATOM 5354 C CA . SER A 1 674 ? 9.185 23.385 -20.845 1.00 92.44 674 SER A CA 1
ATOM 5355 C C . SER A 1 674 ? 9.901 24.436 -21.688 1.00 92.44 674 SER A C 1
ATOM 5357 O O . SER A 1 674 ? 11.130 24.464 -21.739 1.00 92.44 674 SER A O 1
ATOM 5359 N N . LEU A 1 675 ? 9.142 25.335 -22.308 1.00 94.00 675 LEU A N 1
ATOM 5360 C CA . LEU A 1 675 ? 9.658 26.375 -23.194 1.00 94.00 675 LEU A CA 1
ATOM 5361 C C . LEU A 1 675 ? 8.856 27.680 -23.053 1.00 94.00 675 LEU A C 1
ATOM 5363 O O . LEU A 1 675 ? 7.841 27.742 -22.361 1.00 94.00 675 LEU A O 1
ATOM 5367 N N . LEU A 1 676 ? 9.341 28.755 -23.669 1.00 95.19 676 LEU A N 1
ATOM 5368 C CA . LEU A 1 676 ? 8.679 30.061 -23.668 1.00 95.19 676 LEU A CA 1
ATOM 5369 C C . LEU A 1 676 ? 8.070 30.325 -25.047 1.00 95.19 676 LEU A C 1
ATOM 5371 O O . LEU A 1 676 ? 8.779 30.223 -26.052 1.00 95.19 676 LEU A O 1
ATOM 5375 N N . LYS A 1 677 ? 6.784 30.690 -25.109 1.00 93.62 677 LYS A N 1
ATOM 5376 C CA . LYS A 1 677 ? 6.089 31.006 -26.371 1.00 93.62 677 LYS A CA 1
ATOM 5377 C C . LYS A 1 677 ? 5.359 32.340 -26.313 1.00 93.62 677 LYS A C 1
ATOM 5379 O O . LYS A 1 677 ? 4.910 32.738 -25.240 1.00 93.62 677 LYS A O 1
ATOM 5384 N N . PRO A 1 678 ? 5.200 33.028 -27.453 1.00 95.12 678 PRO A N 1
ATOM 5385 C CA . PRO A 1 678 ? 4.284 34.156 -27.546 1.00 95.12 678 PRO A CA 1
ATOM 5386 C C . PRO A 1 678 ? 2.844 33.735 -27.189 1.00 95.12 678 PRO A C 1
ATOM 5388 O O . PRO A 1 678 ? 2.437 32.635 -27.570 1.00 95.12 678 PRO A O 1
ATOM 5391 N N . PRO A 1 679 ? 2.032 34.603 -26.553 1.00 93.88 679 PRO A N 1
ATOM 5392 C CA . PRO A 1 679 ? 0.635 34.313 -26.212 1.00 93.88 679 PRO A CA 1
ATOM 5393 C C . PRO A 1 679 ? -0.235 33.817 -27.374 1.00 93.88 679 PRO A C 1
ATOM 5395 O O . PRO A 1 679 ? -1.158 33.042 -27.157 1.00 93.88 679 PRO A O 1
ATOM 5398 N N . ALA A 1 680 ? 0.060 34.248 -28.605 1.00 93.06 680 ALA A N 1
ATOM 5399 C CA . ALA A 1 680 ? -0.682 33.854 -29.804 1.00 93.06 680 ALA A CA 1
ATOM 5400 C C . ALA A 1 680 ? -0.466 32.382 -30.213 1.00 93.06 680 ALA A C 1
ATOM 5402 O O . ALA A 1 680 ? -1.269 31.842 -30.964 1.00 93.06 680 ALA A O 1
ATOM 5403 N N . GLU A 1 681 ? 0.605 31.736 -29.738 1.00 94.25 681 GLU A N 1
ATOM 5404 C CA . GLU A 1 681 ? 0.887 30.314 -29.998 1.00 94.25 681 GLU A CA 1
ATOM 5405 C C . GLU A 1 681 ? 0.346 29.389 -28.890 1.00 94.25 681 GLU A C 1
ATOM 5407 O O . GLU A 1 681 ? 0.448 28.166 -29.000 1.00 94.25 681 GLU A O 1
ATOM 5412 N N . VAL A 1 682 ? -0.205 29.949 -27.807 1.00 95.31 682 VAL A N 1
ATOM 5413 C CA . VAL A 1 682 ? -0.779 29.183 -26.693 1.00 95.31 682 VAL A CA 1
ATOM 5414 C C . VAL A 1 682 ? -2.194 28.743 -27.059 1.00 95.31 682 VAL A C 1
ATOM 5416 O O . VAL A 1 682 ? -3.036 29.572 -27.395 1.00 95.31 682 VAL A O 1
ATOM 5419 N N . HIS A 1 683 ? -2.460 27.440 -26.953 1.00 96.38 683 HIS A N 1
ATOM 5420 C CA . HIS A 1 683 ? -3.753 26.845 -27.312 1.00 96.38 683 HIS A CA 1
ATOM 5421 C C . HIS A 1 683 ? -4.609 26.524 -26.082 1.00 96.38 683 HIS A C 1
ATOM 5423 O O . HIS A 1 683 ? -5.836 26.604 -26.132 1.00 96.38 683 HIS A O 1
ATOM 5429 N N . PHE A 1 684 ? -3.965 26.172 -24.967 1.00 96.62 684 PHE A N 1
ATOM 5430 C CA . PHE A 1 684 ? -4.630 25.786 -23.724 1.00 96.62 684 PHE A CA 1
ATOM 5431 C C . PHE A 1 684 ? -3.887 26.316 -22.492 1.00 96.62 684 PHE A C 1
ATOM 5433 O O . PHE A 1 684 ? -2.719 26.693 -22.573 1.00 96.62 684 PHE A O 1
ATOM 5440 N N . MET A 1 685 ? -4.558 26.319 -21.341 1.00 94.44 685 MET A N 1
ATOM 5441 C CA . MET A 1 685 ? -4.001 26.682 -20.034 1.00 94.44 685 MET A CA 1
ATOM 5442 C C . MET A 1 685 ? -4.524 25.727 -18.951 1.00 94.44 685 MET A C 1
ATOM 5444 O O . MET A 1 685 ? -5.669 25.280 -19.026 1.00 94.44 685 MET A O 1
ATOM 5448 N N . ASP A 1 686 ? -3.706 25.404 -17.949 1.00 94.56 686 ASP A N 1
ATOM 5449 C CA . ASP A 1 686 ? -4.133 24.600 -16.791 1.00 94.56 686 ASP A CA 1
ATOM 5450 C C . ASP A 1 686 ? -5.350 25.237 -16.074 1.00 94.56 686 ASP A C 1
ATOM 5452 O O . ASP A 1 686 ? -5.497 26.461 -16.028 1.00 94.56 686 ASP A O 1
ATOM 5456 N N . VAL A 1 687 ? -6.242 24.416 -15.504 1.00 92.62 687 VAL A N 1
ATOM 5457 C CA . VAL A 1 687 ? -7.477 24.898 -14.844 1.00 92.62 687 VAL A CA 1
ATOM 5458 C C . VAL A 1 687 ? -7.223 25.353 -13.410 1.00 92.62 687 VAL A C 1
ATOM 5460 O O . VAL A 1 687 ? -7.883 26.268 -12.921 1.00 92.62 687 VAL A O 1
ATOM 5463 N N . SER A 1 688 ? -6.294 24.691 -12.721 1.00 90.94 688 SER A N 1
ATOM 5464 C CA . SER A 1 688 ? -5.962 24.966 -11.325 1.00 90.94 688 SER A CA 1
ATOM 5465 C C . SER A 1 688 ? -4.514 24.561 -11.027 1.00 90.94 688 SER A C 1
ATOM 5467 O O . SER A 1 688 ? -4.073 23.517 -11.511 1.00 90.94 688 SER A O 1
ATOM 5469 N N . PRO A 1 689 ? -3.790 25.286 -10.158 1.00 89.94 689 PRO A N 1
ATOM 5470 C CA . PRO A 1 689 ? -2.462 24.875 -9.692 1.00 89.94 689 PRO A CA 1
ATOM 5471 C C . PRO A 1 689 ? -2.468 23.515 -8.969 1.00 89.94 689 PRO A C 1
ATOM 5473 O O . PRO A 1 689 ? -1.492 22.765 -9.007 1.00 89.94 689 PRO A O 1
ATOM 5476 N N . MET A 1 690 ? -3.607 23.140 -8.373 1.00 91.62 690 MET A N 1
ATOM 5477 C CA . MET A 1 690 ? -3.797 21.862 -7.674 1.00 91.62 690 MET A CA 1
ATOM 5478 C C . MET A 1 690 ? -3.956 20.664 -8.624 1.00 91.62 690 MET A C 1
ATOM 5480 O O . MET A 1 690 ? -4.008 19.519 -8.177 1.00 91.62 690 MET A O 1
ATOM 5484 N N . GLN A 1 691 ? -4.031 20.898 -9.937 1.00 93.19 691 GLN A N 1
ATOM 5485 C CA . GLN A 1 691 ? -4.267 19.860 -10.940 1.00 93.19 691 GLN A CA 1
ATOM 5486 C C . GLN A 1 691 ? -3.176 18.788 -10.977 1.00 93.19 691 GLN A C 1
ATOM 5488 O O . GLN A 1 691 ? -3.475 17.644 -11.301 1.00 93.19 691 GLN A O 1
ATOM 5493 N N . THR A 1 692 ? -1.943 19.116 -10.589 1.00 93.19 692 THR A N 1
ATOM 5494 C CA . THR A 1 692 ? -0.788 18.199 -10.630 1.00 93.19 692 THR A CA 1
ATOM 5495 C C . THR A 1 692 ? -0.750 17.195 -9.473 1.00 93.19 692 THR A C 1
ATOM 5497 O O . THR A 1 692 ? -0.160 16.119 -9.595 1.00 93.19 692 THR A O 1
ATOM 5500 N N . VAL A 1 693 ? -1.357 17.522 -8.332 1.00 95.69 693 VAL A N 1
ATOM 5501 C CA . VAL A 1 693 ? -1.227 16.748 -7.089 1.00 95.69 693 VAL A CA 1
ATOM 5502 C C . VAL A 1 693 ? -2.441 15.851 -6.839 1.00 95.69 693 VAL A C 1
ATOM 5504 O O . VAL A 1 693 ? -3.505 16.034 -7.427 1.00 95.69 693 VAL A O 1
ATOM 5507 N N . SER A 1 694 ? -2.287 14.840 -5.982 1.00 96.06 694 SER A N 1
ATOM 5508 C CA . SER A 1 694 ? -3.406 14.055 -5.454 1.00 96.06 694 SER A CA 1
ATOM 5509 C C . SER A 1 694 ? -4.037 14.761 -4.262 1.00 96.06 694 SER A C 1
ATOM 5511 O O . SER A 1 694 ? -3.490 15.718 -3.726 1.00 96.06 694 SER A O 1
ATOM 5513 N N . ILE A 1 695 ? -5.151 14.224 -3.773 1.00 95.06 695 ILE A N 1
ATOM 5514 C CA . ILE A 1 695 ? -5.858 14.746 -2.599 1.00 95.06 695 ILE A CA 1
ATOM 5515 C C . ILE A 1 695 ? -4.970 14.776 -1.345 1.00 95.06 695 ILE A C 1
ATOM 5517 O O . ILE A 1 695 ? -5.003 15.749 -0.604 1.00 95.06 695 ILE A O 1
ATOM 5521 N N . ALA A 1 696 ? -4.174 13.730 -1.087 1.00 95.94 696 ALA A N 1
ATOM 5522 C CA . ALA A 1 696 ? -3.347 13.670 0.123 1.00 95.94 696 ALA A CA 1
ATOM 5523 C C . ALA A 1 696 ? -2.225 14.714 0.114 1.00 95.94 696 ALA A C 1
ATOM 5525 O O . ALA A 1 696 ? -1.964 15.347 1.135 1.00 95.94 696 ALA A O 1
ATOM 5526 N N . ALA A 1 697 ? -1.577 14.897 -1.040 1.00 96.81 697 ALA A N 1
ATOM 5527 C CA . ALA A 1 697 ? -0.584 15.949 -1.222 1.00 96.81 697 ALA A CA 1
ATOM 5528 C C . ALA A 1 697 ? -1.243 17.338 -1.203 1.00 96.81 697 ALA A C 1
ATOM 5530 O O . ALA A 1 697 ? -0.685 18.267 -0.631 1.00 96.81 697 ALA A O 1
ATOM 5531 N N . ALA A 1 698 ? -2.461 17.459 -1.738 1.00 96.06 698 ALA A N 1
ATOM 5532 C CA . ALA A 1 698 ? -3.196 18.714 -1.786 1.00 96.06 698 ALA A CA 1
ATOM 5533 C C . ALA A 1 698 ? -3.679 19.234 -0.421 1.00 96.06 698 ALA A C 1
ATOM 5535 O O . ALA A 1 698 ? -4.075 20.386 -0.339 1.00 96.06 698 ALA A O 1
ATOM 5536 N N . LEU A 1 699 ? -3.632 18.413 0.637 1.00 96.69 699 LEU A N 1
ATOM 5537 C CA . LEU A 1 699 ? -3.945 18.797 2.023 1.00 96.69 699 LEU A CA 1
ATOM 5538 C C . LEU A 1 699 ? -2.731 19.317 2.816 1.00 96.69 699 LEU A C 1
ATOM 5540 O O . LEU A 1 699 ? -2.877 19.734 3.973 1.00 96.69 699 LEU A O 1
ATOM 5544 N N . VAL A 1 700 ? -1.529 19.254 2.234 1.00 97.06 700 VAL A N 1
ATOM 5545 C CA . VAL A 1 700 ? -0.305 19.785 2.844 1.00 97.06 700 VAL A CA 1
ATOM 5546 C C . VAL A 1 700 ? -0.224 21.283 2.526 1.00 97.06 700 VAL A C 1
ATOM 5548 O O . VAL A 1 700 ? -0.064 21.637 1.358 1.00 97.06 700 VAL A O 1
ATOM 5551 N N . PRO A 1 701 ? -0.343 22.176 3.524 1.00 96.62 701 PRO A N 1
ATOM 5552 C CA . PRO A 1 701 ? -0.172 23.604 3.293 1.00 96.62 701 PRO A CA 1
ATOM 5553 C C . PRO A 1 701 ? 1.285 23.897 2.933 1.00 96.62 701 PRO A C 1
ATOM 5555 O O . PRO A 1 701 ? 2.172 23.195 3.412 1.00 96.62 701 PRO A O 1
ATOM 5558 N N . PHE A 1 702 ? 1.553 24.942 2.147 1.00 97.00 702 PHE A N 1
ATOM 5559 C CA . PHE A 1 702 ? 2.927 25.347 1.803 1.00 97.00 702 PHE A CA 1
ATOM 5560 C C . PHE A 1 702 ? 3.767 24.226 1.164 1.00 97.00 702 PHE A C 1
ATOM 5562 O O . PHE A 1 702 ? 4.980 24.156 1.373 1.00 97.00 702 PHE A O 1
ATOM 5569 N N . LEU A 1 703 ? 3.128 23.335 0.401 1.00 96.06 703 LEU A N 1
ATOM 5570 C CA . LEU A 1 703 ? 3.786 22.208 -0.264 1.00 96.06 703 LEU A CA 1
ATOM 5571 C C . LEU A 1 703 ? 4.933 22.669 -1.175 1.00 96.06 703 LEU A C 1
ATOM 5573 O O . LEU A 1 703 ? 5.947 21.990 -1.291 1.00 96.06 703 LEU A O 1
ATOM 5577 N N . GLU A 1 704 ? 4.793 23.846 -1.785 1.00 94.31 704 GLU A N 1
ATOM 5578 C CA . GLU A 1 704 ? 5.796 24.507 -2.620 1.00 94.31 704 GLU A CA 1
ATOM 5579 C C . GLU A 1 704 ? 7.110 24.844 -1.889 1.00 94.31 704 GLU A C 1
ATOM 5581 O O . GLU A 1 704 ? 8.117 25.137 -2.534 1.00 94.31 704 GLU A O 1
ATOM 5586 N N . HIS A 1 705 ? 7.116 24.790 -0.553 1.00 96.69 705 HIS A N 1
ATOM 5587 C CA . HIS A 1 705 ? 8.274 25.062 0.301 1.00 96.69 705 HIS A CA 1
ATOM 5588 C C . HIS A 1 705 ? 8.885 23.801 0.933 1.00 96.69 705 HIS A C 1
ATOM 5590 O O . HIS A 1 705 ? 9.825 23.906 1.730 1.00 96.69 705 HIS A O 1
ATOM 5596 N N . ASP A 1 706 ? 8.374 22.620 0.580 1.00 96.88 706 ASP A N 1
ATOM 5597 C CA . ASP A 1 706 ? 8.896 21.335 1.028 1.00 96.88 706 ASP A CA 1
ATOM 5598 C C . ASP A 1 706 ? 9.599 20.584 -0.107 1.00 96.88 706 ASP A C 1
ATOM 5600 O O . ASP A 1 706 ? 9.129 20.538 -1.243 1.00 96.88 706 ASP A O 1
ATOM 5604 N N . ASP A 1 707 ? 10.713 19.922 0.212 1.00 97.12 707 ASP A N 1
ATOM 5605 C CA . ASP A 1 707 ? 11.320 18.946 -0.694 1.00 97.12 707 ASP A CA 1
ATOM 5606 C C . ASP A 1 707 ? 10.329 17.824 -1.053 1.00 97.12 707 ASP A C 1
ATOM 5608 O O . ASP A 1 707 ? 9.586 17.318 -0.203 1.00 97.12 707 ASP A O 1
ATOM 5612 N N . ALA A 1 708 ? 10.370 17.363 -2.304 1.00 95.81 708 ALA A N 1
ATOM 5613 C CA . ALA A 1 708 ? 9.434 16.368 -2.825 1.00 95.81 708 ALA A CA 1
ATOM 5614 C C . ALA A 1 708 ? 9.446 15.049 -2.028 1.00 95.81 708 ALA A C 1
ATOM 5616 O O . ALA A 1 708 ? 8.397 14.424 -1.850 1.00 95.81 708 ALA A O 1
ATOM 5617 N N . ASN A 1 709 ? 10.596 14.633 -1.477 1.00 94.81 709 ASN A N 1
ATOM 5618 C CA . ASN A 1 709 ? 10.652 13.429 -0.644 1.00 94.81 709 ASN A CA 1
ATOM 5619 C C . ASN A 1 709 ? 9.921 13.639 0.688 1.00 94.81 709 ASN A C 1
ATOM 5621 O O . ASN A 1 709 ? 9.288 12.717 1.204 1.00 94.81 709 ASN A O 1
ATOM 5625 N N . ARG A 1 710 ? 9.977 14.850 1.257 1.00 96.44 710 ARG A N 1
ATOM 5626 C CA . ARG A 1 710 ? 9.245 15.192 2.487 1.00 96.44 710 ARG A CA 1
ATOM 5627 C C . ARG A 1 710 ? 7.758 15.320 2.244 1.00 96.44 710 ARG A C 1
ATOM 5629 O O . ARG A 1 710 ? 6.988 14.806 3.051 1.00 96.44 710 ARG A O 1
ATOM 5636 N N . ALA A 1 711 ? 7.375 15.906 1.119 1.00 96.44 711 ALA A N 1
ATOM 5637 C CA . ALA A 1 711 ? 6.001 15.926 0.649 1.00 96.44 711 ALA A CA 1
ATOM 5638 C C . ALA A 1 711 ? 5.428 14.502 0.506 1.00 96.44 711 ALA A C 1
ATOM 5640 O O . ALA A 1 711 ? 4.342 14.213 1.012 1.00 96.44 711 ALA A O 1
ATOM 5641 N N . LEU A 1 712 ? 6.193 13.580 -0.095 1.00 96.56 712 LEU A N 1
ATOM 5642 C CA . LEU A 1 712 ? 5.829 12.165 -0.235 1.00 96.56 712 LEU A CA 1
ATOM 5643 C C . LEU A 1 712 ? 5.632 11.503 1.133 1.00 96.56 712 LEU A C 1
ATOM 5645 O O . LEU A 1 712 ? 4.608 10.860 1.388 1.00 96.56 712 LEU A O 1
ATOM 5649 N N . MET A 1 713 ? 6.594 11.695 2.039 1.00 96.25 713 MET A N 1
ATOM 5650 C CA . MET A 1 713 ? 6.513 11.203 3.414 1.00 96.25 713 MET A CA 1
ATOM 5651 C C . MET A 1 713 ? 5.286 11.767 4.143 1.00 96.25 713 MET A C 1
ATOM 5653 O O . MET A 1 713 ? 4.561 11.014 4.792 1.00 96.25 713 MET A O 1
ATOM 5657 N N . GLY A 1 714 ? 5.028 13.069 4.010 1.00 95.81 714 GLY A N 1
ATOM 5658 C CA . GLY A 1 714 ? 3.901 13.777 4.611 1.00 95.81 714 GLY A CA 1
ATOM 5659 C C . GLY A 1 714 ? 2.550 13.255 4.130 1.00 95.81 714 GLY A C 1
ATOM 5660 O O . GLY A 1 714 ? 1.708 12.873 4.946 1.00 95.81 714 GLY A O 1
ATOM 5661 N N . ALA A 1 715 ? 2.362 13.131 2.814 1.00 96.00 715 ALA A N 1
ATOM 5662 C CA . ALA A 1 715 ? 1.163 12.539 2.217 1.00 96.00 715 ALA A CA 1
ATOM 5663 C C . ALA A 1 715 ? 0.930 11.096 2.709 1.00 96.00 715 ALA A C 1
ATOM 5665 O O . ALA A 1 715 ? -0.191 10.716 3.053 1.00 96.00 715 ALA A O 1
ATOM 5666 N N . ASN A 1 716 ? 1.994 10.293 2.826 1.00 95.75 716 ASN A N 1
ATOM 5667 C CA . ASN A 1 716 ? 1.911 8.923 3.336 1.00 95.75 716 ASN A CA 1
ATOM 5668 C C . ASN A 1 716 ? 1.572 8.849 4.835 1.00 95.75 716 ASN A C 1
ATOM 5670 O O . ASN A 1 716 ? 0.790 7.986 5.240 1.00 95.75 716 ASN A O 1
ATOM 5674 N N . MET A 1 717 ? 2.129 9.740 5.659 1.00 96.25 717 MET A N 1
ATOM 5675 C CA . MET A 1 717 ? 1.871 9.783 7.104 1.00 96.25 717 MET A CA 1
ATOM 5676 C C . MET A 1 717 ? 0.444 10.227 7.422 1.00 96.25 717 MET A C 1
ATOM 5678 O O . MET A 1 717 ? -0.183 9.644 8.306 1.00 96.25 717 MET A O 1
ATOM 5682 N N . GLN A 1 718 ? -0.115 11.174 6.662 1.00 97.12 718 GLN A N 1
ATOM 5683 C CA . GLN A 1 718 ? -1.508 11.605 6.829 1.00 97.12 718 GLN A CA 1
ATOM 5684 C C . GLN A 1 718 ? -2.504 10.435 6.707 1.00 97.12 718 GLN A C 1
ATOM 5686 O O . GLN A 1 718 ? -3.449 10.336 7.490 1.00 97.12 718 GLN A O 1
ATOM 5691 N N . ARG A 1 719 ? -2.256 9.469 5.810 1.00 95.12 719 ARG A N 1
ATOM 5692 C CA . ARG A 1 719 ? -3.092 8.256 5.646 1.00 95.12 719 ARG A CA 1
ATOM 5693 C C . ARG A 1 719 ? -3.040 7.286 6.835 1.00 95.12 719 ARG A C 1
ATOM 5695 O O . ARG A 1 719 ? -3.872 6.381 6.925 1.00 95.12 719 ARG A O 1
ATOM 5702 N N . GLN A 1 720 ? -2.055 7.443 7.719 1.00 95.19 720 GLN A N 1
ATOM 5703 C CA . GLN A 1 720 ? -1.836 6.609 8.905 1.00 95.19 720 GLN A CA 1
ATOM 5704 C C . GLN A 1 720 ? -2.297 7.287 10.200 1.00 95.19 720 GLN A C 1
ATOM 5706 O O . GLN A 1 720 ? -2.174 6.679 11.263 1.00 95.19 720 GLN A O 1
ATOM 5711 N N . ALA A 1 721 ? -2.793 8.526 10.132 1.00 96.69 721 ALA A N 1
ATOM 5712 C CA . ALA A 1 721 ? -3.314 9.231 11.295 1.00 96.69 721 ALA A CA 1
ATOM 5713 C C . ALA A 1 721 ? -4.529 8.496 11.880 1.00 96.69 721 ALA A C 1
ATOM 5715 O O . ALA A 1 721 ? -5.407 8.058 11.133 1.00 96.69 721 ALA A O 1
ATOM 5716 N N . VAL A 1 722 ? -4.574 8.355 13.203 1.00 96.50 722 VAL A N 1
ATOM 5717 C CA . VAL A 1 722 ? -5.682 7.710 13.919 1.00 96.50 722 VAL A CA 1
ATOM 5718 C C . VAL A 1 722 ? -6.627 8.782 14.474 1.00 96.50 722 VAL A C 1
ATOM 5720 O O . VAL A 1 722 ? -6.143 9.751 15.062 1.00 96.50 722 VAL A O 1
ATOM 5723 N N . PRO A 1 723 ? -7.956 8.608 14.355 1.00 96.06 723 PRO A N 1
ATOM 5724 C CA . PRO A 1 723 ? -8.935 9.526 14.910 1.00 96.06 723 PRO A CA 1
ATOM 5725 C C . PRO A 1 723 ? -8.776 9.685 16.420 1.00 96.06 723 PRO A C 1
ATOM 5727 O O . PRO A 1 723 ? -8.877 8.723 17.188 1.00 96.06 723 PRO A O 1
ATOM 5730 N N . THR A 1 724 ? -8.541 10.919 16.850 1.00 95.75 724 THR A N 1
ATOM 5731 C CA . THR A 1 724 ? -8.510 11.293 18.263 1.00 95.75 724 THR A CA 1
ATOM 5732 C C . THR A 1 724 ? -9.926 11.342 18.839 1.00 95.75 724 THR A C 1
ATOM 5734 O O . THR A 1 724 ? -10.925 11.450 18.125 1.00 95.75 724 THR A O 1
ATOM 5737 N N . LEU A 1 725 ? -10.036 11.291 20.169 1.00 93.00 725 LEU A N 1
ATOM 5738 C CA . LEU A 1 725 ? -11.315 11.385 20.880 1.00 93.00 725 LEU A CA 1
ATOM 5739 C C . LEU A 1 725 ? -12.078 12.683 20.554 1.00 93.00 725 LEU A C 1
ATOM 5741 O O . LEU A 1 725 ? -13.317 12.699 20.516 1.00 93.00 725 LEU A O 1
ATOM 5745 N N . ARG A 1 726 ? -11.337 13.774 20.338 1.00 90.12 726 ARG A N 1
ATOM 5746 C CA . ARG A 1 726 ? -11.846 15.097 19.968 1.00 90.12 726 ARG A CA 1
ATOM 5747 C C . ARG A 1 726 ? -11.188 15.523 18.658 1.00 90.12 726 ARG A C 1
ATOM 5749 O O . ARG A 1 726 ? -10.004 15.842 18.652 1.00 90.12 726 ARG A O 1
ATOM 5756 N N . ALA A 1 727 ? -11.940 15.527 17.563 1.00 92.06 727 ALA A N 1
ATOM 5757 C CA . ALA A 1 727 ? -11.456 16.092 16.309 1.00 92.06 727 ALA A CA 1
ATOM 5758 C C . ALA A 1 727 ? -11.309 17.615 16.453 1.00 92.06 727 ALA A C 1
ATOM 5760 O O . ALA A 1 727 ? -12.125 18.252 17.120 1.00 92.06 727 ALA A O 1
ATOM 5761 N N . GLN A 1 728 ? -10.265 18.190 15.859 1.00 94.38 728 GLN A N 1
ATOM 5762 C CA . GLN A 1 728 ? -10.065 19.636 15.820 1.00 94.38 728 GLN A CA 1
ATOM 5763 C C . GLN A 1 728 ? -9.683 20.052 14.401 1.00 94.38 728 GLN A C 1
ATOM 5765 O O . GLN A 1 728 ? -8.722 19.520 13.843 1.00 94.38 728 GLN A O 1
ATOM 5770 N N . LYS A 1 729 ? -10.407 21.022 13.831 1.00 94.88 729 LYS A N 1
ATOM 5771 C CA . LYS A 1 729 ? -10.086 21.608 12.520 1.00 94.88 729 LYS A CA 1
ATOM 5772 C C . LYS A 1 729 ? -8.604 21.994 12.403 1.00 94.88 729 LYS A C 1
ATOM 5774 O O . LYS A 1 729 ? -8.058 22.541 13.364 1.00 94.88 729 LYS A O 1
ATOM 5779 N N . PRO A 1 730 ? -7.944 21.802 11.252 1.00 97.19 730 PRO A N 1
ATOM 5780 C CA . PRO A 1 730 ? -6.627 22.386 11.028 1.00 97.19 730 PRO A CA 1
ATOM 5781 C C . PRO A 1 730 ? -6.747 23.914 10.966 1.00 97.19 730 PRO A C 1
ATOM 5783 O O . PRO A 1 730 ? -7.546 24.444 10.185 1.00 97.19 730 PRO A O 1
ATOM 5786 N N . LEU A 1 731 ? -5.960 24.629 11.782 1.00 97.50 731 LEU A N 1
ATOM 5787 C CA . LEU A 1 731 ? -5.909 26.098 11.716 1.00 97.50 731 LEU A CA 1
ATOM 5788 C C . LEU A 1 731 ? -5.341 26.563 10.377 1.00 97.50 731 LEU A C 1
ATOM 5790 O O . LEU A 1 731 ? -5.862 27.505 9.801 1.00 97.50 731 LEU A O 1
ATOM 5794 N N . VAL A 1 732 ? -4.338 25.863 9.853 1.00 97.94 732 VAL A N 1
ATOM 5795 C CA . VAL A 1 732 ? -3.786 26.099 8.516 1.00 97.94 732 VAL A CA 1
ATOM 5796 C C . VAL A 1 732 ? -4.173 24.917 7.632 1.00 97.94 732 VAL A C 1
ATOM 5798 O O . VAL A 1 732 ? -3.673 23.816 7.808 1.00 97.94 732 VAL A O 1
ATOM 5801 N N . GLY A 1 733 ? -5.120 25.104 6.730 1.00 96.50 733 GLY A N 1
ATOM 5802 C CA . GLY A 1 733 ? -5.586 24.104 5.770 1.00 96.50 733 GLY A CA 1
ATOM 5803 C C . GLY A 1 733 ? -5.318 24.553 4.341 1.00 96.50 733 GLY A C 1
ATOM 5804 O O . GLY A 1 733 ? -4.522 25.461 4.112 1.00 96.50 733 GLY A O 1
ATOM 5805 N N . THR A 1 734 ? -6.021 23.948 3.394 1.00 94.44 734 THR A N 1
ATOM 5806 C CA . THR A 1 734 ? -5.868 24.200 1.947 1.00 94.44 734 THR A CA 1
ATOM 5807 C C . THR A 1 734 ? -7.194 24.527 1.258 1.00 94.44 734 THR A C 1
ATOM 5809 O O . THR A 1 734 ? -7.194 25.065 0.160 1.00 94.44 734 THR A O 1
ATOM 5812 N N . GLY A 1 735 ? -8.327 24.228 1.904 1.00 91.06 735 GLY A N 1
ATOM 5813 C CA . GLY A 1 735 ? -9.682 24.366 1.361 1.00 91.06 735 GLY A CA 1
ATOM 5814 C C . GLY A 1 735 ? -10.269 23.034 0.878 1.00 91.06 735 GLY A C 1
ATOM 5815 O O . GLY A 1 735 ? -11.488 22.861 0.864 1.00 91.06 735 GLY A O 1
ATOM 5816 N N . ILE A 1 736 ? -9.423 22.046 0.565 1.00 92.38 736 ILE A N 1
ATOM 5817 C CA . ILE A 1 736 ? -9.846 20.717 0.090 1.00 92.38 736 ILE A CA 1
ATOM 5818 C C . ILE A 1 736 ? -10.435 19.852 1.218 1.00 92.38 736 ILE A C 1
ATOM 5820 O O . ILE A 1 736 ? -11.173 18.901 0.949 1.00 92.38 736 ILE A O 1
ATOM 5824 N N . GLU A 1 737 ? -10.186 20.191 2.487 1.00 95.31 737 GLU A N 1
ATOM 5825 C CA . GLU A 1 737 ? -10.646 19.436 3.660 1.00 95.31 737 GLU A CA 1
ATOM 5826 C C . GLU A 1 737 ? -12.155 19.141 3.627 1.00 95.31 737 GLU A C 1
ATOM 5828 O O . GLU A 1 737 ? -12.575 18.052 4.025 1.00 95.31 737 GLU A O 1
ATOM 5833 N N . ARG A 1 738 ? -12.965 20.087 3.130 1.00 92.31 738 ARG A N 1
ATOM 5834 C CA . ARG A 1 738 ? -14.422 19.934 3.007 1.00 92.31 738 ARG A CA 1
ATOM 5835 C C . ARG A 1 738 ? -14.812 18.902 1.951 1.00 92.31 738 ARG A C 1
ATOM 5837 O O . ARG A 1 738 ? -15.654 18.047 2.215 1.00 92.31 738 ARG A O 1
ATOM 5844 N N . ALA A 1 739 ? -14.181 18.950 0.777 1.00 92.06 739 ALA A N 1
ATOM 5845 C CA . ALA A 1 739 ? -14.453 18.009 -0.308 1.00 92.06 739 ALA A CA 1
ATOM 5846 C C . ALA A 1 739 ? -14.111 16.570 0.108 1.00 92.06 739 ALA A C 1
ATOM 5848 O O . ALA A 1 739 ? -14.890 15.652 -0.132 1.00 92.06 739 ALA A O 1
ATOM 5849 N N . VAL A 1 740 ? -12.986 16.377 0.808 1.00 95.44 740 VAL A N 1
ATOM 5850 C CA . VAL A 1 740 ? -12.565 15.050 1.291 1.00 95.44 740 VAL A CA 1
ATOM 5851 C C . VAL A 1 740 ? -13.516 14.507 2.347 1.00 95.44 740 VAL A C 1
ATOM 5853 O O . VAL A 1 740 ? -13.899 13.341 2.269 1.00 95.44 740 VAL A O 1
ATOM 5856 N N . ALA A 1 741 ? -13.919 15.331 3.319 1.00 94.06 741 ALA A N 1
ATOM 5857 C CA . ALA A 1 741 ? -14.867 14.915 4.347 1.00 94.06 741 ALA A CA 1
ATOM 5858 C C . ALA A 1 741 ? -16.209 14.496 3.725 1.00 94.06 741 ALA A C 1
ATOM 5860 O O . ALA A 1 741 ? -16.657 13.371 3.958 1.00 94.06 741 ALA A O 1
ATOM 5861 N N . ARG A 1 742 ? -16.781 15.347 2.863 1.00 90.75 742 ARG A N 1
ATOM 5862 C CA . ARG A 1 742 ? -18.073 15.118 2.202 1.00 90.75 742 ARG A CA 1
ATOM 5863 C C . ARG A 1 742 ? -18.071 13.877 1.310 1.00 90.75 742 ARG A C 1
ATOM 5865 O O . ARG A 1 742 ? -18.962 13.039 1.431 1.00 90.75 742 ARG A O 1
ATOM 5872 N N . ASP A 1 743 ? -17.083 13.757 0.425 1.00 91.94 743 ASP A N 1
ATOM 5873 C CA . ASP A 1 743 ? -17.068 12.723 -0.616 1.00 91.94 743 ASP A CA 1
ATOM 5874 C C . ASP A 1 743 ? -16.549 11.369 -0.102 1.00 91.94 743 ASP A C 1
ATOM 5876 O O . ASP A 1 743 ? -16.726 10.351 -0.768 1.00 91.94 743 ASP A O 1
ATOM 5880 N N . SER A 1 744 ? -15.925 11.319 1.083 1.00 92.25 744 SER A N 1
ATOM 5881 C CA . SER A 1 744 ? -15.500 10.052 1.701 1.00 92.25 744 SER A CA 1
ATOM 5882 C C . SER A 1 744 ? -16.664 9.119 2.047 1.00 92.25 744 SER A C 1
ATOM 5884 O O . SER A 1 744 ? -16.477 7.899 2.062 1.00 92.25 744 SER A O 1
ATOM 5886 N N . GLY A 1 745 ? -17.847 9.691 2.307 1.00 89.44 745 GLY A N 1
ATOM 5887 C CA . GLY A 1 745 ? -19.017 8.981 2.824 1.00 89.44 745 GLY A CA 1
ATOM 5888 C C . GLY A 1 745 ? -19.008 8.781 4.343 1.00 89.44 745 GLY A C 1
ATOM 5889 O O . GLY A 1 745 ? -19.858 8.067 4.874 1.00 89.44 745 GLY A O 1
ATOM 5890 N N . VAL A 1 746 ? -18.045 9.387 5.053 1.00 93.31 746 VAL A N 1
ATOM 5891 C CA . VAL A 1 746 ? -17.957 9.308 6.517 1.00 93.31 746 VAL A CA 1
ATOM 5892 C C . VAL A 1 746 ? -18.954 10.243 7.209 1.00 93.31 746 VAL A C 1
ATOM 5894 O O . VAL A 1 746 ? -19.446 9.939 8.302 1.00 93.31 746 VAL A O 1
ATOM 5897 N N . THR A 1 747 ? -19.250 11.381 6.578 1.00 93.62 747 THR A N 1
ATOM 5898 C CA . THR A 1 747 ? -20.248 12.340 7.039 1.00 93.62 747 THR A CA 1
ATOM 5899 C C . THR A 1 747 ? -21.629 11.951 6.537 1.00 93.62 747 THR A C 1
ATOM 5901 O O . THR A 1 747 ? -21.784 11.371 5.463 1.00 93.62 747 THR A O 1
ATOM 5904 N N . VAL A 1 748 ? -22.661 12.292 7.306 1.00 93.69 748 VAL A N 1
ATOM 5905 C CA . VAL A 1 748 ? -24.046 12.106 6.862 1.00 93.69 748 VAL A CA 1
ATOM 5906 C C . VAL A 1 748 ? -24.499 13.381 6.177 1.00 93.69 748 VAL A C 1
ATOM 5908 O O . VAL A 1 748 ? -24.611 14.409 6.838 1.00 93.69 748 VAL A O 1
ATOM 5911 N N . ASN A 1 749 ? -24.772 13.312 4.877 1.00 92.12 749 ASN A N 1
ATOM 5912 C CA . ASN A 1 749 ? -25.218 14.457 4.084 1.00 92.12 749 ASN A CA 1
ATOM 5913 C C . ASN A 1 749 ? -26.733 14.378 3.839 1.00 92.12 749 ASN A C 1
ATOM 5915 O O . ASN A 1 749 ? -27.288 13.291 3.650 1.00 92.12 749 ASN A O 1
ATOM 5919 N N . ALA A 1 750 ? -27.405 15.526 3.821 1.00 92.19 750 ALA A N 1
ATOM 5920 C CA . ALA A 1 750 ? -28.831 15.621 3.554 1.00 92.19 750 ALA A CA 1
ATOM 5921 C C . ALA A 1 750 ? -29.142 15.201 2.110 1.00 92.19 750 ALA A C 1
ATOM 5923 O O . ALA A 1 750 ? -28.711 15.844 1.152 1.00 92.19 750 ALA A O 1
ATOM 5924 N N . ARG A 1 751 ? -29.921 14.129 1.937 1.00 89.75 751 ARG A N 1
ATOM 5925 C CA . ARG A 1 751 ? -30.400 13.677 0.619 1.00 89.75 751 ARG A CA 1
ATOM 5926 C C . ARG A 1 751 ? -31.319 14.708 -0.027 1.00 89.75 751 ARG A C 1
ATOM 5928 O O . ARG A 1 751 ? -31.291 14.858 -1.248 1.00 89.75 751 ARG A O 1
ATOM 5935 N N . ARG A 1 752 ? -32.107 15.389 0.807 1.00 90.31 752 ARG A N 1
ATOM 5936 C CA . ARG A 1 752 ? -33.130 16.371 0.451 1.00 90.31 752 ARG A CA 1
ATOM 5937 C C . ARG A 1 752 ? -33.138 17.525 1.446 1.00 90.31 752 ARG A C 1
ATOM 5939 O O . ARG A 1 752 ? -32.777 17.322 2.609 1.00 90.31 752 ARG A O 1
ATOM 5946 N N . GLY A 1 753 ? -33.530 18.709 0.986 1.00 90.75 753 GLY A N 1
ATOM 5947 C CA . GLY A 1 753 ? -33.723 19.881 1.835 1.00 90.75 753 GLY A CA 1
ATOM 5948 C C . GLY A 1 753 ? -34.964 19.749 2.719 1.00 90.75 753 GLY A C 1
ATOM 5949 O O . GLY A 1 753 ? -35.917 19.033 2.391 1.00 90.75 753 GLY A O 1
ATOM 5950 N N . GLY A 1 754 ? -34.954 20.427 3.864 1.00 90.88 754 GLY A N 1
ATOM 5951 C CA . GLY A 1 754 ? -36.030 20.300 4.840 1.00 90.88 754 GLY A CA 1
ATOM 5952 C C . GLY A 1 754 ? -35.762 20.963 6.185 1.00 90.88 754 GLY A C 1
ATOM 5953 O O . GLY A 1 754 ? -34.793 21.696 6.365 1.00 90.88 754 GLY A O 1
ATOM 5954 N N . GLU A 1 755 ? -36.629 20.664 7.147 1.00 91.62 755 GLU A N 1
ATOM 5955 C CA . GLU A 1 755 ? -36.535 21.121 8.537 1.00 91.62 755 GLU A CA 1
ATOM 5956 C C . GLU A 1 755 ? -36.200 19.940 9.463 1.00 91.62 755 GLU A C 1
ATOM 5958 O O . GLU A 1 755 ? -36.780 18.850 9.347 1.00 91.62 755 GLU A O 1
ATOM 5963 N N . ILE A 1 756 ? -35.280 20.140 10.412 1.00 92.56 756 ILE A N 1
ATOM 5964 C CA . ILE A 1 756 ? -34.956 19.132 11.431 1.00 92.56 756 ILE A CA 1
ATOM 5965 C C . ILE A 1 756 ? -36.077 19.053 12.474 1.00 92.56 756 ILE A C 1
ATOM 5967 O O . ILE A 1 756 ? -36.236 19.951 13.300 1.00 92.56 756 ILE A O 1
ATOM 5971 N N . VAL A 1 757 ? -36.810 17.937 12.508 1.00 88.38 757 VAL A N 1
ATOM 5972 C CA . VAL A 1 757 ? -37.925 17.741 13.457 1.00 88.38 757 VAL A CA 1
ATOM 5973 C C . VAL A 1 757 ? -37.454 17.113 14.763 1.00 88.38 757 VAL A C 1
ATOM 5975 O O . VAL A 1 757 ? -37.911 17.483 15.844 1.00 88.38 757 VAL A O 1
ATOM 5978 N N . GLN A 1 758 ? -36.572 16.116 14.675 1.00 89.06 758 GLN A N 1
ATOM 5979 C CA . GLN A 1 758 ? -36.053 15.401 15.839 1.00 89.06 758 GLN A CA 1
ATOM 5980 C C . GLN A 1 758 ? -34.574 15.094 15.662 1.00 89.06 758 GLN A C 1
ATOM 5982 O O . GLN A 1 758 ? -34.127 14.700 14.584 1.00 89.06 758 GLN A O 1
ATOM 5987 N N . ILE A 1 759 ? -33.840 15.209 16.765 1.00 91.12 759 ILE A N 1
ATOM 5988 C CA . ILE A 1 759 ? -32.429 14.868 16.838 1.00 91.12 759 ILE A CA 1
ATOM 5989 C C . ILE A 1 759 ? -32.152 14.037 18.087 1.00 91.12 759 ILE A C 1
ATOM 5991 O O . ILE A 1 759 ? -32.712 14.281 19.155 1.00 91.12 759 ILE A O 1
ATOM 5995 N N . ASP A 1 760 ? -31.291 13.044 17.934 1.00 90.06 760 ASP A N 1
ATOM 5996 C CA . ASP A 1 760 ? -30.742 12.214 18.997 1.00 90.06 760 ASP A CA 1
ATOM 5997 C C . ASP A 1 760 ? -29.275 11.905 18.650 1.00 90.06 760 ASP A C 1
ATOM 5999 O O . ASP A 1 760 ? -28.840 12.051 17.506 1.00 90.06 760 ASP A O 1
ATOM 6003 N N . ALA A 1 761 ? -28.494 11.415 19.609 1.00 91.38 761 ALA A N 1
ATOM 6004 C CA . ALA A 1 761 ? -27.095 11.058 19.396 1.00 91.38 761 ALA A CA 1
ATOM 6005 C C . ALA A 1 761 ? -26.897 9.935 18.358 1.00 91.38 761 ALA A C 1
ATOM 6007 O O . ALA A 1 761 ? -25.778 9.771 17.865 1.00 91.38 761 ALA A O 1
ATOM 6008 N N . ALA A 1 762 ? -27.948 9.159 18.062 1.00 90.00 762 ALA A N 1
ATOM 6009 C CA . ALA A 1 762 ? -27.944 8.026 17.135 1.00 90.00 762 ALA A CA 1
ATOM 6010 C C . ALA A 1 762 ? -28.884 8.185 15.925 1.00 90.00 762 ALA A C 1
ATOM 6012 O O . ALA A 1 762 ? -28.864 7.329 15.042 1.00 90.00 762 ALA A O 1
ATOM 6013 N N . ARG A 1 763 ? -29.706 9.242 15.860 1.00 89.25 763 ARG A N 1
ATOM 6014 C CA . ARG A 1 763 ? -30.664 9.435 14.760 1.00 89.25 763 ARG A CA 1
ATOM 6015 C C . ARG A 1 763 ? -30.981 10.904 14.495 1.00 89.25 763 ARG A C 1
ATOM 6017 O O . ARG A 1 763 ? -31.071 11.695 15.430 1.00 89.25 763 ARG A O 1
ATOM 6024 N N . ILE A 1 764 ? -31.217 11.243 13.231 1.00 92.19 764 ILE A N 1
ATOM 6025 C CA . ILE A 1 764 ? -31.667 12.568 12.784 1.00 92.19 764 ILE A CA 1
ATOM 6026 C C . ILE A 1 764 ? -32.895 12.375 11.899 1.00 92.19 764 ILE A C 1
ATOM 6028 O O . ILE A 1 764 ? -32.871 11.543 10.990 1.00 92.19 764 ILE A O 1
ATOM 6032 N N . VAL A 1 765 ? -33.964 13.126 12.162 1.00 90.62 765 VAL A N 1
ATOM 6033 C CA . VAL A 1 765 ? -35.198 13.064 11.374 1.00 90.62 765 VAL A CA 1
ATOM 6034 C C . VAL A 1 765 ? -35.463 14.401 10.700 1.00 90.62 765 VAL A C 1
ATOM 6036 O O . VAL A 1 765 ? -35.651 15.419 11.372 1.00 90.62 765 VAL A O 1
ATOM 6039 N N . VAL A 1 766 ? -35.506 14.367 9.371 1.00 90.12 766 VAL A N 1
ATOM 6040 C CA . VAL A 1 766 ? -35.712 15.527 8.505 1.00 90.12 766 VAL A CA 1
ATOM 6041 C C . VAL A 1 766 ? -37.102 15.449 7.895 1.00 90.12 766 VAL A C 1
ATOM 6043 O O . VAL A 1 766 ? -37.453 14.453 7.258 1.00 90.12 766 VAL A O 1
ATOM 6046 N N . LYS A 1 767 ? -37.891 16.510 8.066 1.00 88.12 767 LYS A N 1
ATOM 6047 C CA . LYS A 1 767 ? -39.123 16.714 7.305 1.00 88.12 767 LYS A CA 1
ATOM 6048 C C . LYS A 1 767 ? -38.758 17.392 5.995 1.00 88.12 767 LYS A C 1
ATOM 6050 O O . LYS A 1 767 ? -38.261 18.513 6.004 1.00 88.12 767 LYS A O 1
ATOM 6055 N N . VAL A 1 768 ? -39.005 16.697 4.897 1.00 88.12 768 VAL A N 1
ATOM 6056 C CA . VAL A 1 768 ? -38.600 17.114 3.554 1.00 88.12 768 VAL A CA 1
ATOM 6057 C C . VAL A 1 768 ? -39.471 18.277 3.080 1.00 88.12 768 VAL A C 1
ATOM 6059 O O . VAL A 1 768 ? -40.676 18.307 3.353 1.00 88.12 768 VAL A O 1
ATOM 6062 N N . ASN A 1 769 ? -38.865 19.229 2.367 1.00 86.94 769 ASN A N 1
ATOM 6063 C CA . ASN A 1 769 ? -39.585 20.318 1.706 1.00 86.94 769 ASN A CA 1
ATOM 6064 C C . ASN A 1 769 ? -40.638 19.756 0.743 1.00 86.94 769 ASN A C 1
ATOM 6066 O O . ASN A 1 769 ? -40.371 18.797 0.025 1.00 86.94 769 ASN A O 1
ATOM 6070 N N . GLU A 1 770 ? -41.828 20.362 0.683 1.00 78.75 770 GLU A N 1
ATOM 6071 C CA . GLU A 1 770 ? -42.922 19.833 -0.151 1.00 78.75 770 GLU A CA 1
ATOM 6072 C C . GLU A 1 770 ? -42.551 19.734 -1.641 1.00 78.75 770 GLU A C 1
ATOM 6074 O O . GLU A 1 770 ? -43.030 18.835 -2.329 1.00 78.75 770 GLU A O 1
ATOM 6079 N N . GLU A 1 771 ? -41.649 20.602 -2.107 1.00 82.44 771 GLU A N 1
ATOM 6080 C CA . GLU A 1 771 ? -41.123 20.637 -3.478 1.00 82.44 771 GLU A CA 1
ATOM 6081 C C . GLU A 1 771 ? -40.265 19.410 -3.844 1.00 82.44 771 GLU A C 1
ATOM 6083 O O . GLU A 1 771 ? -40.150 19.071 -5.020 1.00 82.44 771 GLU A O 1
ATOM 6088 N N . GLU A 1 772 ? -39.684 18.718 -2.856 1.00 82.00 772 GLU A N 1
ATOM 6089 C CA . GLU A 1 772 ? -38.768 17.579 -3.049 1.00 82.00 772 GLU A CA 1
ATOM 6090 C C . GLU A 1 772 ? -39.428 16.205 -2.803 1.00 82.00 772 GLU A C 1
ATOM 6092 O O . GLU A 1 772 ? -38.754 15.167 -2.813 1.00 82.00 772 GLU A O 1
ATOM 6097 N N . ILE A 1 773 ? -40.742 16.166 -2.562 1.00 77.81 773 ILE A N 1
ATOM 6098 C CA . ILE A 1 773 ? -41.495 14.923 -2.334 1.00 77.81 773 ILE A CA 1
ATOM 6099 C C . ILE A 1 773 ? -41.911 14.328 -3.685 1.00 77.81 773 ILE A C 1
ATOM 6101 O O . ILE A 1 773 ? -42.700 14.925 -4.420 1.00 77.81 773 ILE A O 1
ATOM 6105 N N . VAL A 1 774 ? -41.416 13.128 -4.014 1.00 70.81 774 VAL A N 1
ATOM 6106 C CA . VAL A 1 774 ? -41.603 12.506 -5.337 1.00 70.81 774 VAL A CA 1
ATOM 6107 C C . VAL A 1 774 ? -42.457 11.241 -5.236 1.00 70.81 774 VAL A C 1
ATOM 6109 O O . VAL A 1 774 ? -41.991 10.175 -4.850 1.00 70.81 774 VAL A O 1
ATOM 6112 N N . GLY A 1 775 ? -43.710 11.331 -5.685 1.00 65.12 775 GLY A N 1
ATOM 6113 C CA . GLY A 1 775 ? -44.618 10.186 -5.812 1.00 65.12 775 GLY A CA 1
ATOM 6114 C C . GLY A 1 775 ? -45.585 10.002 -4.638 1.00 65.12 775 GLY A C 1
ATOM 6115 O O . GLY A 1 775 ? -45.463 10.613 -3.582 1.00 65.12 775 GLY A O 1
ATOM 6116 N N . ALA A 1 776 ? -46.598 9.154 -4.842 1.00 58.59 776 ALA A N 1
ATOM 6117 C CA . ALA A 1 776 ? -47.662 8.928 -3.857 1.00 58.59 776 ALA A CA 1
ATOM 6118 C C . ALA A 1 776 ? -47.232 8.043 -2.671 1.00 58.59 776 ALA A C 1
ATOM 6120 O O . ALA A 1 776 ? -47.916 8.021 -1.653 1.00 58.59 776 ALA A O 1
ATOM 6121 N N . THR A 1 777 ? -46.123 7.310 -2.804 1.00 61.56 777 THR A N 1
ATOM 6122 C CA . THR A 1 777 ? -45.553 6.424 -1.774 1.00 61.56 777 THR A CA 1
ATOM 6123 C C . THR A 1 777 ? -44.324 7.028 -1.094 1.00 61.56 777 THR A C 1
ATOM 6125 O O . THR A 1 777 ? -43.616 6.326 -0.379 1.00 61.56 777 THR A O 1
ATOM 6128 N N . ASP A 1 778 ? -44.012 8.299 -1.345 1.00 68.75 778 ASP A N 1
ATOM 6129 C CA . ASP A 1 778 ? -42.934 8.990 -0.644 1.00 68.75 778 ASP A CA 1
ATOM 6130 C C . ASP A 1 778 ? -43.471 9.569 0.661 1.00 68.75 778 ASP A C 1
ATOM 6132 O O . ASP A 1 778 ? -44.452 10.319 0.682 1.00 68.75 778 ASP A O 1
ATOM 6136 N N . ALA A 1 779 ? -42.825 9.193 1.761 1.00 67.31 779 ALA A N 1
ATOM 6137 C CA . ALA A 1 779 ? -43.256 9.589 3.084 1.00 67.31 779 ALA A CA 1
ATOM 6138 C C . ALA A 1 779 ? -43.012 11.083 3.385 1.00 67.31 779 ALA A C 1
ATOM 6140 O O . ALA A 1 779 ? -43.542 11.613 4.361 1.00 67.31 779 ALA A O 1
ATOM 6141 N N . GLY A 1 780 ? -42.191 11.772 2.582 1.00 76.31 780 GLY A N 1
ATOM 6142 C CA . GLY A 1 780 ? -41.800 13.164 2.842 1.00 76.31 780 GLY A CA 1
ATOM 6143 C C . GLY A 1 780 ? -40.975 13.342 4.123 1.00 76.31 780 GLY A C 1
ATOM 6144 O O . GLY A 1 780 ? -40.921 14.433 4.690 1.00 76.31 780 GLY A O 1
ATOM 6145 N N . VAL A 1 781 ? -40.359 12.262 4.606 1.00 81.44 781 VAL A N 1
ATOM 6146 C CA . VAL A 1 781 ? -39.532 12.230 5.814 1.00 81.44 781 VAL A CA 1
ATOM 6147 C C . VAL A 1 781 ? -38.310 11.376 5.524 1.00 81.44 781 VAL A C 1
ATOM 6149 O O . VAL A 1 781 ? -38.451 10.223 5.118 1.00 81.44 781 VAL A O 1
ATOM 6152 N N . ASP A 1 782 ? -37.129 11.919 5.796 1.00 86.06 782 ASP A N 1
ATOM 6153 C CA . ASP A 1 782 ? -35.876 11.173 5.750 1.00 86.06 782 ASP A CA 1
ATOM 6154 C C . ASP A 1 782 ? -35.378 10.915 7.175 1.00 86.06 782 ASP A C 1
ATOM 6156 O O . ASP A 1 782 ? -35.241 11.838 7.983 1.00 86.06 782 ASP A O 1
ATOM 6160 N N . ILE A 1 783 ? -35.106 9.645 7.492 1.00 86.25 783 ILE A N 1
ATOM 6161 C CA . ILE A 1 783 ? -34.503 9.237 8.767 1.00 86.25 783 ILE A CA 1
ATOM 6162 C C . ILE A 1 783 ? -33.075 8.776 8.519 1.00 86.25 783 ILE A C 1
ATOM 6164 O O . ILE A 1 783 ? -32.837 7.803 7.802 1.00 86.25 783 ILE A O 1
ATOM 6168 N N . TYR A 1 784 ? -32.135 9.446 9.175 1.00 89.75 784 TYR A N 1
ATOM 6169 C CA . TYR A 1 784 ? -30.717 9.127 9.134 1.00 89.75 784 TYR A CA 1
ATOM 6170 C C . TYR A 1 784 ? -30.311 8.455 10.444 1.00 89.75 784 TYR A C 1
ATOM 6172 O O . TYR A 1 784 ? -30.284 9.095 11.496 1.00 89.75 784 TYR A O 1
ATOM 6180 N N . ASN A 1 785 ? -29.990 7.164 10.381 1.00 89.19 785 ASN A N 1
ATOM 6181 C CA . ASN A 1 785 ? -29.458 6.416 11.518 1.00 89.19 785 ASN A CA 1
ATOM 6182 C C . ASN A 1 785 ? -27.933 6.553 11.545 1.00 89.19 785 ASN A C 1
ATOM 6184 O O . ASN A 1 785 ? -27.256 6.118 10.615 1.00 89.19 785 ASN A O 1
ATOM 6188 N N . LEU A 1 786 ? -27.404 7.154 12.609 1.00 93.12 786 LEU A N 1
ATOM 6189 C CA . LEU A 1 786 ? -25.978 7.438 12.749 1.00 93.12 786 LEU A CA 1
ATOM 6190 C C . LEU A 1 786 ? -25.210 6.195 13.212 1.00 93.12 786 LEU A C 1
ATOM 6192 O O . LEU A 1 786 ? -25.663 5.450 14.085 1.00 93.12 786 LEU A O 1
ATOM 6196 N N . VAL A 1 787 ? -24.004 6.004 12.679 1.00 92.31 787 VAL A N 1
ATOM 6197 C CA . VAL A 1 787 ? -23.091 4.932 13.097 1.00 92.31 787 VAL A CA 1
ATOM 6198 C C . VAL A 1 787 ? -22.442 5.296 14.434 1.00 92.31 787 VAL A C 1
ATOM 6200 O O . VAL A 1 787 ? -21.826 6.355 14.565 1.00 92.31 787 VAL A O 1
ATOM 6203 N N . LYS A 1 788 ? -22.560 4.426 15.444 1.00 93.56 788 LYS A N 1
ATOM 6204 C CA . LYS A 1 788 ? -22.049 4.664 16.806 1.00 93.56 788 LYS A CA 1
ATOM 6205 C C . LYS A 1 788 ? -21.006 3.622 17.191 1.00 93.56 788 LYS A C 1
ATOM 6207 O O . LYS A 1 788 ? -21.329 2.442 17.212 1.00 93.56 788 LYS A O 1
ATOM 6212 N N . TYR A 1 789 ? -19.809 4.082 17.558 1.00 93.19 789 TYR A N 1
ATOM 6213 C CA . TYR A 1 789 ? -18.727 3.288 18.160 1.00 93.19 789 TYR A CA 1
ATOM 6214 C C . TYR A 1 789 ? -18.541 1.895 17.532 1.00 93.19 789 TYR A C 1
ATOM 6216 O O . TYR A 1 789 ? -18.559 0.883 18.229 1.00 93.19 789 TYR A O 1
ATOM 6224 N N . THR A 1 790 ? -18.376 1.841 16.210 1.00 92.44 790 THR A N 1
ATOM 6225 C CA . THR A 1 790 ? -18.148 0.590 15.475 1.00 92.44 790 THR A CA 1
ATOM 6226 C C . THR A 1 790 ? -16.678 0.408 15.127 1.00 92.44 790 THR A C 1
ATOM 6228 O O . THR A 1 790 ? -15.948 1.376 14.907 1.00 92.44 790 THR A O 1
ATOM 6231 N N . ARG A 1 791 ? -16.253 -0.852 15.037 1.00 94.31 791 ARG A N 1
ATOM 6232 C CA . ARG A 1 791 ? -14.907 -1.242 14.611 1.00 94.31 791 ARG A CA 1
ATOM 6233 C C . ARG A 1 791 ? -14.676 -0.933 13.125 1.00 94.31 791 ARG A C 1
ATOM 6235 O O . ARG A 1 791 ? -15.509 -1.291 12.297 1.00 94.31 791 ARG A O 1
ATOM 6242 N N . SER A 1 792 ? -13.531 -0.335 12.797 1.00 94.25 792 SER A N 1
ATOM 6243 C CA . SER A 1 792 ? -12.992 -0.275 11.429 1.00 94.25 792 SER A CA 1
ATOM 6244 C C . SER A 1 792 ? -12.110 -1.488 11.102 1.00 94.25 792 SER A C 1
ATOM 6246 O O . SER A 1 792 ? -11.694 -2.233 11.995 1.00 94.25 792 SER A O 1
ATOM 6248 N N . ASN A 1 793 ? -11.728 -1.655 9.831 1.00 93.38 793 ASN A N 1
ATOM 6249 C CA . ASN A 1 793 ? -10.768 -2.690 9.421 1.00 93.38 793 ASN A CA 1
ATOM 6250 C C . ASN A 1 793 ? -9.423 -2.643 10.186 1.00 93.38 793 ASN A C 1
ATOM 6252 O O . ASN A 1 793 ? -8.809 -3.691 10.387 1.00 93.38 793 ASN A O 1
ATOM 6256 N N . GLN A 1 794 ? -8.966 -1.463 10.628 1.00 92.81 794 GLN A N 1
ATOM 6257 C CA . GLN A 1 794 ? -7.695 -1.256 11.347 1.00 92.81 794 GLN A CA 1
ATOM 6258 C C . GLN A 1 794 ? -7.879 -1.103 12.867 1.00 92.81 794 GLN A C 1
ATOM 6260 O O . GLN A 1 794 ? -7.013 -0.551 13.544 1.00 92.81 794 GLN A O 1
ATOM 6265 N N . ASN A 1 795 ? -8.996 -1.599 13.412 1.00 93.81 795 ASN A N 1
ATOM 6266 C CA . ASN A 1 795 ? -9.339 -1.539 14.839 1.00 93.81 795 ASN A CA 1
ATOM 6267 C C . ASN A 1 795 ? -9.474 -0.105 15.389 1.00 93.81 795 ASN A C 1
ATOM 6269 O O . ASN A 1 795 ? -9.406 0.097 16.599 1.00 93.81 795 ASN A O 1
ATOM 6273 N N . THR A 1 796 ? -9.675 0.900 14.532 1.00 94.81 796 THR A N 1
ATOM 6274 C CA . THR A 1 796 ? -10.010 2.270 14.954 1.00 94.81 796 THR A CA 1
ATOM 6275 C C . THR A 1 796 ? -11.519 2.405 15.186 1.00 94.81 796 THR A C 1
ATOM 6277 O O . THR A 1 796 ? -12.313 1.558 14.764 1.00 94.81 796 THR A O 1
ATOM 6280 N N . CYS A 1 797 ? -11.926 3.456 15.898 1.00 95.62 797 CYS A N 1
ATOM 6281 C CA . CYS A 1 797 ? -13.328 3.734 16.196 1.00 95.62 797 CYS A CA 1
ATOM 6282 C C . CYS A 1 797 ? -13.979 4.611 15.119 1.00 95.62 797 CYS A C 1
ATOM 6284 O O . CYS A 1 797 ? -13.536 5.734 14.872 1.00 95.62 797 CYS A O 1
ATOM 6286 N N . ILE A 1 798 ? -15.081 4.129 14.542 1.00 94.69 798 ILE A N 1
ATOM 6287 C CA . ILE A 1 798 ? -15.971 4.912 13.680 1.00 94.69 798 ILE A CA 1
ATOM 6288 C C . ILE A 1 798 ? -17.175 5.349 14.518 1.00 94.69 798 ILE A C 1
ATOM 6290 O O . ILE A 1 798 ? -17.911 4.530 15.070 1.00 94.69 798 ILE A O 1
ATOM 6294 N N . ASN A 1 799 ? -17.373 6.659 14.641 1.00 95.31 799 ASN A N 1
ATOM 6295 C CA . ASN A 1 799 ? -18.475 7.245 15.398 1.00 95.31 799 ASN A CA 1
ATOM 6296 C C . ASN A 1 799 ? -18.917 8.551 14.743 1.00 95.31 799 ASN A C 1
ATOM 6298 O O . ASN A 1 799 ? -18.086 9.427 14.512 1.00 95.31 799 ASN A O 1
ATOM 6302 N N . GLN A 1 800 ? -20.218 8.688 14.512 1.00 95.50 800 GLN A N 1
ATOM 6303 C CA . GLN A 1 800 ? -20.824 9.894 13.967 1.00 95.50 800 GLN A CA 1
ATOM 6304 C C . GLN A 1 800 ? -21.479 10.735 15.064 1.00 95.50 800 GLN A C 1
ATOM 6306 O O . GLN A 1 800 ? -22.098 10.199 15.992 1.00 95.50 800 GLN A O 1
ATOM 6311 N N . ARG A 1 801 ? -21.348 12.061 14.978 1.00 93.81 801 ARG A N 1
ATOM 6312 C CA . ARG A 1 801 ? -21.903 13.025 15.938 1.00 93.81 801 ARG A CA 1
ATOM 6313 C C . ARG A 1 801 ? -22.776 14.047 15.205 1.00 93.81 801 ARG A C 1
ATOM 6315 O O . ARG A 1 801 ? -22.294 14.652 14.251 1.00 93.81 801 ARG A O 1
ATOM 6322 N N . PRO A 1 802 ? -24.036 14.249 15.623 1.00 94.75 802 PRO A N 1
ATOM 6323 C CA . PRO A 1 802 ? -24.908 15.233 14.989 1.00 94.75 802 PRO A CA 1
ATOM 6324 C C . PRO A 1 802 ? -24.381 16.664 15.186 1.00 94.75 802 PRO A C 1
ATOM 6326 O O . PRO A 1 802 ? -23.889 16.987 16.268 1.00 94.75 802 PRO A O 1
ATOM 6329 N N . LEU A 1 803 ? -24.525 17.514 14.162 1.00 91.75 803 LEU A N 1
ATOM 6330 C CA . LEU A 1 803 ? -24.106 18.929 14.193 1.00 91.75 803 LEU A CA 1
ATOM 6331 C C . LEU A 1 803 ? -25.267 19.935 14.113 1.00 91.75 803 LEU A C 1
ATOM 6333 O O . LEU A 1 803 ? -25.089 21.118 14.425 1.00 91.75 803 LEU A O 1
ATOM 6337 N N . VAL A 1 804 ? -26.431 19.490 13.636 1.00 92.38 804 VAL A N 1
ATOM 6338 C CA . VAL A 1 804 ? -27.657 20.295 13.503 1.00 92.38 804 VAL A CA 1
ATOM 6339 C C . VAL A 1 804 ? -28.408 20.389 14.837 1.00 92.38 804 VAL A C 1
ATOM 6341 O O . VAL A 1 804 ? -28.113 19.661 15.782 1.00 92.38 804 VAL A O 1
ATOM 6344 N N . GLN A 1 805 ? -29.366 21.302 14.930 1.00 92.56 805 GLN A N 1
ATOM 6345 C CA . GLN A 1 805 ? -30.286 21.483 16.049 1.00 92.56 805 GLN A CA 1
ATOM 6346 C C . GLN A 1 805 ? -31.732 21.339 15.558 1.00 92.56 805 GLN A C 1
ATOM 6348 O O . GLN A 1 805 ? -32.012 21.387 14.362 1.00 92.56 805 GLN A O 1
ATOM 6353 N N . VAL A 1 806 ? -32.664 21.118 16.486 1.00 94.19 806 VAL A N 1
ATOM 6354 C CA . VAL A 1 806 ? -34.096 21.043 16.154 1.00 94.19 806 VAL A CA 1
ATOM 6355 C C . VAL A 1 806 ? -34.565 22.400 15.627 1.00 94.19 806 VAL A C 1
ATOM 6357 O O . VAL A 1 806 ? -34.290 23.420 16.256 1.00 94.19 806 VAL A O 1
ATOM 6360 N N . GLY A 1 807 ? -35.278 22.400 14.501 1.00 90.69 807 GLY A N 1
ATOM 6361 C CA . GLY A 1 807 ? -35.762 23.606 13.823 1.00 90.69 807 GLY A CA 1
ATOM 6362 C C . GLY A 1 807 ? -34.773 24.237 12.839 1.00 90.69 807 GLY A C 1
ATOM 6363 O O . GLY A 1 807 ? -35.136 25.199 12.168 1.00 90.69 807 GLY A O 1
ATOM 6364 N N . ASP A 1 808 ? -33.547 23.711 12.711 1.00 91.62 808 ASP A N 1
ATOM 6365 C CA . ASP A 1 808 ? -32.639 24.154 11.649 1.00 91.62 808 ASP A CA 1
ATOM 6366 C C . ASP A 1 808 ? -33.242 23.820 10.270 1.00 91.62 808 ASP A C 1
ATOM 6368 O O . ASP A 1 808 ? -33.755 22.717 10.046 1.00 91.62 808 ASP A O 1
ATOM 6372 N N . VAL A 1 809 ? -33.155 24.776 9.341 1.00 91.12 809 VAL A N 1
ATOM 6373 C CA . VAL A 1 809 ? -33.527 24.598 7.931 1.00 91.12 809 VAL A CA 1
ATOM 6374 C C . VAL A 1 809 ? -32.267 24.271 7.142 1.00 91.12 809 VAL A C 1
ATOM 6376 O O . VAL A 1 809 ? -31.300 25.034 7.168 1.00 91.12 809 VAL A O 1
ATOM 6379 N N . ILE A 1 810 ? -32.285 23.136 6.453 1.00 92.19 810 ILE A N 1
ATOM 6380 C CA . ILE A 1 810 ? -31.147 22.591 5.711 1.00 92.19 810 ILE A CA 1
ATOM 6381 C C . ILE A 1 810 ? -31.453 22.522 4.216 1.00 92.19 810 ILE A C 1
ATOM 6383 O O . ILE A 1 810 ? -32.592 22.290 3.797 1.00 92.19 810 ILE A O 1
ATOM 6387 N N . ALA A 1 811 ? -30.413 22.680 3.410 1.00 90.56 811 ALA A N 1
ATOM 6388 C CA . ALA A 1 811 ? -30.449 22.442 1.980 1.00 90.56 811 ALA A CA 1
ATOM 6389 C C . ALA A 1 811 ? -29.988 21.016 1.652 1.00 90.56 811 ALA A C 1
ATOM 6391 O O . ALA A 1 811 ? -29.333 20.324 2.439 1.00 90.56 811 ALA A O 1
ATOM 6392 N N . ARG A 1 812 ? -30.316 20.567 0.441 1.00 89.75 812 ARG A N 1
ATOM 6393 C CA . ARG A 1 812 ? -29.786 19.316 -0.099 1.00 89.75 812 ARG A CA 1
ATOM 6394 C C . ARG A 1 812 ? -28.254 19.373 -0.153 1.00 89.75 812 ARG A C 1
ATOM 6396 O O . ARG A 1 812 ? -27.686 20.312 -0.697 1.00 89.75 812 ARG A O 1
ATOM 6403 N N . GLY A 1 813 ? -27.600 18.333 0.358 1.00 87.69 813 GLY A N 1
ATOM 6404 C CA . GLY A 1 813 ? -26.141 18.213 0.399 1.00 87.69 813 GLY A CA 1
ATOM 6405 C C . GLY A 1 813 ? -25.480 18.767 1.664 1.00 87.69 813 GLY A C 1
ATOM 6406 O O . GLY A 1 813 ? -24.292 18.510 1.857 1.00 87.69 813 GLY A O 1
ATOM 6407 N N . ASP A 1 814 ? -26.222 19.450 2.543 1.00 90.06 814 ASP A N 1
ATOM 6408 C CA . ASP A 1 814 ? -25.684 19.918 3.822 1.00 90.06 814 ASP A CA 1
ATOM 6409 C C . ASP A 1 814 ? -25.265 18.743 4.717 1.00 90.06 814 ASP A C 1
ATOM 6411 O O . ASP A 1 814 ? -25.927 17.703 4.783 1.00 90.06 814 ASP A O 1
ATOM 6415 N N . VAL A 1 815 ? -24.163 18.917 5.444 1.00 92.50 815 VAL A N 1
ATOM 6416 C CA . VAL A 1 815 ? -23.674 17.929 6.412 1.00 92.50 815 VAL A CA 1
ATOM 6417 C C . VAL A 1 815 ? -24.567 17.968 7.660 1.00 92.50 815 VAL A C 1
ATOM 6419 O O . VAL A 1 815 ? -24.772 19.025 8.251 1.00 92.50 815 VAL A O 1
ATOM 6422 N N . LEU A 1 816 ? -25.081 16.815 8.088 1.00 94.12 816 LEU A N 1
ATOM 6423 C CA . LEU A 1 816 ? -25.951 16.649 9.263 1.00 94.12 816 LEU A CA 1
ATOM 6424 C C . LEU A 1 816 ? -25.222 16.065 10.475 1.00 94.12 816 LEU A C 1
ATOM 6426 O O . LEU A 1 816 ? -25.583 16.343 11.624 1.00 94.12 816 LEU A O 1
ATOM 6430 N N . ALA A 1 817 ? -24.205 15.242 10.225 1.00 95.25 817 ALA A N 1
ATOM 6431 C CA . ALA A 1 817 ? -23.368 14.645 11.255 1.00 95.25 817 ALA A CA 1
ATOM 6432 C C . ALA A 1 817 ? -21.923 14.488 10.772 1.00 95.25 817 ALA A C 1
ATOM 6434 O O . ALA A 1 817 ? -21.683 14.013 9.658 1.00 95.25 817 ALA A O 1
ATOM 6435 N N . ASP A 1 818 ? -20.982 14.834 11.648 1.00 94.81 818 ASP A N 1
ATOM 6436 C CA . ASP A 1 818 ? -19.552 14.596 11.461 1.00 94.81 818 ASP A CA 1
ATOM 6437 C C . ASP A 1 818 ? -19.216 13.131 11.765 1.00 94.81 818 ASP A C 1
ATOM 6439 O O . ASP A 1 818 ? -19.790 12.542 12.682 1.00 94.81 818 ASP A O 1
ATOM 6443 N N . GLY A 1 819 ? -18.277 12.550 11.022 1.00 94.50 819 GLY A N 1
ATOM 6444 C CA . GLY A 1 819 ? -17.685 11.237 11.279 1.00 94.50 819 GLY A CA 1
ATOM 6445 C C . GLY A 1 819 ? -16.390 11.293 12.113 1.00 94.50 819 GLY A C 1
ATOM 6446 O O . GLY A 1 819 ? -16.053 12.326 12.700 1.00 94.50 819 GLY A O 1
ATOM 6447 N N . PRO A 1 820 ? -15.629 10.183 12.198 1.00 95.19 820 PRO A N 1
ATOM 6448 C CA . PRO A 1 820 ? -14.271 10.200 12.735 1.00 95.19 820 PRO A CA 1
ATOM 6449 C C . PRO A 1 820 ? -13.365 11.155 11.947 1.00 95.19 820 PRO A C 1
ATOM 6451 O O . PRO A 1 820 ? -13.389 11.173 10.720 1.00 95.19 820 PRO A O 1
ATOM 6454 N N . SER A 1 821 ? -12.520 11.906 12.659 1.00 96.69 821 SER A N 1
ATOM 6455 C CA . SER A 1 821 ? -11.580 12.868 12.063 1.00 96.69 821 SER A CA 1
ATOM 6456 C C . SER A 1 821 ? -12.233 13.897 11.129 1.00 96.69 821 SER A C 1
ATOM 6458 O O . SER A 1 821 ? -11.639 14.292 10.127 1.00 96.69 821 SER A O 1
ATOM 6460 N N . THR A 1 822 ? -13.441 14.353 11.457 1.00 95.75 822 THR A N 1
ATOM 6461 C CA . THR A 1 822 ? -14.097 15.498 10.809 1.00 95.75 822 THR A CA 1
ATOM 6462 C C . THR A 1 822 ? -14.661 16.450 11.860 1.00 95.75 822 THR A C 1
ATOM 6464 O O . THR A 1 822 ? -15.049 16.007 12.941 1.00 95.75 822 THR A O 1
ATOM 6467 N N . ASP A 1 823 ? -14.698 17.741 11.548 1.00 94.81 823 ASP A N 1
ATOM 6468 C CA . ASP A 1 823 ? -15.194 18.804 12.425 1.00 94.81 823 ASP A CA 1
ATOM 6469 C C . ASP A 1 823 ? -15.944 19.859 11.597 1.00 94.81 823 ASP A C 1
ATOM 6471 O O . ASP A 1 823 ? -15.332 20.539 10.773 1.00 94.81 823 ASP A O 1
ATOM 6475 N N . ILE A 1 824 ? -17.260 19.993 11.796 1.00 93.56 824 ILE A N 1
ATOM 6476 C CA . ILE A 1 824 ? -18.184 20.880 11.060 1.00 93.56 824 ILE A CA 1
ATOM 6477 C C . ILE A 1 824 ? -17.990 20.744 9.536 1.00 93.56 824 ILE A C 1
ATOM 6479 O O . ILE A 1 824 ? -17.786 21.719 8.814 1.00 93.56 824 ILE A O 1
ATOM 6483 N N . GLY A 1 825 ? -18.007 19.504 9.042 1.00 90.38 825 GLY A N 1
ATOM 6484 C CA . GLY A 1 825 ? -17.907 19.197 7.613 1.00 90.38 825 GLY A CA 1
ATOM 6485 C C . GLY A 1 825 ? -16.515 19.364 6.990 1.00 90.38 825 GLY A C 1
ATOM 6486 O O . GLY A 1 825 ? -16.389 19.228 5.776 1.00 90.38 825 GLY A O 1
ATOM 6487 N N . GLU A 1 826 ? -15.467 19.637 7.772 1.00 94.44 826 GLU A N 1
ATOM 6488 C CA . GLU A 1 826 ? -14.076 19.657 7.296 1.00 94.44 826 GLU A CA 1
ATOM 6489 C C . GLU A 1 826 ? -13.276 18.482 7.865 1.00 94.44 826 GLU A C 1
ATOM 6491 O O . GLU A 1 826 ? -13.483 18.060 9.002 1.00 94.44 826 GLU A O 1
ATOM 6496 N N . LEU A 1 827 ? -12.318 17.972 7.091 1.00 96.94 827 LEU A N 1
ATOM 6497 C CA . LEU A 1 827 ? -11.371 16.961 7.551 1.00 96.94 827 LEU A CA 1
ATOM 6498 C C . LEU A 1 827 ? -10.470 17.502 8.681 1.00 96.94 827 LEU A C 1
ATOM 6500 O O . LEU A 1 827 ? -9.838 18.549 8.559 1.00 96.94 827 LEU A O 1
ATOM 6504 N N . ALA A 1 828 ? -10.373 16.738 9.765 1.00 96.81 828 ALA A N 1
ATOM 6505 C CA . ALA A 1 828 ? -9.651 17.054 10.993 1.00 96.81 828 ALA A CA 1
ATOM 6506 C C . ALA A 1 828 ? -8.883 15.810 11.480 1.00 96.81 828 ALA A C 1
ATOM 6508 O O . ALA A 1 828 ? -9.322 15.087 12.377 1.00 96.81 828 ALA A O 1
ATOM 6509 N N . LEU A 1 829 ? -7.744 15.519 10.840 1.00 95.75 829 LEU A N 1
ATOM 6510 C CA . LEU A 1 829 ? -6.974 14.289 11.079 1.00 95.75 829 LEU A CA 1
ATOM 6511 C C . LEU A 1 829 ? -6.278 14.248 12.448 1.00 95.75 829 LEU A C 1
ATOM 6513 O O . LEU A 1 829 ? -6.051 13.159 12.974 1.00 95.75 829 LEU A O 1
ATOM 6517 N N . GLY A 1 830 ? -5.940 15.402 13.021 1.00 94.06 830 GLY A N 1
ATOM 6518 C CA . GLY A 1 830 ? -5.299 15.503 14.329 1.00 94.06 830 GLY A CA 1
ATOM 6519 C C . GLY A 1 830 ? -5.700 16.771 15.068 1.00 94.06 830 GLY A C 1
ATOM 6520 O O . GLY A 1 830 ? -6.885 17.101 15.131 1.00 94.06 830 GLY A O 1
ATOM 6521 N N . GLN A 1 831 ? -4.732 17.460 15.674 1.00 96.69 831 GLN A N 1
ATOM 6522 C CA . GLN A 1 831 ? -4.992 18.637 16.502 1.00 96.69 831 GLN A CA 1
ATOM 6523 C C . GLN A 1 831 ? -3.891 19.697 16.390 1.00 96.69 831 GLN A C 1
ATOM 6525 O O . GLN A 1 831 ? -2.737 19.388 16.104 1.00 96.69 831 GLN A O 1
ATOM 6530 N N . ASN A 1 832 ? -4.243 20.962 16.636 1.00 97.31 832 ASN A N 1
ATOM 6531 C CA . ASN A 1 832 ? -3.287 22.073 16.570 1.00 97.31 832 ASN A CA 1
ATOM 6532 C C . ASN A 1 832 ? -2.599 22.252 17.924 1.00 97.31 832 ASN A C 1
ATOM 6534 O O . ASN A 1 832 ? -3.270 22.533 18.920 1.00 97.31 832 ASN A O 1
ATOM 6538 N N . MET A 1 833 ? -1.279 22.109 17.961 1.00 96.50 833 MET A N 1
ATOM 6539 C CA . MET A 1 833 ? -0.473 22.153 19.187 1.00 96.50 833 MET A CA 1
ATOM 6540 C C . MET A 1 833 ? 0.450 23.358 19.179 1.00 96.50 833 MET A C 1
ATOM 6542 O O . MET A 1 833 ? 0.949 23.721 18.114 1.00 96.50 833 MET A O 1
ATOM 6546 N N . LEU A 1 834 ? 0.698 23.946 20.350 1.00 97.69 834 LEU A N 1
ATOM 6547 C CA . LEU A 1 834 ? 1.693 25.000 20.481 1.00 97.69 834 LEU A CA 1
ATOM 6548 C C . LEU A 1 834 ? 3.101 24.394 20.426 1.00 97.69 834 LEU A C 1
ATOM 6550 O O . LEU A 1 834 ? 3.510 23.663 21.330 1.00 97.69 834 LEU A O 1
ATOM 6554 N N . ILE A 1 835 ? 3.828 24.696 19.356 1.00 97.50 835 ILE A N 1
ATOM 6555 C CA . ILE A 1 835 ? 5.171 24.197 19.069 1.00 97.50 835 ILE A CA 1
ATOM 6556 C C . ILE A 1 835 ? 6.212 25.270 19.388 1.00 97.50 835 ILE A C 1
ATOM 6558 O O . ILE A 1 835 ? 6.016 26.435 19.041 1.00 97.50 835 ILE A O 1
ATOM 6562 N N . ALA A 1 836 ? 7.356 24.859 19.939 1.00 97.56 836 ALA A N 1
ATOM 6563 C CA . ALA A 1 836 ? 8.592 25.642 19.921 1.00 97.56 836 ALA A CA 1
ATOM 6564 C C . ALA A 1 836 ? 9.733 24.860 19.250 1.00 97.56 836 ALA A C 1
ATOM 6566 O O . ALA A 1 836 ? 9.940 23.679 19.538 1.00 97.56 836 ALA A O 1
ATOM 6567 N N . PHE A 1 837 ? 10.496 25.522 18.375 1.00 97.06 837 PHE A N 1
ATOM 6568 C CA . PHE A 1 837 ? 11.693 24.945 17.749 1.00 97.06 837 PHE A CA 1
ATOM 6569 C C . PHE A 1 837 ? 12.953 25.307 18.533 1.00 97.06 837 PHE A C 1
ATOM 6571 O O . PHE A 1 837 ? 13.596 26.321 18.265 1.00 97.06 837 PHE A O 1
ATOM 6578 N N . MET A 1 838 ? 13.334 24.462 19.487 1.00 96.31 838 MET A N 1
ATOM 6579 C CA . MET A 1 838 ? 14.550 24.642 20.280 1.00 96.31 838 MET A CA 1
ATOM 6580 C C . MET A 1 838 ? 15.076 23.298 20.793 1.00 96.31 838 MET A C 1
ATOM 6582 O O . MET A 1 838 ? 14.282 22.399 21.055 1.00 96.31 838 MET A O 1
ATOM 6586 N N . PRO A 1 839 ? 16.393 23.115 20.962 1.00 96.19 839 PRO A N 1
ATOM 6587 C CA . PRO A 1 839 ? 16.904 21.945 21.667 1.00 96.19 839 PRO A CA 1
ATOM 6588 C C . PRO A 1 839 ? 16.445 21.970 23.133 1.00 96.19 839 PRO A C 1
ATOM 6590 O O . PRO A 1 839 ? 16.495 23.015 23.779 1.00 96.19 839 PRO A O 1
ATOM 6593 N N . TRP A 1 840 ? 16.039 20.819 23.671 1.00 95.62 840 TRP A N 1
ATOM 6594 C CA . TRP A 1 840 ? 15.624 20.699 25.071 1.00 95.62 840 TRP A CA 1
ATOM 6595 C C . TRP A 1 840 ? 16.316 19.532 25.764 1.00 95.62 840 TRP A C 1
ATOM 6597 O O . TRP A 1 840 ? 15.836 18.401 25.710 1.00 95.62 840 TRP A O 1
ATOM 6607 N N . ASN A 1 841 ? 17.459 19.791 26.407 1.00 94.31 841 ASN A N 1
ATOM 6608 C CA . ASN A 1 841 ? 18.183 18.829 27.256 1.00 94.31 841 ASN A CA 1
ATOM 6609 C C . ASN A 1 841 ? 18.414 17.431 26.625 1.00 94.31 841 ASN A C 1
ATOM 6611 O O . ASN A 1 841 ? 18.527 16.440 27.339 1.00 94.31 841 ASN A O 1
ATOM 6615 N N . GLY A 1 842 ? 18.456 17.336 25.290 1.00 95.00 842 GLY A N 1
ATOM 6616 C CA . GLY A 1 842 ? 18.585 16.075 24.549 1.00 95.00 842 GLY A CA 1
ATOM 6617 C C . GLY A 1 842 ? 17.299 15.246 24.410 1.00 95.00 842 GLY A C 1
ATOM 6618 O O . GLY A 1 842 ? 17.319 14.229 23.725 1.00 95.00 842 GLY A O 1
ATOM 6619 N N . TYR A 1 843 ? 16.167 15.668 24.981 1.00 96.00 843 TYR A N 1
ATOM 6620 C CA . TYR A 1 843 ? 14.902 14.929 24.867 1.00 96.00 843 TYR A CA 1
ATOM 6621 C C . TYR A 1 843 ? 14.342 14.917 23.444 1.00 96.00 843 TYR A C 1
ATOM 6623 O O . TYR A 1 843 ? 13.695 13.956 23.041 1.00 96.00 843 TYR A O 1
ATOM 6631 N N . ASN A 1 844 ? 14.611 15.954 22.659 1.00 95.19 844 ASN A N 1
ATOM 6632 C CA . ASN A 1 844 ? 14.266 16.016 21.242 1.00 95.19 844 ASN A CA 1
ATOM 6633 C C . ASN A 1 844 ? 15.467 15.689 20.333 1.00 95.19 844 ASN A C 1
ATOM 6635 O O . ASN A 1 844 ? 15.616 16.262 19.259 1.00 95.19 844 ASN A O 1
ATOM 6639 N N . PHE A 1 845 ? 16.359 14.793 20.768 1.00 93.69 845 PHE A N 1
ATOM 6640 C CA . PHE A 1 845 ? 17.497 14.346 19.961 1.00 93.69 845 PHE A CA 1
ATOM 6641 C C . PHE A 1 845 ? 17.044 13.636 18.672 1.00 93.69 845 PHE A C 1
ATOM 6643 O O . PHE A 1 845 ? 16.054 12.898 18.670 1.00 93.69 845 PHE A O 1
ATOM 6650 N N . GLU A 1 846 ? 17.780 13.872 17.580 1.00 91.44 846 GLU A N 1
ATOM 6651 C CA . GLU A 1 846 ? 17.398 13.504 16.207 1.00 91.44 846 GLU A CA 1
ATOM 6652 C C . GLU A 1 846 ? 15.990 14.010 15.849 1.00 91.44 846 GLU A C 1
ATOM 6654 O O . GLU A 1 846 ? 15.770 15.221 15.800 1.00 91.44 846 GLU A O 1
ATOM 6659 N N . ASP A 1 847 ? 15.058 13.085 15.621 1.00 91.75 847 ASP A N 1
ATOM 6660 C CA . ASP A 1 847 ? 13.670 13.329 15.242 1.00 91.75 847 ASP A CA 1
ATOM 6661 C C . ASP A 1 847 ? 12.715 13.109 16.449 1.00 91.75 847 ASP A C 1
ATOM 6663 O O . ASP A 1 847 ? 11.504 12.978 16.277 1.00 91.75 847 ASP A O 1
ATOM 6667 N N . SER A 1 848 ? 13.230 13.007 17.683 1.00 95.19 848 SER A N 1
ATOM 6668 C CA . SER A 1 848 ? 12.409 12.765 18.882 1.00 95.19 848 SER A CA 1
ATOM 6669 C C . SER A 1 848 ? 11.545 13.973 19.251 1.00 95.19 848 SER A C 1
ATOM 6671 O O . SER A 1 848 ? 11.919 15.124 19.028 1.00 95.19 848 SER A O 1
ATOM 6673 N N . ILE A 1 849 ? 10.391 13.707 19.860 1.00 96.44 849 ILE A N 1
ATOM 6674 C CA . ILE A 1 849 ? 9.390 14.713 20.222 1.00 96.44 849 ILE A CA 1
ATOM 6675 C C . ILE A 1 849 ? 9.237 14.743 21.741 1.00 96.44 849 ILE A C 1
ATOM 6677 O O . ILE A 1 849 ? 9.013 13.705 22.365 1.00 96.44 849 ILE A O 1
ATOM 6681 N N . LEU A 1 850 ? 9.309 15.939 22.324 1.00 97.38 850 LEU A N 1
ATOM 6682 C CA . LEU A 1 850 ? 9.001 16.168 23.732 1.00 97.38 850 LEU A CA 1
ATOM 6683 C C . LEU A 1 850 ? 7.569 16.684 23.878 1.00 97.38 850 LEU A C 1
ATOM 6685 O O . LEU A 1 850 ? 7.205 17.641 23.194 1.00 97.38 850 LEU A O 1
ATOM 6689 N N . LEU A 1 851 ? 6.785 16.083 24.773 1.00 97.06 851 LEU A N 1
ATOM 6690 C CA . LEU A 1 851 ? 5.407 16.489 25.056 1.00 97.06 851 LEU A CA 1
ATOM 6691 C C . LEU A 1 851 ? 5.266 17.086 26.459 1.00 97.06 851 LEU A C 1
ATOM 6693 O O . LEU A 1 851 ? 5.902 16.621 27.401 1.00 97.06 851 LEU A O 1
ATOM 6697 N N . SER A 1 852 ? 4.366 18.056 26.595 1.00 97.19 852 SER A N 1
ATOM 6698 C CA . SER A 1 852 ? 3.838 18.530 27.875 1.00 97.19 852 SER A CA 1
ATOM 6699 C C . SER A 1 852 ? 2.815 17.548 28.451 1.00 97.19 852 SER A C 1
ATOM 6701 O O . SER A 1 852 ? 1.995 16.986 27.718 1.00 97.19 852 SER A O 1
ATOM 6703 N N . GLU A 1 853 ? 2.794 17.407 29.774 1.00 96.81 853 GLU A N 1
ATOM 6704 C CA . GLU A 1 853 ? 1.768 16.670 30.517 1.00 96.81 853 GLU A CA 1
ATOM 6705 C C . GLU A 1 853 ? 0.353 17.204 30.246 1.00 96.81 853 GLU A C 1
ATOM 6707 O O . GLU A 1 853 ? -0.588 16.410 30.162 1.00 96.81 853 GLU A O 1
ATOM 6712 N N . ARG A 1 854 ? 0.209 18.508 29.955 1.00 95.88 854 ARG A N 1
ATOM 6713 C CA . ARG A 1 854 ? -1.071 19.134 29.570 1.00 95.88 854 ARG A CA 1
ATOM 6714 C C . ARG A 1 854 ? -1.749 18.401 28.410 1.00 95.88 854 ARG A C 1
ATOM 6716 O O . ARG A 1 854 ? -2.963 18.221 28.404 1.00 95.88 854 ARG A O 1
ATOM 6723 N N . VAL A 1 855 ? -0.971 17.931 27.431 1.00 96.00 855 VAL A N 1
ATOM 6724 C CA . VAL A 1 855 ? -1.494 17.218 26.252 1.00 96.00 855 VAL A CA 1
ATOM 6725 C C . VAL A 1 855 ? -2.151 15.888 26.649 1.00 96.00 855 VAL A C 1
ATOM 6727 O O . VAL A 1 855 ? -3.130 15.465 26.024 1.00 96.00 855 VAL A O 1
ATOM 6730 N N . VAL A 1 856 ? -1.622 15.229 27.685 1.00 94.69 856 VAL A N 1
ATOM 6731 C CA . VAL A 1 856 ? -2.150 13.972 28.234 1.00 94.69 856 VAL A CA 1
ATOM 6732 C C . VAL A 1 856 ? -3.357 14.237 29.130 1.00 94.69 856 VAL A C 1
ATOM 6734 O O . VAL A 1 856 ? -4.364 13.541 29.001 1.00 94.69 856 VAL A O 1
ATOM 6737 N N . GLU A 1 857 ? -3.268 15.241 30.004 1.00 94.50 857 GLU A N 1
ATOM 6738 C CA . GLU A 1 857 ? -4.341 15.653 30.919 1.00 94.50 857 GLU A CA 1
ATOM 6739 C C . GLU A 1 857 ? -5.623 16.020 30.161 1.00 94.50 857 GLU A C 1
ATOM 6741 O O . GLU A 1 857 ? -6.713 15.554 30.495 1.00 94.50 857 GLU A O 1
ATOM 6746 N N . GLU A 1 858 ? -5.489 16.793 29.083 1.00 94.94 858 GLU A N 1
ATOM 6747 C CA . GLU A 1 858 ? -6.606 17.247 28.254 1.00 94.94 858 GLU A CA 1
ATOM 6748 C C . GLU A 1 858 ? -7.156 16.159 27.301 1.00 94.94 858 GLU A C 1
ATOM 6750 O O . GLU A 1 858 ? -8.059 16.430 26.500 1.00 94.94 858 GLU A O 1
ATOM 6755 N N . ASP A 1 859 ? -6.642 14.921 27.372 1.00 95.00 859 ASP A N 1
ATOM 6756 C CA . ASP A 1 859 ? -7.067 13.769 26.558 1.00 95.00 859 ASP A CA 1
ATOM 6757 C C . ASP A 1 859 ? -6.974 14.030 25.031 1.00 95.00 859 ASP A C 1
ATOM 6759 O O . ASP A 1 859 ? -7.735 13.480 24.226 1.00 95.00 859 ASP A O 1
ATOM 6763 N N . ARG A 1 860 ? -6.026 14.879 24.606 1.00 93.38 860 ARG A N 1
ATOM 6764 C CA . ARG A 1 860 ? -5.948 15.419 23.234 1.00 93.38 860 ARG A CA 1
ATOM 6765 C C . ARG A 1 860 ? -5.630 14.367 22.172 1.00 93.38 860 ARG A C 1
ATOM 6767 O O . ARG A 1 860 ? -6.332 14.261 21.168 1.00 93.38 860 ARG A O 1
ATOM 6774 N N . TYR A 1 861 ? -4.607 13.551 22.423 1.00 96.31 861 TYR A N 1
ATOM 6775 C CA . TYR A 1 861 ? -4.180 12.445 21.551 1.00 96.31 861 TYR A CA 1
ATOM 6776 C C . TYR A 1 861 ? -4.605 11.067 22.068 1.00 96.31 861 TYR A C 1
ATOM 6778 O O . TYR A 1 861 ? -4.013 10.036 21.725 1.00 96.31 861 TYR A O 1
ATOM 6786 N N . THR A 1 862 ? -5.648 11.037 22.893 1.00 95.81 862 THR A N 1
ATOM 6787 C CA . THR A 1 862 ? -6.271 9.786 23.299 1.00 95.81 862 THR A CA 1
ATOM 6788 C C . THR A 1 862 ? -7.145 9.253 22.164 1.00 95.81 862 THR A C 1
ATOM 6790 O O . THR A 1 862 ? -7.974 9.978 21.612 1.00 95.81 862 THR A O 1
ATOM 6793 N N . THR A 1 863 ? -6.959 7.986 21.800 1.00 96.00 863 THR A N 1
ATOM 6794 C CA . THR A 1 863 ? -7.663 7.309 20.701 1.00 96.00 863 THR A CA 1
ATOM 6795 C C . THR A 1 863 ? -8.501 6.155 21.245 1.00 96.00 863 THR A C 1
ATOM 6797 O O . THR A 1 863 ? -8.155 5.540 22.254 1.00 96.00 863 THR A O 1
ATOM 6800 N N . ILE A 1 864 ? -9.628 5.860 20.593 1.00 95.44 864 ILE A N 1
ATOM 6801 C CA . ILE A 1 864 ? -10.449 4.686 20.916 1.00 95.44 864 ILE A CA 1
ATOM 6802 C C . ILE A 1 864 ? -10.152 3.614 19.873 1.00 95.44 864 ILE A C 1
ATOM 6804 O O . ILE A 1 864 ? -10.357 3.838 18.679 1.00 95.44 864 ILE A O 1
ATOM 6808 N N . HIS A 1 865 ? -9.702 2.455 20.339 1.00 95.25 865 HIS A N 1
ATOM 6809 C CA . HIS A 1 865 ? -9.500 1.268 19.521 1.00 95.25 865 HIS A CA 1
ATOM 6810 C C . HIS A 1 865 ? -10.575 0.240 19.853 1.00 95.25 865 HIS A C 1
ATOM 6812 O O . HIS A 1 865 ? -10.919 0.071 21.020 1.00 95.25 865 HIS A O 1
ATOM 6818 N N . ILE A 1 866 ? -11.125 -0.422 18.838 1.00 95.50 866 ILE A N 1
ATOM 6819 C CA . ILE A 1 866 ? -12.149 -1.453 19.011 1.00 95.50 866 ILE A CA 1
ATOM 6820 C C . ILE A 1 866 ? -11.602 -2.768 18.472 1.00 95.50 866 ILE A C 1
ATOM 6822 O O . ILE A 1 866 ? -11.406 -2.934 17.266 1.00 95.50 866 ILE A O 1
ATOM 6826 N N . GLU A 1 867 ? -11.365 -3.699 19.386 1.00 93.25 867 GLU A N 1
ATOM 6827 C CA . GLU A 1 867 ? -10.884 -5.046 19.102 1.00 93.25 867 GLU A CA 1
ATOM 6828 C C . GLU A 1 867 ? -12.068 -6.016 19.036 1.00 93.25 867 GLU A C 1
ATOM 6830 O O . GLU A 1 867 ? -12.933 -6.022 19.912 1.00 93.25 867 GLU A O 1
ATOM 6835 N N . GLU A 1 868 ? -12.110 -6.841 17.991 1.00 93.12 868 GLU A N 1
ATOM 6836 C CA . GLU A 1 868 ? -13.085 -7.923 17.843 1.00 93.12 868 GLU A CA 1
ATOM 6837 C C . GLU A 1 868 ? -12.432 -9.238 18.259 1.00 93.12 868 GLU A C 1
ATOM 6839 O O . GLU A 1 868 ? -11.522 -9.738 17.595 1.00 93.12 868 GLU A O 1
ATOM 6844 N N . LEU A 1 869 ? -12.919 -9.820 19.351 1.00 93.69 869 LEU A N 1
ATOM 6845 C CA . LEU A 1 869 ? -12.436 -11.091 19.871 1.00 93.69 869 LEU A CA 1
ATOM 6846 C C . LEU A 1 869 ? -13.516 -12.150 19.655 1.00 93.69 869 LEU A C 1
ATOM 6848 O O . LEU A 1 869 ? -14.665 -11.980 20.055 1.00 93.69 869 LEU A O 1
ATOM 6852 N N . THR A 1 870 ? -13.157 -13.245 18.983 1.00 93.25 870 THR A N 1
ATOM 6853 C CA . THR A 1 870 ? -14.111 -14.286 18.573 1.00 93.25 870 THR A CA 1
ATOM 6854 C C . THR A 1 870 ? -13.867 -15.585 19.334 1.00 93.25 870 THR A C 1
ATOM 6856 O O . THR A 1 870 ? -12.754 -16.108 19.349 1.00 93.25 870 THR A O 1
ATOM 6859 N N . CYS A 1 871 ? -14.931 -16.140 19.911 1.00 94.75 871 CYS A N 1
ATOM 6860 C CA . CYS A 1 871 ? -14.976 -17.471 20.501 1.00 94.75 871 CYS A CA 1
ATOM 6861 C C . CYS A 1 871 ? -15.843 -18.386 19.623 1.00 94.75 871 CYS A C 1
ATOM 6863 O O . CYS A 1 871 ? -16.975 -18.037 19.288 1.00 94.75 871 CYS A O 1
ATOM 6865 N N . VAL A 1 872 ? -15.323 -19.554 19.242 1.00 94.50 872 VAL A N 1
ATOM 6866 C CA . VAL A 1 872 ? -16.054 -20.553 18.445 1.00 94.50 872 VAL A CA 1
ATOM 6867 C C . VAL A 1 872 ? -16.222 -21.838 19.242 1.00 94.50 872 VAL A C 1
ATOM 6869 O O . VAL A 1 872 ? -15.241 -22.354 19.774 1.00 94.50 872 VAL A O 1
ATOM 6872 N N . ALA A 1 873 ? -17.448 -22.357 19.284 1.00 94.69 873 ALA A N 1
ATOM 6873 C CA . ALA A 1 873 ? -17.765 -23.671 19.830 1.00 94.69 873 ALA A CA 1
ATOM 6874 C C . ALA A 1 873 ? -17.990 -24.652 18.677 1.00 94.69 873 ALA A C 1
ATOM 6876 O O . ALA A 1 873 ? -18.854 -24.439 17.814 1.00 94.69 873 ALA A O 1
ATOM 6877 N N . ARG A 1 874 ? -17.162 -25.695 18.622 1.00 93.81 874 ARG A N 1
ATOM 6878 C CA . ARG A 1 874 ? -17.151 -26.681 17.536 1.00 93.81 874 ARG A CA 1
ATOM 6879 C C . ARG A 1 874 ? -17.656 -28.036 17.998 1.00 93.81 874 ARG A C 1
ATOM 6881 O O . ARG A 1 874 ? -17.507 -28.407 19.156 1.00 93.81 874 ARG A O 1
ATOM 6888 N N . ASP A 1 875 ? -18.175 -28.800 17.052 1.00 93.19 875 ASP A N 1
ATOM 6889 C CA . ASP A 1 875 ? -18.390 -30.226 17.233 1.00 93.19 875 ASP A CA 1
ATOM 6890 C C . ASP A 1 875 ? -17.058 -30.971 17.051 1.00 93.19 875 ASP A C 1
ATOM 6892 O O . ASP A 1 875 ? -16.433 -30.909 15.984 1.00 93.19 875 ASP A O 1
ATOM 6896 N N . THR A 1 876 ? -16.569 -31.612 18.113 1.00 90.12 876 THR A N 1
ATOM 6897 C CA . THR A 1 876 ? -15.307 -32.366 18.090 1.00 90.12 876 THR A CA 1
ATOM 6898 C C . THR A 1 876 ? -15.580 -33.862 18.023 1.00 90.12 876 THR A C 1
ATOM 6900 O O . THR A 1 876 ? -16.662 -34.336 18.347 1.00 90.12 876 THR A O 1
ATOM 6903 N N . LYS A 1 877 ? -14.557 -34.656 17.683 1.00 90.44 877 LYS A N 1
ATOM 6904 C CA . LYS A 1 877 ? -14.680 -36.125 17.680 1.00 90.44 877 LYS A CA 1
ATOM 6905 C C . LYS A 1 877 ? -15.049 -36.722 19.048 1.00 90.44 877 LYS A C 1
ATOM 6907 O O . LYS A 1 877 ? -15.523 -37.851 19.080 1.00 90.44 877 LYS A O 1
ATOM 6912 N N . LEU A 1 878 ? -14.781 -36.014 20.150 1.00 89.88 878 LEU A N 1
ATOM 6913 C CA . LEU A 1 878 ? -15.086 -36.461 21.516 1.00 89.88 878 LEU A CA 1
ATOM 6914 C C . LEU A 1 878 ? -16.468 -35.995 22.000 1.00 89.88 878 LEU A C 1
ATOM 6916 O O . LEU A 1 878 ? -16.960 -36.511 22.997 1.00 89.88 878 LEU A O 1
ATOM 6920 N N . GLY A 1 879 ? -17.075 -35.028 21.311 1.00 89.81 879 GLY A N 1
ATOM 6921 C CA . GLY A 1 879 ? -18.321 -34.377 21.701 1.00 89.81 879 GLY A CA 1
ATOM 6922 C C . GLY A 1 879 ? -18.322 -32.881 21.362 1.00 89.81 879 GLY A C 1
ATOM 6923 O O . GLY A 1 879 ? -17.279 -32.325 20.987 1.00 89.81 879 GLY A O 1
ATOM 6924 N N . PRO A 1 880 ? -19.476 -32.215 21.496 1.00 93.00 880 PRO A N 1
ATOM 6925 C CA . PRO A 1 880 ? -19.585 -30.785 21.258 1.00 93.00 880 PRO A CA 1
ATOM 6926 C C . PRO A 1 880 ? -18.824 -29.991 22.326 1.00 93.00 880 PRO A C 1
ATOM 6928 O O . PRO A 1 880 ? -18.845 -30.323 23.508 1.00 93.00 880 PRO A O 1
ATOM 6931 N N . GLU A 1 881 ? -18.146 -28.926 21.909 1.00 93.81 881 GLU A N 1
ATOM 6932 C CA . GLU A 1 881 ? -17.697 -27.883 22.831 1.00 93.81 881 GLU A CA 1
ATOM 6933 C C . GLU A 1 881 ? -18.901 -27.060 23.293 1.00 93.81 881 GLU A C 1
ATOM 6935 O O . GLU A 1 881 ? -19.778 -26.722 22.493 1.00 93.81 881 GLU A O 1
ATOM 6940 N N . GLU A 1 882 ? -18.913 -26.679 24.567 1.00 92.56 882 GLU A N 1
ATOM 6941 C CA . GLU A 1 882 ? -20.017 -25.929 25.164 1.00 92.56 882 GLU A CA 1
ATOM 6942 C C . GLU A 1 882 ? -19.556 -24.543 25.619 1.00 92.56 882 GLU A C 1
ATOM 6944 O O . GLU A 1 882 ? -18.448 -24.370 26.138 1.00 92.56 882 GLU A O 1
ATOM 6949 N N . ILE A 1 883 ? -20.426 -23.550 25.416 1.00 94.25 883 ILE A N 1
ATOM 6950 C CA . ILE A 1 883 ? -20.288 -22.215 26.004 1.00 94.25 883 ILE A CA 1
ATOM 6951 C C . ILE A 1 883 ? -21.101 -22.225 27.295 1.00 94.25 883 ILE A C 1
ATOM 6953 O O . ILE A 1 883 ? -22.320 -22.390 27.245 1.00 94.25 883 ILE A O 1
ATOM 6957 N N . SER A 1 884 ? -20.411 -22.134 28.430 1.00 91.81 884 SER A N 1
ATOM 6958 C CA . SER A 1 884 ? -20.993 -22.293 29.764 1.00 91.81 884 SER A CA 1
ATOM 6959 C C . SER A 1 884 ? -20.186 -21.518 30.804 1.00 91.81 884 SER A C 1
ATOM 6961 O O . SER A 1 884 ? -18.982 -21.303 30.643 1.00 91.81 884 SER A O 1
ATOM 6963 N N . ALA A 1 885 ? -20.854 -21.111 31.883 1.00 90.94 885 ALA A N 1
ATOM 6964 C CA . ALA A 1 885 ? -20.219 -20.513 33.056 1.00 90.94 885 ALA A CA 1
ATOM 6965 C C . ALA A 1 885 ? -19.562 -21.557 33.988 1.00 90.94 885 ALA A C 1
ATOM 6967 O O . ALA A 1 885 ? -18.794 -21.178 34.870 1.00 90.94 885 ALA A O 1
ATOM 6968 N N . ASP A 1 886 ? -19.834 -22.854 33.796 1.00 90.19 886 ASP A N 1
ATOM 6969 C CA . ASP A 1 886 ? -19.236 -23.947 34.577 1.00 90.19 886 ASP A CA 1
ATOM 6970 C C . ASP A 1 886 ? -17.846 -24.315 34.029 1.00 90.19 886 ASP A C 1
ATOM 6972 O O . ASP A 1 886 ? -17.698 -25.171 33.154 1.00 90.19 886 ASP A O 1
ATOM 6976 N N . ILE A 1 887 ? -16.817 -23.594 34.488 1.00 89.56 887 ILE A N 1
ATOM 6977 C CA . ILE A 1 887 ? -15.434 -23.722 34.008 1.00 89.56 887 ILE A CA 1
ATOM 6978 C C . ILE A 1 887 ? -14.563 -24.348 35.111 1.00 89.56 887 ILE A C 1
ATOM 6980 O O . ILE A 1 887 ? -14.485 -23.799 36.214 1.00 89.56 887 ILE A O 1
ATOM 6984 N N . PRO A 1 888 ? -13.842 -25.455 34.841 1.00 86.38 888 PRO A N 1
ATOM 6985 C CA . PRO A 1 888 ? -13.018 -26.107 35.854 1.00 86.38 888 PRO A CA 1
ATOM 6986 C C . PRO A 1 888 ? -11.820 -25.237 36.263 1.00 86.38 888 PRO A C 1
ATOM 6988 O O . PRO A 1 888 ? -11.174 -24.619 35.417 1.00 86.38 888 PRO A O 1
ATOM 6991 N N . ASN A 1 889 ? -11.455 -25.278 37.549 1.00 83.81 889 ASN A N 1
ATOM 6992 C CA . ASN A 1 889 ? -10.258 -24.636 38.119 1.00 83.81 889 ASN A CA 1
ATOM 6993 C C . ASN A 1 889 ? -10.210 -23.099 37.992 1.00 83.81 889 ASN A C 1
ATOM 6995 O O . ASN A 1 889 ? -9.127 -22.509 37.986 1.00 83.81 889 ASN A O 1
ATOM 6999 N N . VAL A 1 890 ? -11.366 -22.439 37.895 1.00 87.19 890 VAL A N 1
ATOM 7000 C CA . VAL A 1 890 ? -11.480 -20.974 37.839 1.00 87.19 890 VAL A CA 1
ATOM 7001 C C . VAL A 1 890 ? -12.080 -20.452 39.146 1.00 87.19 890 VAL A C 1
ATOM 7003 O O . VAL A 1 890 ? -13.028 -21.024 39.675 1.00 87.19 890 VAL A O 1
ATOM 7006 N N . SER A 1 891 ? -11.519 -19.371 39.695 1.00 88.38 891 SER A N 1
ATOM 7007 C CA . SER A 1 891 ? -12.040 -18.748 40.917 1.00 88.38 891 SER A CA 1
ATOM 7008 C C . SER A 1 891 ? -13.356 -18.005 40.658 1.00 88.38 891 SER A C 1
ATOM 7010 O O . SER A 1 891 ? -13.570 -17.458 39.577 1.00 88.38 891 SER A O 1
ATOM 7012 N N . GLU A 1 892 ? -14.215 -17.888 41.675 1.00 87.06 892 GLU A N 1
ATOM 7013 C CA . GLU A 1 892 ? -15.476 -17.130 41.561 1.00 87.06 892 GLU A CA 1
ATOM 7014 C C . GLU A 1 892 ? -15.259 -15.664 41.136 1.00 87.06 892 GLU A C 1
ATOM 7016 O O . GLU A 1 892 ? -16.079 -15.090 40.422 1.00 87.06 892 GLU A O 1
ATOM 7021 N N . GLN A 1 893 ? -14.121 -15.062 41.507 1.00 87.44 893 GLN A N 1
ATOM 7022 C CA . GLN A 1 893 ? -13.750 -13.702 41.093 1.00 87.44 893 GLN A CA 1
ATOM 7023 C C . GLN A 1 893 ? -13.574 -13.547 39.580 1.00 87.44 893 GLN A C 1
ATOM 7025 O O . GLN A 1 893 ? -13.750 -12.447 39.071 1.00 87.44 893 GLN A O 1
ATOM 7030 N N . ALA A 1 894 ? -13.202 -14.608 38.864 1.00 85.56 894 ALA A N 1
ATOM 7031 C CA . ALA A 1 894 ? -13.096 -14.572 37.409 1.00 85.56 894 ALA A CA 1
ATOM 7032 C C . ALA A 1 894 ? -14.450 -14.837 36.725 1.00 85.56 894 ALA A C 1
ATOM 7034 O O . ALA A 1 894 ? -14.661 -14.381 35.604 1.00 85.56 894 ALA A O 1
ATOM 7035 N N . LEU A 1 895 ? -15.371 -15.531 37.405 1.00 90.12 895 LEU A N 1
ATOM 7036 C CA . LEU A 1 895 ? -16.707 -15.858 36.894 1.00 90.12 895 LEU A CA 1
ATOM 7037 C C . LEU A 1 895 ? -17.731 -14.734 37.104 1.00 90.12 895 LEU A C 1
ATOM 7039 O O . LEU A 1 895 ? -18.697 -14.652 36.356 1.00 90.12 895 LEU A O 1
ATOM 7043 N N . ASN A 1 896 ? -17.522 -13.840 38.075 1.00 91.56 896 ASN A N 1
ATOM 7044 C CA . ASN A 1 896 ? -18.474 -12.776 38.431 1.00 91.56 896 ASN A CA 1
ATOM 7045 C C . ASN A 1 896 ? -18.832 -11.797 37.288 1.00 91.56 896 ASN A C 1
ATOM 7047 O O . ASN A 1 896 ? -19.842 -11.101 37.379 1.00 91.56 896 ASN A O 1
ATOM 7051 N N . ARG A 1 897 ? -18.015 -11.726 36.227 1.00 92.81 897 ARG A N 1
ATOM 7052 C CA . ARG A 1 897 ? -18.252 -10.895 35.034 1.00 92.81 897 ARG A CA 1
ATOM 7053 C C . ARG A 1 897 ? -19.047 -11.613 33.944 1.00 92.81 897 ARG A C 1
ATOM 7055 O O . ARG A 1 897 ? -19.467 -10.953 32.994 1.00 92.81 897 ARG A O 1
ATOM 7062 N N . LEU A 1 898 ? -19.221 -12.928 34.055 1.00 94.00 898 LEU A N 1
ATOM 7063 C CA . LEU A 1 898 ? -19.971 -13.743 33.107 1.00 94.00 898 LEU A CA 1
ATOM 7064 C C . LEU A 1 898 ? -21.444 -13.813 33.516 1.00 94.00 898 LEU A C 1
ATOM 7066 O O . LEU A 1 898 ? -21.792 -13.807 34.698 1.00 94.00 898 LEU A O 1
ATOM 7070 N N . ASP A 1 899 ? -22.318 -13.877 32.521 1.00 92.94 899 ASP A N 1
ATOM 7071 C CA . ASP A 1 899 ? -23.721 -14.201 32.714 1.00 92.94 899 ASP A CA 1
ATOM 7072 C C . ASP A 1 899 ? -23.936 -15.714 32.901 1.00 92.94 899 ASP A C 1
ATOM 7074 O O . ASP A 1 899 ? -23.012 -16.524 32.823 1.00 92.94 899 ASP A O 1
ATOM 7078 N N . GLU A 1 900 ? -25.187 -16.114 33.130 1.00 91.44 900 GLU A N 1
ATOM 7079 C CA . GLU A 1 900 ? -25.568 -17.528 33.274 1.00 91.44 900 GLU A CA 1
ATOM 7080 C C . GLU A 1 900 ? -25.254 -18.379 32.027 1.00 91.44 900 GLU A C 1
ATOM 7082 O O . GLU A 1 900 ? -25.185 -19.600 32.127 1.00 91.44 900 GLU A O 1
ATOM 7087 N N . SER A 1 901 ? -25.079 -17.759 30.851 1.00 92.69 901 SER A N 1
ATOM 7088 C CA . SER A 1 901 ? -24.707 -18.444 29.603 1.00 92.69 901 SER A CA 1
ATOM 7089 C C . SER A 1 901 ? -23.185 -18.539 29.420 1.00 92.69 901 SER A C 1
ATOM 7091 O O . SER A 1 901 ? -22.732 -19.110 28.434 1.00 92.69 901 SER A O 1
ATOM 7093 N N . GLY A 1 902 ? -22.387 -17.992 30.344 1.00 93.25 902 GLY A N 1
ATOM 7094 C CA . GLY A 1 902 ? -20.928 -17.953 30.249 1.00 93.25 902 GLY A CA 1
ATOM 7095 C C . GLY A 1 902 ? -20.390 -16.816 29.379 1.00 93.25 902 GLY A C 1
ATOM 7096 O O . GLY A 1 902 ? -19.254 -16.904 28.917 1.00 93.25 902 GLY A O 1
ATOM 7097 N N . VAL A 1 903 ? -21.171 -15.760 29.129 1.00 95.62 903 VAL A N 1
ATOM 7098 C CA . VAL A 1 903 ? -20.783 -14.621 28.280 1.00 95.62 903 VAL A CA 1
ATOM 7099 C C . VAL A 1 903 ? -20.689 -13.342 29.110 1.00 95.62 903 VAL A C 1
ATOM 7101 O O . VAL A 1 903 ? -21.534 -13.067 29.953 1.00 95.62 903 VAL A O 1
ATOM 7104 N N . VAL A 1 904 ? -19.656 -12.536 28.879 1.00 95.81 904 VAL A N 1
ATOM 7105 C CA . VAL A 1 904 ? -19.439 -11.276 29.600 1.00 95.81 904 VAL A CA 1
ATOM 7106 C C . VAL A 1 904 ? -20.572 -10.259 29.391 1.00 95.81 904 VAL A C 1
ATOM 7108 O O . VAL A 1 904 ? -21.119 -10.115 28.293 1.00 95.81 904 VAL A O 1
ATOM 7111 N N . TYR A 1 905 ? -20.911 -9.510 30.443 1.00 94.56 905 TYR A N 1
ATOM 7112 C CA . TYR A 1 905 ? -21.891 -8.425 30.357 1.00 94.56 905 TYR A CA 1
ATOM 7113 C C . TYR A 1 905 ? -21.399 -7.259 29.482 1.00 94.56 905 TYR A C 1
ATOM 7115 O O . TYR A 1 905 ? -20.242 -6.844 29.547 1.00 94.56 905 TYR A O 1
ATOM 7123 N N . ILE A 1 906 ? -22.316 -6.660 28.714 1.00 94.06 906 ILE A N 1
ATOM 7124 C CA . ILE A 1 906 ? -22.060 -5.382 28.031 1.00 94.06 906 ILE A CA 1
ATOM 7125 C C . ILE A 1 906 ? -21.891 -4.291 29.098 1.00 94.06 906 ILE A C 1
ATOM 7127 O O . ILE A 1 906 ? -22.708 -4.184 30.011 1.00 94.06 906 ILE A O 1
ATOM 7131 N N . GLY A 1 907 ? -20.835 -3.489 28.974 1.00 93.56 907 GLY A N 1
ATOM 7132 C CA . GLY A 1 907 ? -20.431 -2.459 29.930 1.00 93.56 907 GLY A CA 1
ATOM 7133 C C . GLY A 1 907 ? -19.430 -2.934 30.986 1.00 93.56 907 GLY A C 1
ATOM 7134 O O . GLY A 1 907 ? -18.964 -2.114 31.772 1.00 93.56 907 GLY A O 1
ATOM 7135 N N . ALA A 1 908 ? -19.073 -4.223 31.015 1.00 94.62 908 ALA A N 1
ATOM 7136 C CA . ALA A 1 908 ? -18.061 -4.721 31.939 1.00 94.62 908 ALA A CA 1
ATOM 7137 C C . ALA A 1 908 ? -16.667 -4.190 31.569 1.00 94.62 908 ALA A C 1
ATOM 7139 O O . ALA A 1 908 ? -16.232 -4.296 30.419 1.00 94.62 908 ALA A O 1
ATOM 7140 N N . GLU A 1 909 ? -15.953 -3.657 32.560 1.00 95.19 909 GLU A N 1
ATOM 7141 C CA . GLU A 1 909 ? -14.523 -3.380 32.449 1.00 95.19 909 GLU A CA 1
ATOM 7142 C C . GLU A 1 909 ? -13.735 -4.670 32.677 1.00 95.19 909 GLU A C 1
ATOM 7144 O O . GLU A 1 909 ? -13.861 -5.335 33.715 1.00 95.19 909 GLU A O 1
ATOM 7149 N N . VAL A 1 910 ? -12.922 -5.024 31.688 1.00 94.44 910 VAL A N 1
ATOM 7150 C CA . VAL A 1 910 ? -12.118 -6.243 31.681 1.00 94.44 910 VAL A CA 1
ATOM 7151 C C . VAL A 1 910 ? -10.641 -5.889 31.580 1.00 94.44 910 VAL A C 1
ATOM 7153 O O . VAL A 1 910 ? -10.248 -4.915 30.933 1.00 94.44 910 VAL A O 1
ATOM 7156 N N . ARG A 1 911 ? -9.816 -6.687 32.249 1.00 93.69 911 ARG A N 1
ATOM 7157 C CA . ARG A 1 911 ? -8.359 -6.561 32.255 1.00 93.69 911 ARG A CA 1
ATOM 7158 C C . ARG A 1 911 ? -7.737 -7.756 31.547 1.00 93.69 911 ARG A C 1
ATOM 7160 O O . ARG A 1 911 ? -8.360 -8.809 31.420 1.00 93.69 911 ARG A O 1
ATOM 7167 N N . ALA A 1 912 ? -6.481 -7.606 31.142 1.00 90.75 912 ALA A N 1
ATOM 7168 C CA . ALA A 1 912 ? -5.670 -8.694 30.612 1.00 90.75 912 ALA A CA 1
ATOM 7169 C C . ALA A 1 912 ? -5.811 -9.983 31.451 1.00 90.75 912 ALA A C 1
ATOM 7171 O O . ALA A 1 912 ? -5.594 -9.974 32.664 1.00 90.75 912 ALA A O 1
ATOM 7172 N N . GLY A 1 913 ? -6.159 -11.093 30.794 1.00 90.06 913 GLY A N 1
ATOM 7173 C CA . GLY A 1 913 ? -6.343 -12.404 31.423 1.00 90.06 913 GLY A CA 1
ATOM 7174 C C . GLY A 1 913 ? -7.748 -12.711 31.960 1.00 90.06 913 GLY A C 1
ATOM 7175 O O . GLY A 1 913 ? -8.024 -13.892 32.203 1.00 90.06 913 GLY A O 1
ATOM 7176 N N . ASP A 1 914 ? -8.637 -11.716 32.091 1.00 94.19 914 ASP A N 1
ATOM 7177 C CA . ASP A 1 914 ? -10.045 -11.942 32.451 1.00 94.19 914 ASP A CA 1
ATOM 7178 C C . ASP A 1 914 ? -10.750 -12.796 31.380 1.00 94.19 914 ASP A C 1
ATOM 7180 O O . ASP A 1 914 ? -10.441 -12.717 30.186 1.00 94.19 914 ASP A O 1
ATOM 7184 N N . ILE A 1 915 ? -11.711 -13.621 31.805 1.00 94.94 915 ILE A N 1
ATOM 7185 C CA . ILE A 1 915 ? -12.506 -14.473 30.912 1.00 94.94 915 ILE A CA 1
ATOM 7186 C C . ILE A 1 915 ? -13.676 -13.656 30.354 1.00 94.94 915 ILE A C 1
ATOM 7188 O O . ILE A 1 915 ? -14.435 -13.061 31.114 1.00 94.94 915 ILE A O 1
ATOM 7192 N N . MET A 1 916 ? -13.835 -13.649 29.028 1.00 95.06 916 MET A N 1
ATOM 7193 C CA . MET A 1 916 ? -14.968 -12.997 28.353 1.00 95.06 916 MET A CA 1
ATOM 7194 C C . MET A 1 916 ? -16.031 -13.988 27.883 1.00 95.06 916 MET A C 1
ATOM 7196 O O . MET A 1 916 ? -17.214 -13.661 27.866 1.00 95.06 916 MET A O 1
ATOM 7200 N N . VAL A 1 917 ? -15.612 -15.185 27.463 1.00 96.75 917 VAL A N 1
ATOM 7201 C CA . VAL A 1 917 ? -16.521 -16.258 27.043 1.00 96.75 917 VAL A CA 1
ATOM 7202 C C . VAL A 1 917 ? -16.010 -17.572 27.613 1.00 96.75 917 VAL A C 1
ATOM 7204 O O . VAL A 1 917 ? -14.949 -18.049 27.200 1.00 96.75 917 VAL A O 1
ATOM 7207 N N . GLY A 1 918 ? -16.761 -18.144 28.549 1.00 95.25 918 GLY A N 1
ATOM 7208 C CA . GLY A 1 918 ? -16.504 -19.459 29.117 1.00 95.25 918 GLY A CA 1
ATOM 7209 C C . GLY A 1 918 ? -16.711 -20.548 28.072 1.00 95.25 918 GLY A C 1
ATOM 7210 O O . GLY A 1 918 ? -17.797 -20.660 27.508 1.00 95.25 918 GLY A O 1
ATOM 7211 N N . LYS A 1 919 ? -15.668 -21.333 27.780 1.00 95.31 919 LYS A N 1
ATOM 7212 C CA . LYS A 1 919 ? -15.736 -22.444 26.819 1.00 95.31 919 LYS A CA 1
ATOM 7213 C C . LYS A 1 919 ? -15.058 -23.683 27.373 1.00 95.31 919 LYS A C 1
ATOM 7215 O O . LYS A 1 919 ? -13.854 -23.670 27.650 1.00 95.31 919 LYS A O 1
ATOM 7220 N N . VAL A 1 920 ? -15.792 -24.786 27.411 1.00 93.69 920 VAL A N 1
ATOM 7221 C CA . VAL A 1 920 ? -15.280 -26.093 27.826 1.00 93.69 920 VAL A CA 1
ATOM 7222 C C . VAL A 1 920 ? -15.171 -27.031 26.629 1.00 93.69 920 VAL A C 1
ATOM 7224 O O . VAL A 1 920 ? -16.052 -27.091 25.772 1.00 93.69 920 VAL A O 1
ATOM 7227 N N . THR A 1 921 ? -14.046 -27.740 26.541 1.00 92.44 921 THR A N 1
ATOM 7228 C CA . THR A 1 921 ? -13.793 -28.735 25.488 1.00 92.44 921 THR A CA 1
ATOM 7229 C C . THR A 1 921 ? -13.741 -30.129 26.107 1.00 92.44 921 THR A C 1
ATOM 7231 O O . THR A 1 921 ? -12.935 -30.322 27.025 1.00 92.44 921 THR A O 1
ATOM 7234 N N . PRO A 1 922 ? -14.516 -31.111 25.611 1.00 90.44 922 PRO A N 1
ATOM 7235 C CA . PRO A 1 922 ? -14.406 -32.499 26.050 1.00 90.44 922 PRO A CA 1
ATOM 7236 C C . PRO A 1 922 ? -12.978 -33.025 25.878 1.00 90.44 922 PRO A C 1
ATOM 7238 O O . PRO A 1 922 ? -12.367 -32.886 24.813 1.00 90.44 922 PRO A O 1
ATOM 7241 N N . LYS A 1 923 ? -12.425 -33.622 26.932 1.00 83.88 923 LYS A N 1
ATOM 7242 C CA . LYS A 1 923 ? -11.071 -34.176 26.952 1.00 83.88 923 LYS A CA 1
ATOM 7243 C C . LYS A 1 923 ? -11.155 -35.689 27.147 1.00 83.88 923 LYS A C 1
ATOM 7245 O O . LYS A 1 923 ? -11.878 -36.173 28.004 1.00 83.88 923 LYS A O 1
ATOM 7250 N N . GLY A 1 924 ? -10.380 -36.441 26.365 1.00 77.94 924 GLY A N 1
ATOM 7251 C CA . GLY A 1 924 ? -10.217 -37.876 26.596 1.00 77.94 924 GLY A CA 1
ATOM 7252 C C . GLY A 1 924 ? -9.475 -38.161 27.906 1.00 77.94 924 GLY A C 1
ATOM 7253 O O . GLY A 1 924 ? -8.725 -37.318 28.407 1.00 77.94 924 GLY A O 1
ATOM 7254 N N . GLU A 1 925 ? -9.644 -39.370 28.434 1.00 72.62 925 GLU A N 1
ATOM 7255 C CA . GLU A 1 925 ? -8.959 -39.815 29.646 1.00 72.62 925 GLU A CA 1
ATOM 7256 C C . GLU A 1 925 ? -7.433 -39.812 29.426 1.00 72.62 925 GLU A C 1
ATOM 7258 O O . GLU A 1 925 ? -6.885 -40.599 28.653 1.00 72.62 925 GLU A O 1
ATOM 7263 N N . SER A 1 926 ? -6.727 -38.873 30.064 1.00 70.81 926 SER A N 1
ATOM 7264 C CA . SER A 1 926 ? -5.263 -38.816 30.012 1.00 70.81 926 SER A CA 1
ATOM 7265 C C . SER A 1 926 ? -4.663 -39.777 31.033 1.00 70.81 926 SER A C 1
ATOM 7267 O O . SER A 1 926 ? -5.056 -39.746 32.199 1.00 70.81 926 SER A O 1
ATOM 7269 N N . GLN A 1 927 ? -3.667 -40.572 30.631 1.00 74.38 927 GLN A N 1
ATOM 7270 C CA . GLN A 1 927 ? -2.872 -41.359 31.574 1.00 74.38 927 GLN A CA 1
ATOM 7271 C C . GLN A 1 927 ? -2.061 -40.417 32.470 1.00 74.38 927 GLN A C 1
ATOM 7273 O O . GLN A 1 927 ? -1.070 -39.837 32.040 1.00 74.38 927 GLN A O 1
ATOM 7278 N N . LEU A 1 928 ? -2.525 -40.250 33.705 1.00 78.25 928 LEU A N 1
ATOM 7279 C CA . LEU A 1 928 ? -1.855 -39.460 34.736 1.00 78.25 928 LEU A CA 1
ATOM 7280 C C . LEU A 1 928 ? -0.636 -40.207 35.280 1.00 78.25 928 LEU A C 1
ATOM 7282 O O . LEU A 1 928 ? -0.670 -41.443 35.398 1.00 78.25 928 LEU A O 1
ATOM 7286 N N . THR A 1 929 ? 0.399 -39.467 35.678 1.00 85.69 929 THR A N 1
ATOM 7287 C CA . THR A 1 929 ? 1.548 -40.064 36.374 1.00 85.69 929 THR A CA 1
ATOM 7288 C C . THR A 1 929 ? 1.133 -40.580 37.764 1.00 85.69 929 THR A C 1
ATOM 7290 O O . THR A 1 929 ? 0.096 -40.163 38.296 1.00 85.69 929 THR A O 1
ATOM 7293 N N . PRO A 1 930 ? 1.879 -41.516 38.382 1.00 87.81 930 PRO A N 1
ATOM 7294 C CA . PRO A 1 930 ? 1.576 -41.989 39.734 1.00 87.81 930 PRO A CA 1
ATOM 7295 C C . PRO A 1 930 ? 1.461 -40.858 40.766 1.00 87.81 930 PRO A C 1
ATOM 7297 O O . PRO A 1 930 ? 0.594 -40.914 41.636 1.00 87.81 930 PRO A O 1
ATOM 7300 N N . GLU A 1 931 ? 2.284 -39.817 40.636 1.00 85.44 931 GLU A N 1
ATOM 7301 C CA . GLU A 1 931 ? 2.284 -38.631 41.493 1.00 85.44 931 GLU A CA 1
ATOM 7302 C C . GLU A 1 931 ? 0.995 -37.825 41.319 1.00 85.44 931 GLU A C 1
ATOM 7304 O O . GLU A 1 931 ? 0.342 -37.503 42.307 1.00 85.44 931 GLU A O 1
ATOM 7309 N N . GLU A 1 932 ? 0.569 -37.564 40.079 1.00 80.06 932 GLU A N 1
ATOM 7310 C CA . GLU A 1 932 ? -0.697 -36.874 39.797 1.00 80.06 932 GLU A CA 1
ATOM 7311 C C . GLU A 1 932 ? -1.908 -37.685 40.272 1.00 80.06 932 GLU A C 1
ATOM 7313 O O . GLU A 1 932 ? -2.861 -37.126 40.822 1.00 80.06 932 GLU A O 1
ATOM 7318 N N . LYS A 1 933 ? -1.872 -39.015 40.100 1.00 82.12 933 LYS A N 1
ATOM 7319 C CA . LYS A 1 933 ? -2.909 -39.919 40.622 1.00 82.12 933 LYS A CA 1
ATOM 7320 C C . LYS A 1 933 ? -2.994 -39.844 42.140 1.00 82.12 933 LYS A C 1
ATOM 7322 O O . LYS A 1 933 ? -4.097 -39.749 42.675 1.00 82.12 933 LYS A O 1
ATOM 7327 N N . LEU A 1 934 ? -1.851 -39.880 42.824 1.00 86.94 934 LEU A N 1
ATOM 7328 C CA . LEU A 1 934 ? -1.785 -39.757 44.277 1.00 86.94 934 LEU A CA 1
ATOM 7329 C C . LEU A 1 934 ? -2.311 -38.393 44.735 1.00 86.94 934 LEU A C 1
ATOM 7331 O O . LEU A 1 934 ? -3.127 -38.336 45.649 1.00 86.94 934 LEU A O 1
ATOM 7335 N N . LEU A 1 935 ? -1.897 -37.310 44.078 1.00 82.62 935 LEU A N 1
ATOM 7336 C CA . LEU A 1 935 ? -2.291 -35.945 44.426 1.00 82.62 935 LEU A CA 1
ATOM 7337 C C . LEU A 1 935 ? -3.812 -35.768 44.316 1.00 82.62 935 LEU A C 1
ATOM 7339 O O . LEU A 1 935 ? -4.453 -35.297 45.253 1.00 82.62 935 LEU A O 1
ATOM 7343 N N . ARG A 1 936 ? -4.423 -36.272 43.239 1.00 77.00 936 ARG A N 1
ATOM 7344 C CA . ARG A 1 936 ? -5.887 -36.280 43.092 1.00 77.00 936 ARG A CA 1
ATOM 7345 C C . ARG A 1 936 ? -6.588 -37.163 44.116 1.00 77.00 936 ARG A C 1
ATOM 7347 O O . ARG A 1 936 ? -7.630 -36.774 44.634 1.00 77.00 936 ARG A O 1
ATOM 7354 N N . ALA A 1 937 ? -6.018 -38.325 44.438 1.00 84.75 937 ALA A N 1
ATOM 7355 C CA . ALA A 1 937 ? -6.559 -39.195 45.478 1.00 84.75 937 ALA A CA 1
ATOM 7356 C C . ALA A 1 937 ? -6.524 -38.532 46.868 1.00 84.75 937 ALA A C 1
ATOM 7358 O O . ALA A 1 937 ? -7.440 -38.747 47.658 1.00 84.75 937 ALA A O 1
ATOM 7359 N N . ILE A 1 938 ? -5.507 -37.707 47.150 1.00 87.88 938 ILE A N 1
ATOM 7360 C CA . ILE A 1 938 ? -5.379 -36.948 48.402 1.00 87.88 938 ILE A CA 1
ATOM 7361 C C . ILE A 1 938 ? -6.423 -35.828 48.483 1.00 87.88 938 ILE A C 1
ATOM 7363 O O . ILE A 1 938 ? -7.106 -35.714 49.498 1.00 87.88 938 ILE A O 1
ATOM 7367 N N . PHE A 1 939 ? -6.554 -35.004 47.437 1.00 84.00 939 PHE A N 1
ATOM 7368 C CA . PHE A 1 939 ? -7.441 -33.830 47.466 1.00 84.00 939 PHE A CA 1
ATOM 7369 C C . PHE A 1 939 ? -8.895 -34.134 47.083 1.00 84.00 939 PHE A C 1
ATOM 7371 O O . PHE A 1 939 ? -9.765 -33.282 47.247 1.00 84.00 939 PHE A O 1
ATOM 7378 N N . GLY A 1 940 ? -9.183 -35.341 46.588 1.00 76.31 940 GLY A N 1
ATOM 7379 C CA . GLY A 1 940 ? -10.521 -35.715 46.127 1.00 76.31 940 GLY A CA 1
ATOM 7380 C C . GLY A 1 940 ? -10.965 -34.961 44.869 1.00 76.31 940 GLY A C 1
ATOM 7381 O O . GLY A 1 940 ? -12.150 -34.971 44.534 1.00 76.31 940 GLY A O 1
ATOM 7382 N N . GLU A 1 941 ? -10.035 -34.316 44.162 1.00 68.44 941 GLU A N 1
ATOM 7383 C CA . GLU A 1 941 ? -10.318 -33.642 42.901 1.00 68.44 941 GLU A CA 1
ATOM 7384 C C . GLU A 1 941 ? -10.631 -34.690 41.831 1.00 68.44 941 GLU A C 1
ATOM 7386 O O . GLU A 1 941 ? -9.766 -35.464 41.402 1.00 68.44 941 GLU A O 1
ATOM 7391 N N . LYS A 1 942 ? -11.893 -34.732 41.387 1.00 63.88 942 LYS A N 1
ATOM 7392 C CA . LYS A 1 942 ? -12.264 -35.540 40.227 1.00 63.88 942 LYS A CA 1
ATOM 7393 C C . LYS A 1 942 ? -11.478 -35.045 39.020 1.00 63.88 942 LYS A C 1
ATOM 7395 O O . LYS A 1 942 ? -11.362 -33.842 38.791 1.00 63.88 942 LYS A O 1
ATOM 7400 N N . ALA A 1 943 ? -10.959 -35.985 38.233 1.00 59.41 943 ALA A N 1
ATOM 7401 C CA . ALA A 1 943 ? -10.492 -35.666 36.897 1.00 59.41 943 ALA A CA 1
ATOM 7402 C C . ALA A 1 943 ? -11.636 -34.969 36.159 1.00 59.41 943 ALA A C 1
ATOM 7404 O O . ALA A 1 943 ? -12.677 -35.579 35.948 1.00 59.41 943 ALA A O 1
ATOM 7405 N N . SER A 1 944 ? -11.474 -33.685 35.844 1.00 67.62 944 SER A N 1
ATOM 7406 C CA . SER A 1 944 ? -12.438 -33.015 34.986 1.00 67.62 944 SER A CA 1
ATOM 7407 C C . SER A 1 944 ? -12.327 -33.629 33.594 1.00 67.62 944 SER A C 1
ATOM 7409 O O . SER A 1 944 ? -11.246 -33.614 32.995 1.00 67.62 944 SER A O 1
ATOM 7411 N N . ASP A 1 945 ? -13.442 -34.153 33.092 1.00 80.75 945 ASP A N 1
ATOM 7412 C CA . ASP A 1 945 ? -13.568 -34.688 31.731 1.00 80.75 945 ASP A CA 1
ATOM 7413 C C . ASP A 1 945 ? -13.571 -33.562 30.676 1.00 80.75 945 ASP A C 1
ATOM 7415 O O . ASP A 1 945 ? -13.683 -33.805 29.474 1.00 80.75 945 ASP A O 1
ATOM 7419 N N . VAL A 1 946 ? -13.415 -32.307 31.114 1.00 86.19 946 VAL A N 1
ATOM 7420 C CA . VAL A 1 946 ? -13.373 -31.119 30.265 1.00 86.19 946 VAL A CA 1
ATOM 7421 C C . VAL A 1 946 ? -12.124 -30.272 30.509 1.00 86.19 946 VAL A C 1
ATOM 7423 O O . VAL A 1 946 ? -11.577 -30.187 31.611 1.00 86.19 946 VAL A O 1
ATOM 7426 N N . LYS A 1 947 ? -11.665 -29.614 29.444 1.00 86.50 947 LYS A N 1
ATOM 7427 C CA . LYS A 1 947 ? -10.553 -28.659 29.436 1.00 86.50 947 LYS A CA 1
ATOM 7428 C C . LYS A 1 947 ? -11.089 -27.230 29.308 1.00 86.50 947 LYS A C 1
ATOM 7430 O O . LYS A 1 947 ? -11.924 -26.976 28.440 1.00 86.50 947 LYS A O 1
ATOM 7435 N N . ASP A 1 948 ? -10.542 -26.297 30.094 1.00 89.69 948 ASP A N 1
ATOM 7436 C CA . ASP A 1 948 ? -10.753 -24.859 29.884 1.00 89.69 948 ASP A CA 1
ATOM 7437 C C . ASP A 1 948 ? -10.151 -24.430 28.534 1.00 89.69 948 ASP A C 1
ATOM 7439 O O . ASP A 1 948 ? -8.955 -24.586 28.266 1.00 89.69 948 ASP A O 1
ATOM 7443 N N . SER A 1 949 ? -11.015 -23.917 27.667 1.00 90.75 949 SER A N 1
ATOM 7444 C CA . SER A 1 949 ? -10.694 -23.392 26.340 1.00 90.75 949 SER A CA 1
ATOM 7445 C C . SER A 1 949 ? -11.294 -21.998 26.130 1.00 90.75 949 SER A C 1
ATOM 7447 O O . SER A 1 949 ? -11.527 -21.585 24.994 1.00 90.75 949 SER A O 1
ATOM 7449 N N . SER A 1 950 ? -11.578 -21.306 27.233 1.00 93.56 950 SER A N 1
ATOM 7450 C CA . SER A 1 950 ? -12.286 -20.031 27.273 1.00 93.56 950 SER A CA 1
ATOM 7451 C C . SER A 1 950 ? -11.533 -18.916 26.554 1.00 93.56 950 SER A C 1
ATOM 7453 O O . SER A 1 950 ? -10.300 -18.884 26.516 1.00 93.56 950 SER A O 1
ATOM 7455 N N . LEU A 1 951 ? -12.287 -17.955 26.021 1.00 94.31 951 LEU A N 1
ATOM 7456 C CA . LEU A 1 951 ? -11.731 -16.735 25.446 1.00 94.31 951 LEU A CA 1
ATOM 7457 C C . LEU A 1 951 ? -11.358 -15.768 26.574 1.00 94.31 951 LEU A C 1
ATOM 7459 O O . LEU A 1 951 ? -12.219 -15.354 27.354 1.00 94.31 951 LEU A O 1
ATOM 7463 N N . ARG A 1 952 ? -10.082 -15.385 26.627 1.00 93.00 952 ARG A N 1
ATOM 7464 C CA . ARG A 1 952 ? -9.533 -14.439 27.605 1.00 93.00 952 ARG A CA 1
ATOM 7465 C C . ARG A 1 952 ? -9.080 -13.152 26.927 1.00 93.00 952 ARG A C 1
ATOM 7467 O O . ARG A 1 952 ? -8.718 -13.170 25.750 1.00 93.00 952 ARG A O 1
ATOM 7474 N N . VAL A 1 953 ? -9.080 -12.050 27.672 1.00 92.44 953 VAL A N 1
ATOM 7475 C CA . VAL A 1 953 ? -8.545 -10.767 27.194 1.00 92.44 953 VAL A CA 1
ATOM 7476 C C . VAL A 1 953 ? -7.041 -10.904 26.921 1.00 92.44 953 VAL A C 1
ATOM 7478 O O . VAL A 1 953 ? -6.321 -11.387 27.805 1.00 92.44 953 VAL A O 1
ATOM 7481 N N . PRO A 1 954 ? -6.548 -10.492 25.736 1.00 88.44 954 PRO A N 1
ATOM 7482 C CA . PRO A 1 954 ? -5.124 -10.505 25.424 1.00 88.44 954 PRO A CA 1
ATOM 7483 C C . PRO A 1 954 ? -4.281 -9.727 26.451 1.00 88.44 954 PRO A C 1
ATOM 7485 O O . PRO A 1 954 ? -4.756 -8.758 27.047 1.00 88.44 954 PRO A O 1
ATOM 7488 N N . PRO A 1 955 ? -3.013 -10.116 26.669 1.00 83.56 955 PRO A N 1
ATOM 7489 C CA . PRO A 1 955 ? -2.118 -9.372 27.551 1.00 83.56 955 PRO A CA 1
ATOM 7490 C C . PRO A 1 955 ? -1.905 -7.936 27.053 1.00 83.56 955 PRO A C 1
ATOM 7492 O O . PRO A 1 955 ? -1.767 -7.701 25.853 1.00 83.56 955 PRO A O 1
ATOM 7495 N N . GLY A 1 956 ? -1.831 -6.984 27.987 1.00 79.75 956 GLY A N 1
ATOM 7496 C CA . GLY A 1 956 ? -1.605 -5.567 27.678 1.00 79.75 956 GLY A CA 1
ATOM 7497 C C . GLY A 1 956 ? -2.822 -4.828 27.115 1.00 79.75 956 GLY A C 1
ATOM 7498 O O . GLY A 1 956 ? -2.675 -3.693 26.679 1.00 79.75 956 GLY A O 1
ATOM 7499 N N . MET A 1 957 ? -4.005 -5.449 27.113 1.00 86.12 957 MET A N 1
ATOM 7500 C CA . MET A 1 957 ? -5.258 -4.791 26.752 1.00 86.12 957 MET A CA 1
ATOM 7501 C C . MET A 1 957 ? -6.175 -4.690 27.967 1.00 86.12 957 MET A C 1
ATOM 7503 O O . MET A 1 957 ? -6.461 -5.683 28.639 1.00 86.12 957 MET A O 1
ATOM 7507 N N . ASP A 1 958 ? -6.655 -3.484 28.222 1.00 91.12 958 ASP A N 1
ATOM 7508 C CA . ASP A 1 958 ? -7.682 -3.158 29.195 1.00 91.12 958 ASP A CA 1
ATOM 7509 C C . ASP A 1 958 ? -8.754 -2.291 28.530 1.00 91.12 958 ASP A C 1
ATOM 7511 O O . ASP A 1 958 ? -8.490 -1.450 27.668 1.00 91.12 958 ASP A O 1
ATOM 7515 N N . GLY A 1 959 ? -10.013 -2.541 28.863 1.00 93.81 959 GLY A N 1
ATOM 7516 C CA . GLY A 1 959 ? -11.088 -1.845 28.176 1.00 93.81 959 GLY A CA 1
ATOM 7517 C C . GLY A 1 959 ? -12.470 -2.246 28.633 1.00 93.81 959 GLY A C 1
ATOM 7518 O O . GLY A 1 959 ? -12.654 -3.060 29.539 1.00 93.81 959 GLY A O 1
ATOM 7519 N N . THR A 1 960 ? -13.455 -1.665 27.965 1.00 96.75 960 THR A N 1
ATOM 7520 C CA . THR A 1 960 ? -14.868 -1.899 28.245 1.00 96.75 960 THR A CA 1
ATOM 7521 C C . THR A 1 960 ? -15.475 -2.737 27.135 1.00 96.75 960 THR A C 1
ATOM 7523 O O . THR A 1 960 ? -15.309 -2.428 25.952 1.00 96.75 960 THR A O 1
ATOM 7526 N N . VAL A 1 961 ? -16.207 -3.787 27.496 1.00 96.44 961 VAL A N 1
ATOM 7527 C CA . VAL A 1 961 ? -16.988 -4.560 26.526 1.00 96.44 961 VAL A CA 1
ATOM 7528 C C . VAL A 1 961 ? -18.167 -3.707 26.057 1.00 96.44 961 VAL A C 1
ATOM 7530 O O . VAL A 1 961 ? -19.060 -3.407 26.846 1.00 96.44 961 VAL A O 1
ATOM 7533 N N . ILE A 1 962 ? -18.179 -3.302 24.787 1.00 94.56 962 ILE A N 1
ATOM 7534 C CA . ILE A 1 962 ? -19.200 -2.388 24.241 1.00 94.56 962 ILE A CA 1
ATOM 7535 C C . ILE A 1 962 ? -20.342 -3.107 23.524 1.00 94.56 962 ILE A C 1
ATOM 7537 O O . ILE A 1 962 ? -21.455 -2.590 23.493 1.00 94.56 962 ILE A O 1
ATOM 7541 N N . ASP A 1 963 ? -20.079 -4.286 22.963 1.00 93.25 963 ASP A N 1
ATOM 7542 C CA . ASP A 1 963 ? -21.072 -5.073 22.236 1.00 93.25 963 ASP A CA 1
ATOM 7543 C C . ASP A 1 963 ? -20.732 -6.567 22.303 1.00 93.25 963 ASP A C 1
ATOM 7545 O O . ASP A 1 963 ? -19.566 -6.959 22.430 1.00 93.25 963 ASP A O 1
ATOM 7549 N N . VAL A 1 964 ? -21.768 -7.399 22.224 1.00 93.62 964 VAL A N 1
ATOM 7550 C CA . VAL A 1 964 ? -21.670 -8.860 22.216 1.00 93.62 964 VAL A CA 1
ATOM 7551 C C . VAL A 1 964 ? -22.656 -9.399 21.192 1.00 93.62 964 VAL A C 1
ATOM 7553 O O . VAL A 1 964 ? -23.861 -9.190 21.315 1.00 93.62 964 VAL A O 1
ATOM 7556 N N . GLN A 1 965 ? -22.148 -10.150 20.220 1.00 91.31 965 GLN A N 1
ATOM 7557 C CA . GLN A 1 965 ? -22.955 -10.787 19.182 1.00 91.31 965 GLN A CA 1
ATOM 7558 C C . GLN A 1 965 ? -22.860 -12.303 19.323 1.00 91.31 965 GLN A C 1
ATOM 7560 O O . GLN A 1 965 ? -21.765 -12.856 19.444 1.00 91.31 965 GLN A O 1
ATOM 7565 N N . VAL A 1 966 ? -24.011 -12.973 19.316 1.00 92.88 966 VAL A N 1
ATOM 7566 C CA . VAL A 1 966 ? -24.112 -14.429 19.443 1.00 92.88 966 VAL A CA 1
ATOM 7567 C C . VAL A 1 966 ? -24.751 -14.971 18.175 1.00 92.88 966 VAL A C 1
ATOM 7569 O O . VAL A 1 966 ? -25.915 -14.691 17.912 1.00 92.88 966 VAL A O 1
ATOM 7572 N N . PHE A 1 967 ? -23.993 -15.758 17.418 1.00 92.12 967 PHE A N 1
ATOM 7573 C CA . PHE A 1 967 ? -24.468 -16.443 16.223 1.00 92.12 967 PHE A CA 1
ATOM 7574 C C . PHE A 1 967 ? -24.734 -17.905 16.550 1.00 92.12 967 PHE A C 1
ATOM 7576 O O . PHE A 1 967 ? -23.852 -18.604 17.064 1.00 92.12 967 PHE A O 1
ATOM 7583 N N . THR A 1 968 ? -25.939 -18.373 16.242 1.00 92.50 968 THR A N 1
ATOM 7584 C CA . THR A 1 968 ? -26.370 -19.743 16.549 1.00 92.50 968 THR A CA 1
ATOM 7585 C C . THR A 1 968 ? -26.744 -20.457 15.263 1.00 92.50 968 THR A C 1
ATOM 7587 O O . THR A 1 968 ? -27.583 -19.977 14.501 1.00 92.50 968 THR A O 1
ATOM 7590 N N . ARG A 1 969 ? -26.130 -21.623 15.030 1.00 90.81 969 ARG A N 1
ATOM 7591 C CA . ARG A 1 969 ? -26.455 -22.470 13.881 1.00 90.81 969 ARG A CA 1
ATOM 7592 C C . ARG A 1 969 ? -27.931 -22.862 13.908 1.00 90.81 969 ARG A C 1
ATOM 7594 O O . ARG A 1 969 ? -28.470 -23.196 14.964 1.00 90.81 969 ARG A O 1
ATOM 7601 N N . ASP A 1 970 ? -28.545 -22.908 12.731 1.00 88.38 970 ASP A N 1
ATOM 7602 C CA . ASP A 1 970 ? -29.899 -23.436 12.588 1.00 88.38 970 ASP A CA 1
ATOM 7603 C C . ASP A 1 970 ? -30.018 -24.881 13.123 1.00 88.38 970 ASP A C 1
ATOM 7605 O O . ASP A 1 970 ? -29.162 -25.735 12.883 1.00 88.38 970 ASP A O 1
ATOM 7609 N N . GLY A 1 971 ? -31.072 -25.142 13.896 1.00 86.62 971 GLY A N 1
ATOM 7610 C CA . GLY A 1 971 ? -31.296 -26.415 14.593 1.00 86.62 971 GLY A CA 1
ATOM 7611 C C . GLY A 1 971 ? -30.664 -26.549 15.988 1.00 86.62 971 GLY A C 1
ATOM 7612 O O . GLY A 1 971 ? -30.983 -27.513 16.683 1.00 86.62 971 GLY A O 1
ATOM 7613 N N . ILE A 1 972 ? -29.825 -25.606 16.437 1.00 89.50 972 ILE A N 1
ATOM 7614 C CA . ILE A 1 972 ? -29.312 -25.564 17.820 1.00 89.50 972 ILE A CA 1
ATOM 7615 C C . ILE A 1 972 ? -30.192 -24.652 18.680 1.00 89.50 972 ILE A C 1
ATOM 7617 O O . ILE A 1 972 ? -30.573 -23.558 18.265 1.00 89.50 972 ILE A O 1
ATOM 7621 N N . GLU A 1 973 ? -30.509 -25.084 19.904 1.00 89.69 973 GLU A N 1
ATOM 7622 C CA . GLU A 1 973 ? -31.291 -24.262 20.824 1.00 89.69 973 GLU A CA 1
ATOM 7623 C C . GLU A 1 973 ? -30.514 -22.997 21.230 1.00 89.69 973 GLU A C 1
ATOM 7625 O O . GLU A 1 973 ? -29.377 -23.045 21.711 1.00 89.69 973 GLU A O 1
ATOM 7630 N N . LYS A 1 974 ? -31.151 -21.838 21.038 1.00 90.31 974 LYS A N 1
ATOM 7631 C CA . LYS A 1 974 ? -30.608 -20.536 21.432 1.00 90.31 974 LYS A CA 1
ATOM 7632 C C . LYS A 1 974 ? -30.582 -20.418 22.952 1.00 90.31 974 LYS A C 1
ATOM 7634 O O . LYS A 1 974 ? -31.596 -20.690 23.605 1.00 90.31 974 LYS A O 1
ATOM 7639 N N . ASP A 1 975 ? -29.453 -19.969 23.490 1.00 89.62 975 ASP A N 1
ATOM 7640 C CA . ASP A 1 975 ? -29.289 -19.721 24.924 1.00 89.62 975 ASP A CA 1
ATOM 7641 C C . ASP A 1 975 ? -30.060 -18.471 25.383 1.00 89.62 975 ASP A C 1
ATOM 7643 O O . ASP A 1 975 ? -30.673 -17.740 24.594 1.00 89.62 975 ASP A O 1
ATOM 7647 N N . LYS A 1 976 ? -30.063 -18.235 26.698 1.00 91.38 976 LYS A N 1
ATOM 7648 C CA . LYS A 1 976 ? -30.763 -17.099 27.308 1.00 91.38 976 LYS A CA 1
ATOM 7649 C C . LYS A 1 976 ? -30.225 -15.766 26.778 1.00 91.38 976 LYS A C 1
ATOM 7651 O O . LYS A 1 976 ? -31.017 -14.854 26.541 1.00 91.38 976 LYS A O 1
ATOM 7656 N N . ARG A 1 977 ? -28.911 -15.664 26.549 1.00 90.19 977 ARG A N 1
ATOM 7657 C CA . ARG A 1 977 ? -28.255 -14.451 26.047 1.00 90.19 977 ARG A CA 1
ATOM 7658 C C . ARG A 1 977 ? -28.653 -14.127 24.604 1.00 90.19 977 ARG A C 1
ATOM 7660 O O . ARG A 1 977 ? -29.037 -12.993 24.327 1.00 90.19 977 ARG A O 1
ATOM 7667 N N . ALA A 1 978 ? -28.648 -15.113 23.711 1.00 90.44 978 ALA A N 1
ATOM 7668 C CA . ALA A 1 978 ? -29.072 -14.982 22.320 1.00 90.44 978 ALA A CA 1
ATOM 7669 C C . ALA A 1 978 ? -30.541 -14.545 22.216 1.00 90.44 978 ALA A C 1
ATOM 7671 O O . ALA A 1 978 ? -30.852 -13.601 21.491 1.00 90.44 978 ALA A O 1
ATOM 7672 N N . ARG A 1 979 ? -31.441 -15.147 23.012 1.00 91.88 979 ARG A N 1
ATOM 7673 C CA . ARG A 1 979 ? -32.864 -14.747 23.051 1.00 91.88 979 ARG A CA 1
ATOM 7674 C C . ARG A 1 979 ? -33.048 -13.296 23.496 1.00 91.88 979 ARG A C 1
ATOM 7676 O O . ARG A 1 979 ? -33.832 -12.567 22.896 1.00 91.88 979 ARG A O 1
ATOM 7683 N N . GLN A 1 980 ? -32.309 -12.860 24.519 1.00 91.12 980 GLN A N 1
ATOM 7684 C CA . GLN A 1 980 ? -32.354 -11.470 24.986 1.00 91.12 980 GLN A CA 1
ATOM 7685 C C . GLN A 1 980 ? -31.900 -10.480 23.905 1.00 91.12 980 GLN A C 1
ATOM 7687 O O . GLN A 1 980 ? -32.545 -9.445 23.715 1.00 91.12 980 GLN A O 1
ATOM 7692 N N . ILE A 1 981 ? -30.816 -10.799 23.188 1.00 89.56 981 ILE A N 1
ATOM 7693 C CA . ILE A 1 981 ? -30.304 -9.970 22.088 1.00 89.56 981 ILE A CA 1
ATOM 7694 C C . ILE A 1 981 ? -31.356 -9.875 20.973 1.00 89.56 981 ILE A C 1
ATOM 7696 O O . ILE A 1 981 ? -31.702 -8.767 20.561 1.00 89.56 981 ILE A O 1
ATOM 7700 N N . GLU A 1 982 ? -31.947 -10.996 20.557 1.00 89.06 982 GLU A N 1
ATOM 7701 C CA . GLU A 1 982 ? -32.996 -11.024 19.527 1.00 89.06 982 GLU A CA 1
ATOM 7702 C C . GLU A 1 982 ? -34.230 -10.201 19.900 1.00 89.06 982 GLU A C 1
ATOM 7704 O O . GLU A 1 982 ? -34.717 -9.404 19.096 1.00 89.06 982 GLU A O 1
ATOM 7709 N N . GLU A 1 983 ? -34.727 -10.337 21.130 1.00 92.00 983 GLU A N 1
ATOM 7710 C CA . GLU A 1 983 ? -35.865 -9.547 21.605 1.00 92.00 983 GLU A CA 1
ATOM 7711 C C . GLU A 1 983 ? -35.564 -8.044 21.619 1.00 92.00 983 GLU A C 1
ATOM 7713 O O . GLU A 1 983 ? -36.433 -7.231 21.284 1.00 92.00 983 GLU A O 1
ATOM 7718 N N . SER A 1 984 ? -34.343 -7.664 22.007 1.00 90.12 984 SER A N 1
ATOM 7719 C CA . SER A 1 984 ? -33.911 -6.264 22.014 1.00 90.12 984 SER A CA 1
ATOM 7720 C C . SER A 1 984 ? -33.843 -5.679 20.598 1.00 90.12 984 SER A C 1
ATOM 7722 O O . SER A 1 984 ? -34.304 -4.558 20.368 1.00 90.12 984 SER A O 1
ATOM 7724 N N . GLU A 1 985 ? -33.367 -6.472 19.637 1.00 86.25 985 GLU A N 1
ATOM 7725 C CA . GLU A 1 985 ? -33.241 -6.092 18.234 1.00 86.25 985 GLU A CA 1
ATOM 7726 C C . GLU A 1 985 ? -34.620 -5.914 17.583 1.00 86.25 985 GLU A C 1
ATOM 7728 O O . GLU A 1 985 ? -34.891 -4.885 16.960 1.00 86.25 985 GLU A O 1
ATOM 7733 N N . ILE A 1 986 ? -35.545 -6.853 17.814 1.00 91.31 986 ILE A N 1
ATOM 7734 C CA . ILE A 1 986 ? -36.925 -6.772 17.308 1.00 91.31 986 ILE A CA 1
ATOM 7735 C C . ILE A 1 986 ? -37.639 -5.530 17.859 1.00 91.31 986 ILE A C 1
ATOM 7737 O O . ILE A 1 986 ? -38.340 -4.839 17.114 1.00 91.31 986 ILE A O 1
ATOM 7741 N N . LYS A 1 987 ? -37.460 -5.212 19.151 1.00 91.56 987 LYS A N 1
ATOM 7742 C CA . LYS A 1 987 ? -38.032 -4.001 19.765 1.00 91.56 987 LYS A CA 1
ATOM 7743 C C . LYS A 1 987 ? -37.478 -2.722 19.137 1.00 91.56 987 LYS A C 1
ATOM 7745 O O . LYS A 1 987 ? -38.250 -1.790 18.915 1.00 91.56 987 LYS A O 1
ATOM 7750 N N . ARG A 1 988 ? -36.174 -2.676 18.838 1.00 86.81 988 ARG A N 1
ATOM 7751 C CA . ARG A 1 988 ? -35.534 -1.526 18.182 1.00 86.81 988 ARG A CA 1
ATOM 7752 C C . ARG A 1 988 ? -36.097 -1.301 16.783 1.00 86.81 988 ARG A C 1
ATOM 7754 O O . ARG A 1 988 ? -36.583 -0.214 16.499 1.00 86.81 988 ARG A O 1
ATOM 7761 N N . VAL A 1 989 ? -36.107 -2.344 15.955 1.00 86.00 989 VAL A N 1
ATOM 7762 C CA . VAL A 1 989 ? -36.636 -2.279 14.584 1.00 86.00 989 VAL A CA 1
ATOM 7763 C C . VAL A 1 989 ? -38.105 -1.856 14.575 1.00 86.00 989 VAL A C 1
ATOM 7765 O O . VAL A 1 989 ? -38.504 -1.029 13.759 1.00 86.00 989 VAL A O 1
ATOM 7768 N N . LYS A 1 990 ? -38.918 -2.388 15.498 1.00 89.56 990 LYS A N 1
ATOM 7769 C CA . LYS A 1 990 ? -40.327 -1.997 15.610 1.00 89.56 990 LYS A CA 1
ATOM 7770 C C . LYS A 1 990 ? -40.481 -0.502 15.899 1.00 89.56 990 LYS A C 1
ATOM 7772 O O . LYS A 1 990 ? -41.274 0.163 15.244 1.00 89.56 990 LYS A O 1
ATOM 7777 N N . LYS A 1 991 ? -39.691 0.023 16.840 1.00 86.31 991 LYS A N 1
ATOM 7778 C CA . LYS A 1 991 ? -39.696 1.447 17.194 1.00 86.31 991 LYS A CA 1
ATOM 7779 C C . LYS A 1 991 ? -39.378 2.338 15.987 1.00 86.31 991 LYS A C 1
ATOM 7781 O O . LYS A 1 991 ? -40.027 3.366 15.826 1.00 86.31 991 LYS A O 1
ATOM 7786 N N . ASP A 1 992 ? -38.422 1.942 15.146 1.00 81.19 992 ASP A N 1
ATOM 7787 C CA . ASP A 1 992 ? -38.045 2.710 13.952 1.00 81.19 992 ASP A CA 1
ATOM 7788 C C . ASP A 1 992 ? -39.200 2.793 12.942 1.00 81.19 992 ASP A C 1
ATOM 7790 O O . ASP A 1 992 ? -39.496 3.874 12.431 1.00 81.19 992 ASP A O 1
ATOM 7794 N N . PHE A 1 993 ? -39.895 1.676 12.695 1.00 83.69 993 PHE A N 1
ATOM 7795 C CA . PHE A 1 993 ? -41.070 1.655 11.819 1.00 83.69 993 PHE A CA 1
ATOM 7796 C C . PHE A 1 993 ? -42.251 2.447 12.394 1.00 83.69 993 PHE A C 1
ATOM 7798 O O . PHE A 1 993 ? -42.876 3.215 11.663 1.00 83.69 993 PHE A O 1
ATOM 7805 N N . ASP A 1 994 ? -42.522 2.319 13.697 1.00 85.75 994 ASP A N 1
ATOM 7806 C CA . ASP A 1 994 ? -43.587 3.068 14.374 1.00 85.75 994 ASP A CA 1
ATOM 7807 C C . ASP A 1 994 ? -43.328 4.590 14.301 1.00 85.75 994 ASP A C 1
ATOM 7809 O O . ASP A 1 994 ? -44.249 5.376 14.063 1.00 85.75 994 ASP A O 1
ATOM 7813 N N . ASP A 1 995 ? -42.070 5.024 14.454 1.00 80.44 995 ASP A N 1
ATOM 7814 C CA . ASP A 1 995 ? -41.685 6.433 14.325 1.00 80.44 995 ASP A CA 1
ATOM 7815 C C . ASP A 1 995 ? -41.798 6.943 12.877 1.00 80.44 995 ASP A C 1
ATOM 7817 O O . ASP A 1 995 ? -42.339 8.032 12.671 1.00 80.44 995 ASP A O 1
ATOM 7821 N N . GLN A 1 996 ? -41.360 6.168 11.874 1.00 77.62 996 GLN A N 1
ATOM 7822 C CA . GLN A 1 996 ? -41.550 6.513 10.454 1.00 77.62 996 GLN A CA 1
ATOM 7823 C C . GLN A 1 996 ? -43.029 6.707 10.125 1.00 77.62 996 GLN A C 1
ATOM 7825 O O . GLN A 1 996 ? -43.408 7.731 9.550 1.00 77.62 996 GLN A O 1
ATOM 7830 N N . PHE A 1 997 ? -43.865 5.756 10.543 1.00 83.19 997 PHE A N 1
ATOM 7831 C CA . PHE A 1 997 ? -45.301 5.815 10.317 1.00 83.19 997 PHE A CA 1
ATOM 7832 C C . PHE A 1 997 ? -45.935 7.021 11.014 1.00 83.19 997 PHE A C 1
ATOM 7834 O O . PHE A 1 997 ? -46.699 7.748 10.389 1.00 83.19 997 PHE A O 1
ATOM 7841 N N . ARG A 1 998 ? -45.564 7.308 12.268 1.00 84.00 998 ARG A N 1
ATOM 7842 C CA . ARG A 1 998 ? -46.095 8.451 13.029 1.00 84.00 998 ARG A CA 1
ATOM 7843 C C . ARG A 1 998 ? -45.810 9.801 12.367 1.00 84.00 998 ARG A C 1
ATOM 7845 O O . ARG A 1 998 ? -46.675 10.678 12.373 1.00 84.00 998 ARG A O 1
ATOM 7852 N N . ILE A 1 999 ? -44.601 10.003 11.839 1.00 77.31 999 ILE A N 1
ATOM 7853 C CA . ILE A 1 999 ? -44.209 11.286 11.228 1.00 77.31 999 ILE A CA 1
ATOM 7854 C C . ILE A 1 999 ? -44.854 11.432 9.850 1.00 77.31 999 ILE A C 1
ATOM 7856 O O . ILE A 1 999 ? -45.397 12.493 9.542 1.00 77.31 999 ILE A O 1
ATOM 7860 N N . LEU A 1 1000 ? -44.876 10.351 9.070 1.00 77.81 1000 LEU A N 1
ATOM 7861 C CA . LEU A 1 1000 ? -45.613 10.282 7.815 1.00 77.81 1000 LEU A CA 1
ATOM 7862 C C . LEU A 1 1000 ? -47.100 10.592 8.013 1.00 77.81 1000 LEU A C 1
ATOM 7864 O O . LEU A 1 1000 ? -47.664 11.443 7.331 1.00 77.81 1000 LEU A O 1
ATOM 7868 N N . GLU A 1 1001 ? -47.733 9.920 8.971 1.00 84.19 1001 GLU A N 1
ATOM 7869 C CA . GLU A 1 1001 ? -49.136 10.112 9.310 1.00 84.19 1001 GLU A CA 1
ATOM 7870 C C . GLU A 1 1001 ? -49.389 11.582 9.684 1.00 84.19 1001 GLU A C 1
ATOM 7872 O O . GLU A 1 1001 ? -50.320 12.207 9.175 1.00 84.19 1001 GLU A O 1
ATOM 7877 N N . ALA A 1 1002 ? -48.528 12.178 10.517 1.00 81.94 1002 ALA A N 1
ATOM 7878 C CA . ALA A 1 1002 ? -48.611 13.596 10.856 1.00 81.94 1002 ALA A CA 1
ATOM 7879 C C . ALA A 1 1002 ? -48.479 14.513 9.625 1.00 81.94 1002 ALA A C 1
ATOM 7881 O O . ALA A 1 1002 ? -49.246 15.471 9.516 1.00 81.94 1002 ALA A O 1
ATOM 7882 N N . ALA A 1 1003 ? -47.570 14.216 8.691 1.00 75.00 1003 ALA A N 1
ATOM 7883 C CA . ALA A 1 1003 ? -47.398 14.977 7.454 1.00 75.00 1003 ALA A CA 1
ATOM 7884 C C . ALA A 1 1003 ? -48.631 14.882 6.539 1.00 75.00 1003 ALA A C 1
ATOM 7886 O O . ALA A 1 1003 ? -49.106 15.907 6.045 1.00 75.00 1003 ALA A O 1
ATOM 7887 N N . ILE A 1 1004 ? -49.203 13.682 6.375 1.00 79.56 1004 ILE A N 1
ATOM 7888 C CA . ILE A 1 1004 ? -50.426 13.467 5.587 1.00 79.56 1004 ILE A CA 1
ATOM 7889 C C . ILE A 1 1004 ? -51.602 14.222 6.212 1.00 79.56 1004 ILE A C 1
ATOM 7891 O O . ILE A 1 1004 ? -52.321 14.912 5.493 1.00 79.56 1004 ILE A O 1
ATOM 7895 N N . TYR A 1 1005 ? -51.777 14.175 7.539 1.00 86.62 1005 TYR A N 1
ATOM 7896 C CA . TYR A 1 1005 ? -52.824 14.960 8.202 1.00 86.62 1005 TYR A CA 1
ATOM 7897 C C . TYR A 1 1005 ? -52.591 16.469 8.094 1.00 86.62 1005 TYR A C 1
ATOM 7899 O O . TYR A 1 1005 ? -53.558 17.200 7.915 1.00 86.62 1005 TYR A O 1
ATOM 7907 N N . MET A 1 1006 ? -51.352 16.969 8.163 1.00 80.69 1006 MET A N 1
ATOM 7908 C CA . MET A 1 1006 ? -51.089 18.403 7.966 1.00 80.69 1006 MET A CA 1
ATOM 7909 C C . MET A 1 1006 ? -51.400 18.862 6.536 1.00 80.69 1006 MET A C 1
ATOM 7911 O O . MET A 1 1006 ? -52.014 19.913 6.361 1.00 80.69 1006 MET A O 1
ATOM 7915 N N . ARG A 1 1007 ? -51.050 18.062 5.523 1.00 77.25 1007 ARG A N 1
ATOM 7916 C CA . ARG A 1 1007 ? -51.412 18.341 4.124 1.00 77.25 1007 ARG A CA 1
ATOM 7917 C C . ARG A 1 1007 ? -52.919 18.256 3.904 1.00 77.25 1007 ARG A C 1
ATOM 7919 O O . ARG A 1 1007 ? -53.502 19.093 3.226 1.00 77.25 1007 ARG A O 1
ATOM 7926 N N . LEU A 1 1008 ? -53.568 17.267 4.515 1.00 84.00 1008 LEU A N 1
ATOM 7927 C CA . LEU A 1 1008 ? -55.018 17.155 4.467 1.00 84.00 1008 LEU A CA 1
ATOM 7928 C C . LEU A 1 1008 ? -55.676 18.375 5.125 1.00 84.00 1008 LEU A C 1
ATOM 7930 O O . LEU A 1 1008 ? -56.611 18.935 4.561 1.00 84.00 1008 LEU A O 1
ATOM 7934 N N . ARG A 1 1009 ? -55.147 18.837 6.269 1.00 86.56 1009 ARG A N 1
ATOM 7935 C CA . ARG A 1 1009 ? -55.602 20.041 6.983 1.00 86.56 1009 ARG A CA 1
ATOM 7936 C C . ARG A 1 1009 ? -55.570 21.265 6.072 1.00 86.56 1009 ARG A C 1
ATOM 7938 O O . ARG A 1 1009 ? -56.592 21.933 5.949 1.00 86.56 1009 ARG A O 1
ATOM 7945 N N . SER A 1 1010 ? -54.447 21.531 5.402 1.00 82.50 1010 SER A N 1
ATOM 7946 C CA . SER A 1 1010 ? -54.322 22.695 4.512 1.00 82.50 1010 SER A CA 1
ATOM 7947 C C . SER A 1 1010 ? -55.273 22.646 3.309 1.00 82.50 1010 SER A C 1
ATOM 7949 O O . SER A 1 1010 ? -55.651 23.695 2.795 1.00 82.50 1010 SER A O 1
ATOM 7951 N N . GLN A 1 1011 ? -55.716 21.453 2.896 1.00 81.69 1011 GLN A N 1
ATOM 7952 C CA . GLN A 1 1011 ? -56.664 21.267 1.791 1.00 81.69 1011 GLN A CA 1
ATOM 7953 C C . GLN A 1 1011 ? -58.143 21.356 2.209 1.00 81.69 1011 GLN A C 1
ATOM 7955 O O . GLN A 1 1011 ? -58.979 21.749 1.392 1.00 81.69 1011 GLN A O 1
ATOM 7960 N N . ILE A 1 1012 ? -58.489 21.009 3.458 1.00 85.06 1012 ILE A N 1
ATOM 7961 C CA . ILE A 1 1012 ? -59.887 20.986 3.937 1.00 85.06 1012 ILE A CA 1
ATOM 7962 C C . ILE A 1 1012 ? -60.286 22.216 4.767 1.00 85.06 1012 ILE A C 1
ATOM 7964 O O . ILE A 1 1012 ? -61.476 22.536 4.834 1.00 85.06 1012 ILE A O 1
ATOM 7968 N N . VAL A 1 1013 ? -59.337 22.913 5.404 1.00 86.06 1013 VAL A N 1
ATOM 7969 C CA . VAL A 1 1013 ? -59.626 24.130 6.184 1.00 86.06 1013 VAL A CA 1
ATOM 7970 C C . VAL A 1 1013 ? -60.176 25.225 5.262 1.00 86.06 1013 VAL A C 1
ATOM 7972 O O . VAL A 1 1013 ? -59.681 25.451 4.162 1.00 86.06 1013 VAL A O 1
ATOM 7975 N N . GLY A 1 1014 ? -61.251 25.893 5.693 1.00 83.69 1014 GLY A N 1
ATOM 7976 C CA . GLY A 1 1014 ? -61.943 26.923 4.909 1.00 83.69 1014 GLY A CA 1
ATOM 7977 C C . GLY A 1 1014 ? -62.943 26.390 3.873 1.00 83.69 1014 GLY A C 1
ATOM 7978 O O . GLY A 1 1014 ? -63.700 27.173 3.296 1.00 83.69 1014 GLY A O 1
ATOM 7979 N N . LYS A 1 1015 ? -63.011 25.070 3.658 1.00 85.19 1015 LYS A N 1
ATOM 7980 C CA . LYS A 1 1015 ? -63.987 24.435 2.759 1.00 85.19 1015 LYS A CA 1
ATOM 7981 C C . LYS A 1 1015 ? -65.285 24.085 3.503 1.00 85.19 1015 LYS A C 1
ATOM 7983 O O . LYS A 1 1015 ? -65.312 23.920 4.723 1.00 85.19 1015 LYS A O 1
ATOM 7988 N N . VAL A 1 1016 ? -66.384 23.984 2.751 1.00 84.44 1016 VAL A N 1
ATOM 7989 C CA . VAL A 1 1016 ? -67.737 23.716 3.276 1.00 84.44 1016 VAL A CA 1
ATOM 7990 C C . VAL A 1 1016 ? -68.032 22.216 3.263 1.00 84.44 1016 VAL A C 1
ATOM 7992 O O . VAL A 1 1016 ? -67.752 21.541 2.269 1.00 84.44 1016 VAL A O 1
ATOM 7995 N N . VAL A 1 1017 ? -68.671 21.700 4.313 1.00 83.31 1017 VAL A N 1
ATOM 7996 C CA . VAL A 1 1017 ? -69.076 20.287 4.396 1.00 83.31 1017 VAL A CA 1
ATOM 7997 C C . VAL A 1 1017 ? -70.539 20.049 4.000 1.00 83.31 1017 VAL A C 1
ATOM 7999 O O . VAL A 1 1017 ? -71.428 20.874 4.213 1.00 83.31 1017 VAL A O 1
ATOM 8002 N N . ASN A 1 1018 ? -70.813 18.858 3.471 1.00 82.50 1018 ASN A N 1
ATOM 8003 C CA . ASN A 1 1018 ? -72.145 18.264 3.344 1.00 82.50 1018 ASN A CA 1
ATOM 8004 C C . ASN A 1 1018 ? -72.604 17.535 4.626 1.00 82.50 1018 ASN A C 1
ATOM 8006 O O . ASN A 1 1018 ? -73.743 17.068 4.692 1.00 82.50 1018 ASN A O 1
ATOM 8010 N N . GLY A 1 1019 ? -71.739 17.470 5.639 1.00 76.06 1019 GLY A N 1
ATOM 8011 C CA . GLY A 1 1019 ? -71.975 16.867 6.949 1.00 76.06 1019 GLY A CA 1
ATOM 8012 C C . GLY A 1 1019 ? -70.964 15.764 7.268 1.00 76.06 1019 GLY A C 1
ATOM 8013 O O . GLY A 1 1019 ? -70.245 15.295 6.391 1.00 76.06 1019 GLY A O 1
ATOM 8014 N N . GLY A 1 1020 ? -70.911 15.337 8.527 1.00 77.62 1020 GLY A N 1
ATOM 8015 C CA . GLY A 1 1020 ? -69.967 14.314 8.995 1.00 77.62 1020 GLY A CA 1
ATOM 8016 C C . GLY A 1 1020 ? -69.232 14.757 10.255 1.00 77.62 1020 GLY A C 1
ATOM 8017 O O . GLY A 1 1020 ? -69.080 15.951 10.492 1.00 77.62 1020 GLY A O 1
ATOM 8018 N N . ALA A 1 1021 ? -68.853 13.790 11.091 1.00 72.12 1021 ALA A N 1
ATOM 8019 C CA . ALA A 1 1021 ? -68.100 13.990 12.334 1.00 72.12 1021 ALA A CA 1
ATOM 8020 C C . ALA A 1 1021 ? -68.622 15.102 13.282 1.00 72.12 1021 ALA A C 1
ATOM 8022 O O . ALA A 1 1021 ? -67.858 15.703 14.026 1.00 72.12 1021 ALA A O 1
ATOM 8023 N N . GLY A 1 1022 ? -69.932 15.378 13.274 1.00 74.81 1022 GLY A N 1
ATOM 8024 C CA . GLY A 1 1022 ? -70.568 16.400 14.119 1.00 74.81 1022 GLY A CA 1
ATOM 8025 C C . GLY A 1 1022 ? -70.879 17.736 13.429 1.00 74.81 1022 GLY A C 1
ATOM 8026 O O . GLY A 1 1022 ? -71.626 18.528 14.002 1.00 74.81 1022 GLY A O 1
ATOM 8027 N N . LEU A 1 1023 ? -70.407 17.969 12.199 1.00 77.50 1023 LEU A N 1
ATOM 8028 C CA . LEU A 1 1023 ? -70.758 19.156 11.409 1.00 77.50 1023 LEU A CA 1
ATOM 8029 C C . LEU A 1 1023 ? -72.067 18.962 10.635 1.00 77.50 1023 LEU A C 1
ATOM 8031 O O . LEU A 1 1023 ? -72.360 17.873 10.119 1.00 77.50 1023 LEU A O 1
ATOM 8035 N N . LYS A 1 1024 ? -72.849 20.038 10.521 1.00 76.19 1024 LYS A N 1
ATOM 8036 C CA . LYS A 1 1024 ? -74.065 20.088 9.705 1.00 76.19 1024 LYS A CA 1
ATOM 8037 C C . LYS A 1 1024 ? -73.722 20.503 8.278 1.00 76.19 1024 LYS A C 1
ATOM 8039 O O . LYS A 1 1024 ? -72.709 21.136 7.998 1.00 76.19 1024 LYS A O 1
ATOM 8044 N N . LYS A 1 1025 ? -74.610 20.148 7.349 1.00 79.94 1025 LYS A N 1
ATOM 8045 C CA . LYS A 1 1025 ? -74.518 20.586 5.954 1.00 79.94 1025 LYS A CA 1
ATOM 8046 C C . LYS A 1 1025 ? -74.472 22.120 5.895 1.00 79.94 1025 LYS A C 1
ATOM 8048 O O . LYS A 1 1025 ? -75.439 22.760 6.298 1.00 79.94 1025 LYS A O 1
ATOM 8053 N N . GLY A 1 1026 ? -73.392 22.678 5.350 1.00 77.12 1026 GLY A N 1
ATOM 8054 C CA . GLY A 1 1026 ? -73.169 24.122 5.231 1.00 77.12 1026 GLY A CA 1
ATOM 8055 C C . GLY A 1 1026 ? -72.111 24.700 6.177 1.00 77.12 1026 GLY A C 1
ATOM 8056 O O . GLY A 1 1026 ? -71.698 25.834 5.951 1.00 77.12 1026 GLY A O 1
ATOM 8057 N N . ASP A 1 1027 ? -71.641 23.945 7.173 1.00 81.25 1027 ASP A N 1
ATOM 8058 C CA . ASP A 1 1027 ? -70.595 24.423 8.083 1.00 81.25 1027 ASP A CA 1
ATOM 8059 C C . ASP A 1 1027 ? -69.232 24.505 7.367 1.00 81.25 1027 ASP A C 1
ATOM 8061 O O . ASP A 1 1027 ? -68.920 23.695 6.486 1.00 81.25 1027 ASP A O 1
ATOM 8065 N N . VAL A 1 1028 ? -68.422 25.499 7.738 1.00 83.69 1028 VAL A N 1
ATOM 8066 C CA . VAL A 1 1028 ? -67.043 25.673 7.254 1.00 83.69 1028 VAL A CA 1
ATOM 8067 C C . VAL A 1 1028 ? -66.094 25.019 8.248 1.00 83.69 1028 VAL A C 1
ATOM 8069 O O . VAL A 1 1028 ? -66.206 25.249 9.453 1.00 83.69 1028 VAL A O 1
ATOM 8072 N N . ILE A 1 1029 ? -65.145 24.227 7.754 1.00 82.69 1029 ILE A N 1
ATOM 8073 C CA . ILE A 1 1029 ? -64.124 23.618 8.608 1.00 82.69 1029 ILE A CA 1
ATOM 8074 C C . ILE A 1 1029 ? -63.170 24.701 9.110 1.00 82.69 1029 ILE A C 1
ATOM 8076 O O . ILE A 1 1029 ? -62.542 25.407 8.318 1.00 82.69 1029 ILE A O 1
ATOM 8080 N N . THR A 1 1030 ? -63.042 24.800 10.430 1.00 83.00 1030 THR A N 1
ATOM 8081 C CA . THR A 1 1030 ? -62.081 25.673 11.107 1.00 83.00 1030 THR A CA 1
ATOM 8082 C C . THR A 1 1030 ? -60.973 24.850 11.751 1.00 83.00 1030 THR A C 1
ATOM 8084 O O . THR A 1 1030 ? -61.184 23.696 12.131 1.00 83.00 1030 THR A O 1
ATOM 8087 N N . ASP A 1 1031 ? -59.801 25.462 11.925 1.00 81.50 1031 ASP A N 1
ATOM 8088 C CA . ASP A 1 1031 ? -58.670 24.858 12.635 1.00 81.50 1031 ASP A CA 1
ATOM 8089 C C . ASP A 1 1031 ? -59.064 24.323 14.019 1.00 81.50 1031 ASP A C 1
ATOM 8091 O O . ASP A 1 1031 ? -58.816 23.161 14.332 1.00 81.50 1031 ASP A O 1
ATOM 8095 N N . ALA A 1 1032 ? -59.790 25.129 14.800 1.00 83.00 1032 ALA A N 1
ATOM 8096 C CA . ALA A 1 1032 ? -60.240 24.761 16.142 1.00 83.00 1032 ALA A CA 1
ATOM 8097 C C . ALA A 1 1032 ? -61.171 23.534 16.165 1.00 83.00 1032 ALA A C 1
ATOM 8099 O O . ALA A 1 1032 ? -61.174 22.784 17.140 1.00 83.00 1032 ALA A O 1
ATOM 8100 N N . PHE A 1 1033 ? -61.967 23.319 15.110 1.00 83.75 1033 PHE A N 1
ATOM 8101 C CA . PHE A 1 1033 ? -62.824 22.139 15.015 1.00 83.75 1033 PHE A CA 1
ATOM 8102 C C . PHE A 1 1033 ? -62.003 20.873 14.746 1.00 83.75 1033 PHE A C 1
ATOM 8104 O O . PHE A 1 1033 ? -62.219 19.853 15.400 1.00 83.75 1033 PHE A O 1
ATOM 8111 N N . LEU A 1 1034 ? -61.043 20.946 13.818 1.00 82.25 1034 LEU A N 1
ATOM 8112 C CA . LEU A 1 1034 ? -60.168 19.815 13.497 1.00 82.25 1034 LEU A CA 1
ATOM 8113 C C . LEU A 1 1034 ? -59.295 19.405 14.683 1.00 82.25 1034 LEU A C 1
ATOM 8115 O O . LEU A 1 1034 ? -59.114 18.209 14.904 1.00 82.25 1034 LEU A O 1
ATOM 8119 N N . ASP A 1 1035 ? -58.813 20.373 15.466 1.00 81.75 1035 ASP A N 1
ATOM 8120 C CA . ASP A 1 1035 ? -58.019 20.117 16.674 1.00 81.75 1035 ASP A CA 1
ATOM 8121 C C . ASP A 1 1035 ? -58.827 19.395 17.773 1.00 81.75 1035 ASP A C 1
ATOM 8123 O O . ASP A 1 1035 ? -58.258 18.663 18.584 1.00 81.75 1035 ASP A O 1
ATOM 8127 N N . GLY A 1 1036 ? -60.157 19.554 17.788 1.00 81.75 1036 GLY A N 1
ATOM 8128 C CA . GLY A 1 1036 ? -61.064 18.847 18.701 1.00 81.75 1036 GLY A CA 1
ATOM 8129 C C . GLY A 1 1036 ? -61.522 17.466 18.212 1.00 81.75 1036 GLY A C 1
ATOM 8130 O O . GLY A 1 1036 ? -62.096 16.700 18.991 1.00 81.75 1036 GLY A O 1
ATOM 8131 N N . LEU A 1 1037 ? -61.287 17.136 16.940 1.00 83.50 1037 LEU A N 1
ATOM 8132 C CA . LEU A 1 1037 ? -61.697 15.877 16.325 1.00 83.50 1037 LEU A CA 1
ATOM 8133 C C . LEU A 1 1037 ? -60.564 14.844 16.397 1.00 83.50 1037 LEU A C 1
ATOM 8135 O O . LEU A 1 1037 ? -59.395 15.166 16.182 1.00 83.50 1037 LEU A O 1
ATOM 8139 N N . LYS A 1 1038 ? -60.883 13.565 16.631 1.00 85.06 1038 LYS A N 1
ATOM 8140 C CA . LYS A 1 1038 ? -59.864 12.516 16.490 1.00 85.06 1038 LYS A CA 1
ATOM 8141 C C . LYS A 1 1038 ? -59.445 12.434 15.025 1.00 85.06 1038 LYS A C 1
ATOM 8143 O O . LYS A 1 1038 ? -60.289 12.447 14.139 1.00 85.06 1038 LYS A O 1
ATOM 8148 N N . LYS A 1 1039 ? -58.146 12.276 14.776 1.00 82.12 1039 LYS A N 1
ATOM 8149 C CA . LYS A 1 1039 ? -57.563 12.174 13.428 1.00 82.12 1039 LYS A CA 1
ATOM 8150 C C . LYS A 1 1039 ? -58.288 11.167 12.518 1.00 82.12 1039 LYS A C 1
ATOM 8152 O O . LYS A 1 1039 ? -58.622 11.495 11.388 1.00 82.12 1039 LYS A O 1
ATOM 8157 N N . ALA A 1 1040 ? -58.634 9.989 13.042 1.00 80.75 1040 ALA A N 1
ATOM 8158 C CA . ALA A 1 1040 ? -59.377 8.966 12.298 1.00 80.75 1040 ALA A CA 1
ATOM 8159 C C . ALA A 1 1040 ? -60.773 9.426 11.825 1.00 80.75 1040 ALA A C 1
ATOM 8161 O O . ALA A 1 1040 ? -61.260 8.959 10.796 1.00 80.75 1040 ALA A O 1
ATOM 8162 N N . ASP A 1 1041 ? -61.403 10.364 12.537 1.00 84.44 1041 ASP A N 1
ATOM 8163 C CA . ASP A 1 1041 ? -62.729 10.888 12.200 1.00 84.44 1041 ASP A CA 1
ATOM 8164 C C . ASP A 1 1041 ? -62.671 11.944 11.077 1.00 84.44 1041 ASP A C 1
ATOM 8166 O O . ASP A 1 1041 ? -63.712 12.309 10.528 1.00 84.44 1041 ASP A O 1
ATOM 8170 N N . TRP A 1 1042 ? -61.476 12.407 10.673 1.00 85.25 1042 TRP A N 1
ATOM 8171 C CA . TRP A 1 1042 ? -61.313 13.324 9.536 1.00 85.25 1042 TRP A CA 1
ATOM 8172 C C . TRP A 1 1042 ? -61.786 12.670 8.232 1.00 85.25 1042 TRP A C 1
ATOM 8174 O O . TRP A 1 1042 ? -62.405 13.327 7.399 1.00 85.25 1042 TRP A O 1
ATOM 8184 N N . PHE A 1 1043 ? -61.591 11.354 8.088 1.00 85.31 1043 PHE A N 1
ATOM 8185 C CA . PHE A 1 1043 ? -62.071 10.589 6.931 1.00 85.31 1043 PHE A CA 1
ATOM 8186 C C . PHE A 1 1043 ? -63.600 10.436 6.891 1.00 85.31 1043 PHE A C 1
ATOM 8188 O O . PHE A 1 1043 ? -64.154 10.031 5.872 1.00 85.31 1043 PHE A O 1
ATOM 8195 N N . ALA A 1 1044 ? -64.304 10.766 7.981 1.00 84.44 1044 ALA A N 1
ATOM 8196 C CA . ALA A 1 1044 ? -65.765 10.756 8.034 1.00 84.44 1044 ALA A CA 1
ATOM 8197 C C . ALA A 1 1044 ? -66.399 12.095 7.600 1.00 84.44 1044 ALA A C 1
ATOM 8199 O O . ALA A 1 1044 ? -67.632 12.192 7.529 1.00 84.44 1044 ALA A O 1
ATOM 8200 N N . LEU A 1 1045 ? -65.587 13.126 7.322 1.00 82.06 1045 LEU A N 1
ATOM 8201 C CA . LEU A 1 1045 ? -66.036 14.423 6.815 1.00 82.06 1045 LEU A CA 1
ATOM 8202 C C . LEU A 1 1045 ? -66.453 14.296 5.347 1.00 82.06 1045 LEU A C 1
ATOM 8204 O O . LEU A 1 1045 ? -65.659 13.915 4.492 1.00 82.06 1045 LEU A O 1
ATOM 8208 N N . ARG A 1 1046 ? -67.704 14.642 5.031 1.00 83.44 1046 ARG A N 1
ATOM 8209 C CA . ARG A 1 1046 ? -68.179 14.683 3.642 1.00 83.44 1046 ARG A CA 1
ATOM 8210 C C . ARG A 1 1046 ? -68.092 16.115 3.157 1.00 83.44 1046 ARG A C 1
ATOM 8212 O O . ARG A 1 1046 ? -68.861 16.964 3.610 1.00 83.44 1046 ARG A O 1
ATOM 8219 N N . MET A 1 1047 ? -67.176 16.389 2.241 1.00 83.12 1047 MET A N 1
ATOM 8220 C CA . MET A 1 1047 ? -66.968 17.729 1.697 1.00 83.12 1047 MET A CA 1
ATOM 8221 C C . MET A 1 1047 ? -68.041 18.074 0.658 1.00 83.12 1047 MET A C 1
ATOM 8223 O O . MET A 1 1047 ? -68.668 17.196 0.061 1.00 83.12 1047 MET A O 1
ATOM 8227 N N . LYS A 1 1048 ? -68.313 19.370 0.479 1.00 82.00 1048 LYS A N 1
ATOM 8228 C CA . LYS A 1 1048 ? -69.098 19.872 -0.660 1.00 82.00 1048 LYS A CA 1
ATOM 8229 C C . LYS A 1 1048 ? -68.231 20.034 -1.911 1.00 82.00 1048 LYS A C 1
ATOM 8231 O O . LYS A 1 1048 ? -68.737 19.901 -3.017 1.00 82.00 1048 LYS A O 1
ATOM 8236 N N . ASP A 1 1049 ? -66.965 20.360 -1.694 1.00 83.38 1049 ASP A N 1
ATOM 8237 C CA . ASP A 1 1049 ? -65.931 20.541 -2.706 1.00 83.38 1049 ASP A CA 1
ATOM 8238 C C . ASP A 1 1049 ? -65.387 19.175 -3.149 1.00 83.38 1049 ASP A C 1
ATOM 8240 O O . ASP A 1 1049 ? -65.038 18.355 -2.296 1.00 83.38 1049 ASP A O 1
ATOM 8244 N N . GLU A 1 1050 ? -65.362 18.924 -4.459 1.00 82.75 1050 GLU A N 1
ATOM 8245 C CA . GLU A 1 1050 ? -64.940 17.640 -5.038 1.00 82.75 1050 GLU A CA 1
ATOM 8246 C C . GLU A 1 1050 ? -63.446 17.398 -4.793 1.00 82.75 1050 GLU A C 1
ATOM 8248 O O . GLU A 1 1050 ? -63.090 16.356 -4.244 1.00 82.75 1050 GLU A O 1
ATOM 8253 N N . ASP A 1 1051 ? -62.605 18.414 -5.022 1.00 81.56 1051 ASP A N 1
ATOM 8254 C CA . ASP A 1 1051 ? -61.160 18.373 -4.754 1.00 81.56 1051 ASP A CA 1
ATOM 8255 C C . ASP A 1 1051 ? -60.852 18.016 -3.291 1.00 81.56 1051 ASP A C 1
ATOM 8257 O O . ASP A 1 1051 ? -60.001 17.170 -3.007 1.00 81.56 1051 ASP A O 1
ATOM 8261 N N . ALA A 1 1052 ? -61.568 18.624 -2.336 1.00 81.69 1052 ALA A N 1
ATOM 8262 C CA . ALA A 1 1052 ? -61.399 18.316 -0.918 1.00 81.69 1052 ALA A CA 1
ATOM 8263 C C . ALA A 1 1052 ? -61.871 16.893 -0.561 1.00 81.69 1052 ALA A C 1
ATOM 8265 O O . ALA A 1 1052 ? -61.293 16.256 0.320 1.00 81.69 1052 ALA A O 1
ATOM 8266 N N . SER A 1 1053 ? -62.906 16.375 -1.230 1.00 84.00 1053 SER A N 1
ATOM 8267 C CA . SER A 1 1053 ? -63.354 14.990 -1.040 1.00 84.00 1053 SER A CA 1
ATOM 8268 C C . SER A 1 1053 ? -62.333 13.991 -1.592 1.00 84.00 1053 SER A C 1
ATOM 8270 O O . SER A 1 1053 ? -62.019 13.004 -0.925 1.00 84.00 1053 SER A O 1
ATOM 8272 N N . GLU A 1 1054 ? -61.771 14.263 -2.772 1.00 84.25 1054 GLU A N 1
ATOM 8273 C CA . GLU A 1 1054 ? -60.690 13.460 -3.349 1.00 84.25 1054 GLU A CA 1
ATOM 8274 C C . GLU A 1 1054 ? -59.427 13.495 -2.485 1.00 84.25 1054 GLU A C 1
ATOM 8276 O O . GLU A 1 1054 ? -58.763 12.471 -2.321 1.00 84.25 1054 GLU A O 1
ATOM 8281 N N . ALA A 1 1055 ? -59.095 14.653 -1.906 1.00 82.25 1055 ALA A N 1
ATOM 8282 C CA . ALA A 1 1055 ? -57.975 14.805 -0.984 1.00 82.25 1055 ALA A CA 1
ATOM 8283 C C . ALA A 1 1055 ? -58.114 13.903 0.253 1.00 82.25 1055 ALA A C 1
ATOM 8285 O O . ALA A 1 1055 ? -57.158 13.212 0.613 1.00 82.25 1055 ALA A O 1
ATOM 8286 N N . ILE A 1 1056 ? -59.306 13.856 0.868 1.00 84.94 1056 ILE A N 1
ATOM 8287 C CA . ILE A 1 1056 ? -59.598 12.971 2.009 1.00 84.94 1056 ILE A CA 1
ATOM 8288 C C . ILE A 1 1056 ? -59.420 11.500 1.613 1.00 84.94 1056 ILE A C 1
ATOM 8290 O O . ILE A 1 1056 ? -58.740 10.751 2.319 1.00 84.94 1056 ILE A O 1
ATOM 8294 N N . GLU A 1 1057 ? -59.988 11.081 0.479 1.00 85.81 1057 GLU A N 1
ATOM 8295 C CA . GLU A 1 1057 ? -59.893 9.691 0.016 1.00 85.81 1057 GLU A CA 1
ATOM 8296 C C . GLU A 1 1057 ? -58.446 9.299 -0.326 1.00 85.81 1057 GLU A C 1
ATOM 8298 O O . GLU A 1 1057 ? -57.981 8.210 0.028 1.00 85.81 1057 GLU A O 1
ATOM 8303 N N . ARG A 1 1058 ? -57.702 10.201 -0.977 1.00 84.94 1058 ARG A N 1
ATOM 8304 C CA . ARG A 1 1058 ? -56.290 10.011 -1.328 1.00 84.94 1058 ARG A CA 1
ATOM 8305 C C . ARG A 1 1058 ? -55.423 9.879 -0.082 1.00 84.94 1058 ARG A C 1
ATOM 8307 O O . ARG A 1 1058 ? -54.631 8.943 -0.012 1.00 84.94 1058 ARG A O 1
ATOM 8314 N N . ALA A 1 1059 ? -55.609 10.756 0.905 1.00 84.00 1059 ALA A N 1
ATOM 8315 C CA . ALA A 1 1059 ? -54.904 10.698 2.183 1.00 84.00 1059 ALA A CA 1
ATOM 8316 C C . ALA A 1 1059 ? -55.176 9.377 2.923 1.00 84.00 1059 ALA A C 1
ATOM 8318 O O . ALA A 1 1059 ? -54.240 8.737 3.404 1.00 84.00 1059 ALA A O 1
ATOM 8319 N N . GLN A 1 1060 ? -56.434 8.919 2.949 1.00 87.81 1060 GLN A N 1
ATOM 8320 C CA . GLN A 1 1060 ? -56.802 7.643 3.566 1.00 87.81 1060 GLN A CA 1
ATOM 8321 C C . GLN A 1 1060 ? -56.143 6.447 2.860 1.00 87.81 1060 GLN A C 1
ATOM 8323 O O . GLN A 1 1060 ? -55.557 5.585 3.519 1.00 87.81 1060 GLN A O 1
ATOM 8328 N N . LYS A 1 1061 ? -56.210 6.397 1.521 1.00 87.38 1061 LYS A N 1
ATOM 8329 C CA . LYS A 1 1061 ? -55.570 5.343 0.714 1.00 87.38 1061 LYS A CA 1
ATOM 8330 C C . LYS A 1 1061 ? -54.054 5.337 0.888 1.00 87.38 1061 LYS A C 1
ATOM 8332 O O . LYS A 1 1061 ? -53.465 4.263 0.983 1.00 87.38 1061 LYS A O 1
ATOM 8337 N N . GLN A 1 1062 ? -53.438 6.516 0.958 1.00 83.25 1062 GLN A N 1
ATOM 8338 C CA . GLN A 1 1062 ? -52.003 6.666 1.169 1.00 83.25 1062 GLN A CA 1
ATOM 8339 C C . GLN A 1 1062 ? -51.589 6.110 2.541 1.00 83.25 1062 GLN A C 1
ATOM 8341 O O . GLN A 1 1062 ? -50.703 5.260 2.596 1.00 83.25 1062 GLN A O 1
ATOM 8346 N N . ILE A 1 1063 ? -52.278 6.487 3.628 1.00 85.38 1063 ILE A N 1
ATOM 8347 C CA . ILE A 1 1063 ? -51.998 5.962 4.979 1.00 85.38 1063 ILE A CA 1
ATOM 8348 C C . ILE A 1 1063 ? -52.124 4.432 5.019 1.00 85.38 1063 ILE A C 1
ATOM 8350 O O . ILE A 1 1063 ? -51.208 3.761 5.488 1.00 85.38 1063 ILE A O 1
ATOM 8354 N N . GLN A 1 1064 ? -53.200 3.868 4.459 1.00 88.19 1064 GLN A N 1
ATOM 8355 C CA . GLN A 1 1064 ? -53.405 2.411 4.424 1.00 88.19 1064 GLN A CA 1
ATOM 8356 C C . GLN A 1 1064 ? -52.353 1.668 3.586 1.00 88.19 1064 GLN A C 1
ATOM 8358 O O . GLN A 1 1064 ? -51.983 0.539 3.915 1.00 88.19 1064 GLN A O 1
ATOM 8363 N N . ALA A 1 1065 ? -51.887 2.261 2.482 1.00 86.62 1065 ALA A N 1
ATOM 8364 C CA . ALA A 1 1065 ? -50.839 1.672 1.651 1.00 86.62 1065 ALA A CA 1
ATOM 8365 C C . ALA A 1 1065 ? -49.504 1.613 2.406 1.00 86.62 1065 ALA A C 1
ATOM 8367 O O . ALA A 1 1065 ? -48.852 0.568 2.417 1.00 86.62 1065 ALA A O 1
ATOM 8368 N N . HIS A 1 1066 ? -49.146 2.701 3.088 1.00 83.12 1066 HIS A N 1
ATOM 8369 C CA . HIS A 1 1066 ? -47.937 2.764 3.899 1.00 83.12 1066 HIS A CA 1
ATOM 8370 C C . HIS A 1 1066 ? -47.992 1.839 5.116 1.00 83.12 1066 HIS A C 1
ATOM 8372 O O . HIS A 1 1066 ? -47.013 1.151 5.381 1.00 83.12 1066 HIS A O 1
ATOM 8378 N N . GLU A 1 1067 ? -49.128 1.751 5.815 1.00 87.12 1067 GLU A N 1
ATOM 8379 C CA . GLU A 1 1067 ? -4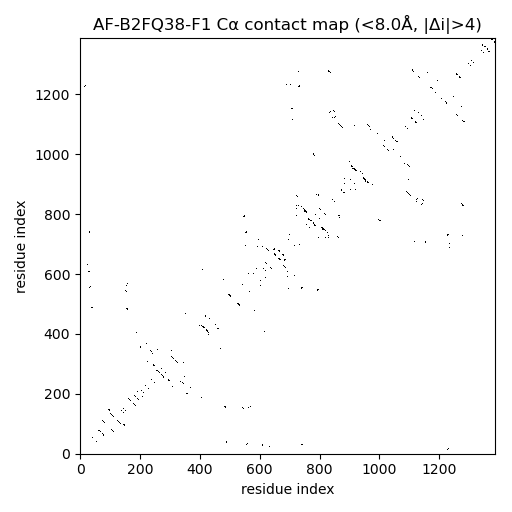9.312 0.827 6.945 1.00 87.12 1067 GLU A CA 1
ATOM 8380 C C . GLU A 1 1067 ? -49.033 -0.628 6.527 1.00 87.12 1067 GLU A C 1
ATOM 8382 O O . GLU A 1 1067 ? -48.200 -1.306 7.131 1.00 87.12 1067 GLU A O 1
ATOM 8387 N N . LYS A 1 1068 ? -49.628 -1.081 5.413 1.00 89.81 1068 LYS A N 1
ATOM 8388 C CA . LYS A 1 1068 ? -49.380 -2.426 4.858 1.00 89.81 1068 LYS A CA 1
ATOM 8389 C C . LYS A 1 1068 ? -47.929 -2.637 4.436 1.00 89.81 1068 LYS A C 1
ATOM 8391 O O . LYS A 1 1068 ? -47.389 -3.736 4.581 1.00 89.81 1068 LYS A O 1
ATOM 8396 N N . GLU A 1 1069 ? -47.296 -1.612 3.875 1.00 85.62 1069 GLU A N 1
ATOM 8397 C CA . GLU A 1 1069 ? -45.891 -1.688 3.492 1.00 85.62 1069 GLU A CA 1
ATOM 8398 C C . GLU A 1 1069 ? -44.979 -1.828 4.718 1.00 85.62 1069 GLU A C 1
ATOM 8400 O O . GLU A 1 1069 ? -44.074 -2.668 4.708 1.00 85.62 1069 GLU A O 1
ATOM 8405 N N . PHE A 1 1070 ? -45.236 -1.060 5.779 1.00 85.50 1070 PHE A N 1
ATOM 8406 C CA . PHE A 1 1070 ? -44.495 -1.142 7.034 1.00 85.50 1070 PHE A CA 1
ATOM 8407 C C . PHE A 1 1070 ? -44.660 -2.499 7.711 1.00 85.50 1070 PHE A C 1
ATOM 8409 O O . PHE A 1 1070 ? -43.657 -3.094 8.102 1.00 85.50 1070 PHE A O 1
ATOM 8416 N N . GLU A 1 1071 ? -45.879 -3.042 7.777 1.00 89.19 1071 GLU A N 1
ATOM 8417 C CA . GLU A 1 1071 ? -46.112 -4.392 8.306 1.00 89.19 1071 GLU A CA 1
ATOM 8418 C C . GLU A 1 1071 ? -45.330 -5.455 7.525 1.00 89.19 1071 GLU A C 1
ATOM 8420 O O . GLU A 1 1071 ? -44.688 -6.321 8.127 1.00 89.19 1071 GLU A O 1
ATOM 8425 N N . ARG A 1 1072 ? -45.313 -5.363 6.186 1.00 90.31 1072 ARG A N 1
ATOM 8426 C CA . ARG A 1 1072 ? -44.533 -6.266 5.325 1.00 90.31 1072 ARG A CA 1
ATOM 8427 C C . ARG A 1 1072 ? -43.033 -6.161 5.608 1.00 90.31 1072 ARG A C 1
ATOM 8429 O O . ARG A 1 1072 ? -42.377 -7.187 5.781 1.00 90.31 1072 ARG A O 1
ATOM 8436 N N . ARG A 1 1073 ? -42.488 -4.939 5.665 1.00 86.50 1073 ARG A N 1
ATOM 8437 C CA . ARG A 1 1073 ? -41.058 -4.693 5.935 1.00 86.50 1073 ARG A CA 1
ATOM 8438 C C . ARG A 1 1073 ? -40.661 -5.147 7.344 1.00 86.50 1073 ARG A C 1
ATOM 8440 O O . ARG A 1 1073 ? -39.601 -5.744 7.521 1.00 86.50 1073 ARG A O 1
ATOM 8447 N N . PHE A 1 1074 ? -41.520 -4.922 8.338 1.00 90.56 1074 PHE A N 1
ATOM 8448 C CA . PHE A 1 1074 ? -41.303 -5.386 9.706 1.00 90.56 1074 PHE A CA 1
ATOM 8449 C C . PHE A 1 1074 ? -41.316 -6.916 9.802 1.00 90.56 1074 PHE A C 1
ATOM 8451 O O . PHE A 1 1074 ? -40.447 -7.494 10.458 1.00 90.56 1074 PHE A O 1
ATOM 8458 N N . ALA A 1 1075 ? -42.257 -7.583 9.124 1.00 92.19 1075 ALA A N 1
ATOM 8459 C CA . ALA A 1 1075 ? -42.322 -9.041 9.074 1.00 92.19 1075 ALA A CA 1
ATOM 8460 C C . ALA A 1 1075 ? -41.065 -9.654 8.432 1.00 92.19 1075 ALA A C 1
ATOM 8462 O O . ALA A 1 1075 ? -40.517 -10.608 8.985 1.00 92.19 1075 ALA A O 1
ATOM 8463 N N . ASP A 1 1076 ? -40.570 -9.072 7.333 1.00 89.31 1076 ASP A N 1
ATOM 8464 C CA . ASP A 1 1076 ? -39.317 -9.490 6.687 1.00 89.31 1076 ASP A CA 1
ATOM 8465 C C . ASP A 1 1076 ? -38.111 -9.329 7.628 1.00 89.31 1076 ASP A C 1
ATOM 8467 O O . ASP A 1 1076 ? -37.376 -10.286 7.883 1.00 89.31 1076 ASP A O 1
ATOM 8471 N N . LYS A 1 1077 ? -37.955 -8.151 8.250 1.00 87.56 1077 LYS A N 1
ATOM 8472 C CA . LYS A 1 1077 ? -36.842 -7.884 9.178 1.00 87.56 1077 LYS A CA 1
ATOM 8473 C C . LYS A 1 1077 ? -36.876 -8.805 10.400 1.00 87.56 1077 LYS A C 1
ATOM 8475 O O . LYS A 1 1077 ? -35.845 -9.333 10.812 1.00 87.56 1077 LYS A O 1
ATOM 8480 N N . ARG A 1 1078 ? -38.065 -9.063 10.955 1.00 91.62 1078 ARG A N 1
ATOM 8481 C CA . ARG A 1 1078 ? -38.258 -10.025 12.051 1.00 91.62 1078 ARG A CA 1
ATOM 8482 C C . ARG A 1 1078 ? -37.906 -11.452 11.619 1.00 91.62 1078 ARG A C 1
ATOM 8484 O O . ARG A 1 1078 ? -37.266 -12.171 12.387 1.00 91.62 1078 ARG A O 1
ATOM 8491 N N . GLY A 1 1079 ? -38.301 -11.855 10.411 1.00 91.19 1079 GLY A N 1
ATOM 8492 C CA . GLY A 1 1079 ? -37.936 -13.149 9.831 1.00 91.19 1079 GLY A CA 1
ATOM 8493 C C . GLY A 1 1079 ? -36.419 -13.317 9.739 1.00 91.19 1079 GLY A C 1
ATOM 8494 O O . GLY A 1 1079 ? -35.885 -14.324 10.196 1.00 91.19 1079 GLY A O 1
ATOM 8495 N N . LYS A 1 1080 ? -35.713 -12.283 9.269 1.00 88.06 1080 LYS A N 1
ATOM 8496 C CA . LYS A 1 1080 ? -34.245 -12.265 9.196 1.00 88.06 1080 LYS A CA 1
ATOM 8497 C C . LYS A 1 1080 ? -33.594 -12.409 10.569 1.00 88.06 1080 LYS A C 1
ATOM 8499 O O . LYS A 1 1080 ? -32.721 -13.255 10.717 1.00 88.06 1080 LYS A O 1
ATOM 8504 N N . ILE A 1 1081 ? -34.016 -11.633 11.572 1.00 87.00 1081 ILE A N 1
ATOM 8505 C CA . ILE A 1 1081 ? -33.437 -11.672 12.933 1.00 87.00 1081 ILE A CA 1
ATOM 8506 C C . ILE A 1 1081 ? -33.628 -13.042 13.600 1.00 87.00 1081 ILE A C 1
ATOM 8508 O O . ILE A 1 1081 ? -32.754 -13.507 14.319 1.00 87.00 1081 ILE A O 1
ATOM 8512 N N . THR A 1 1082 ? -34.778 -13.681 13.382 1.00 88.31 1082 THR A N 1
ATOM 8513 C CA . THR A 1 1082 ? -35.109 -14.951 14.048 1.00 88.31 1082 THR A CA 1
ATOM 8514 C C . THR A 1 1082 ? -34.512 -16.179 13.361 1.00 88.31 1082 THR A C 1
ATOM 8516 O O . THR A 1 1082 ? -34.332 -17.200 14.032 1.00 88.31 1082 THR A O 1
ATOM 8519 N N . ALA A 1 1083 ? -34.181 -16.085 12.070 1.00 87.19 1083 ALA A N 1
ATOM 8520 C CA . ALA A 1 1083 ? -33.535 -17.151 11.309 1.00 87.19 1083 ALA A CA 1
ATOM 8521 C C . ALA A 1 1083 ? -32.187 -17.565 11.928 1.00 87.19 1083 ALA A C 1
ATOM 8523 O O . ALA A 1 1083 ? -31.456 -16.724 12.447 1.00 87.19 1083 ALA A O 1
ATOM 8524 N N . GLY A 1 1084 ? -31.863 -18.861 11.866 1.00 84.56 1084 GLY A N 1
ATOM 8525 C CA . GLY A 1 1084 ? -30.547 -19.363 12.265 1.00 84.56 1084 GLY A CA 1
ATOM 8526 C C . GLY A 1 1084 ? -29.432 -18.825 11.364 1.00 84.56 1084 GLY A C 1
ATOM 8527 O O . GLY A 1 1084 ? -29.657 -18.515 10.191 1.00 84.56 1084 GLY A O 1
ATOM 8528 N N . ASP A 1 1085 ? -28.226 -18.717 11.916 1.00 86.12 1085 ASP A N 1
ATOM 8529 C CA . ASP A 1 1085 ? -27.065 -18.189 11.202 1.00 86.12 1085 ASP A CA 1
ATOM 8530 C C . ASP A 1 1085 ? -26.354 -19.278 10.390 1.00 86.12 1085 ASP A C 1
ATOM 8532 O O . ASP A 1 1085 ? -26.209 -20.424 10.833 1.00 86.12 1085 ASP A O 1
ATOM 8536 N N . ASP A 1 1086 ? -25.854 -18.905 9.211 1.00 83.31 1086 ASP A N 1
ATOM 8537 C CA . ASP A 1 1086 ? -25.030 -19.783 8.380 1.00 83.31 1086 ASP A CA 1
ATOM 8538 C C . ASP A 1 1086 ? -23.578 -19.772 8.883 1.00 83.31 1086 ASP A C 1
ATOM 8540 O O . ASP A 1 1086 ? -22.797 -18.857 8.609 1.00 83.31 1086 ASP A O 1
ATOM 8544 N N . LEU A 1 1087 ? -23.227 -20.779 9.686 1.00 87.25 1087 LEU A N 1
ATOM 8545 C CA . LEU A 1 1087 ? -21.901 -20.936 10.283 1.00 87.25 1087 LEU A CA 1
ATOM 8546 C C . LEU A 1 1087 ? -21.066 -21.983 9.541 1.00 87.25 1087 LEU A C 1
ATOM 8548 O O . LEU A 1 1087 ? -21.572 -22.995 9.055 1.00 87.25 1087 LEU A O 1
ATOM 8552 N N . ALA A 1 1088 ? -19.742 -21.796 9.552 1.00 88.88 1088 ALA A N 1
ATOM 8553 C CA . ALA A 1 1088 ? -18.794 -22.723 8.933 1.00 88.88 1088 ALA A CA 1
ATOM 8554 C C . ALA A 1 1088 ? -19.018 -24.186 9.386 1.00 88.88 1088 ALA A C 1
ATOM 8556 O O . ALA A 1 1088 ? -19.370 -24.411 10.548 1.00 88.88 1088 ALA A O 1
ATOM 8557 N N . PRO A 1 1089 ? -18.793 -25.199 8.524 1.00 89.19 1089 PRO A N 1
ATOM 8558 C CA . PRO A 1 1089 ? -19.034 -26.605 8.856 1.00 89.19 1089 PRO A CA 1
ATOM 8559 C C . PRO A 1 1089 ? -18.384 -27.034 10.183 1.00 89.19 1089 PRO A C 1
ATOM 8561 O O . PRO A 1 1089 ? -17.203 -26.786 10.412 1.00 89.19 1089 PRO A O 1
ATOM 8564 N N . GLY A 1 1090 ? -19.168 -27.669 11.059 1.00 91.25 1090 GLY A N 1
ATOM 8565 C CA . GLY A 1 1090 ? -18.746 -28.095 12.399 1.00 91.25 1090 GLY A CA 1
ATOM 8566 C C . GLY A 1 1090 ? -18.819 -27.020 13.492 1.00 91.25 1090 GLY A C 1
ATOM 8567 O O . GLY A 1 1090 ? -18.663 -27.355 14.659 1.00 91.25 1090 GLY A O 1
ATOM 8568 N N . VAL A 1 1091 ? -19.072 -25.745 13.170 1.00 93.12 1091 VAL A N 1
ATOM 8569 C CA . VAL A 1 1091 ? -19.247 -24.676 14.172 1.00 93.12 1091 VAL A CA 1
ATOM 8570 C C . VAL A 1 1091 ? -20.704 -24.612 14.618 1.00 93.12 1091 VAL A C 1
ATOM 8572 O O . VAL A 1 1091 ? -21.578 -24.293 13.813 1.00 93.12 1091 VAL A O 1
ATOM 8575 N N . LEU A 1 1092 ? -20.963 -24.890 15.893 1.00 93.06 1092 LEU A N 1
ATOM 8576 C CA . LEU A 1 1092 ? -22.308 -24.908 16.475 1.00 93.06 1092 LEU A CA 1
ATOM 8577 C C . LEU A 1 1092 ? -22.770 -23.504 16.874 1.00 93.06 1092 LEU A C 1
ATOM 8579 O O . LEU A 1 1092 ? -23.906 -23.113 16.610 1.00 93.06 1092 LEU A O 1
ATOM 8583 N N . LYS A 1 1093 ? -21.867 -22.743 17.496 1.00 93.12 1093 LYS A N 1
ATOM 8584 C CA . LYS A 1 1093 ? -22.120 -21.391 17.994 1.00 93.12 1093 LYS A CA 1
ATOM 8585 C C . LYS A 1 1093 ? -20.854 -20.548 17.881 1.00 93.12 1093 LYS A C 1
ATOM 8587 O O . LYS A 1 1093 ? -19.738 -21.062 18.009 1.00 93.12 1093 LYS A O 1
ATOM 8592 N N . MET A 1 1094 ? -21.025 -19.254 17.647 1.00 93.62 1094 MET A N 1
ATOM 8593 C CA . MET A 1 1094 ? -19.940 -18.277 17.626 1.00 93.62 1094 MET A CA 1
ATOM 8594 C C . MET A 1 1094 ? -20.341 -17.062 18.455 1.00 93.62 1094 MET A C 1
ATOM 8596 O O . MET A 1 1094 ? -21.425 -16.518 18.273 1.00 93.62 1094 MET A O 1
ATOM 8600 N N . VAL A 1 1095 ? -19.460 -16.624 19.349 1.00 94.56 1095 VAL A N 1
ATOM 8601 C CA . VAL A 1 1095 ? -19.651 -15.413 20.153 1.00 94.56 1095 VAL A CA 1
ATOM 8602 C C . VAL A 1 1095 ? -18.557 -14.423 19.791 1.00 94.56 1095 VAL A C 1
ATOM 8604 O O . VAL A 1 1095 ? -17.372 -14.747 19.880 1.00 94.56 1095 VAL A O 1
ATOM 8607 N N . LYS A 1 1096 ? -18.950 -13.218 19.385 1.00 94.50 1096 LYS A N 1
ATOM 8608 C CA . LYS A 1 1096 ? -18.044 -12.095 19.148 1.00 94.50 1096 LYS A CA 1
ATOM 8609 C C . LYS A 1 1096 ? -18.196 -11.080 20.268 1.00 94.50 1096 LYS A C 1
ATOM 8611 O O . LYS A 1 1096 ? -19.310 -10.662 20.576 1.00 94.50 1096 LYS A O 1
ATOM 8616 N N . VAL A 1 1097 ? -17.075 -10.684 20.855 1.00 95.50 1097 VAL A N 1
ATOM 8617 C CA . VAL A 1 1097 ? -16.998 -9.672 21.908 1.00 95.50 1097 VAL A CA 1
ATOM 8618 C C . VAL A 1 1097 ? -16.217 -8.486 21.361 1.00 95.50 1097 VAL A C 1
ATOM 8620 O O . VAL A 1 1097 ? -15.100 -8.654 20.869 1.00 95.50 1097 VAL A O 1
ATOM 8623 N N . PHE A 1 1098 ? -16.805 -7.294 21.440 1.00 96.12 1098 PHE A N 1
ATOM 8624 C CA . PHE A 1 1098 ? -16.165 -6.053 21.016 1.00 96.12 1098 PHE A CA 1
ATOM 8625 C C . PHE A 1 1098 ? -15.639 -5.306 22.237 1.00 96.12 1098 PHE A C 1
ATOM 8627 O O . PHE A 1 1098 ? -16.413 -4.878 23.098 1.00 96.12 1098 PHE A O 1
ATOM 8634 N N . LEU A 1 1099 ? -14.318 -5.153 22.306 1.00 95.75 1099 LEU A N 1
ATOM 8635 C CA . LEU A 1 1099 ? -13.620 -4.497 23.405 1.00 95.75 1099 LEU A CA 1
ATOM 8636 C C . LEU A 1 1099 ? -13.168 -3.101 22.971 1.00 95.75 1099 LEU A C 1
ATOM 8638 O O . LEU A 1 1099 ? -12.384 -2.969 22.032 1.00 95.75 1099 LEU A O 1
ATOM 8642 N N . ALA A 1 1100 ? -13.647 -2.063 23.655 1.00 96.25 1100 ALA A N 1
ATOM 8643 C CA . ALA A 1 1100 ? -13.193 -0.694 23.450 1.00 96.25 1100 ALA A CA 1
ATOM 8644 C C . ALA A 1 1100 ? -12.029 -0.372 24.393 1.00 96.25 1100 ALA A C 1
ATOM 8646 O O . ALA A 1 1100 ? -12.197 -0.323 25.612 1.00 96.25 1100 ALA A O 1
ATOM 8647 N N . VAL A 1 1101 ? -10.861 -0.118 23.811 1.00 94.69 1101 VAL A N 1
ATOM 8648 C CA . VAL A 1 1101 ? -9.614 0.219 24.503 1.00 94.69 1101 VAL A CA 1
ATOM 8649 C C . VAL A 1 1101 ? -9.337 1.710 24.313 1.00 94.69 1101 VAL A C 1
ATOM 8651 O O . VAL A 1 1101 ? -9.221 2.198 23.183 1.00 94.69 1101 VAL A O 1
ATOM 8654 N N . LYS A 1 1102 ? -9.229 2.454 25.417 1.00 93.69 1102 LYS A N 1
ATOM 8655 C CA . LYS A 1 1102 ? -8.882 3.883 25.402 1.00 93.69 1102 LYS A CA 1
ATOM 8656 C C . LYS A 1 1102 ? -7.362 4.029 25.486 1.00 93.69 1102 LYS A C 1
ATOM 8658 O O . LYS A 1 1102 ? -6.796 3.989 26.574 1.00 93.69 1102 LYS A O 1
ATOM 8663 N N . ARG A 1 1103 ? -6.700 4.246 24.348 1.00 93.06 1103 ARG A N 1
ATOM 8664 C CA . ARG A 1 1103 ? -5.238 4.376 24.283 1.00 93.06 1103 ARG A CA 1
ATOM 8665 C C . ARG A 1 1103 ? -4.800 5.828 24.385 1.00 93.06 1103 ARG A C 1
ATOM 8667 O O . ARG A 1 1103 ? -5.003 6.623 23.462 1.00 93.06 1103 ARG A O 1
ATOM 8674 N N . ARG A 1 1104 ? -4.187 6.173 25.515 1.00 93.50 1104 ARG A N 1
ATOM 8675 C CA . ARG A 1 1104 ? -3.561 7.485 25.734 1.00 93.50 1104 ARG A CA 1
ATOM 8676 C C . ARG A 1 1104 ? -2.286 7.618 24.894 1.00 93.50 1104 ARG A C 1
ATOM 8678 O O . ARG A 1 1104 ? -1.852 6.659 24.260 1.00 93.50 1104 ARG A O 1
ATOM 8685 N N . ILE A 1 1105 ? -1.748 8.829 24.798 1.00 94.81 1105 ILE A N 1
ATOM 8686 C CA . ILE A 1 1105 ? -0.414 9.049 24.227 1.00 94.81 1105 ILE A CA 1
ATOM 8687 C C . ILE A 1 1105 ? 0.637 8.713 25.288 1.00 94.81 1105 ILE A C 1
ATOM 8689 O O . ILE A 1 1105 ? 0.442 9.030 26.462 1.00 94.81 1105 ILE A O 1
ATOM 8693 N N . GLN A 1 1106 ? 1.727 8.068 24.886 1.00 94.50 1106 GLN A N 1
ATOM 8694 C CA . GLN A 1 1106 ? 2.804 7.670 25.794 1.00 94.50 1106 GLN A CA 1
ATOM 8695 C C . GLN A 1 1106 ? 4.171 7.663 25.089 1.00 94.50 1106 GLN A C 1
ATOM 8697 O O . GLN A 1 1106 ? 4.223 7.656 23.854 1.00 94.50 1106 GLN A O 1
ATOM 8702 N N . PRO A 1 1107 ? 5.287 7.659 25.840 1.00 97.00 1107 PRO A N 1
ATOM 8703 C CA . PRO A 1 1107 ? 6.615 7.500 25.257 1.00 97.00 1107 PRO A CA 1
ATOM 8704 C C . PRO A 1 1107 ? 6.720 6.242 24.384 1.00 97.00 1107 PRO A C 1
ATOM 8706 O O . PRO A 1 1107 ? 6.242 5.171 24.750 1.00 97.00 1107 PRO A O 1
ATOM 8709 N N . GLY A 1 1108 ? 7.345 6.378 23.215 1.00 95.31 1108 GLY A N 1
ATOM 8710 C CA . GLY A 1 1108 ? 7.433 5.328 22.197 1.00 95.31 1108 GLY A CA 1
ATOM 8711 C C . GLY A 1 1108 ? 6.350 5.393 21.116 1.00 95.31 1108 GLY A C 1
ATOM 8712 O O . GLY A 1 1108 ? 6.547 4.820 20.041 1.00 95.31 1108 GLY A O 1
ATOM 8713 N N . ASP A 1 1109 ? 5.247 6.118 21.340 1.00 96.69 1109 ASP A N 1
ATOM 8714 C CA . ASP A 1 1109 ? 4.262 6.366 20.286 1.00 96.69 1109 ASP A CA 1
ATOM 8715 C C . ASP A 1 1109 ? 4.840 7.268 19.193 1.00 96.69 1109 ASP A C 1
ATOM 8717 O O . ASP A 1 1109 ? 5.627 8.190 19.437 1.00 96.69 1109 ASP A O 1
ATOM 8721 N N . LYS A 1 1110 ? 4.417 7.009 17.954 1.00 97.38 1110 LYS A N 1
ATOM 8722 C CA . LYS A 1 1110 ? 4.857 7.777 16.792 1.00 97.38 1110 LYS A CA 1
ATOM 8723 C C . LYS A 1 1110 ? 3.880 8.897 16.455 1.00 97.38 1110 LYS A C 1
ATOM 8725 O O . LYS A 1 1110 ? 2.683 8.666 16.265 1.00 97.38 1110 LYS A O 1
ATOM 8730 N N . MET A 1 1111 ? 4.417 10.096 16.280 1.00 96.88 1111 MET A N 1
ATOM 8731 C CA . MET A 1 1111 ? 3.681 11.285 15.863 1.00 96.88 1111 MET A CA 1
ATOM 8732 C C . MET A 1 1111 ? 4.318 11.898 14.616 1.00 96.88 1111 MET A C 1
ATOM 8734 O O . MET A 1 1111 ? 5.477 11.623 14.296 1.00 96.88 1111 MET A O 1
ATOM 8738 N N . ALA A 1 1112 ? 3.557 12.700 13.879 1.00 96.88 1112 ALA A N 1
ATOM 8739 C CA . ALA A 1 1112 ? 4.076 13.421 12.723 1.00 96.88 1112 ALA A CA 1
ATOM 8740 C C . ALA A 1 1112 ? 3.271 14.690 12.433 1.00 96.88 1112 ALA A C 1
ATOM 8742 O O . ALA A 1 1112 ? 2.073 14.745 12.716 1.00 96.88 1112 ALA A O 1
ATOM 8743 N N . GLY A 1 1113 ? 3.919 15.675 11.812 1.00 95.31 1113 GLY A N 1
ATOM 8744 C CA . GLY A 1 1113 ? 3.229 16.745 11.093 1.00 95.31 1113 GLY A CA 1
ATOM 8745 C C . GLY A 1 1113 ? 2.933 16.361 9.638 1.00 95.31 1113 GLY A C 1
ATOM 8746 O O . GLY A 1 1113 ? 3.225 15.249 9.183 1.00 95.31 1113 GLY A O 1
ATOM 8747 N N . ARG A 1 1114 ? 2.359 17.300 8.879 1.00 97.06 1114 ARG A N 1
ATOM 8748 C CA . ARG A 1 1114 ? 2.019 17.104 7.454 1.00 97.06 1114 ARG A CA 1
ATOM 8749 C C . ARG A 1 1114 ? 3.206 17.267 6.499 1.00 97.06 1114 ARG A C 1
ATOM 8751 O O . ARG A 1 1114 ? 3.117 16.835 5.357 1.00 97.06 1114 ARG A O 1
ATOM 8758 N N . HIS A 1 1115 ? 4.330 17.784 6.991 1.00 97.44 1115 HIS A N 1
ATOM 8759 C CA . HIS A 1 1115 ? 5.529 18.146 6.222 1.00 97.44 1115 HIS A CA 1
ATOM 8760 C C . HIS A 1 1115 ? 6.617 17.050 6.220 1.00 97.44 1115 HIS A C 1
ATOM 8762 O O . HIS A 1 1115 ? 7.814 17.325 6.110 1.00 97.44 1115 HIS A O 1
ATOM 8768 N N . GLY A 1 1116 ? 6.245 15.786 6.456 1.00 94.31 1116 GLY A N 1
ATOM 8769 C CA . GLY A 1 1116 ? 7.194 14.661 6.510 1.00 94.31 1116 GLY A CA 1
ATOM 8770 C C . GLY A 1 1116 ? 8.143 14.670 7.723 1.00 94.31 1116 GLY A C 1
ATOM 8771 O O . GLY A 1 1116 ? 9.164 13.971 7.724 1.00 94.31 1116 GLY A O 1
ATOM 8772 N N . ASN A 1 1117 ? 7.817 15.453 8.755 1.00 93.94 1117 ASN A N 1
ATOM 8773 C CA . ASN A 1 1117 ? 8.484 15.506 10.055 1.00 93.94 1117 ASN A CA 1
ATOM 8774 C C . ASN A 1 1117 ? 7.873 14.459 11.005 1.00 93.94 1117 ASN A C 1
ATOM 8776 O O . ASN A 1 1117 ? 6.998 14.754 11.817 1.00 93.94 1117 ASN A O 1
ATOM 8780 N N . LYS A 1 1118 ? 8.318 13.205 10.870 1.00 93.75 1118 LYS A N 1
ATOM 8781 C CA . LYS A 1 1118 ? 7.987 12.123 11.812 1.00 93.75 1118 LYS A CA 1
ATOM 8782 C C . LYS A 1 1118 ? 8.857 12.208 13.057 1.00 93.75 1118 LYS A C 1
ATOM 8784 O O . LYS A 1 1118 ? 10.032 12.523 12.933 1.00 93.75 1118 LYS A O 1
ATOM 8789 N N . GLY A 1 1119 ? 8.319 11.781 14.190 1.00 94.25 1119 GLY A N 1
ATOM 8790 C CA . GLY A 1 1119 ? 9.079 11.617 15.417 1.00 94.25 1119 GLY A CA 1
ATOM 8791 C C . GLY A 1 1119 ? 8.469 10.606 16.375 1.00 94.25 1119 GLY A C 1
ATOM 8792 O O . GLY A 1 1119 ? 7.327 10.172 16.209 1.00 94.25 1119 GLY A O 1
ATOM 8793 N N . VAL A 1 1120 ? 9.260 10.197 17.360 1.00 97.06 1120 VAL A N 1
ATOM 8794 C CA . VAL A 1 1120 ? 8.821 9.326 18.459 1.00 97.06 1120 VAL A CA 1
ATOM 8795 C C . VAL A 1 1120 ? 8.770 10.163 19.725 1.00 97.06 1120 VAL A C 1
ATOM 8797 O O . VAL A 1 1120 ? 9.689 10.940 19.984 1.00 97.06 1120 VAL A O 1
ATOM 8800 N N . VAL A 1 1121 ? 7.702 10.016 20.505 1.00 97.25 1121 VAL A N 1
ATOM 8801 C CA . VAL A 1 1121 ? 7.597 10.671 21.811 1.00 97.25 1121 VAL A CA 1
ATOM 8802 C C . VAL A 1 1121 ? 8.679 10.101 22.725 1.00 97.25 1121 VAL A C 1
ATOM 8804 O O . VAL A 1 1121 ? 8.676 8.903 23.007 1.00 97.25 1121 VAL A O 1
ATOM 8807 N N . SER A 1 1122 ? 9.608 10.939 23.178 1.00 96.94 1122 SER A N 1
ATOM 8808 C CA . SER A 1 1122 ? 10.700 10.516 24.061 1.00 96.94 1122 SER A CA 1
ATOM 8809 C C . SER A 1 1122 ? 10.309 10.585 25.530 1.00 96.94 1122 SER A C 1
ATOM 8811 O O . SER A 1 1122 ? 10.621 9.674 26.293 1.00 96.94 1122 SER A O 1
ATOM 8813 N N . ASN A 1 1123 ? 9.626 11.659 25.928 1.00 96.44 1123 ASN A N 1
ATOM 8814 C CA . ASN A 1 1123 ? 9.200 11.885 27.298 1.00 96.44 1123 ASN A CA 1
ATOM 8815 C C . ASN A 1 1123 ? 7.951 12.777 27.357 1.00 96.44 1123 ASN A C 1
ATOM 8817 O O . ASN A 1 1123 ? 7.689 13.561 26.438 1.00 96.44 1123 ASN A O 1
ATOM 8821 N N . VAL A 1 1124 ? 7.213 12.663 28.460 1.00 96.69 1124 VAL A N 1
ATOM 8822 C CA . VAL A 1 1124 ? 6.116 13.561 28.833 1.00 96.69 1124 VAL A CA 1
ATOM 8823 C C . VAL A 1 1124 ? 6.570 14.321 30.073 1.00 96.69 1124 VAL A C 1
ATOM 8825 O O . VAL A 1 1124 ? 6.843 13.713 31.105 1.00 96.69 1124 VAL A O 1
ATOM 8828 N N . VAL A 1 1125 ? 6.721 15.634 29.946 1.00 96.25 1125 VAL A N 1
ATOM 8829 C CA . VAL A 1 1125 ? 7.315 16.501 30.969 1.00 96.25 1125 VAL A CA 1
ATOM 8830 C C . VAL A 1 1125 ? 6.216 17.303 31.673 1.00 96.25 1125 VAL A C 1
ATOM 8832 O O . VAL A 1 1125 ? 5.294 17.756 30.987 1.00 96.25 1125 VAL A O 1
ATOM 8835 N N . PRO A 1 1126 ? 6.296 17.497 33.006 1.00 97.19 1126 PRO A N 1
ATOM 8836 C CA . PRO A 1 1126 ? 5.347 18.329 33.742 1.00 97.19 1126 PRO A CA 1
ATOM 8837 C C . PRO A 1 1126 ? 5.217 19.735 33.152 1.00 97.19 1126 PRO A C 1
ATOM 8839 O O . PRO A 1 1126 ? 6.154 20.267 32.553 1.00 97.19 1126 PRO A O 1
ATOM 8842 N N . VAL A 1 1127 ? 4.050 20.352 33.313 1.00 96.81 1127 VAL A N 1
ATOM 8843 C CA . VAL A 1 1127 ? 3.734 21.644 32.682 1.00 96.81 1127 VAL A CA 1
ATOM 8844 C C . VAL A 1 1127 ? 4.652 22.763 33.185 1.00 96.81 1127 VAL A C 1
ATOM 8846 O O . VAL A 1 1127 ? 5.024 23.639 32.407 1.00 96.81 1127 VAL A O 1
ATOM 8849 N N . GLU A 1 1128 ? 5.046 22.714 34.457 1.00 95.31 1128 GLU A N 1
ATOM 8850 C CA . GLU A 1 1128 ? 5.969 23.651 35.103 1.00 95.31 1128 GLU A CA 1
ATOM 8851 C C . GLU A 1 1128 ? 7.392 23.595 34.539 1.00 95.31 1128 GLU A C 1
ATOM 8853 O O . GLU A 1 1128 ? 8.092 24.598 34.556 1.00 95.31 1128 GLU A O 1
ATOM 8858 N N . ASP A 1 1129 ? 7.802 22.453 33.990 1.00 96.69 1129 ASP A N 1
ATOM 8859 C CA . ASP A 1 1129 ? 9.129 22.247 33.413 1.00 96.69 1129 ASP A CA 1
ATOM 8860 C C . ASP A 1 1129 ? 9.193 22.678 31.937 1.00 96.69 1129 ASP A C 1
ATOM 8862 O O . ASP A 1 1129 ? 10.273 22.690 31.345 1.00 96.69 1129 ASP A O 1
ATOM 8866 N N . MET A 1 1130 ? 8.055 22.988 31.308 1.00 97.62 1130 MET A N 1
ATOM 8867 C CA . MET A 1 1130 ? 7.994 23.360 29.893 1.00 97.62 1130 MET A CA 1
ATOM 8868 C C . MET A 1 1130 ? 8.414 24.822 29.670 1.00 97.62 1130 MET A C 1
ATOM 8870 O O . MET A 1 1130 ? 8.134 25.683 30.507 1.00 97.62 1130 MET A O 1
ATOM 8874 N N . PRO A 1 1131 ? 9.017 25.155 28.509 1.00 97.50 1131 PRO A N 1
ATOM 8875 C CA . PRO A 1 1131 ? 9.208 26.546 28.118 1.00 97.50 1131 PRO A CA 1
ATOM 8876 C C . PRO A 1 1131 ? 7.884 27.314 28.119 1.00 97.50 1131 PRO A C 1
ATOM 8878 O O . PRO A 1 1131 ? 6.858 26.798 27.661 1.00 97.50 1131 PRO A O 1
ATOM 8881 N N . TYR A 1 1132 ? 7.919 28.571 28.552 1.00 97.50 1132 TYR A N 1
ATOM 8882 C CA . TYR A 1 1132 ? 6.744 29.440 28.569 1.00 97.50 1132 TYR A CA 1
ATOM 8883 C C . TYR A 1 1132 ? 7.042 30.832 28.006 1.00 97.50 1132 TYR A C 1
ATOM 8885 O O . TYR A 1 1132 ? 8.180 31.303 27.999 1.00 97.50 1132 TYR A O 1
ATOM 8893 N N . MET A 1 1133 ? 6.005 31.487 27.484 1.00 95.69 1133 MET A N 1
ATOM 8894 C CA . MET A 1 1133 ? 6.069 32.860 26.967 1.00 95.69 1133 MET A CA 1
ATOM 8895 C C . MET A 1 1133 ? 5.878 33.892 28.083 1.00 95.69 1133 MET A C 1
ATOM 8897 O O . MET A 1 1133 ? 5.390 33.571 29.160 1.00 95.69 1133 MET A O 1
ATOM 8901 N N . ALA A 1 1134 ? 6.150 35.172 27.809 1.00 93.31 1134 ALA A N 1
ATOM 8902 C CA . ALA A 1 1134 ? 5.914 36.265 28.765 1.00 93.31 1134 ALA A CA 1
ATOM 8903 C C . ALA A 1 1134 ? 4.457 36.368 29.278 1.00 93.31 1134 ALA A C 1
ATOM 8905 O O . ALA A 1 1134 ? 4.220 36.925 30.345 1.00 93.31 1134 ALA A O 1
ATOM 8906 N N . SER A 1 1135 ? 3.483 35.821 28.540 1.00 91.12 1135 SER A N 1
ATOM 8907 C CA . SER A 1 1135 ? 2.078 35.716 28.959 1.00 91.12 1135 SER A CA 1
ATOM 8908 C C . SER A 1 1135 ? 1.818 34.638 30.022 1.00 91.12 1135 SER A C 1
ATOM 8910 O O . SER A 1 1135 ? 0.718 34.585 30.566 1.00 91.12 1135 SER A O 1
ATOM 8912 N N . GLY A 1 1136 ? 2.790 33.760 30.288 1.00 92.94 1136 GLY A N 1
ATOM 8913 C CA . GLY A 1 1136 ? 2.644 32.562 31.120 1.00 92.94 1136 GLY A CA 1
ATOM 8914 C C . GLY A 1 1136 ? 2.118 31.334 30.368 1.00 92.94 1136 GLY A C 1
ATOM 8915 O O . GLY A 1 1136 ? 2.009 30.262 30.955 1.00 92.94 1136 GLY A O 1
ATOM 8916 N N . GLU A 1 1137 ? 1.799 31.450 29.076 1.00 93.38 1137 GLU A N 1
ATOM 8917 C CA . GLU A 1 1137 ? 1.378 30.299 28.275 1.00 93.38 1137 GLU A CA 1
ATOM 8918 C C . GLU A 1 1137 ? 2.566 29.363 28.007 1.00 93.38 1137 GLU A C 1
ATOM 8920 O O . GLU A 1 1137 ? 3.581 29.764 27.430 1.00 93.38 1137 GLU A O 1
ATOM 8925 N N . THR A 1 1138 ? 2.412 28.110 28.426 1.00 96.88 1138 THR A N 1
ATOM 8926 C CA . THR A 1 1138 ? 3.386 27.029 28.252 1.00 96.88 1138 THR A CA 1
ATOM 8927 C C . THR A 1 1138 ? 3.263 26.372 26.882 1.00 96.88 1138 THR A C 1
ATOM 8929 O O . THR A 1 1138 ? 2.166 26.249 26.329 1.00 96.88 1138 THR A O 1
ATOM 8932 N N . VAL A 1 1139 ? 4.393 25.927 26.335 1.00 97.31 1139 VAL A N 1
ATOM 8933 C CA . VAL A 1 1139 ? 4.480 25.188 25.066 1.00 97.31 1139 VAL A CA 1
ATOM 8934 C C . VAL A 1 1139 ? 3.930 23.761 25.238 1.00 97.31 1139 VAL A C 1
ATOM 8936 O O . VAL A 1 1139 ? 4.137 23.143 26.279 1.00 97.31 1139 VAL A O 1
ATOM 8939 N N . ASP A 1 1140 ? 3.237 23.221 24.226 1.00 97.25 1140 ASP A N 1
ATOM 8940 C CA . ASP A 1 1140 ? 2.728 21.835 24.244 1.00 97.25 1140 ASP A CA 1
ATOM 8941 C C . ASP A 1 1140 ? 3.791 20.827 23.806 1.00 97.25 1140 ASP A C 1
ATOM 8943 O O . ASP A 1 1140 ? 3.905 19.745 24.381 1.00 97.25 1140 ASP A O 1
ATOM 8947 N N . ILE A 1 1141 ? 4.530 21.161 22.745 1.00 97.50 1141 ILE A N 1
ATOM 8948 C CA . ILE A 1 1141 ? 5.491 20.268 22.098 1.00 97.50 1141 ILE A CA 1
ATOM 8949 C C . ILE A 1 1141 ? 6.768 21.036 21.766 1.00 97.50 1141 ILE A C 1
ATOM 8951 O O . ILE A 1 1141 ? 6.724 22.101 21.148 1.00 97.50 1141 ILE A O 1
ATOM 8955 N N . VAL A 1 1142 ? 7.922 20.461 22.102 1.00 97.56 1142 VAL A N 1
ATOM 8956 C CA . VAL A 1 1142 ? 9.224 21.011 21.701 1.00 97.56 1142 VAL A CA 1
ATOM 8957 C C . VAL A 1 1142 ? 9.830 20.148 20.598 1.00 97.56 1142 VAL A C 1
ATOM 8959 O O . VAL A 1 1142 ? 10.074 18.955 20.788 1.00 97.56 1142 VAL A O 1
ATOM 8962 N N . LEU A 1 1143 ? 10.088 20.759 19.439 1.00 97.25 1143 LEU A N 1
ATOM 8963 C CA . LEU A 1 1143 ? 10.692 20.111 18.273 1.00 97.25 1143 LEU A CA 1
ATOM 8964 C C . LEU A 1 1143 ? 12.143 20.542 18.084 1.00 97.25 1143 LEU A C 1
ATOM 8966 O O . LEU A 1 1143 ? 12.551 21.636 18.476 1.00 97.25 1143 LEU A O 1
ATOM 8970 N N . ASN A 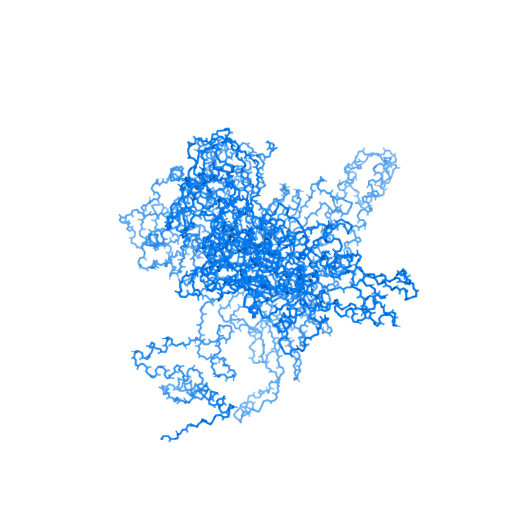1 1144 ? 12.926 19.672 17.452 1.00 96.06 1144 ASN A N 1
ATOM 8971 C CA . ASN A 1 1144 ? 14.328 19.938 17.173 1.00 96.06 1144 ASN A CA 1
ATOM 8972 C C . ASN A 1 1144 ? 14.489 20.858 15.947 1.00 96.06 1144 ASN A C 1
ATOM 8974 O O . ASN A 1 1144 ? 14.106 20.464 14.841 1.00 96.06 1144 ASN A O 1
ATOM 8978 N N . PRO A 1 1145 ? 15.107 22.047 16.080 1.00 95.50 1145 PRO A N 1
ATOM 8979 C CA . PRO A 1 1145 ? 15.346 22.930 14.939 1.00 95.50 1145 PRO A CA 1
ATOM 8980 C C . PRO A 1 1145 ? 16.320 22.334 13.912 1.00 95.50 1145 PRO A C 1
ATOM 8982 O O . PRO A 1 1145 ? 16.263 22.701 12.742 1.00 95.50 1145 PRO A O 1
ATOM 8985 N N . LEU A 1 1146 ? 17.192 21.396 14.308 1.00 94.94 1146 LEU A N 1
ATOM 8986 C CA . LEU A 1 1146 ? 18.182 20.782 13.413 1.00 94.94 1146 LEU A CA 1
ATOM 8987 C C . LEU A 1 1146 ? 17.552 19.877 12.342 1.00 94.94 1146 LEU A C 1
ATOM 8989 O O . LEU A 1 1146 ? 18.166 19.645 11.299 1.00 94.94 1146 LEU A O 1
ATOM 8993 N N . GLY A 1 1147 ? 16.325 19.397 12.570 1.00 92.00 1147 GLY A N 1
ATOM 8994 C CA . GLY A 1 1147 ? 15.596 18.594 11.592 1.00 92.00 1147 GLY A CA 1
ATOM 8995 C C . GLY A 1 1147 ? 15.213 19.387 10.341 1.00 92.00 1147 GLY A C 1
ATOM 8996 O O . GLY A 1 1147 ? 15.233 18.836 9.243 1.00 92.00 1147 GLY A O 1
ATOM 8997 N N . VAL A 1 1148 ? 14.925 20.688 10.463 1.00 94.50 1148 VAL A N 1
ATOM 8998 C CA . VAL A 1 1148 ? 14.380 21.480 9.346 1.00 94.50 1148 VAL A CA 1
ATOM 8999 C C . VAL A 1 1148 ? 15.394 21.675 8.207 1.00 94.50 1148 VAL A C 1
ATOM 9001 O O . VAL A 1 1148 ? 15.065 21.335 7.068 1.00 94.50 1148 VAL A O 1
ATOM 9004 N N . PRO A 1 1149 ? 16.645 22.128 8.450 1.00 94.44 1149 PRO A N 1
ATOM 9005 C CA . PRO A 1 1149 ? 17.608 22.339 7.368 1.00 94.44 1149 PRO A CA 1
ATOM 9006 C C . PRO A 1 1149 ? 18.024 21.038 6.678 1.00 94.44 1149 PRO A C 1
ATOM 9008 O O . PRO A 1 1149 ? 18.155 21.005 5.460 1.00 94.44 1149 PRO A O 1
ATOM 9011 N N . SER A 1 1150 ? 18.206 19.951 7.442 1.00 92.06 1150 SER A N 1
ATOM 9012 C CA . SER A 1 1150 ? 18.626 18.657 6.887 1.00 92.06 1150 SER A CA 1
ATOM 9013 C C . SER A 1 1150 ? 17.542 18.003 6.032 1.00 92.06 1150 SER A C 1
ATOM 9015 O O . SER A 1 1150 ? 17.862 17.258 5.106 1.00 92.06 1150 SER A O 1
ATOM 9017 N N . ARG A 1 1151 ? 16.266 18.234 6.359 1.00 93.38 1151 ARG A N 1
ATOM 9018 C CA . ARG A 1 1151 ? 15.132 17.657 5.635 1.00 93.38 1151 ARG A CA 1
ATOM 9019 C C . ARG A 1 1151 ? 14.579 18.572 4.537 1.00 93.38 1151 ARG A C 1
ATOM 9021 O O . ARG A 1 1151 ? 13.842 18.059 3.706 1.00 93.38 1151 ARG A O 1
ATOM 9028 N N . MET A 1 1152 ? 14.930 19.861 4.522 1.00 96.25 1152 MET A N 1
ATOM 9029 C CA . MET A 1 1152 ? 14.467 20.854 3.538 1.00 96.25 1152 MET A CA 1
ATOM 9030 C C . MET A 1 1152 ? 12.932 20.971 3.456 1.00 96.25 1152 MET A C 1
ATOM 9032 O O . MET A 1 1152 ? 12.358 21.056 2.377 1.00 96.25 1152 MET A O 1
ATOM 9036 N N . ASN A 1 1153 ? 12.256 20.962 4.606 1.00 95.69 1153 ASN A N 1
ATOM 9037 C CA . ASN A 1 1153 ? 10.802 21.121 4.727 1.00 95.69 1153 ASN A CA 1
ATOM 9038 C C . ASN A 1 1153 ? 10.451 22.411 5.475 1.00 95.69 1153 ASN A C 1
ATOM 9040 O O . ASN A 1 1153 ? 10.078 22.401 6.654 1.00 95.69 1153 ASN A O 1
ATOM 9044 N N . ILE A 1 1154 ? 10.655 23.540 4.793 1.00 96.19 1154 ILE A N 1
ATOM 9045 C CA . ILE A 1 1154 ? 10.482 24.887 5.354 1.00 96.19 1154 ILE A CA 1
ATOM 9046 C C . ILE A 1 1154 ? 8.994 25.209 5.547 1.00 96.19 1154 ILE A C 1
ATOM 9048 O O . ILE A 1 1154 ? 8.662 26.009 6.427 1.00 96.19 1154 ILE A O 1
ATOM 9052 N N . GLY A 1 1155 ? 8.095 24.539 4.813 1.00 96.50 1155 GLY A N 1
ATOM 9053 C CA . GLY A 1 1155 ? 6.647 24.726 4.914 1.00 96.50 1155 GLY A CA 1
ATOM 9054 C C . GLY A 1 1155 ? 6.125 24.597 6.346 1.00 96.50 1155 GLY A C 1
ATOM 9055 O O . GLY A 1 1155 ? 5.254 25.362 6.752 1.00 96.50 1155 GLY A O 1
ATOM 9056 N N . GLN A 1 1156 ? 6.740 23.739 7.167 1.00 96.81 1156 GLN A N 1
ATOM 9057 C CA . GLN A 1 1156 ? 6.352 23.567 8.570 1.00 96.81 1156 GLN A CA 1
ATOM 9058 C C . GLN A 1 1156 ? 6.582 24.832 9.422 1.00 96.81 1156 GLN A C 1
ATOM 9060 O O . GLN A 1 1156 ? 5.828 25.095 10.354 1.00 96.81 1156 GLN A O 1
ATOM 9065 N N . ILE A 1 1157 ? 7.609 25.639 9.120 1.00 97.19 1157 ILE A N 1
ATOM 9066 C CA . ILE A 1 1157 ? 7.869 26.904 9.829 1.00 97.19 1157 ILE A CA 1
ATOM 9067 C C . ILE A 1 1157 ? 6.802 27.935 9.443 1.00 97.19 1157 ILE A C 1
ATOM 9069 O O . ILE A 1 1157 ? 6.284 28.644 10.306 1.00 97.19 1157 ILE A O 1
ATOM 9073 N N . LEU A 1 1158 ? 6.441 27.989 8.159 1.00 97.19 1158 LEU A N 1
ATOM 9074 C CA . LEU A 1 1158 ? 5.377 28.863 7.664 1.00 97.19 1158 LEU A CA 1
ATOM 9075 C C . LEU A 1 1158 ? 4.013 28.470 8.248 1.00 97.19 1158 LEU A C 1
ATOM 9077 O O . LEU A 1 1158 ? 3.258 29.351 8.662 1.00 97.19 1158 LEU A O 1
ATOM 9081 N N . GLU A 1 1159 ? 3.734 27.166 8.371 1.00 97.94 1159 GLU A N 1
ATOM 9082 C CA . GLU A 1 1159 ? 2.549 26.652 9.067 1.00 97.94 1159 GLU A CA 1
ATOM 9083 C C . GLU A 1 1159 ? 2.507 27.150 10.516 1.00 97.94 1159 GLU A C 1
ATOM 9085 O O . GLU A 1 1159 ? 1.477 27.650 10.959 1.00 97.94 1159 GLU A O 1
ATOM 9090 N N . VAL A 1 1160 ? 3.633 27.088 11.234 1.00 97.94 1160 VAL A N 1
ATOM 9091 C CA . VAL A 1 1160 ? 3.737 27.542 12.631 1.00 97.94 1160 VAL A CA 1
ATOM 9092 C C . VAL A 1 1160 ? 3.471 29.040 12.756 1.00 97.94 1160 VAL A C 1
ATOM 9094 O O . VAL A 1 1160 ? 2.681 29.444 13.612 1.00 97.94 1160 VAL A O 1
ATOM 9097 N N . HIS A 1 1161 ? 4.068 29.865 11.893 1.00 98.06 1161 HIS A N 1
ATOM 9098 C CA . HIS A 1 1161 ? 3.845 31.314 11.895 1.00 98.06 1161 HIS A CA 1
ATOM 9099 C C . HIS A 1 1161 ? 2.384 31.671 11.584 1.00 98.06 1161 HIS A C 1
ATOM 9101 O O . HIS A 1 1161 ? 1.765 32.445 12.318 1.00 98.06 1161 HIS A O 1
ATOM 9107 N N . LEU A 1 1162 ? 1.807 31.082 10.531 1.00 97.69 1162 LEU A N 1
ATOM 9108 C CA . LEU A 1 1162 ? 0.418 31.344 10.150 1.00 97.69 1162 LEU A CA 1
ATOM 9109 C C . LEU A 1 1162 ? -0.571 30.784 11.183 1.00 97.69 1162 LEU A C 1
ATOM 9111 O O . LEU A 1 1162 ? -1.576 31.423 11.482 1.00 97.69 1162 LEU A O 1
ATOM 9115 N N . GLY A 1 1163 ? -0.271 29.634 11.787 1.00 97.75 1163 GLY A N 1
ATOM 9116 C CA . GLY A 1 1163 ? -1.050 29.055 12.878 1.00 97.75 1163 GLY A CA 1
ATOM 9117 C C . GLY A 1 1163 ? -1.021 29.914 14.145 1.00 97.75 1163 GLY A C 1
ATOM 9118 O O . GLY A 1 1163 ? -2.039 30.034 14.829 1.00 97.75 1163 GLY A O 1
ATOM 9119 N N . TRP A 1 1164 ? 0.113 30.563 14.439 1.00 97.75 1164 TRP A N 1
ATOM 9120 C CA . TRP A 1 1164 ? 0.222 31.539 15.528 1.00 97.75 1164 TRP A CA 1
ATOM 9121 C C . TRP A 1 1164 ? -0.664 32.761 15.274 1.00 97.75 1164 TRP A C 1
ATOM 9123 O O . TRP A 1 1164 ? -1.460 33.130 16.139 1.00 97.75 1164 TRP A O 1
ATOM 9133 N N . ALA A 1 1165 ? -0.617 33.313 14.056 1.00 97.44 1165 ALA A N 1
ATOM 9134 C CA . ALA A 1 1165 ? -1.499 34.400 13.636 1.00 97.44 1165 ALA A CA 1
ATOM 9135 C C . ALA A 1 1165 ? -2.985 34.006 13.729 1.00 97.44 1165 ALA A C 1
ATOM 9137 O O . ALA A 1 1165 ? -3.778 34.713 14.347 1.00 97.44 1165 ALA A O 1
ATOM 9138 N N . ALA A 1 1166 ? -3.357 32.838 13.195 1.00 97.50 1166 ALA A N 1
ATOM 9139 C CA . ALA A 1 1166 ? -4.716 32.297 13.236 1.00 97.50 1166 ALA A CA 1
ATOM 9140 C C . ALA A 1 1166 ? -5.263 32.170 14.666 1.00 97.50 1166 ALA A C 1
ATOM 9142 O O . ALA A 1 1166 ? -6.405 32.559 14.939 1.00 97.50 1166 ALA A O 1
ATOM 9143 N N . LYS A 1 1167 ? -4.447 31.659 15.600 1.00 97.00 1167 LYS A N 1
ATOM 9144 C CA . LYS A 1 1167 ? -4.824 31.574 17.016 1.00 97.00 1167 LYS A CA 1
ATOM 9145 C C . LYS A 1 1167 ? -4.932 32.956 17.660 1.00 97.00 1167 LYS A C 1
ATOM 9147 O O . LYS A 1 1167 ? -5.885 33.196 18.399 1.00 97.00 1167 LYS A O 1
ATOM 9152 N N . GLY A 1 1168 ? -3.986 33.854 17.383 1.00 96.38 1168 GLY A N 1
ATOM 9153 C CA . GLY A 1 1168 ? -3.998 35.222 17.902 1.00 96.38 1168 GLY A CA 1
ATOM 9154 C C . GLY A 1 1168 ? -5.255 35.993 17.485 1.00 96.38 1168 GLY A C 1
ATOM 9155 O O . GLY A 1 1168 ? -5.912 36.598 18.331 1.00 96.38 1168 GLY A O 1
ATOM 9156 N N . LEU A 1 1169 ? -5.675 35.865 16.221 1.00 96.56 1169 LEU A N 1
ATOM 9157 C CA . LEU A 1 1169 ? -6.945 36.419 15.737 1.00 96.56 1169 LEU A CA 1
ATOM 9158 C C . LEU A 1 1169 ? -8.152 35.827 16.480 1.00 96.56 1169 LEU A C 1
ATOM 9160 O O . LEU A 1 1169 ? -9.037 36.572 16.895 1.00 96.56 1169 LEU A O 1
ATOM 9164 N N . GLY A 1 1170 ? -8.170 34.510 16.715 1.00 96.44 1170 GLY A N 1
ATOM 9165 C CA . GLY A 1 1170 ? -9.232 33.855 17.491 1.00 96.44 1170 GLY A CA 1
ATOM 9166 C C . GLY A 1 1170 ? -9.338 34.370 18.929 1.00 96.44 1170 GLY A C 1
ATOM 9167 O O . GLY A 1 1170 ? -10.436 34.664 19.398 1.00 96.44 1170 GLY A O 1
ATOM 9168 N N . ARG A 1 1171 ? -8.199 34.590 19.604 1.00 95.00 1171 ARG A N 1
ATOM 9169 C CA . ARG A 1 1171 ? -8.155 35.203 20.946 1.00 95.00 1171 ARG A CA 1
ATOM 9170 C C . ARG A 1 1171 ? -8.706 36.622 20.954 1.00 95.00 1171 ARG A C 1
ATOM 9172 O O . ARG A 1 1171 ? -9.398 37.003 21.892 1.00 95.00 1171 ARG A O 1
ATOM 9179 N N . LYS A 1 1172 ? -8.430 37.397 19.906 1.00 95.31 1172 LYS A N 1
ATOM 9180 C CA . LYS A 1 1172 ? -8.958 38.757 19.752 1.00 95.31 1172 LYS A CA 1
ATOM 9181 C C . LYS A 1 1172 ? -10.473 38.746 19.542 1.00 95.31 1172 LYS A C 1
ATOM 9183 O O . LYS A 1 1172 ? -11.177 39.507 20.200 1.00 95.31 1172 LYS A O 1
ATOM 9188 N N . ILE A 1 1173 ? -10.986 37.818 18.727 1.00 94.94 1173 ILE A N 1
ATOM 9189 C CA . ILE A 1 1173 ? -12.432 37.575 18.578 1.00 94.94 1173 ILE A CA 1
ATOM 9190 C C . ILE A 1 1173 ? -13.050 37.186 19.926 1.00 94.94 1173 ILE A C 1
ATOM 9192 O O . ILE A 1 1173 ? -14.063 37.761 20.318 1.00 94.94 1173 ILE A O 1
ATOM 9196 N N . GLN A 1 1174 ? -12.428 36.261 20.663 1.00 95.50 1174 GLN A N 1
ATOM 9197 C CA . GLN A 1 1174 ? -12.883 35.859 21.994 1.00 95.50 1174 GLN A CA 1
ATOM 9198 C C . GLN A 1 1174 ? -12.947 37.056 22.952 1.00 95.50 1174 GLN A C 1
ATOM 9200 O O . GLN A 1 1174 ? -13.982 37.270 23.575 1.00 95.50 1174 GLN A O 1
ATOM 9205 N N . ALA A 1 1175 ? -11.896 37.877 23.012 1.00 94.38 1175 ALA A N 1
ATOM 9206 C CA . ALA A 1 1175 ? -11.862 39.072 23.852 1.00 94.38 1175 ALA A CA 1
ATOM 9207 C C . ALA A 1 1175 ? -12.961 40.084 23.475 1.00 94.38 1175 ALA A C 1
ATOM 9209 O O . ALA A 1 1175 ? -13.612 40.640 24.358 1.00 94.38 1175 ALA A O 1
ATOM 9210 N N . MET A 1 1176 ? -13.225 40.295 22.177 1.00 93.75 1176 MET A N 1
ATOM 9211 C CA . MET A 1 1176 ? -14.328 41.153 21.715 1.00 93.75 1176 MET A CA 1
ATOM 9212 C C . MET A 1 1176 ? -15.705 40.592 22.099 1.00 93.75 1176 MET A C 1
ATOM 9214 O O . MET A 1 1176 ? -16.599 41.357 22.466 1.00 93.75 1176 MET A O 1
ATOM 9218 N N . MET A 1 1177 ? -15.880 39.268 22.045 1.00 90.25 1177 MET A N 1
ATOM 9219 C CA . MET A 1 1177 ? -17.118 38.602 22.460 1.00 90.25 1177 MET A CA 1
ATOM 9220 C C . MET A 1 1177 ? -17.332 38.663 23.977 1.00 90.25 1177 MET A C 1
ATOM 9222 O O . MET A 1 1177 ? -18.445 38.943 24.422 1.00 90.25 1177 MET A O 1
ATOM 9226 N N . GLU A 1 1178 ? -16.284 38.435 24.771 1.00 92.38 1178 GLU A N 1
ATOM 9227 C CA . GLU A 1 1178 ? -16.316 38.549 26.236 1.00 92.38 1178 GLU A CA 1
ATOM 9228 C C . GLU A 1 1178 ? -16.592 39.991 26.682 1.00 92.38 1178 GLU A C 1
ATOM 9230 O O . GLU A 1 1178 ? -17.354 40.210 27.624 1.00 92.38 1178 GLU A O 1
ATOM 9235 N N . ALA A 1 1179 ? -16.056 40.977 25.954 1.00 92.94 1179 ALA A N 1
ATOM 9236 C CA . ALA A 1 1179 ? -16.338 42.396 26.159 1.00 92.94 1179 ALA A CA 1
ATOM 9237 C C . ALA A 1 1179 ? -17.735 42.837 25.677 1.00 92.94 1179 ALA A C 1
ATOM 9239 O O . ALA A 1 1179 ? -18.095 43.996 25.875 1.00 92.94 1179 ALA A O 1
ATOM 9240 N N . GLN A 1 1180 ? -18.516 41.948 25.045 1.00 87.56 1180 GLN A N 1
ATOM 9241 C CA . GLN A 1 1180 ? -19.819 42.254 24.437 1.00 87.56 1180 GLN A CA 1
ATOM 9242 C C . GLN A 1 1180 ? -19.761 43.455 23.477 1.00 87.56 1180 GLN A C 1
ATOM 9244 O O . GLN A 1 1180 ? -20.645 44.316 23.479 1.00 87.56 1180 GLN A O 1
ATOM 9249 N N . ALA A 1 1181 ? -18.703 43.520 22.661 1.00 85.94 1181 ALA A N 1
ATOM 9250 C CA . ALA A 1 1181 ? -18.545 44.559 21.650 1.00 85.94 1181 ALA A CA 1
ATOM 9251 C C . ALA A 1 1181 ? -19.746 44.592 20.686 1.00 85.94 1181 ALA A C 1
ATOM 9253 O O . ALA A 1 1181 ? -20.420 43.580 20.463 1.00 85.94 1181 ALA A O 1
ATOM 9254 N N . ALA A 1 1182 ? -20.009 45.757 20.089 1.00 89.06 1182 ALA A N 1
ATOM 9255 C CA . ALA A 1 1182 ? -21.094 45.889 19.127 1.00 89.06 1182 ALA A CA 1
ATOM 9256 C C . ALA A 1 1182 ? -20.868 44.947 17.932 1.00 89.06 1182 ALA A C 1
ATOM 9258 O O . ALA A 1 1182 ? -19.751 44.814 17.431 1.00 89.06 1182 ALA A O 1
ATOM 9259 N N . VAL A 1 1183 ? -21.945 44.334 17.425 1.00 90.50 1183 VAL A N 1
ATOM 9260 C CA . VAL A 1 1183 ? -21.884 43.429 16.258 1.00 90.50 1183 VAL A CA 1
ATOM 9261 C C . VAL A 1 1183 ? -21.245 44.124 15.050 1.00 90.50 1183 VAL A C 1
ATOM 9263 O O . VAL A 1 1183 ? -20.538 43.485 14.280 1.00 90.50 1183 VAL A O 1
ATOM 9266 N N . ALA A 1 1184 ? -21.427 45.443 14.918 1.00 90.56 1184 ALA A N 1
ATOM 9267 C CA . ALA A 1 1184 ? -20.789 46.257 13.886 1.00 90.56 1184 ALA A CA 1
ATOM 9268 C C . ALA A 1 1184 ? -19.250 46.251 13.970 1.00 90.56 1184 ALA A C 1
ATOM 9270 O O . ALA A 1 1184 ? -18.592 46.119 12.940 1.00 90.56 1184 ALA A O 1
ATOM 9271 N N . ASP A 1 1185 ? -18.677 46.337 15.174 1.00 91.62 1185 ASP A N 1
ATOM 9272 C CA . ASP A 1 1185 ? -17.222 46.323 15.375 1.00 91.62 1185 ASP A CA 1
ATOM 9273 C C . ASP A 1 1185 ? -16.648 44.936 15.087 1.00 91.62 1185 ASP A C 1
ATOM 9275 O O . ASP A 1 1185 ? -15.615 44.804 14.433 1.00 91.62 1185 ASP A O 1
ATOM 9279 N N . LEU A 1 1186 ? -17.354 43.890 15.527 1.00 91.25 1186 LEU A N 1
ATOM 9280 C CA . LEU A 1 1186 ? -16.988 42.505 15.249 1.00 91.25 1186 LEU A CA 1
ATOM 9281 C C . LEU A 1 1186 ? -17.053 42.198 13.748 1.00 91.25 1186 LEU A C 1
ATOM 9283 O O . LEU A 1 1186 ? -16.136 41.596 13.201 1.00 91.25 1186 LEU A O 1
ATOM 9287 N N . ARG A 1 1187 ? -18.111 42.655 13.069 1.00 92.69 1187 ARG A N 1
ATOM 9288 C CA . ARG A 1 1187 ? -18.282 42.526 11.618 1.00 92.69 1187 ARG A CA 1
ATOM 9289 C C . ARG A 1 1187 ? -17.162 43.236 10.866 1.00 92.69 1187 ARG A C 1
ATOM 9291 O O . ARG A 1 1187 ? -16.599 42.642 9.956 1.00 92.69 1187 ARG A O 1
ATOM 9298 N N . LYS A 1 1188 ? -16.801 44.455 11.280 1.00 91.94 1188 LYS A N 1
ATOM 9299 C CA . LYS A 1 1188 ? -15.673 45.199 10.708 1.00 91.94 1188 LYS A CA 1
ATOM 9300 C C . LYS A 1 1188 ? -14.346 44.464 10.912 1.00 91.94 1188 LYS A C 1
ATOM 9302 O O . LYS A 1 1188 ? -13.575 44.341 9.974 1.00 91.94 1188 LYS A O 1
ATOM 9307 N N . PHE A 1 1189 ? -14.097 43.938 12.110 1.00 93.12 1189 PHE A N 1
ATOM 9308 C CA . PHE A 1 1189 ? -12.872 43.186 12.379 1.00 93.12 1189 PHE A CA 1
ATOM 9309 C C . PHE A 1 1189 ? -12.793 41.885 11.563 1.00 93.12 1189 PHE A C 1
ATOM 9311 O O . PHE A 1 1189 ? -11.729 41.535 11.063 1.00 93.12 1189 PHE A O 1
ATOM 9318 N N . LEU A 1 1190 ? -13.914 41.176 11.389 1.00 92.56 1190 LEU A N 1
ATOM 9319 C CA . LEU A 1 1190 ? -13.980 40.007 10.508 1.00 92.56 1190 LEU A CA 1
ATOM 9320 C C . LEU A 1 1190 ? -13.749 40.388 9.039 1.00 92.56 1190 LEU A C 1
ATOM 9322 O O . LEU A 1 1190 ? -13.057 39.656 8.338 1.00 92.56 1190 LEU A O 1
ATOM 9326 N N . ASP A 1 1191 ? -14.279 41.523 8.586 1.00 91.44 1191 ASP A N 1
ATOM 9327 C CA . ASP A 1 1191 ? -14.045 42.051 7.238 1.00 91.44 1191 ASP A CA 1
ATOM 9328 C C . ASP A 1 1191 ? -12.557 42.375 7.010 1.00 91.44 1191 ASP A C 1
ATOM 9330 O O . ASP A 1 1191 ? -11.973 41.899 6.038 1.00 91.44 1191 ASP A O 1
ATOM 9334 N N . ASP A 1 1192 ? -11.905 43.037 7.976 1.00 90.00 1192 ASP A N 1
ATOM 9335 C CA . ASP A 1 1192 ? -10.457 43.308 7.963 1.00 90.00 1192 ASP A CA 1
ATOM 9336 C C . ASP A 1 1192 ? -9.618 42.012 7.912 1.00 90.00 1192 ASP A C 1
ATOM 9338 O O . ASP A 1 1192 ? -8.507 42.000 7.374 1.00 90.00 1192 ASP A O 1
ATOM 9342 N N . ILE A 1 1193 ? -10.127 40.909 8.478 1.00 92.19 1193 ILE A N 1
ATOM 9343 C CA . ILE A 1 1193 ? -9.491 39.592 8.382 1.00 92.19 1193 ILE A CA 1
ATOM 9344 C C . ILE A 1 1193 ? -9.710 38.998 6.990 1.00 92.19 1193 ILE A C 1
ATOM 9346 O O . ILE A 1 1193 ? -8.732 38.610 6.356 1.00 92.19 1193 ILE A O 1
ATOM 9350 N N . TYR A 1 1194 ? -10.949 38.870 6.512 1.00 90.06 1194 TYR A N 1
ATOM 9351 C CA . TYR A 1 1194 ? -11.249 38.125 5.281 1.00 90.06 1194 TYR A CA 1
ATOM 9352 C C . TYR A 1 1194 ? -10.862 38.880 4.001 1.00 90.06 1194 TYR A C 1
ATOM 9354 O O . TYR A 1 1194 ? -10.299 38.265 3.098 1.00 90.06 1194 TYR A O 1
ATOM 9362 N N . ASN A 1 1195 ? -11.090 40.193 3.944 1.00 86.50 1195 ASN A N 1
ATOM 9363 C CA . ASN A 1 1195 ? -11.020 41.012 2.727 1.00 86.50 1195 ASN A CA 1
ATOM 9364 C C . ASN A 1 1195 ? -9.831 42.001 2.754 1.00 86.50 1195 ASN A C 1
ATOM 9366 O O . ASN A 1 1195 ? -9.951 43.168 2.402 1.00 86.50 1195 ASN A O 1
ATOM 9370 N N . HIS A 1 1196 ? -8.672 41.532 3.222 1.00 79.31 1196 HIS A N 1
ATOM 9371 C CA . HIS A 1 1196 ? -7.470 42.351 3.445 1.00 79.31 1196 HIS A CA 1
ATOM 9372 C C . HIS A 1 1196 ? -6.625 42.694 2.202 1.00 79.31 1196 HIS A C 1
ATOM 9374 O O . HIS A 1 1196 ? -5.714 43.517 2.319 1.00 79.31 1196 HIS A O 1
ATOM 9380 N N . ASP A 1 1197 ? -6.830 42.026 1.065 1.00 69.31 1197 ASP A N 1
ATOM 9381 C CA . ASP A 1 1197 ? -5.990 42.156 -0.126 1.00 69.31 1197 ASP A CA 1
ATOM 9382 C C . ASP A 1 1197 ? -6.707 42.871 -1.280 1.00 69.31 1197 ASP A C 1
ATOM 9384 O O . ASP A 1 1197 ? -7.828 42.537 -1.643 1.00 69.31 1197 ASP A O 1
ATOM 9388 N N . ASP A 1 1198 ? -6.019 43.824 -1.924 1.00 56.59 1198 ASP A N 1
ATOM 9389 C CA . ASP A 1 1198 ? -6.520 44.615 -3.070 1.00 56.59 1198 ASP A CA 1
ATOM 9390 C C . ASP A 1 1198 ? -6.629 43.797 -4.382 1.00 56.59 1198 ASP A C 1
ATOM 9392 O O . ASP A 1 1198 ? -6.579 44.335 -5.492 1.00 56.59 1198 ASP A O 1
ATOM 9396 N N . THR A 1 1199 ? -6.717 42.468 -4.293 1.00 54.12 1199 THR A N 1
ATOM 9397 C CA . THR A 1 1199 ? -6.813 41.604 -5.477 1.00 54.12 1199 THR A CA 1
ATOM 9398 C C . THR A 1 1199 ? -8.176 41.775 -6.159 1.00 54.12 1199 THR A C 1
ATOM 9400 O O . THR A 1 1199 ? -9.192 41.912 -5.490 1.00 54.12 1199 THR A O 1
ATOM 9403 N N . ASN A 1 1200 ? -8.211 41.750 -7.502 1.00 48.69 1200 ASN A N 1
ATOM 9404 C CA . ASN A 1 1200 ? -9.394 41.978 -8.366 1.00 48.69 1200 ASN A CA 1
ATOM 9405 C C . ASN A 1 1200 ? -10.614 41.052 -8.108 1.00 48.69 1200 ASN A C 1
ATOM 9407 O O . ASN A 1 1200 ? -11.599 41.109 -8.846 1.00 48.69 1200 ASN A O 1
ATOM 9411 N N . VAL A 1 1201 ? -10.566 40.187 -7.097 1.00 52.56 1201 VAL A N 1
ATOM 9412 C CA . VAL A 1 1201 ? -11.674 39.337 -6.666 1.00 52.56 1201 VAL A CA 1
ATOM 9413 C C . VAL A 1 1201 ? -12.508 40.141 -5.667 1.00 52.56 1201 VAL A C 1
ATOM 9415 O O . VAL A 1 1201 ? -12.280 40.075 -4.464 1.00 52.56 1201 VAL A O 1
ATOM 9418 N N . ALA A 1 1202 ? -13.427 40.965 -6.177 1.00 48.00 1202 ALA A N 1
ATOM 9419 C CA . ALA A 1 1202 ? -14.327 41.781 -5.360 1.00 48.00 1202 ALA A CA 1
ATOM 9420 C C . ALA A 1 1202 ? -14.953 40.954 -4.214 1.00 48.00 1202 ALA A C 1
ATOM 9422 O O . ALA A 1 1202 ? -15.628 39.966 -4.485 1.00 48.00 1202 ALA A O 1
ATOM 9423 N N . ASN A 1 1203 ? -14.694 41.370 -2.964 1.00 54.47 1203 ASN A N 1
ATOM 9424 C CA . ASN A 1 1203 ? -15.168 40.809 -1.687 1.00 54.47 1203 ASN A CA 1
ATOM 9425 C C . ASN A 1 1203 ? -15.250 39.270 -1.641 1.00 54.47 1203 ASN A C 1
ATOM 9427 O O . ASN A 1 1203 ? -16.326 38.700 -1.823 1.00 54.47 1203 ASN A O 1
ATOM 9431 N N . ARG A 1 1204 ? -14.129 38.600 -1.314 1.00 69.00 1204 ARG A N 1
ATOM 9432 C CA . ARG A 1 1204 ? -14.052 37.130 -1.133 1.00 69.00 1204 ARG A CA 1
ATOM 9433 C C . ARG A 1 1204 ? -15.159 36.584 -0.238 1.00 69.00 1204 ARG A C 1
ATOM 9435 O O . ARG A 1 1204 ? -15.677 35.499 -0.486 1.00 69.00 1204 ARG A O 1
ATOM 9442 N N . VAL A 1 1205 ? -15.487 37.331 0.814 1.00 82.06 1205 VAL A N 1
ATOM 9443 C CA . VAL A 1 1205 ? -16.562 37.003 1.744 1.00 82.06 1205 VAL A CA 1
ATOM 9444 C C . VAL A 1 1205 ? -17.462 38.218 1.904 1.00 82.06 1205 VAL A C 1
ATOM 9446 O O . VAL A 1 1205 ? -17.052 39.239 2.454 1.00 82.06 1205 VAL A O 1
ATOM 9449 N N . ASP A 1 1206 ? -18.712 38.089 1.470 1.00 83.44 1206 ASP A N 1
ATOM 9450 C CA . ASP A 1 1206 ? -19.757 39.061 1.779 1.00 83.44 1206 ASP A CA 1
ATOM 9451 C C . ASP A 1 1206 ? -20.407 38.742 3.131 1.00 83.44 1206 ASP A C 1
ATOM 9453 O O . ASP A 1 1206 ? -21.322 37.919 3.241 1.00 83.44 1206 ASP A O 1
ATOM 9457 N N . LEU A 1 1207 ? -19.932 39.411 4.183 1.00 85.12 1207 LEU A N 1
ATOM 9458 C CA . LEU A 1 1207 ? -20.522 39.290 5.514 1.00 85.12 1207 LEU A CA 1
ATOM 9459 C C . LEU A 1 1207 ? -21.910 39.947 5.592 1.00 85.12 1207 LEU A C 1
ATOM 9461 O O . LEU A 1 1207 ? -22.657 39.627 6.514 1.00 85.12 1207 LEU A O 1
ATOM 9465 N N . SER A 1 1208 ? -22.299 40.832 4.665 1.00 83.31 1208 SER A N 1
ATOM 9466 C CA . SER A 1 1208 ? -23.593 41.534 4.718 1.00 83.31 1208 SER A CA 1
ATOM 9467 C C . SER A 1 1208 ? -24.801 40.609 4.521 1.00 83.31 1208 SER A C 1
ATOM 9469 O O . SER A 1 1208 ? -25.888 40.919 5.005 1.00 83.31 1208 SER A O 1
ATOM 9471 N N . GLN A 1 1209 ? -24.596 39.433 3.919 1.00 84.81 1209 GLN A N 1
ATOM 9472 C CA . GLN A 1 1209 ? -25.610 38.383 3.776 1.00 84.81 1209 GLN A CA 1
ATOM 9473 C C . GLN A 1 1209 ? -25.970 37.698 5.110 1.00 84.81 1209 GLN A C 1
ATOM 9475 O O . GLN A 1 1209 ? -27.011 37.047 5.210 1.00 84.81 1209 GLN A O 1
ATOM 9480 N N . PHE A 1 1210 ? -25.120 37.823 6.134 1.00 86.06 1210 PHE A N 1
ATOM 9481 C CA . PHE A 1 1210 ? -25.309 37.171 7.428 1.00 86.06 1210 PHE A CA 1
ATOM 9482 C C . PHE A 1 1210 ? -26.206 37.999 8.342 1.00 86.06 1210 PHE A C 1
ATOM 9484 O O . PHE A 1 1210 ? -25.905 39.162 8.646 1.00 86.06 1210 PHE A O 1
ATOM 9491 N N . SER A 1 1211 ? -27.239 37.352 8.881 1.00 89.12 1211 SER A N 1
ATOM 9492 C CA . SER A 1 1211 ? -27.964 37.879 10.035 1.00 89.12 1211 SER A CA 1
ATOM 9493 C C . SER A 1 1211 ? -27.029 38.041 11.237 1.00 89.12 1211 SER A C 1
ATOM 9495 O O . SER A 1 1211 ? -25.999 37.373 11.353 1.00 89.12 1211 SER A O 1
ATOM 9497 N N . ASP A 1 1212 ? -27.391 38.923 12.167 1.00 90.19 1212 ASP A N 1
ATOM 9498 C CA . ASP A 1 1212 ? -26.567 39.170 13.354 1.00 90.19 1212 ASP A CA 1
ATOM 9499 C C . ASP A 1 1212 ? -26.403 37.907 14.218 1.00 90.19 1212 ASP A C 1
ATOM 9501 O O . ASP A 1 1212 ? -25.345 37.694 14.811 1.00 90.19 1212 ASP A O 1
ATOM 9505 N N . GLU A 1 1213 ? -27.408 37.022 14.241 1.00 90.06 1213 GLU A N 1
ATOM 9506 C CA . GLU A 1 1213 ? -27.315 35.736 14.936 1.00 90.06 1213 GLU A CA 1
ATOM 9507 C C . GLU A 1 1213 ? -26.332 34.778 14.247 1.00 90.06 1213 GLU A C 1
ATOM 9509 O O . GLU A 1 1213 ? -25.502 34.156 14.917 1.00 90.06 1213 GLU A O 1
ATOM 9514 N N . GLU A 1 1214 ? -26.379 34.676 12.914 1.00 90.25 1214 GLU A N 1
ATOM 9515 C CA . GLU A 1 1214 ? -25.424 33.870 12.146 1.00 90.25 1214 GLU A CA 1
ATOM 9516 C C . GLU A 1 1214 ? -23.995 34.403 12.312 1.00 90.25 1214 GLU A C 1
ATOM 9518 O O . GLU A 1 1214 ? -23.072 33.610 12.497 1.00 90.25 1214 GLU A O 1
ATOM 9523 N N . LEU A 1 1215 ? -23.798 35.727 12.332 1.00 91.50 1215 LEU A N 1
ATOM 9524 C CA . LEU A 1 1215 ? -22.475 36.325 12.525 1.00 91.50 1215 LEU A CA 1
ATOM 9525 C C . LEU A 1 1215 ? -21.923 36.067 13.933 1.00 91.50 1215 LEU A C 1
ATOM 9527 O O . LEU A 1 1215 ? -20.753 35.717 14.081 1.00 91.50 1215 LEU A O 1
ATOM 9531 N N . LEU A 1 1216 ? -22.753 36.179 14.975 1.00 92.56 1216 LEU A N 1
ATOM 9532 C CA . LEU A 1 1216 ? -22.353 35.828 16.343 1.00 92.56 1216 LEU A CA 1
ATOM 9533 C C . LEU A 1 1216 ? -22.017 34.337 16.477 1.00 92.56 1216 LEU A C 1
ATOM 9535 O O . LEU A 1 1216 ? -21.087 33.968 17.201 1.00 92.56 1216 LEU A O 1
ATOM 9539 N N . ARG A 1 1217 ? -22.755 33.471 15.773 1.00 91.88 1217 ARG A N 1
ATOM 9540 C CA . ARG A 1 1217 ? -22.500 32.026 15.719 1.00 91.88 1217 ARG A CA 1
ATOM 9541 C C . ARG A 1 1217 ? -21.176 31.722 15.019 1.00 91.88 1217 ARG A C 1
ATOM 9543 O O . ARG A 1 1217 ? -20.390 30.939 15.551 1.00 91.88 1217 ARG A O 1
ATOM 9550 N N . LEU A 1 1218 ? -20.912 32.377 13.889 1.00 93.38 1218 LEU A N 1
ATOM 9551 C CA . LEU A 1 1218 ? -19.635 32.318 13.182 1.00 93.38 1218 LEU A CA 1
ATOM 9552 C C . LEU A 1 1218 ? -18.493 32.753 14.107 1.00 93.38 1218 LEU A C 1
ATOM 9554 O O . LEU A 1 1218 ? -17.567 31.981 14.328 1.00 93.38 1218 LEU A O 1
ATOM 9558 N N . ALA A 1 1219 ? -18.592 33.932 14.726 1.00 93.75 1219 ALA A N 1
ATOM 9559 C CA . ALA A 1 1219 ? -17.570 34.447 15.636 1.00 93.75 1219 ALA A CA 1
ATOM 9560 C C . ALA A 1 1219 ? -17.292 33.498 16.813 1.00 93.75 1219 ALA A C 1
ATOM 9562 O O . ALA A 1 1219 ? -16.130 33.240 17.126 1.00 93.75 1219 ALA A O 1
ATOM 9563 N N . ARG A 1 1220 ? -18.335 32.889 17.402 1.00 94.38 1220 ARG A N 1
ATOM 9564 C CA . ARG A 1 1220 ? -18.179 31.878 18.463 1.00 94.38 1220 ARG A CA 1
ATOM 9565 C C . ARG A 1 1220 ? -17.319 30.698 18.004 1.00 94.38 1220 ARG A C 1
ATOM 9567 O O . ARG A 1 1220 ? -16.438 30.267 18.744 1.00 94.38 1220 ARG A O 1
ATOM 9574 N N . ASN A 1 1221 ? -17.537 30.213 16.784 1.00 93.94 1221 ASN A N 1
ATOM 9575 C CA . ASN A 1 1221 ? -16.787 29.097 16.198 1.00 93.94 1221 ASN A CA 1
ATOM 9576 C C . ASN A 1 1221 ? -15.358 29.464 15.751 1.00 93.94 1221 ASN A C 1
ATOM 9578 O O . ASN A 1 1221 ? -14.602 28.565 15.372 1.00 93.94 1221 ASN A O 1
ATOM 9582 N N . LEU A 1 1222 ? -14.999 30.755 15.772 1.00 95.88 1222 LEU A N 1
ATOM 9583 C CA . LEU A 1 1222 ? -13.667 31.280 15.447 1.00 95.88 1222 LEU A CA 1
ATOM 9584 C C . LEU A 1 1222 ? -12.818 31.597 16.694 1.00 95.88 1222 LEU A C 1
ATOM 9586 O O . LEU A 1 1222 ? -11.637 31.915 16.560 1.00 95.88 1222 LEU A O 1
ATOM 9590 N N . THR A 1 1223 ? -13.385 31.501 17.902 1.00 95.06 1223 THR A N 1
ATOM 9591 C CA . THR A 1 1223 ? -12.696 31.818 19.175 1.00 95.06 1223 THR A CA 1
ATOM 9592 C C . THR A 1 1223 ? -11.470 30.942 19.447 1.00 95.06 1223 THR A C 1
ATOM 9594 O O . THR A 1 1223 ? -10.465 31.403 19.982 1.00 95.06 1223 THR A O 1
ATOM 9597 N N . ASP A 1 1224 ? -11.500 29.681 19.021 1.00 92.94 1224 ASP A N 1
ATOM 9598 C CA . ASP A 1 1224 ? -10.380 28.745 19.114 1.00 92.94 1224 ASP A CA 1
ATOM 9599 C C . ASP A 1 1224 ? -9.318 28.950 18.017 1.00 92.94 1224 ASP A C 1
ATOM 9601 O O . ASP A 1 1224 ? -8.293 28.260 18.047 1.00 92.94 1224 ASP A O 1
ATOM 9605 N N . GLY A 1 1225 ? -9.531 29.897 17.100 1.00 95.56 1225 GLY A N 1
ATOM 9606 C CA . GLY A 1 1225 ? -8.630 30.285 16.018 1.00 95.56 1225 GLY A CA 1
ATOM 9607 C C . GLY A 1 1225 ? -9.354 30.398 14.675 1.00 95.56 1225 GLY A C 1
ATOM 9608 O O . GLY A 1 1225 ? -10.187 29.555 14.330 1.00 95.56 1225 GLY A O 1
ATOM 9609 N N . VAL A 1 1226 ? -9.002 31.423 13.895 1.00 96.31 1226 VAL A N 1
ATOM 9610 C CA . VAL A 1 1226 ? -9.559 31.631 12.551 1.00 96.31 1226 VAL A CA 1
ATOM 9611 C C . VAL A 1 1226 ? -8.911 30.639 11.580 1.00 96.31 1226 VAL A C 1
ATOM 9613 O O . VAL A 1 1226 ? -7.697 30.705 11.392 1.00 96.31 1226 VAL A O 1
ATOM 9616 N N . PRO A 1 1227 ? -9.664 29.713 10.960 1.00 97.00 1227 PRO A N 1
ATOM 9617 C CA . PRO A 1 1227 ? -9.091 28.770 10.015 1.00 97.00 1227 PRO A CA 1
ATOM 9618 C C . PRO A 1 1227 ? -8.661 29.488 8.731 1.00 97.00 1227 PRO A C 1
ATOM 9620 O O . PRO A 1 1227 ? -9.422 30.251 8.141 1.00 97.00 1227 PRO A O 1
ATOM 9623 N N . MET A 1 1228 ? -7.448 29.188 8.286 1.00 95.94 1228 MET A N 1
ATOM 9624 C CA . MET A 1 1228 ? -6.787 29.722 7.099 1.00 95.94 1228 MET A CA 1
ATOM 9625 C C . MET A 1 1228 ? -6.672 28.627 6.033 1.00 95.94 1228 MET A C 1
ATOM 9627 O O . MET A 1 1228 ? -6.489 27.461 6.380 1.00 95.94 1228 MET A O 1
ATOM 9631 N N . ALA A 1 1229 ? -6.776 28.963 4.755 1.00 94.69 1229 ALA A N 1
ATOM 9632 C CA . ALA A 1 1229 ? -6.536 28.093 3.609 1.00 94.69 1229 ALA A CA 1
ATOM 9633 C C . ALA A 1 1229 ? -5.380 28.666 2.792 1.00 94.69 1229 ALA A C 1
ATOM 9635 O O . ALA A 1 1229 ? -5.429 29.812 2.361 1.00 94.69 1229 ALA A O 1
ATOM 9636 N N . THR A 1 1230 ? -4.344 27.860 2.597 1.00 95.19 1230 THR A N 1
ATOM 9637 C CA . THR A 1 1230 ? -3.224 28.141 1.700 1.00 95.19 1230 THR A CA 1
ATOM 9638 C C . THR A 1 1230 ? -3.225 27.057 0.614 1.00 95.19 1230 THR A C 1
ATOM 9640 O O . THR A 1 1230 ? -2.722 25.955 0.849 1.00 95.19 1230 THR A O 1
ATOM 9643 N N . PRO A 1 1231 ? -3.910 27.294 -0.524 1.00 91.81 1231 PRO A N 1
ATOM 9644 C CA . PRO A 1 1231 ? -3.974 26.337 -1.624 1.00 91.81 1231 PRO A CA 1
ATOM 9645 C C . PRO A 1 1231 ? -2.586 26.001 -2.173 1.00 91.81 1231 PRO A C 1
ATOM 9647 O O . PRO A 1 1231 ? -1.674 26.824 -2.166 1.00 91.81 1231 PRO A O 1
ATOM 9650 N N . VAL A 1 1232 ? -2.420 24.784 -2.687 1.00 92.94 1232 VAL A N 1
ATOM 9651 C CA . VAL A 1 1232 ? -1.126 24.319 -3.207 1.00 92.94 1232 VAL A CA 1
ATOM 9652 C C . VAL A 1 1232 ? -0.688 25.156 -4.413 1.00 92.94 1232 VAL A C 1
ATOM 9654 O O . VAL A 1 1232 ? -1.435 25.248 -5.385 1.00 92.94 1232 VAL A O 1
ATOM 9657 N N . PHE A 1 1233 ? 0.529 25.713 -4.367 1.00 91.62 1233 PHE A N 1
ATOM 9658 C CA . PHE A 1 1233 ? 1.104 26.613 -5.387 1.00 91.62 1233 PHE A CA 1
ATOM 9659 C C . PHE A 1 1233 ? 0.354 27.947 -5.614 1.00 91.62 1233 PHE A C 1
ATOM 9661 O O . PHE A 1 1233 ? 0.762 28.719 -6.479 1.00 91.62 1233 PHE A O 1
ATOM 9668 N N . ASP A 1 1234 ? -0.691 28.245 -4.836 1.00 89.12 1234 ASP A N 1
ATOM 9669 C CA . ASP A 1 1234 ? -1.414 29.533 -4.813 1.00 89.12 1234 ASP A CA 1
ATOM 9670 C C . ASP A 1 1234 ? -1.673 29.958 -3.356 1.00 89.12 1234 ASP A C 1
ATOM 9672 O O . ASP A 1 1234 ? -2.767 30.356 -2.967 1.00 89.12 1234 ASP A O 1
ATOM 9676 N N . GLY A 1 1235 ? -0.659 29.756 -2.514 1.00 89.50 1235 GLY A N 1
ATOM 9677 C CA . GLY A 1 1235 ? -0.739 29.920 -1.071 1.00 89.50 1235 GLY A CA 1
ATOM 9678 C C . GLY A 1 1235 ? -0.498 31.344 -0.567 1.00 89.50 1235 GLY A C 1
ATOM 9679 O O . GLY A 1 1235 ? -0.250 32.288 -1.321 1.00 89.50 1235 GLY A O 1
ATOM 9680 N N . ALA A 1 1236 ? -0.521 31.486 0.761 1.00 92.19 1236 ALA A N 1
ATOM 9681 C CA . ALA A 1 1236 ? -0.220 32.746 1.438 1.00 92.19 1236 ALA A CA 1
ATOM 9682 C C . ALA A 1 1236 ? 1.253 33.144 1.258 1.00 92.19 1236 ALA A C 1
ATOM 9684 O O . ALA A 1 1236 ? 2.170 32.386 1.573 1.00 92.19 1236 ALA A O 1
ATOM 9685 N N . THR A 1 1237 ? 1.494 34.376 0.828 1.00 92.31 1237 THR A N 1
ATOM 9686 C CA . THR A 1 1237 ? 2.838 34.955 0.747 1.00 92.31 1237 THR A CA 1
ATOM 9687 C C . THR A 1 1237 ? 3.352 35.381 2.122 1.00 92.31 1237 THR A C 1
ATOM 9689 O O . THR A 1 1237 ? 2.587 35.654 3.048 1.00 92.31 1237 THR A O 1
ATOM 9692 N N . GLU A 1 1238 ? 4.672 35.525 2.263 1.00 93.69 1238 GLU A N 1
ATOM 9693 C CA . GLU A 1 1238 ? 5.291 35.969 3.521 1.00 93.69 1238 GLU A CA 1
ATOM 9694 C C . GLU A 1 1238 ? 4.734 37.322 4.011 1.00 93.69 1238 GLU A C 1
ATOM 9696 O O . GLU A 1 1238 ? 4.531 37.513 5.210 1.00 93.69 1238 GLU A O 1
ATOM 9701 N N . ALA A 1 1239 ? 4.449 38.254 3.094 1.00 93.62 1239 ALA A N 1
ATOM 9702 C CA . ALA A 1 1239 ? 3.885 39.562 3.427 1.00 93.62 1239 ALA A CA 1
ATOM 9703 C C . ALA A 1 1239 ? 2.468 39.453 4.017 1.00 93.62 1239 ALA A C 1
ATOM 9705 O O . ALA A 1 1239 ? 2.159 40.120 5.005 1.00 93.62 1239 ALA A O 1
ATOM 9706 N N . GLU A 1 1240 ? 1.629 38.576 3.461 1.00 93.06 1240 GLU A N 1
ATOM 9707 C CA . GLU A 1 1240 ? 0.278 38.312 3.967 1.00 93.06 1240 GLU A CA 1
ATOM 9708 C C . GLU A 1 1240 ? 0.330 37.640 5.350 1.00 93.06 1240 GLU A C 1
ATOM 9710 O O . GLU A 1 1240 ? -0.408 38.037 6.254 1.00 93.06 1240 GLU A O 1
ATOM 9715 N N . ILE A 1 1241 ? 1.261 36.701 5.572 1.00 95.12 1241 ILE A N 1
ATOM 9716 C CA . ILE A 1 1241 ? 1.476 36.078 6.892 1.00 95.12 1241 ILE A CA 1
ATOM 9717 C C . ILE A 1 1241 ? 1.894 37.134 7.927 1.00 95.12 1241 ILE A C 1
ATOM 9719 O O . ILE A 1 1241 ? 1.320 37.188 9.017 1.00 95.12 1241 ILE A O 1
ATOM 9723 N N . LYS A 1 1242 ? 2.848 38.014 7.588 1.00 95.75 1242 LYS A N 1
ATOM 9724 C CA . LYS A 1 1242 ? 3.268 39.125 8.463 1.00 95.75 1242 LYS A CA 1
ATOM 9725 C C . LYS A 1 1242 ? 2.113 40.064 8.783 1.00 95.75 1242 LYS A C 1
ATOM 9727 O O . LYS A 1 1242 ? 1.940 40.433 9.941 1.00 95.75 1242 LYS A O 1
ATOM 9732 N N . ARG A 1 1243 ? 1.277 40.383 7.793 1.00 93.88 1243 ARG A N 1
ATOM 9733 C CA . ARG A 1 1243 ? 0.080 41.205 7.997 1.00 93.88 1243 ARG A CA 1
ATOM 9734 C C . ARG A 1 1243 ? -0.909 40.550 8.962 1.00 93.88 1243 ARG A C 1
ATOM 9736 O O . ARG A 1 1243 ? -1.486 41.244 9.796 1.00 93.88 1243 ARG A O 1
ATOM 9743 N N . MET A 1 1244 ? -1.098 39.232 8.881 1.00 95.62 1244 MET A N 1
ATOM 9744 C CA . MET A 1 1244 ? -1.941 38.496 9.831 1.00 95.62 1244 MET A CA 1
ATOM 9745 C C . MET A 1 1244 ? -1.351 38.469 11.244 1.00 95.62 1244 MET A C 1
ATOM 9747 O O . MET A 1 1244 ? -2.104 38.601 12.207 1.00 95.62 1244 MET A O 1
ATOM 9751 N N . LEU A 1 1245 ? -0.026 38.339 11.378 1.00 96.19 1245 LEU A N 1
ATOM 9752 C CA . LEU A 1 1245 ? 0.661 38.446 12.672 1.00 96.19 1245 LEU A CA 1
ATOM 9753 C C . LEU A 1 1245 ? 0.455 39.834 13.292 1.00 96.19 1245 LEU A C 1
ATOM 9755 O O . LEU A 1 1245 ? 0.075 39.929 14.455 1.00 96.19 1245 LEU A O 1
ATOM 9759 N N . GLU A 1 1246 ? 0.621 40.901 12.509 1.00 95.69 1246 GLU A N 1
ATOM 9760 C CA . GLU A 1 1246 ? 0.378 42.276 12.959 1.00 95.69 1246 GLU A CA 1
ATOM 9761 C C . GLU A 1 1246 ? -1.079 42.499 13.381 1.00 95.69 1246 GLU A C 1
ATOM 9763 O O . GLU A 1 1246 ? -1.333 43.092 14.425 1.00 95.69 1246 GLU A O 1
ATOM 9768 N N . LEU A 1 1247 ? -2.047 41.998 12.605 1.00 94.06 1247 LEU A N 1
ATOM 9769 C CA . LEU A 1 1247 ? -3.476 42.127 12.919 1.00 94.06 1247 LEU A CA 1
ATOM 9770 C C . LEU A 1 1247 ? -3.852 41.412 14.234 1.00 94.06 1247 LEU A C 1
ATOM 9772 O O . LEU A 1 1247 ? -4.771 41.839 14.945 1.00 94.06 1247 LEU A O 1
ATOM 9776 N N . ALA A 1 1248 ? -3.112 40.351 14.562 1.00 94.56 1248 ALA A N 1
ATOM 9777 C CA . ALA A 1 1248 ? -3.211 39.580 15.795 1.00 94.56 1248 ALA A CA 1
ATOM 9778 C C . ALA A 1 1248 ? -2.400 40.159 16.976 1.00 94.56 1248 ALA A C 1
ATOM 9780 O O . ALA A 1 1248 ? -2.386 39.537 18.036 1.00 94.56 1248 ALA A O 1
ATOM 9781 N N . ASP A 1 1249 ? -1.738 41.312 16.809 1.00 94.69 1249 ASP A N 1
ATOM 9782 C CA . ASP A 1 1249 ? -0.847 41.939 17.800 1.00 94.69 1249 ASP A CA 1
ATOM 9783 C C . ASP A 1 1249 ? 0.366 41.058 18.183 1.00 94.69 1249 ASP A C 1
ATOM 9785 O O . ASP A 1 1249 ? 0.838 41.056 19.323 1.00 94.69 1249 ASP A O 1
ATOM 9789 N N . LEU A 1 1250 ? 0.884 40.291 17.215 1.00 95.31 1250 LEU A N 1
ATOM 9790 C CA . LEU A 1 1250 ? 2.030 39.391 17.362 1.00 95.31 1250 LEU A CA 1
ATOM 9791 C C . LEU A 1 1250 ? 3.276 39.925 16.627 1.00 95.31 1250 LEU A C 1
ATOM 9793 O O . LEU A 1 1250 ? 3.152 40.684 15.664 1.00 95.31 1250 LEU A O 1
ATOM 9797 N N . PRO A 1 1251 ? 4.498 39.517 17.028 1.00 95.44 1251 PRO A N 1
ATOM 9798 C CA . PRO A 1 1251 ? 5.721 39.924 16.341 1.00 95.44 1251 PRO A CA 1
ATOM 9799 C C . PRO A 1 1251 ? 5.729 39.475 14.877 1.00 95.44 1251 PRO A C 1
ATOM 9801 O O . PRO A 1 1251 ? 5.555 38.292 14.581 1.00 95.44 1251 PRO A O 1
ATOM 9804 N N . SER A 1 1252 ? 6.032 40.395 13.961 1.00 94.44 1252 SER A N 1
ATOM 9805 C CA . SER A 1 1252 ? 6.120 40.109 12.521 1.00 94.44 1252 SER A CA 1
ATOM 9806 C C . SER A 1 1252 ? 7.248 39.134 12.149 1.00 94.44 1252 SER A C 1
ATOM 9808 O O . SER A 1 1252 ? 7.255 38.589 11.049 1.00 94.44 1252 SER A O 1
ATOM 9810 N N . SER A 1 1253 ? 8.194 38.874 13.058 1.00 94.88 1253 SER A N 1
ATOM 9811 C CA . SER A 1 1253 ? 9.230 37.847 12.899 1.00 94.88 1253 SER A CA 1
ATOM 9812 C C . SER A 1 1253 ? 8.720 36.415 13.098 1.00 94.88 1253 SER A C 1
ATOM 9814 O O . SER A 1 1253 ? 9.424 35.480 12.724 1.00 94.88 1253 SER A O 1
ATOM 9816 N N . GLY A 1 1254 ? 7.551 36.221 13.727 1.00 94.12 1254 GLY A N 1
ATOM 9817 C CA . GLY A 1 1254 ? 7.075 34.900 14.164 1.00 94.12 1254 GLY A CA 1
ATOM 9818 C C . GLY A 1 1254 ? 7.856 34.311 15.351 1.00 94.12 1254 GLY A C 1
ATOM 9819 O O . GLY A 1 1254 ? 7.674 33.145 15.701 1.00 94.12 1254 GLY A O 1
ATOM 9820 N N . GLN A 1 1255 ? 8.737 35.101 15.973 1.00 96.75 1255 GLN A N 1
ATOM 9821 C CA . GLN A 1 1255 ? 9.590 34.682 17.085 1.00 96.75 1255 GLN A CA 1
ATOM 9822 C C . GLN A 1 1255 ? 9.318 35.515 18.333 1.00 96.75 1255 GLN A C 1
ATOM 9824 O O . GLN A 1 1255 ? 9.059 36.716 18.248 1.00 96.75 1255 GLN A O 1
ATOM 9829 N N . THR A 1 1256 ? 9.428 34.889 19.502 1.00 96.31 1256 THR A N 1
ATOM 9830 C CA . THR A 1 1256 ? 9.217 35.548 20.796 1.00 96.31 1256 THR A CA 1
ATOM 9831 C C . THR A 1 1256 ? 10.241 35.089 21.831 1.00 96.31 1256 THR A C 1
ATOM 9833 O O . THR A 1 1256 ? 10.910 34.066 21.658 1.00 96.31 1256 THR A O 1
ATOM 9836 N N . GLN A 1 1257 ? 10.384 35.867 22.901 1.00 96.81 1257 GLN A N 1
ATOM 9837 C CA . GLN A 1 1257 ? 11.201 35.507 24.052 1.00 96.81 1257 GLN A CA 1
ATOM 9838 C C . GLN A 1 1257 ? 10.506 34.387 24.840 1.00 96.81 1257 GLN A C 1
ATOM 9840 O O . GLN A 1 1257 ? 9.341 34.517 25.221 1.00 96.81 1257 GLN A O 1
ATOM 9845 N N . LEU A 1 1258 ? 11.236 33.301 25.093 1.00 96.88 1258 LEU A N 1
ATOM 9846 C CA . LEU A 1 1258 ? 10.813 32.214 25.975 1.00 96.88 1258 LEU A CA 1
ATOM 9847 C C . LEU A 1 1258 ? 11.623 32.240 27.277 1.00 96.88 1258 LEU A C 1
ATOM 9849 O O . LEU A 1 1258 ? 12.742 32.769 27.316 1.00 96.88 1258 LEU A O 1
ATOM 9853 N N . TYR A 1 1259 ? 11.055 31.633 28.311 1.00 97.94 1259 TYR A N 1
ATOM 9854 C CA . TYR A 1 1259 ? 11.666 31.415 29.618 1.00 97.94 1259 TYR A CA 1
ATOM 9855 C C . TYR A 1 1259 ? 11.705 29.917 29.919 1.00 97.94 1259 TYR A C 1
ATOM 9857 O O . TYR A 1 1259 ? 10.794 29.178 29.532 1.00 97.94 1259 TYR A O 1
ATOM 9865 N N . ASP A 1 1260 ? 12.772 29.469 30.570 1.00 96.94 1260 ASP A N 1
ATOM 9866 C CA . ASP A 1 1260 ? 12.935 28.082 30.995 1.00 96.94 1260 ASP A CA 1
ATOM 9867 C C . ASP A 1 1260 ? 11.998 27.793 32.175 1.00 96.94 1260 ASP A C 1
ATOM 9869 O O . ASP A 1 1260 ? 12.071 28.470 33.199 1.00 96.94 1260 ASP A O 1
ATOM 9873 N N . GLY A 1 1261 ? 11.128 26.786 32.056 1.00 95.56 1261 GLY A N 1
ATOM 9874 C CA . GLY A 1 1261 ? 10.226 26.380 33.139 1.00 95.56 1261 GLY A CA 1
ATOM 9875 C C . GLY A 1 1261 ? 10.956 25.924 34.409 1.00 95.56 1261 GLY A C 1
ATOM 9876 O O . GLY A 1 1261 ? 10.465 26.112 35.520 1.00 95.56 1261 GLY A O 1
ATOM 9877 N N . ARG A 1 1262 ? 12.183 25.404 34.275 1.00 95.12 1262 ARG A N 1
ATOM 9878 C CA . ARG A 1 1262 ? 12.961 24.852 35.395 1.00 95.12 1262 ARG A CA 1
ATOM 9879 C C . ARG A 1 1262 ? 13.677 25.914 36.213 1.00 95.12 1262 ARG A C 1
ATOM 9881 O O . ARG A 1 1262 ? 13.735 25.816 37.437 1.00 95.12 1262 ARG A O 1
ATOM 9888 N N . THR A 1 1263 ? 14.288 26.886 35.541 1.00 96.38 1263 THR A N 1
ATOM 9889 C CA . THR A 1 1263 ? 15.118 27.919 36.186 1.00 96.38 1263 THR A CA 1
ATOM 9890 C C . THR A 1 1263 ? 14.414 29.271 36.273 1.00 96.38 1263 THR A C 1
ATOM 9892 O O . THR A 1 1263 ? 14.785 30.096 37.107 1.00 96.38 1263 THR A O 1
ATOM 9895 N N . GLY A 1 1264 ? 13.407 29.512 35.428 1.00 94.31 1264 GLY A N 1
ATOM 9896 C CA . GLY A 1 1264 ? 12.768 30.814 35.233 1.00 94.31 1264 GLY A CA 1
ATOM 9897 C C . GLY A 1 1264 ? 13.618 31.810 34.435 1.00 94.31 1264 GLY A C 1
ATOM 9898 O O . GLY A 1 1264 ? 13.201 32.953 34.237 1.00 94.31 1264 GLY A O 1
ATOM 9899 N N . GLU A 1 1265 ? 14.814 31.417 33.987 1.00 96.62 1265 GLU A N 1
ATOM 9900 C CA . GLU A 1 1265 ? 15.711 32.285 33.227 1.00 96.62 1265 GLU A CA 1
ATOM 9901 C C . GLU A 1 1265 ? 15.223 32.455 31.783 1.00 96.62 1265 GLU A C 1
ATOM 9903 O O . GLU A 1 1265 ? 14.632 31.559 31.180 1.00 96.62 1265 GLU A O 1
ATOM 9908 N N . ALA A 1 1266 ? 15.465 33.633 31.212 1.00 96.38 1266 ALA A N 1
ATOM 9909 C CA . ALA A 1 1266 ? 15.164 33.900 29.812 1.00 96.38 1266 ALA A CA 1
ATOM 9910 C C . ALA A 1 1266 ? 16.187 33.197 28.905 1.00 96.38 1266 ALA A C 1
ATOM 9912 O O . ALA A 1 1266 ? 17.385 33.258 29.173 1.00 96.38 1266 ALA A O 1
ATOM 9913 N N . PHE A 1 1267 ? 15.745 32.596 27.797 1.00 96.25 1267 PHE A N 1
ATOM 9914 C CA . PHE A 1 1267 ? 16.675 32.058 26.797 1.00 96.25 1267 PHE A CA 1
ATOM 9915 C C . PHE A 1 1267 ? 17.459 33.168 26.083 1.00 96.25 1267 PHE A C 1
ATOM 9917 O O . PHE A 1 1267 ? 16.912 34.224 25.772 1.00 96.25 1267 PHE A O 1
ATOM 9924 N N . ASP A 1 1268 ? 18.714 32.898 25.715 1.00 95.69 1268 ASP A N 1
ATOM 9925 C CA . ASP A 1 1268 ? 19.596 33.877 25.053 1.00 95.69 1268 ASP A CA 1
ATOM 9926 C C . ASP A 1 1268 ? 19.083 34.376 23.688 1.00 95.69 1268 ASP A C 1
ATOM 9928 O O . ASP A 1 1268 ? 19.550 35.392 23.167 1.00 95.69 1268 ASP A O 1
ATOM 9932 N N . ARG A 1 1269 ? 18.159 33.640 23.056 1.00 95.56 1269 ARG A N 1
ATOM 9933 C CA . ARG A 1 1269 ? 17.606 33.957 21.734 1.00 95.56 1269 ARG A CA 1
ATOM 9934 C C . ARG A 1 1269 ? 16.094 33.810 21.717 1.00 95.56 1269 ARG A C 1
ATOM 9936 O O . ARG A 1 1269 ? 15.525 32.929 22.360 1.00 95.56 1269 ARG A O 1
ATOM 9943 N N . HIS A 1 1270 ? 15.460 34.639 20.895 1.00 96.25 1270 HIS A N 1
ATOM 9944 C CA . HIS A 1 1270 ? 14.055 34.460 20.561 1.00 96.25 1270 HIS A CA 1
ATOM 9945 C C . HIS A 1 1270 ? 13.877 33.157 19.781 1.00 96.25 1270 HIS A C 1
ATOM 9947 O O . HIS A 1 1270 ? 14.725 32.775 18.973 1.00 96.25 1270 HIS A O 1
ATOM 9953 N N . THR A 1 1271 ? 12.768 32.479 20.041 1.00 96.88 1271 THR A N 1
ATOM 9954 C CA . THR A 1 1271 ? 12.460 31.167 19.476 1.00 96.88 1271 THR A CA 1
ATOM 9955 C C . THR A 1 1271 ? 11.210 31.274 18.616 1.00 96.88 1271 THR A C 1
ATOM 9957 O O . THR A 1 1271 ? 10.295 32.037 18.934 1.00 96.88 1271 THR A O 1
ATOM 9960 N N . THR A 1 1272 ? 11.165 30.524 17.515 1.00 97.25 1272 THR A N 1
ATOM 9961 C CA . THR A 1 1272 ? 9.944 30.381 16.716 1.00 97.25 1272 THR A CA 1
ATOM 9962 C C . THR A 1 1272 ? 8.916 29.592 17.515 1.00 97.25 1272 THR A C 1
ATOM 9964 O O . THR A 1 1272 ? 9.168 28.444 17.891 1.00 97.25 1272 THR A O 1
ATOM 9967 N N . VAL A 1 1273 ? 7.767 30.221 17.754 1.00 96.62 1273 VAL A N 1
ATOM 9968 C CA . VAL A 1 1273 ? 6.645 29.661 18.510 1.00 96.62 1273 VAL A CA 1
ATOM 9969 C C . VAL A 1 1273 ? 5.377 29.839 17.692 1.00 96.62 1273 VAL A C 1
ATOM 9971 O O . VAL A 1 1273 ? 5.171 30.885 17.080 1.00 96.62 1273 VAL A O 1
ATOM 9974 N N . GLY A 1 1274 ? 4.524 28.822 17.674 1.00 97.12 1274 GLY A N 1
ATOM 9975 C CA . GLY A 1 1274 ? 3.260 28.902 16.957 1.00 97.12 1274 GLY A CA 1
ATOM 9976 C C . GLY A 1 1274 ? 2.488 27.597 16.944 1.00 97.12 1274 GLY A C 1
ATOM 9977 O O . GLY A 1 1274 ? 2.898 26.623 17.568 1.00 97.12 1274 GLY A O 1
ATOM 9978 N N . TYR A 1 1275 ? 1.366 27.564 16.229 1.00 98.06 1275 TYR A N 1
ATOM 9979 C CA . TYR A 1 1275 ? 0.533 26.364 16.160 1.00 98.06 1275 TYR A CA 1
ATOM 9980 C C . TYR A 1 1275 ? 0.813 25.559 14.894 1.00 98.06 1275 TYR A C 1
ATOM 9982 O O . TYR A 1 1275 ? 0.691 26.088 13.796 1.00 98.06 1275 TYR A O 1
ATOM 9990 N N . MET A 1 1276 ? 1.108 24.268 15.050 1.00 97.88 1276 MET A N 1
ATOM 9991 C CA . MET A 1 1276 ? 1.200 23.307 13.942 1.00 97.88 1276 MET A CA 1
ATOM 9992 C C . MET A 1 1276 ? 0.119 22.235 14.092 1.00 97.88 1276 MET A C 1
ATOM 9994 O O . MET A 1 1276 ? -0.158 21.794 15.214 1.00 97.88 1276 MET A O 1
ATOM 9998 N N . HIS A 1 1277 ? -0.482 21.788 12.987 1.00 97.88 1277 HIS A N 1
ATOM 9999 C CA . HIS A 1 1277 ? -1.414 20.663 13.003 1.00 97.88 1277 HIS A CA 1
ATOM 10000 C C . HIS A 1 1277 ? -0.647 19.333 13.052 1.00 97.88 1277 HIS A C 1
ATOM 10002 O O . HIS A 1 1277 ? 0.005 18.935 12.085 1.00 97.88 1277 HIS A O 1
ATOM 10008 N N . TYR A 1 1278 ? -0.728 18.638 14.186 1.00 96.19 1278 TYR A N 1
ATOM 10009 C CA . TYR A 1 1278 ? 0.020 17.412 14.459 1.00 96.19 1278 TYR A CA 1
ATOM 10010 C C . TYR A 1 1278 ? -0.897 16.187 14.547 1.00 96.19 1278 TYR A C 1
ATOM 10012 O O . TYR A 1 1278 ? -2.058 16.272 14.955 1.00 96.19 1278 TYR A O 1
ATOM 10020 N N . LEU A 1 1279 ? -0.362 15.030 14.156 1.00 97.31 1279 LEU A N 1
ATOM 10021 C CA . LEU A 1 1279 ? -1.096 13.777 13.981 1.00 97.31 1279 LEU A CA 1
ATOM 10022 C C . LEU A 1 1279 ? -0.496 12.668 14.859 1.00 97.31 1279 LEU A C 1
ATOM 10024 O O . LEU A 1 1279 ? 0.726 12.503 14.920 1.00 97.31 1279 LEU A O 1
ATOM 10028 N N . LYS A 1 1280 ? -1.355 11.849 15.481 1.00 97.31 1280 LYS A N 1
ATOM 10029 C CA . LYS A 1 1280 ? -0.965 10.564 16.088 1.00 97.31 1280 LYS A CA 1
ATOM 10030 C C . LYS A 1 1280 ? -1.078 9.469 15.032 1.00 97.31 1280 LYS A C 1
ATOM 10032 O O . LYS A 1 1280 ? -2.142 9.300 14.439 1.00 97.31 1280 LYS A O 1
ATOM 10037 N N . LEU A 1 1281 ? 0.003 8.736 14.776 1.00 96.69 1281 LEU A N 1
ATOM 10038 C CA . LEU A 1 1281 ? 0.013 7.678 13.761 1.00 96.69 1281 LEU A CA 1
ATOM 10039 C C . LEU A 1 1281 ? -0.444 6.339 14.352 1.00 96.69 1281 LEU A C 1
ATOM 10041 O O . LEU A 1 1281 ? -0.276 6.090 15.542 1.00 96.69 1281 LEU A O 1
ATOM 10045 N N . ASN A 1 1282 ? -0.912 5.419 13.504 1.00 94.25 1282 ASN A N 1
ATOM 10046 C CA . ASN A 1 1282 ? -1.308 4.053 13.894 1.00 94.25 1282 ASN A CA 1
ATOM 10047 C C . ASN A 1 1282 ? -0.115 3.137 14.275 1.00 94.25 1282 ASN A C 1
ATOM 10049 O O . ASN A 1 1282 ? -0.186 1.914 14.210 1.00 94.25 1282 ASN A O 1
ATOM 10053 N N . HIS A 1 1283 ? 1.032 3.726 14.616 1.00 93.06 1283 HIS A N 1
ATOM 10054 C CA . HIS A 1 1283 ? 2.233 3.034 15.075 1.00 93.06 1283 HIS A CA 1
ATOM 10055 C C . HIS A 1 1283 ? 2.351 3.225 16.584 1.00 93.06 1283 HIS A C 1
ATOM 10057 O O . HIS A 1 1283 ? 3.156 4.031 17.052 1.00 93.06 1283 HIS A O 1
ATOM 10063 N N . LEU A 1 1284 ? 1.504 2.501 17.310 1.00 92.81 1284 LEU A N 1
ATOM 10064 C CA . LEU A 1 1284 ? 1.421 2.575 18.763 1.00 92.81 1284 LEU A CA 1
ATOM 10065 C C . LEU A 1 1284 ? 2.436 1.643 19.410 1.00 92.81 1284 LEU A C 1
ATOM 10067 O O . LEU A 1 1284 ? 2.622 0.511 18.948 1.00 92.81 1284 LEU A O 1
ATOM 10071 N N . VAL A 1 1285 ? 3.071 2.096 20.488 1.00 93.56 1285 VAL A N 1
ATOM 10072 C CA . VAL A 1 1285 ? 4.088 1.300 21.187 1.00 93.56 1285 VAL A CA 1
ATOM 10073 C C . VAL A 1 1285 ? 3.506 -0.005 21.731 1.00 93.56 1285 VAL A C 1
ATOM 10075 O O . VAL A 1 1285 ? 4.138 -1.049 21.577 1.00 93.56 1285 VAL A O 1
ATOM 10078 N N . ASP A 1 1286 ? 2.267 0.008 22.230 1.00 88.31 1286 ASP A N 1
ATOM 10079 C CA . ASP A 1 1286 ? 1.595 -1.183 22.768 1.00 88.31 1286 ASP A CA 1
ATOM 10080 C C . ASP A 1 1286 ? 1.454 -2.298 21.731 1.00 88.31 1286 ASP A C 1
ATOM 10082 O O . ASP A 1 1286 ? 1.575 -3.475 22.065 1.00 88.31 1286 ASP A O 1
ATOM 10086 N N . ASP A 1 1287 ? 1.252 -1.959 20.454 1.00 86.25 1287 ASP A N 1
ATOM 10087 C CA . ASP A 1 1287 ? 1.132 -2.952 19.380 1.00 86.25 1287 ASP A CA 1
ATOM 10088 C C . ASP A 1 1287 ? 2.492 -3.510 18.957 1.00 86.25 1287 ASP A C 1
ATOM 10090 O O . ASP A 1 1287 ? 2.573 -4.649 18.492 1.00 86.25 1287 ASP A O 1
ATOM 10094 N N . LYS A 1 1288 ? 3.560 -2.726 19.136 1.00 87.00 1288 LYS A N 1
ATOM 10095 C CA . LYS A 1 1288 ? 4.931 -3.077 18.739 1.00 87.00 1288 LYS A CA 1
ATOM 10096 C C . LYS A 1 1288 ? 5.706 -3.791 19.836 1.00 87.00 1288 LYS A C 1
ATOM 10098 O O . LYS A 1 1288 ? 6.533 -4.645 19.521 1.00 87.00 1288 LYS A O 1
ATOM 10103 N N . MET A 1 1289 ? 5.440 -3.467 21.097 1.00 88.50 1289 MET A N 1
ATOM 10104 C CA . MET A 1 1289 ? 6.076 -4.110 22.235 1.00 88.50 1289 MET A CA 1
ATOM 10105 C C . MET A 1 1289 ? 5.699 -5.594 22.263 1.00 88.50 1289 MET A C 1
ATOM 10107 O O . MET A 1 1289 ? 4.522 -5.970 22.228 1.00 88.50 1289 MET A O 1
ATOM 10111 N N . HIS A 1 1290 ? 6.723 -6.443 22.311 1.00 87.12 1290 HIS A N 1
ATOM 10112 C CA . HIS A 1 1290 ? 6.584 -7.890 22.376 1.00 87.12 1290 HIS A CA 1
ATOM 10113 C C . HIS A 1 1290 ? 7.778 -8.501 23.106 1.00 87.12 1290 HIS A C 1
ATOM 10115 O O . HIS A 1 1290 ? 8.926 -8.162 22.822 1.00 87.12 1290 HIS A O 1
ATOM 10121 N N . ALA A 1 1291 ? 7.498 -9.434 24.008 1.00 87.88 1291 ALA A N 1
ATOM 10122 C CA . ALA A 1 1291 ? 8.502 -10.168 24.759 1.00 87.88 1291 ALA A CA 1
ATOM 10123 C C . ALA A 1 1291 ? 8.095 -11.640 24.873 1.00 87.88 1291 ALA A C 1
ATOM 10125 O O . ALA A 1 1291 ? 6.909 -11.974 24.914 1.00 87.88 1291 ALA A O 1
ATOM 10126 N N . ARG A 1 1292 ? 9.094 -12.523 24.925 1.00 87.69 1292 ARG A N 1
ATOM 10127 C CA . ARG A 1 1292 ? 8.909 -13.967 25.074 1.00 87.69 1292 ARG A CA 1
ATOM 10128 C C . ARG A 1 1292 ? 10.028 -14.544 25.925 1.00 87.69 1292 ARG A C 1
ATOM 10130 O O . ARG A 1 1292 ? 11.195 -14.288 25.651 1.00 87.69 1292 ARG A O 1
ATOM 10137 N N . SER A 1 1293 ? 9.655 -15.369 26.897 1.00 88.81 1293 SER A N 1
ATOM 10138 C CA . SER A 1 1293 ? 10.563 -16.276 27.601 1.00 88.81 1293 SER A CA 1
ATOM 10139 C C . SER A 1 1293 ? 10.429 -17.686 27.019 1.00 88.81 1293 SER A C 1
ATOM 10141 O O . SER A 1 1293 ? 11.315 -18.161 26.316 1.00 88.81 1293 SER A O 1
ATOM 10143 N N . THR A 1 1294 ? 9.267 -18.308 27.208 1.00 87.50 1294 THR A N 1
ATOM 10144 C CA . THR A 1 1294 ? 8.858 -19.587 26.612 1.00 87.50 1294 THR A CA 1
ATOM 10145 C C . THR A 1 1294 ? 7.555 -19.405 25.830 1.00 87.50 1294 THR A C 1
ATOM 10147 O O . THR A 1 1294 ? 6.874 -18.387 25.952 1.00 87.50 1294 THR A O 1
ATOM 10150 N N . GLY A 1 1295 ? 7.211 -20.354 24.962 1.00 87.94 1295 GLY A N 1
ATOM 10151 C CA . GLY A 1 1295 ? 5.990 -20.261 24.166 1.00 87.94 1295 GLY A CA 1
ATOM 10152 C C . GLY A 1 1295 ? 5.799 -21.465 23.253 1.00 87.94 1295 GLY A C 1
ATOM 10153 O O . GLY A 1 1295 ? 6.537 -22.441 23.370 1.00 87.94 1295 GLY A O 1
ATOM 10154 N N . PRO A 1 1296 ? 4.836 -21.408 22.324 1.00 89.06 1296 PRO A N 1
ATOM 10155 C CA . PRO A 1 1296 ? 4.630 -22.488 21.374 1.00 89.06 1296 PRO A CA 1
ATOM 10156 C C . PRO A 1 1296 ? 5.822 -22.622 20.417 1.00 89.06 1296 PRO A C 1
ATOM 10158 O O . PRO A 1 1296 ? 6.533 -21.653 20.117 1.00 89.06 1296 PRO A O 1
ATOM 10161 N N . TYR A 1 1297 ? 6.007 -23.846 19.932 1.00 92.00 1297 TYR A N 1
ATOM 10162 C CA . TYR A 1 1297 ? 7.036 -24.222 18.973 1.00 92.00 1297 TYR A CA 1
ATOM 10163 C C . TYR A 1 1297 ? 6.384 -24.808 17.719 1.00 92.00 1297 TYR A C 1
ATOM 10165 O O . TYR A 1 1297 ? 5.304 -25.400 17.774 1.00 92.00 1297 TYR A O 1
ATOM 10173 N N . SER A 1 1298 ? 7.042 -24.620 16.582 1.00 91.50 1298 SER A N 1
ATOM 10174 C CA . SER A 1 1298 ? 6.691 -25.231 15.308 1.00 91.50 1298 SER A CA 1
ATOM 10175 C C . SER A 1 1298 ? 6.722 -26.749 15.429 1.00 91.50 1298 SER A C 1
ATOM 10177 O O . SER A 1 1298 ? 7.662 -27.317 15.979 1.00 91.50 1298 SER A O 1
ATOM 10179 N N . LEU A 1 1299 ? 5.710 -27.412 14.871 1.00 90.56 1299 LEU A N 1
ATOM 10180 C CA . LEU A 1 1299 ? 5.633 -28.870 14.885 1.00 90.56 1299 LEU A CA 1
ATOM 10181 C C . LEU A 1 1299 ? 6.783 -29.514 14.096 1.00 90.56 1299 LEU A C 1
ATOM 10183 O O . LEU A 1 1299 ? 7.290 -30.554 14.502 1.00 90.56 1299 LEU A O 1
ATOM 10187 N N . VAL A 1 1300 ? 7.172 -28.895 12.976 1.00 89.81 1300 VAL A N 1
ATOM 10188 C CA . VAL A 1 1300 ? 8.148 -29.455 12.029 1.00 89.81 1300 VAL A CA 1
ATOM 10189 C C . VAL A 1 1300 ? 9.573 -29.150 12.470 1.00 89.81 1300 VAL A C 1
ATOM 10191 O O . VAL A 1 1300 ? 10.376 -30.055 12.628 1.00 89.81 1300 VAL A O 1
ATOM 10194 N N . THR A 1 1301 ? 9.886 -27.872 12.684 1.00 92.12 1301 THR A N 1
ATOM 10195 C CA . THR A 1 1301 ? 11.264 -27.426 12.939 1.00 92.12 1301 THR A CA 1
ATOM 10196 C C . THR A 1 1301 ? 11.625 -27.379 14.419 1.00 92.12 1301 THR A C 1
ATOM 10198 O O . THR A 1 1301 ? 12.770 -27.102 14.743 1.00 92.12 1301 THR A O 1
ATOM 10201 N N . GLN A 1 1302 ? 10.656 -27.563 15.326 1.00 93.44 1302 GLN A N 1
ATOM 10202 C CA . GLN A 1 1302 ? 10.813 -27.376 16.777 1.00 93.44 1302 GLN A CA 1
ATOM 10203 C C . GLN A 1 1302 ? 11.312 -25.989 17.207 1.00 93.44 1302 GLN A C 1
ATOM 10205 O O . GLN A 1 1302 ? 11.586 -25.781 18.386 1.00 93.44 1302 GLN A O 1
ATOM 10210 N N . GLN A 1 1303 ? 11.343 -25.018 16.293 1.00 93.75 1303 GLN A N 1
ATOM 10211 C CA . GLN A 1 1303 ? 11.711 -23.633 16.566 1.00 93.75 1303 GLN A CA 1
ATOM 10212 C C . GLN A 1 1303 ? 10.540 -22.849 17.166 1.00 93.75 1303 GLN A C 1
ATOM 10214 O O . GLN A 1 1303 ? 9.380 -23.188 16.919 1.00 93.75 1303 GLN A O 1
ATOM 10219 N N . PRO A 1 1304 ? 10.805 -21.780 17.932 1.00 93.50 1304 PRO A N 1
ATOM 10220 C CA . PRO A 1 1304 ? 9.791 -20.804 18.311 1.00 93.50 1304 PRO A CA 1
ATOM 10221 C C . PRO A 1 1304 ? 8.902 -20.385 17.137 1.00 93.50 1304 PRO A C 1
ATOM 10223 O O . PRO A 1 1304 ? 9.404 -20.125 16.044 1.00 93.50 1304 PRO A O 1
ATOM 10226 N N . LEU A 1 1305 ? 7.588 -20.275 17.357 1.00 92.31 1305 LEU A N 1
ATOM 10227 C CA . LEU A 1 1305 ? 6.706 -19.670 16.352 1.00 92.31 1305 LEU A CA 1
ATOM 10228 C C . LEU A 1 1305 ? 7.087 -18.202 16.092 1.00 92.31 1305 LEU A C 1
ATOM 10230 O O . LEU A 1 1305 ? 7.816 -17.594 16.873 1.00 92.31 1305 LEU A O 1
ATOM 10234 N N . GLY A 1 1306 ? 6.596 -17.622 14.998 1.00 86.38 1306 GLY A N 1
ATOM 10235 C CA . GLY A 1 1306 ? 6.831 -16.219 14.653 1.00 86.38 1306 GLY A CA 1
ATOM 10236 C C . GLY A 1 1306 ? 5.651 -15.315 15.019 1.00 86.38 1306 GLY A C 1
ATOM 10237 O O . GLY A 1 1306 ? 4.495 -15.671 14.806 1.00 86.38 1306 GLY A O 1
ATOM 10238 N N . GLY A 1 1307 ? 5.946 -14.105 15.500 1.00 81.50 1307 GLY A N 1
ATOM 10239 C CA . GLY A 1 1307 ? 4.967 -13.021 15.644 1.00 81.50 1307 GLY A CA 1
ATOM 10240 C C . GLY A 1 1307 ? 4.240 -12.941 16.994 1.00 81.50 1307 GLY A C 1
ATOM 10241 O O . GLY A 1 1307 ? 4.056 -13.929 17.703 1.00 81.50 1307 GLY A O 1
ATOM 10242 N N . LYS A 1 1308 ? 3.790 -11.725 17.335 1.00 81.00 1308 LYS A N 1
ATOM 10243 C CA . LYS A 1 1308 ? 3.167 -11.386 18.629 1.00 81.00 1308 LYS A CA 1
ATOM 10244 C C . LYS A 1 1308 ? 1.906 -12.205 18.927 1.00 81.00 1308 LYS A C 1
ATOM 10246 O O . LYS A 1 1308 ? 1.753 -12.706 20.034 1.00 81.00 1308 LYS A O 1
ATOM 10251 N N . ALA A 1 1309 ? 1.042 -12.403 17.928 1.00 76.25 1309 ALA A N 1
ATOM 10252 C CA . ALA A 1 1309 ? -0.227 -13.124 18.085 1.00 76.25 1309 ALA A CA 1
ATOM 10253 C C . ALA A 1 1309 ? -0.057 -14.590 18.530 1.00 76.25 1309 ALA A C 1
ATOM 10255 O O . ALA A 1 1309 ? -0.956 -15.154 19.144 1.00 76.25 1309 ALA A O 1
ATOM 10256 N N . GLN A 1 1310 ? 1.093 -15.202 18.230 1.00 80.69 1310 GLN A N 1
ATOM 10257 C CA . GLN A 1 1310 ? 1.414 -16.581 18.605 1.00 80.69 1310 GLN A CA 1
ATOM 10258 C C . GLN A 1 1310 ? 2.385 -16.655 19.790 1.00 80.69 1310 GLN A C 1
ATOM 10260 O O . GLN A 1 1310 ? 2.920 -17.727 20.054 1.00 80.69 1310 GLN A O 1
ATOM 10265 N N . PHE A 1 1311 ? 2.660 -15.536 20.478 1.00 81.88 1311 PHE A N 1
ATOM 10266 C CA . PHE A 1 1311 ? 3.759 -15.442 21.448 1.00 81.88 1311 PHE A CA 1
ATOM 10267 C C . PHE A 1 1311 ? 5.081 -15.988 20.874 1.00 81.88 1311 PHE A C 1
ATOM 10269 O O . PHE A 1 1311 ? 5.781 -16.793 21.494 1.00 81.88 1311 PHE A O 1
ATOM 10276 N N . GLY A 1 1312 ? 5.387 -15.590 19.638 1.00 87.12 1312 GLY A N 1
ATOM 10277 C CA . GLY A 1 1312 ? 6.534 -16.067 18.878 1.00 87.12 1312 GLY A CA 1
ATOM 10278 C C . GLY A 1 1312 ? 7.872 -15.454 19.296 1.00 87.12 1312 GLY A C 1
ATOM 10279 O O . GLY A 1 1312 ? 7.911 -14.430 19.972 1.00 87.12 1312 GLY A O 1
ATOM 10280 N N . GLY A 1 1313 ? 8.987 -16.082 18.930 1.00 88.69 1313 GLY A N 1
ATOM 10281 C CA . GLY A 1 1313 ? 10.332 -15.546 19.167 1.00 88.69 1313 GLY A CA 1
ATOM 10282 C C . GLY A 1 1313 ? 10.735 -14.481 18.144 1.00 88.69 1313 GLY A C 1
ATOM 10283 O O . GLY A 1 1313 ? 10.124 -14.355 17.079 1.00 88.69 1313 GLY A O 1
ATOM 10284 N N . GLN A 1 1314 ? 11.781 -13.714 18.456 1.00 92.75 1314 GLN A N 1
ATOM 10285 C CA . GLN A 1 1314 ? 12.474 -12.885 17.472 1.00 92.75 1314 GLN A CA 1
ATOM 10286 C C . GLN A 1 1314 ? 13.292 -13.777 16.535 1.00 92.75 1314 GLN A C 1
ATOM 10288 O O . GLN A 1 1314 ? 13.871 -14.777 16.956 1.00 92.75 1314 GLN A O 1
ATOM 10293 N N . ARG A 1 1315 ? 13.354 -13.406 15.254 1.00 93.06 1315 ARG A N 1
ATOM 10294 C CA . ARG A 1 1315 ? 14.217 -14.093 14.295 1.00 93.06 1315 ARG A CA 1
ATOM 10295 C C . ARG A 1 1315 ? 15.657 -13.634 14.512 1.00 93.06 1315 ARG A C 1
ATOM 10297 O O . ARG A 1 1315 ? 15.945 -12.461 14.307 1.00 93.06 1315 ARG A O 1
ATOM 10304 N N . PHE A 1 1316 ? 16.532 -14.562 14.879 1.00 94.25 1316 PHE A N 1
ATOM 10305 C CA . PHE A 1 1316 ? 17.978 -14.361 14.858 1.00 94.25 1316 PHE A CA 1
ATOM 10306 C C . PHE A 1 1316 ? 18.488 -14.770 13.471 1.00 94.25 1316 PHE A C 1
ATOM 10308 O O . PHE A 1 1316 ? 18.378 -15.937 13.092 1.00 94.25 1316 PHE A O 1
ATOM 10315 N N . GLY A 1 1317 ? 18.874 -13.789 12.655 1.00 94.12 1317 GLY A N 1
ATOM 10316 C CA . GLY A 1 1317 ? 19.216 -13.979 11.252 1.00 94.12 1317 GLY A CA 1
ATOM 10317 C C . GLY A 1 1317 ? 20.712 -14.161 11.013 1.00 94.12 1317 GLY A C 1
ATOM 10318 O O . GLY A 1 1317 ? 21.524 -14.212 11.931 1.00 94.12 1317 GLY A O 1
ATOM 10319 N N . GLU A 1 1318 ? 21.066 -14.259 9.735 1.00 96.31 1318 GLU A N 1
ATOM 10320 C CA . GLU A 1 1318 ? 22.442 -14.476 9.282 1.00 96.31 1318 GLU A CA 1
ATOM 10321 C C . GLU A 1 1318 ? 23.375 -13.315 9.664 1.00 96.31 1318 GLU A C 1
ATOM 10323 O O . GLU A 1 1318 ? 24.480 -13.542 10.149 1.00 96.31 1318 GLU A O 1
ATOM 10328 N N . MET A 1 1319 ? 22.916 -12.066 9.534 1.00 96.00 1319 MET A N 1
ATOM 10329 C CA . MET A 1 1319 ? 23.728 -10.898 9.894 1.00 96.00 1319 MET A CA 1
ATOM 10330 C C . MET A 1 1319 ? 23.987 -10.817 11.403 1.00 96.00 1319 MET A C 1
ATOM 10332 O O . MET A 1 1319 ? 25.074 -10.418 11.821 1.00 96.00 1319 MET A O 1
ATOM 10336 N N . GLU A 1 1320 ? 23.016 -11.208 12.232 1.00 96.00 1320 GLU A N 1
ATOM 10337 C CA . GLU A 1 1320 ? 23.193 -11.249 13.684 1.00 96.00 1320 GLU A CA 1
ATOM 10338 C C . GLU A 1 1320 ? 24.150 -12.374 14.115 1.00 96.00 1320 GLU A C 1
ATOM 10340 O O . GLU A 1 1320 ? 24.922 -12.192 15.060 1.00 96.00 1320 GLU A O 1
ATOM 10345 N N . VAL A 1 1321 ? 24.157 -13.504 13.395 1.00 96.00 1321 VAL A N 1
ATOM 10346 C CA . VAL A 1 1321 ? 25.156 -14.573 13.565 1.00 96.00 1321 VAL A CA 1
ATOM 10347 C C . VAL A 1 1321 ? 26.560 -14.044 13.272 1.00 96.00 1321 VAL A C 1
ATOM 10349 O O . VAL A 1 1321 ? 27.427 -14.147 14.140 1.00 96.00 1321 VAL A O 1
ATOM 10352 N N . TRP A 1 1322 ? 26.771 -13.391 12.121 1.00 97.38 1322 TRP A N 1
ATOM 10353 C CA . TRP A 1 1322 ? 28.071 -12.801 11.771 1.00 97.38 1322 TRP A CA 1
ATOM 10354 C C . TRP A 1 1322 ? 28.552 -11.782 12.807 1.00 97.38 1322 TRP A C 1
ATOM 10356 O O . TRP A 1 1322 ? 29.746 -11.703 13.096 1.00 97.38 1322 TRP A O 1
ATOM 10366 N N . ALA A 1 1323 ? 27.632 -11.018 13.403 1.00 97.12 1323 ALA A N 1
ATOM 10367 C CA . ALA A 1 1323 ? 27.972 -10.084 14.469 1.00 97.12 1323 ALA A CA 1
ATOM 10368 C C . ALA A 1 1323 ? 28.539 -10.806 15.707 1.00 97.12 1323 ALA A C 1
ATOM 10370 O O . ALA A 1 1323 ? 29.559 -10.377 16.242 1.00 97.12 1323 ALA A O 1
ATOM 10371 N N . LEU A 1 1324 ? 27.933 -11.917 16.149 1.00 96.56 1324 LEU A N 1
ATOM 10372 C CA . LEU A 1 1324 ? 28.450 -12.696 17.285 1.00 96.56 1324 LEU A CA 1
ATOM 10373 C C . LEU A 1 1324 ? 29.764 -13.417 16.966 1.00 96.56 1324 LEU A C 1
ATOM 10375 O O . LEU A 1 1324 ? 30.649 -13.472 17.825 1.00 96.56 1324 LEU A O 1
ATOM 10379 N N . GLU A 1 1325 ? 29.910 -13.930 15.744 1.00 96.94 1325 GLU A N 1
ATOM 10380 C CA . GLU A 1 1325 ? 31.165 -14.515 15.262 1.00 96.94 1325 GLU A CA 1
ATOM 10381 C C . GLU A 1 1325 ? 32.303 -13.485 15.291 1.00 96.94 1325 GLU A C 1
ATOM 10383 O O . GLU A 1 1325 ? 33.389 -13.793 15.784 1.00 96.94 1325 GLU A O 1
ATOM 10388 N N . ALA A 1 1326 ? 32.043 -12.242 14.864 1.00 97.38 1326 ALA A N 1
ATOM 10389 C CA . ALA A 1 1326 ? 33.029 -11.159 14.868 1.00 97.38 1326 ALA A CA 1
ATOM 10390 C C . ALA A 1 1326 ? 33.538 -10.803 16.278 1.00 97.38 1326 ALA A C 1
ATOM 10392 O O . ALA A 1 1326 ? 34.700 -10.428 16.435 1.00 97.38 1326 ALA A O 1
ATOM 10393 N N . TYR A 1 1327 ? 32.701 -10.950 17.311 1.00 96.75 1327 TYR A N 1
ATOM 10394 C CA . TYR A 1 1327 ? 33.113 -10.773 18.710 1.00 96.75 1327 TYR A CA 1
ATOM 10395 C C . TYR A 1 1327 ? 33.822 -11.999 19.306 1.00 96.75 1327 TYR A C 1
ATOM 10397 O O . TYR A 1 1327 ? 34.373 -11.905 20.402 1.00 96.75 1327 TYR A O 1
ATOM 10405 N N . GLY A 1 1328 ? 33.790 -13.156 18.633 1.00 95.62 1328 GLY A N 1
ATOM 10406 C CA . GLY A 1 1328 ? 34.239 -14.429 19.201 1.00 95.62 1328 GLY A CA 1
ATOM 10407 C C . GLY A 1 1328 ? 33.310 -14.968 20.296 1.00 95.62 1328 GLY A C 1
ATOM 10408 O O . GLY A 1 1328 ? 33.733 -15.770 21.130 1.00 95.62 1328 GLY A O 1
ATOM 10409 N N . ALA A 1 1329 ? 32.042 -14.540 20.320 1.00 96.12 1329 ALA A N 1
ATOM 10410 C CA . ALA A 1 1329 ? 31.052 -14.904 21.336 1.00 96.12 1329 ALA A CA 1
ATOM 10411 C C . ALA A 1 1329 ? 30.448 -16.304 21.088 1.00 96.12 1329 ALA A C 1
ATOM 10413 O O . ALA A 1 1329 ? 29.230 -16.467 20.996 1.00 96.12 1329 ALA A O 1
ATOM 10414 N N . ALA A 1 1330 ? 31.308 -17.323 20.978 1.00 95.81 1330 ALA A N 1
ATOM 10415 C CA . ALA A 1 1330 ? 30.940 -18.678 20.562 1.00 95.81 1330 ALA A CA 1
ATOM 10416 C C . ALA A 1 1330 ? 29.869 -19.329 21.457 1.00 95.81 1330 ALA A C 1
ATOM 10418 O O . ALA A 1 1330 ? 28.940 -19.935 20.936 1.00 95.81 1330 ALA A O 1
ATOM 10419 N N . TYR A 1 1331 ? 29.945 -19.160 22.783 1.00 94.44 1331 TYR A N 1
ATOM 10420 C CA . TYR A 1 1331 ? 28.938 -19.700 23.710 1.00 94.44 1331 TYR A CA 1
ATOM 10421 C C . TYR A 1 1331 ? 27.572 -19.030 23.547 1.00 94.44 1331 TYR A C 1
ATOM 10423 O O . TYR A 1 1331 ? 26.558 -19.718 23.525 1.00 94.44 1331 TYR A O 1
ATOM 10431 N N . THR A 1 1332 ? 27.536 -17.704 23.377 1.00 95.38 1332 THR A N 1
ATOM 10432 C CA . THR A 1 1332 ? 26.289 -16.970 23.113 1.00 95.38 1332 THR A CA 1
ATOM 10433 C C . THR A 1 1332 ? 25.672 -17.423 21.796 1.00 95.38 1332 THR A C 1
ATOM 10435 O O . THR A 1 1332 ? 24.467 -17.646 21.717 1.00 95.38 1332 THR A O 1
ATOM 10438 N N . LEU A 1 1333 ? 26.498 -17.597 20.762 1.00 95.69 1333 LEU A N 1
ATOM 10439 C CA . LEU A 1 1333 ? 26.047 -18.098 19.470 1.00 95.69 1333 LEU A CA 1
ATOM 10440 C C . LEU A 1 1333 ? 25.500 -19.528 19.585 1.00 95.69 1333 LEU A C 1
ATOM 10442 O O . LEU A 1 1333 ? 24.404 -19.803 19.099 1.00 95.69 1333 LEU A O 1
ATOM 10446 N N . GLN A 1 1334 ? 26.221 -20.416 20.276 1.00 94.69 1334 GLN A N 1
ATOM 10447 C CA . GLN A 1 1334 ? 25.786 -21.789 20.525 1.00 94.69 1334 GLN A CA 1
ATOM 10448 C C . GLN A 1 1334 ? 24.456 -21.814 21.283 1.00 94.69 1334 GLN A C 1
ATOM 10450 O O . GLN A 1 1334 ? 23.551 -22.542 20.887 1.00 94.69 1334 GLN A O 1
ATOM 10455 N N . GLU A 1 1335 ? 24.296 -20.986 22.315 1.00 93.69 1335 GLU A N 1
ATOM 10456 C CA . GLU A 1 1335 ? 23.055 -20.882 23.083 1.00 93.69 1335 GLU A CA 1
ATOM 10457 C C . GLU A 1 1335 ? 21.870 -20.452 22.196 1.00 93.69 1335 GLU A C 1
ATOM 10459 O O . GLU A 1 1335 ? 20.808 -21.080 22.228 1.00 93.69 1335 GLU A O 1
ATOM 10464 N N . MET A 1 1336 ? 22.064 -19.409 21.375 1.00 94.62 1336 MET A N 1
ATOM 10465 C CA . MET A 1 1336 ? 21.040 -18.874 20.466 1.00 94.62 1336 MET A CA 1
ATOM 10466 C C . MET A 1 1336 ? 20.613 -19.888 19.402 1.00 94.62 1336 MET A C 1
ATOM 10468 O O . MET A 1 1336 ? 19.426 -19.971 19.087 1.00 94.62 1336 MET A O 1
ATOM 10472 N N . LEU A 1 1337 ? 21.559 -20.664 18.867 1.00 94.62 1337 LEU A N 1
ATOM 10473 C CA . LEU A 1 1337 ? 21.302 -21.651 17.816 1.00 94.62 1337 LEU A CA 1
ATOM 10474 C C . LEU A 1 1337 ? 20.813 -23.010 18.340 1.00 94.62 1337 LEU A C 1
ATOM 10476 O O . LEU A 1 1337 ? 20.311 -23.789 17.541 1.00 94.62 1337 LEU A O 1
ATOM 10480 N N . THR A 1 1338 ? 20.942 -23.305 19.640 1.00 94.81 1338 THR A N 1
ATOM 10481 C CA . THR A 1 1338 ? 20.578 -24.613 20.226 1.00 94.81 1338 THR A CA 1
ATOM 10482 C C . THR A 1 1338 ? 19.475 -24.478 21.284 1.00 94.81 1338 THR A C 1
ATOM 10484 O O . THR A 1 1338 ? 18.287 -24.503 20.960 1.00 94.81 1338 THR A O 1
ATOM 10487 N N . VAL A 1 1339 ? 19.843 -24.294 22.555 1.00 93.69 1339 VAL A N 1
ATOM 10488 C CA . VAL A 1 1339 ? 18.961 -24.367 23.732 1.00 93.69 1339 VAL A CA 1
ATOM 10489 C C . VAL A 1 1339 ? 17.893 -23.268 23.784 1.00 93.69 1339 VAL A C 1
ATOM 10491 O O . VAL A 1 1339 ? 16.873 -23.443 24.445 1.00 93.69 1339 VAL A O 1
ATOM 10494 N N . LYS A 1 1340 ? 18.069 -22.144 23.073 1.00 93.75 1340 LYS A N 1
ATOM 10495 C CA . LYS A 1 1340 ? 17.028 -21.105 22.911 1.00 93.75 1340 LYS A CA 1
ATOM 10496 C C . LYS A 1 1340 ? 16.116 -21.326 21.697 1.00 93.75 1340 LYS A C 1
ATOM 10498 O O . LYS A 1 1340 ? 15.093 -20.646 21.573 1.00 93.75 1340 LYS A O 1
ATOM 10503 N N . SER A 1 1341 ? 16.461 -22.273 20.827 1.00 92.38 1341 SER A N 1
ATOM 10504 C CA . SER A 1 1341 ? 15.810 -22.515 19.541 1.00 92.38 1341 SER A CA 1
ATOM 10505 C C . SER A 1 1341 ? 15.171 -23.910 19.492 1.00 92.38 1341 SER A C 1
ATOM 10507 O O . SER A 1 1341 ? 14.052 -24.094 19.985 1.00 92.38 1341 SER A O 1
ATOM 10509 N N . ASP A 1 1342 ? 15.860 -24.884 18.901 1.00 92.88 1342 ASP A N 1
ATOM 10510 C CA . ASP A 1 1342 ? 15.326 -26.159 18.422 1.00 92.88 1342 ASP A CA 1
ATOM 10511 C C . ASP A 1 1342 ? 15.993 -27.391 19.048 1.00 92.88 1342 ASP A C 1
ATOM 10513 O O . ASP A 1 1342 ? 15.642 -28.514 18.692 1.00 92.88 1342 ASP A O 1
ATOM 10517 N N . ASP A 1 1343 ? 16.879 -27.220 20.032 1.00 94.62 1343 ASP A N 1
ATOM 10518 C CA . ASP A 1 1343 ? 17.274 -28.327 20.906 1.00 94.62 1343 ASP A CA 1
ATOM 10519 C C . ASP A 1 1343 ? 16.166 -28.604 21.938 1.00 94.62 1343 ASP A C 1
ATOM 10521 O O . ASP A 1 1343 ? 16.019 -27.908 22.948 1.00 94.62 1343 ASP A O 1
ATOM 10525 N N . VAL A 1 1344 ? 15.356 -29.632 21.671 1.00 92.19 1344 VAL A N 1
ATOM 10526 C CA . VAL A 1 1344 ? 14.177 -29.986 22.477 1.00 92.19 1344 VAL A CA 1
ATOM 10527 C C . VAL A 1 1344 ? 14.542 -30.393 23.906 1.00 92.19 1344 VAL A C 1
ATOM 10529 O O . VAL A 1 1344 ? 13.806 -30.060 24.837 1.00 92.19 1344 VAL A O 1
ATOM 10532 N N . GLN A 1 1345 ? 15.649 -31.115 24.089 1.00 92.50 1345 GLN A N 1
ATOM 10533 C CA . GLN A 1 1345 ? 16.092 -31.552 25.414 1.00 92.50 1345 GLN A CA 1
ATOM 10534 C C . GLN A 1 1345 ? 16.860 -30.431 26.109 1.00 92.50 1345 GLN A C 1
ATOM 10536 O O . GLN A 1 1345 ? 16.548 -30.091 27.253 1.00 92.50 1345 GLN A O 1
ATOM 10541 N N . GLY A 1 1346 ? 17.791 -29.800 25.389 1.00 92.44 1346 GLY A N 1
ATOM 10542 C CA . GLY A 1 1346 ? 18.624 -28.727 25.917 1.00 92.44 1346 GLY A CA 1
ATOM 10543 C C . GLY A 1 1346 ? 17.813 -27.532 26.402 1.00 92.44 1346 GLY A C 1
ATOM 10544 O O . GLY A 1 1346 ? 18.107 -27.007 27.470 1.00 92.44 1346 GLY A O 1
ATOM 10545 N N . ARG A 1 1347 ? 16.726 -27.147 25.718 1.00 92.25 1347 ARG A N 1
ATOM 10546 C CA . ARG A 1 1347 ? 15.858 -26.047 26.184 1.00 92.25 1347 ARG A CA 1
ATOM 10547 C C . ARG A 1 1347 ? 15.132 -26.352 27.497 1.00 92.25 1347 ARG A C 1
ATOM 10549 O O . ARG A 1 1347 ? 14.999 -25.469 28.339 1.00 92.25 1347 ARG A O 1
ATOM 10556 N N . ASN A 1 1348 ? 14.675 -27.593 27.688 1.00 91.25 1348 ASN A N 1
ATOM 10557 C CA . ASN A 1 1348 ? 13.995 -28.010 28.919 1.00 91.25 1348 ASN A CA 1
ATOM 10558 C C . ASN A 1 1348 ? 14.988 -28.099 30.079 1.00 91.25 1348 ASN A C 1
ATOM 10560 O O . ASN A 1 1348 ? 14.693 -27.631 31.178 1.00 91.25 1348 ASN A O 1
ATOM 10564 N N . GLN A 1 1349 ? 16.170 -28.665 29.816 1.00 92.88 1349 GLN A N 1
ATOM 10565 C CA . GLN A 1 1349 ? 17.241 -28.741 30.800 1.00 92.88 1349 GLN A CA 1
ATOM 10566 C C . GLN A 1 1349 ? 17.726 -27.343 31.183 1.00 92.88 1349 GLN A C 1
ATOM 10568 O O . GLN A 1 1349 ? 17.833 -27.056 32.366 1.00 92.88 1349 GLN A O 1
ATOM 10573 N N . MET A 1 1350 ? 17.930 -26.454 30.208 1.00 92.94 1350 MET A N 1
ATOM 10574 C CA . MET A 1 1350 ? 18.310 -25.061 30.445 1.00 92.94 1350 MET A CA 1
ATOM 10575 C C . MET A 1 1350 ? 17.263 -24.331 31.289 1.00 92.94 1350 MET A C 1
ATOM 10577 O O . MET A 1 1350 ? 17.608 -23.648 32.246 1.00 92.94 1350 MET A O 1
ATOM 10581 N N . TYR A 1 1351 ? 15.974 -24.503 30.983 1.00 92.75 1351 TYR A N 1
ATOM 10582 C CA . TYR A 1 1351 ? 14.908 -23.908 31.786 1.00 92.75 1351 TYR A CA 1
ATOM 10583 C C . TYR A 1 1351 ? 14.930 -24.419 33.232 1.00 92.75 1351 TYR A C 1
ATOM 10585 O O . TYR A 1 1351 ? 14.849 -23.621 34.162 1.00 92.75 1351 TYR A O 1
ATOM 10593 N N . LYS A 1 1352 ? 15.082 -25.735 33.424 1.00 93.25 1352 LYS A N 1
ATOM 10594 C CA . LYS A 1 1352 ? 15.194 -26.348 34.751 1.00 93.25 1352 LYS A CA 1
ATOM 10595 C C . LYS A 1 1352 ? 16.409 -25.814 35.515 1.00 93.25 1352 LYS A C 1
ATOM 10597 O O . LYS A 1 1352 ? 16.251 -25.345 36.631 1.00 93.25 1352 LYS A O 1
ATOM 10602 N N . ASN A 1 1353 ? 17.572 -25.811 34.875 1.00 93.88 1353 ASN A N 1
ATOM 10603 C CA . ASN A 1 1353 ? 18.831 -25.289 35.397 1.00 93.88 1353 ASN A CA 1
ATOM 10604 C C . ASN A 1 1353 ? 18.676 -23.829 35.871 1.00 93.88 1353 ASN A C 1
ATOM 10606 O O . ASN A 1 1353 ? 18.994 -23.512 37.014 1.00 93.88 1353 ASN A O 1
ATOM 10610 N N . ILE A 1 1354 ? 18.068 -22.959 35.053 1.00 93.88 1354 ILE A N 1
ATOM 10611 C CA . ILE A 1 1354 ? 17.781 -21.563 35.428 1.00 93.88 1354 ILE A CA 1
ATOM 10612 C C . ILE A 1 1354 ? 16.846 -21.475 36.647 1.00 93.88 1354 ILE A C 1
ATOM 10614 O O . ILE A 1 1354 ? 17.062 -20.628 37.513 1.00 93.88 1354 ILE A O 1
ATOM 10618 N N . VAL A 1 1355 ? 15.815 -22.325 36.733 1.00 93.56 1355 VAL A N 1
ATOM 10619 C CA . VAL A 1 1355 ? 14.888 -22.364 37.883 1.00 93.56 1355 VAL A CA 1
ATOM 10620 C C . VAL A 1 1355 ? 15.581 -22.871 39.153 1.00 93.56 1355 VAL A C 1
ATOM 10622 O O . VAL A 1 1355 ? 15.331 -22.335 40.232 1.00 93.56 1355 VAL A O 1
ATOM 10625 N N . ASP A 1 1356 ? 16.471 -23.852 39.019 1.00 95.06 1356 ASP A N 1
ATOM 10626 C CA . ASP A 1 1356 ? 17.256 -24.434 40.112 1.00 95.06 1356 ASP A CA 1
ATOM 10627 C C . ASP A 1 1356 ? 18.428 -23.517 40.543 1.00 95.06 1356 ASP A C 1
ATOM 10629 O O . ASP A 1 1356 ? 19.030 -23.723 41.597 1.00 95.06 1356 ASP A O 1
ATOM 10633 N N . GLY A 1 1357 ? 18.726 -22.461 39.772 1.00 93.62 1357 GLY A N 1
ATOM 10634 C CA . GLY A 1 1357 ? 19.828 -21.522 40.018 1.00 93.62 1357 GLY A CA 1
ATOM 10635 C C . GLY A 1 1357 ? 21.198 -22.015 39.530 1.00 93.62 1357 GLY A C 1
ATOM 10636 O O . GLY A 1 1357 ? 22.226 -21.429 39.872 1.00 93.62 1357 GLY A O 1
ATOM 10637 N N . GLU A 1 1358 ? 21.223 -23.076 38.727 1.00 92.69 1358 GLU A N 1
ATOM 10638 C CA . GLU A 1 1358 ? 22.414 -23.659 38.114 1.00 92.69 1358 GLU A CA 1
ATOM 10639 C C . GLU A 1 1358 ? 22.550 -23.118 36.684 1.00 92.69 1358 GLU A C 1
ATOM 10641 O O . GLU A 1 1358 ? 21.703 -23.354 35.836 1.00 92.69 1358 GLU A O 1
ATOM 10646 N N . HIS A 1 1359 ? 23.594 -22.351 36.367 1.00 89.12 1359 HIS A N 1
ATOM 10647 C CA . HIS A 1 1359 ? 23.734 -21.724 35.040 1.00 89.12 1359 HIS A CA 1
ATOM 10648 C C . HIS A 1 1359 ? 24.604 -22.563 34.089 1.00 89.12 1359 HIS A C 1
ATOM 10650 O O . HIS A 1 1359 ? 25.543 -22.054 33.476 1.00 89.12 1359 HIS A O 1
ATOM 10656 N N . GLU A 1 1360 ? 24.312 -23.861 33.987 1.00 88.00 1360 GLU A N 1
ATOM 10657 C CA . GLU A 1 1360 ? 25.041 -24.792 33.120 1.00 88.00 1360 GLU A CA 1
ATOM 10658 C C . GLU A 1 1360 ? 24.290 -25.061 31.809 1.00 88.00 1360 GLU A C 1
ATOM 10660 O O . GLU A 1 1360 ? 23.088 -25.336 31.803 1.00 88.00 1360 GLU A O 1
ATOM 10665 N N . MET A 1 1361 ? 25.014 -25.012 30.685 1.00 87.62 1361 MET A N 1
ATOM 10666 C CA . MET A 1 1361 ? 24.481 -25.322 29.358 1.00 87.62 1361 MET A CA 1
ATOM 10667 C C . MET A 1 1361 ? 24.853 -26.745 28.950 1.00 87.62 1361 MET A C 1
ATOM 10669 O O . MET A 1 1361 ? 26.027 -27.060 28.772 1.00 87.62 1361 MET A O 1
ATOM 10673 N N . VAL A 1 1362 ? 23.839 -27.572 28.704 1.00 88.81 1362 VAL A N 1
ATOM 10674 C CA . VAL A 1 1362 ? 23.994 -28.873 28.046 1.00 88.81 1362 VAL A CA 1
ATOM 10675 C C . VAL A 1 1362 ? 23.378 -28.758 26.656 1.00 88.81 1362 VAL A C 1
ATOM 10677 O O . VAL A 1 1362 ? 22.165 -28.879 26.503 1.00 88.81 1362 VAL A O 1
ATOM 10680 N N . ALA A 1 1363 ? 24.210 -28.450 25.660 1.00 86.56 1363 ALA A N 1
ATOM 10681 C CA . ALA A 1 1363 ? 23.777 -28.307 24.273 1.00 86.56 1363 ALA A CA 1
ATOM 10682 C C . ALA A 1 1363 ? 23.857 -29.654 23.542 1.00 86.56 1363 ALA A C 1
ATOM 10684 O O . ALA A 1 1363 ? 24.913 -30.288 23.494 1.00 86.56 1363 ALA A O 1
ATOM 10685 N N . GLY A 1 1364 ? 22.735 -30.077 22.973 1.00 88.88 1364 GLY A N 1
ATOM 10686 C CA . GLY A 1 1364 ? 22.626 -31.202 22.059 1.00 88.88 1364 GLY A CA 1
ATOM 10687 C C . GLY A 1 1364 ? 22.660 -30.769 20.593 1.00 88.88 1364 GLY A C 1
ATOM 10688 O O . GLY A 1 1364 ? 23.020 -29.645 20.239 1.00 88.88 1364 GLY A O 1
ATOM 10689 N N . MET A 1 1365 ? 22.275 -31.698 19.722 1.00 90.62 1365 MET A N 1
ATOM 10690 C CA . MET A 1 1365 ? 22.152 -31.452 18.288 1.00 90.62 1365 MET A CA 1
ATOM 10691 C C . MET A 1 1365 ? 20.812 -30.756 17.977 1.00 90.62 1365 MET A C 1
ATOM 10693 O O . MET A 1 1365 ? 19.773 -31.263 18.406 1.00 90.62 1365 MET A O 1
ATOM 10697 N N . PRO A 1 1366 ? 20.807 -29.642 17.219 1.00 93.88 1366 PRO A N 1
ATOM 10698 C CA . PRO A 1 1366 ? 19.587 -28.973 16.765 1.00 93.88 1366 PRO A CA 1
ATOM 10699 C C . PRO A 1 1366 ? 18.639 -29.899 16.003 1.00 93.88 1366 PRO A C 1
ATOM 10701 O O . PRO A 1 1366 ? 19.071 -30.661 15.131 1.00 93.88 1366 PRO A O 1
ATOM 10704 N N . GLU A 1 1367 ? 17.332 -29.781 16.246 1.00 94.38 1367 GLU A N 1
ATOM 10705 C CA . GLU A 1 1367 ? 16.354 -30.582 15.505 1.00 94.38 1367 GLU A CA 1
ATOM 10706 C C . GLU A 1 1367 ? 16.302 -30.206 14.017 1.00 94.38 1367 GLU A C 1
ATOM 10708 O O . GLU A 1 1367 ? 16.094 -31.077 13.175 1.00 94.38 1367 GLU A O 1
ATOM 10713 N N . SER A 1 1368 ? 16.581 -28.951 13.647 1.00 93.56 1368 SER A N 1
ATOM 10714 C CA . SER A 1 1368 ? 16.712 -28.559 12.235 1.00 93.56 1368 SER A CA 1
ATOM 10715 C C . SER A 1 1368 ? 17.794 -29.351 11.494 1.00 93.56 1368 SER A C 1
ATOM 10717 O O . SER A 1 1368 ? 17.598 -29.730 10.338 1.00 93.56 1368 SER A O 1
ATOM 10719 N N . PHE A 1 1369 ? 18.907 -29.670 12.162 1.00 94.62 1369 PHE A N 1
ATOM 10720 C CA . PHE A 1 1369 ? 19.963 -30.499 11.590 1.00 94.62 1369 PHE A CA 1
ATOM 10721 C C . PHE A 1 1369 ? 19.536 -31.971 11.492 1.00 94.62 1369 PHE A C 1
ATOM 10723 O O . PHE A 1 1369 ? 19.793 -32.619 10.478 1.00 94.62 1369 PHE A O 1
ATOM 10730 N N . ASN A 1 1370 ? 18.803 -32.489 12.485 1.00 93.25 1370 ASN A N 1
ATOM 10731 C CA . ASN A 1 1370 ? 18.192 -33.820 12.395 1.00 93.25 1370 ASN A CA 1
ATOM 10732 C C . ASN A 1 1370 ? 17.243 -33.938 11.202 1.00 93.25 1370 ASN A C 1
ATOM 10734 O O . ASN A 1 1370 ? 17.331 -34.904 10.439 1.00 93.25 1370 ASN A O 1
ATOM 10738 N N . VAL A 1 1371 ? 16.357 -32.954 11.025 1.00 94.56 1371 VAL A N 1
ATOM 10739 C CA . VAL A 1 1371 ? 15.435 -32.887 9.886 1.00 94.56 1371 VAL A CA 1
ATOM 10740 C C . VAL A 1 1371 ? 16.221 -32.902 8.577 1.00 94.56 1371 VAL A C 1
ATOM 10742 O O . VAL A 1 1371 ? 15.928 -33.736 7.724 1.00 94.56 1371 VAL A O 1
ATOM 10745 N N . LEU A 1 1372 ? 17.280 -32.095 8.456 1.00 95.56 1372 LEU A N 1
ATOM 10746 C CA . LEU A 1 1372 ? 18.146 -32.073 7.274 1.00 95.56 1372 LEU A CA 1
ATOM 10747 C C . LEU A 1 1372 ? 18.768 -33.448 6.973 1.00 95.56 1372 LEU A C 1
ATOM 10749 O O . LEU A 1 1372 ? 18.697 -33.923 5.840 1.00 95.56 1372 LEU A O 1
ATOM 10753 N N . VAL A 1 1373 ? 19.339 -34.125 7.977 1.00 95.06 1373 VAL A N 1
ATOM 10754 C CA . VAL A 1 1373 ? 19.911 -35.475 7.808 1.00 95.06 1373 VAL A CA 1
ATOM 10755 C C . VAL A 1 1373 ? 18.844 -36.461 7.321 1.00 95.06 1373 VAL A C 1
ATOM 10757 O O . VAL A 1 1373 ? 19.111 -37.293 6.451 1.00 95.06 1373 VAL A O 1
ATOM 10760 N N . LYS A 1 1374 ? 17.619 -36.386 7.857 1.00 94.81 1374 LYS A N 1
ATOM 10761 C CA . LYS A 1 1374 ? 16.509 -37.257 7.437 1.00 94.81 1374 LYS A CA 1
ATOM 10762 C C . LYS A 1 1374 ? 16.014 -36.933 6.028 1.00 94.81 1374 LYS A C 1
ATOM 10764 O O . LYS A 1 1374 ? 15.761 -37.869 5.272 1.00 94.81 1374 LYS A O 1
ATOM 10769 N N . GLU A 1 1375 ? 15.930 -35.659 5.655 1.00 96.38 1375 GLU A N 1
ATOM 10770 C CA . GLU A 1 1375 ? 15.583 -35.227 4.298 1.00 96.38 1375 GLU A CA 1
ATOM 10771 C C . GLU A 1 1375 ? 16.626 -35.711 3.281 1.00 96.38 1375 GLU A C 1
ATOM 10773 O O . GLU A 1 1375 ? 16.255 -36.333 2.286 1.00 96.38 1375 GLU A O 1
ATOM 10778 N N . ILE A 1 1376 ? 17.924 -35.557 3.564 1.00 97.00 1376 ILE A N 1
ATOM 10779 C CA . ILE A 1 1376 ? 19.006 -36.056 2.697 1.00 97.00 1376 ILE A CA 1
ATOM 10780 C C . ILE A 1 1376 ? 18.943 -37.584 2.558 1.00 97.00 1376 ILE A C 1
ATOM 10782 O O . ILE A 1 1376 ? 18.976 -38.105 1.441 1.00 97.00 1376 ILE A O 1
ATOM 10786 N N . ARG A 1 1377 ? 18.760 -38.317 3.665 1.00 96.06 1377 ARG A N 1
ATOM 10787 C CA . ARG A 1 1377 ? 18.584 -39.780 3.622 1.00 96.06 1377 ARG A CA 1
ATOM 10788 C C . ARG A 1 1377 ? 17.348 -40.201 2.819 1.00 96.06 1377 ARG A C 1
ATOM 10790 O O . ARG A 1 1377 ? 17.387 -41.237 2.157 1.00 96.06 1377 ARG A O 1
ATOM 10797 N N . SER A 1 1378 ? 16.272 -39.408 2.828 1.00 97.12 1378 SER A N 1
ATOM 10798 C CA . SER A 1 1378 ? 15.059 -39.679 2.039 1.00 97.12 1378 SER A CA 1
ATOM 10799 C C . SER A 1 1378 ? 15.269 -39.542 0.524 1.00 97.12 1378 SER A C 1
ATOM 10801 O O . SER A 1 1378 ? 14.561 -40.185 -0.248 1.00 97.12 1378 SER A O 1
ATOM 10803 N N . LEU A 1 1379 ? 16.294 -38.792 0.099 1.00 97.12 1379 LEU A N 1
ATOM 10804 C CA . LEU A 1 1379 ? 16.744 -38.682 -1.296 1.00 97.12 1379 LEU A CA 1
ATOM 10805 C C . LEU A 1 1379 ? 17.653 -39.852 -1.730 1.00 97.12 1379 LEU A C 1
ATOM 10807 O O . LEU A 1 1379 ? 18.266 -39.785 -2.793 1.00 97.12 1379 LEU A O 1
ATOM 10811 N N . ALA A 1 1380 ? 17.748 -40.918 -0.921 1.00 95.69 1380 ALA A N 1
ATOM 10812 C CA . ALA A 1 1380 ? 18.642 -42.067 -1.109 1.00 95.69 1380 ALA A CA 1
ATOM 10813 C C . ALA A 1 1380 ? 20.145 -41.717 -1.090 1.00 95.69 1380 ALA A C 1
ATOM 10815 O O . ALA A 1 1380 ? 20.967 -42.430 -1.667 1.00 95.69 1380 ALA A O 1
ATOM 10816 N N . ILE A 1 1381 ? 20.515 -40.639 -0.391 1.00 96.88 1381 ILE A N 1
ATOM 10817 C CA . ILE A 1 1381 ? 21.906 -40.260 -0.130 1.00 96.88 1381 ILE A CA 1
ATOM 10818 C C . ILE A 1 1381 ? 22.255 -40.703 1.294 1.00 96.88 1381 ILE A C 1
ATOM 10820 O O . ILE A 1 1381 ? 21.642 -40.236 2.255 1.00 96.88 1381 ILE A O 1
ATOM 10824 N N . ASN A 1 1382 ? 23.225 -41.612 1.454 1.00 94.06 1382 ASN A N 1
ATOM 10825 C CA . ASN A 1 1382 ? 23.657 -42.007 2.796 1.00 94.06 1382 ASN A CA 1
ATOM 10826 C C . ASN A 1 1382 ? 24.447 -40.868 3.453 1.00 94.06 1382 ASN A C 1
ATOM 10828 O O . ASN A 1 1382 ? 25.457 -40.423 2.914 1.00 94.06 1382 ASN A O 1
ATOM 10832 N N . MET A 1 1383 ? 23.990 -40.419 4.618 1.00 93.44 1383 MET A N 1
ATOM 10833 C CA . MET A 1 1383 ? 24.643 -39.394 5.428 1.00 93.44 1383 MET A CA 1
ATOM 10834 C C . MET A 1 1383 ? 24.680 -39.894 6.866 1.00 93.44 1383 MET A C 1
ATOM 10836 O O . MET A 1 1383 ? 23.639 -39.965 7.519 1.00 93.44 1383 MET A O 1
ATOM 10840 N N . GLU A 1 1384 ? 25.855 -40.260 7.356 1.00 89.81 1384 GLU A N 1
ATOM 10841 C CA . GLU A 1 1384 ? 26.081 -40.740 8.721 1.00 89.81 1384 GLU A CA 1
ATOM 10842 C C . GLU A 1 1384 ? 26.946 -39.738 9.487 1.00 89.81 1384 GLU A C 1
ATOM 10844 O O . GLU A 1 1384 ? 27.698 -38.971 8.889 1.00 89.81 1384 GLU A O 1
ATOM 10849 N N . LEU A 1 1385 ? 26.772 -39.702 10.806 1.00 89.31 1385 LEU A N 1
ATOM 10850 C CA . LEU A 1 1385 ? 27.649 -38.960 11.702 1.00 89.31 1385 LEU A CA 1
ATOM 10851 C C . LEU A 1 1385 ? 28.681 -39.974 12.190 1.00 89.31 1385 LEU A C 1
ATOM 10853 O O . LEU A 1 1385 ? 28.296 -40.940 12.844 1.00 89.31 1385 LEU A O 1
ATOM 10857 N N . GLU A 1 1386 ? 29.942 -39.809 11.797 1.00 88.81 1386 GLU A N 1
ATOM 10858 C CA . GLU A 1 1386 ? 31.022 -40.667 12.286 1.00 88.81 1386 GLU A CA 1
ATOM 10859 C C . GLU A 1 1386 ? 31.289 -40.366 13.769 1.00 88.81 1386 GLU A C 1
ATOM 10861 O O . GLU A 1 1386 ? 31.312 -39.202 14.177 1.00 88.81 1386 GLU A O 1
ATOM 10866 N N . ASP A 1 1387 ? 31.476 -41.416 14.572 1.00 73.75 1387 ASP A N 1
ATOM 10867 C CA . ASP A 1 1387 ? 31.931 -41.283 15.956 1.00 73.75 1387 ASP A CA 1
ATOM 10868 C C . ASP A 1 1387 ? 33.386 -40.774 15.949 1.00 73.75 1387 ASP A C 1
ATOM 10870 O O . ASP A 1 1387 ? 34.267 -41.436 15.394 1.00 73.75 1387 ASP A O 1
ATOM 10874 N N . ASN A 1 1388 ? 33.629 -39.602 16.549 1.00 48.88 1388 ASN A N 1
ATOM 10875 C CA . ASN A 1 1388 ? 34.975 -39.050 16.778 1.00 48.88 1388 ASN A CA 1
ATOM 10876 C C . ASN A 1 1388 ? 35.615 -39.579 18.063 1.00 48.88 1388 ASN A C 1
ATOM 10878 O O . ASN A 1 1388 ? 34.884 -39.723 19.072 1.00 48.88 1388 ASN A O 1
#

pLDDT: mean 90.01, std 7.46, range [24.81, 98.06]

Mean predicted aligned error: 10.99 Å

Solvent-accessible surface area (backbone atoms only — not comparable to full-atom values): 73595 Å² total; per-residue (Å²): 118,82,90,67,78,81,77,76,50,72,54,44,53,43,52,72,63,42,66,44,52,81,71,77,82,78,69,77,87,56,71,73,51,45,66,50,44,52,33,40,47,54,20,64,46,78,93,44,56,83,90,70,58,62,86,42,27,55,55,29,42,48,58,73,59,36,64,44,54,17,89,85,62,43,31,36,41,35,74,76,49,73,48,75,46,76,50,91,52,54,70,67,53,17,40,75,72,42,34,57,24,33,22,44,34,32,36,32,34,33,37,39,32,36,35,89,87,41,93,68,77,36,75,68,50,76,51,76,48,76,32,70,50,35,62,47,73,42,70,46,99,64,53,33,32,37,48,60,25,40,57,25,31,61,43,24,29,39,27,72,48,30,19,64,46,38,41,61,55,82,20,71,86,42,95,83,49,60,68,36,46,32,37,35,39,37,44,66,41,51,61,36,44,36,35,36,42,46,100,85,48,28,41,28,28,23,58,66,81,48,76,76,40,42,41,54,42,57,43,21,49,44,64,50,50,70,38,57,53,38,58,75,77,31,58,73,41,48,32,36,43,44,82,87,78,50,32,31,35,56,51,57,54,74,78,48,61,69,41,62,44,92,52,66,45,53,63,82,93,46,70,72,40,57,50,69,46,65,37,43,78,66,48,34,55,50,44,61,71,64,64,59,59,61,42,83,43,62,70,74,71,54,42,70,38,32,28,32,42,67,42,61,27,84,86,80,70,47,74,74,42,52,46,65,40,61,37,42,72,71,49,53,52,48,37,46,74,52,65,46,55,66,48,45,24,52,57,62,43,98,64,73,33,65,62,29,67,58,52,16,52,74,71,42,91,60,88,47,42,66,53,20,27,40,51,52,37,40,69,78,40,70,90,57,87,78,44,72,67,58,21,52,52,50,56,44,48,43,45,61,28,68,95,43,9,27,22,44,70,51,8,30,23,42,30,27,52,72,73,67,44,89,54,56,70,74,68,42,37,66,49,42,33,63,49,36,66,77,42,87,49,73,66,33,51,51,48,41,74,74,54,49,84,50,35,57,67,59,50,52,53,51,52,50,49,33,38,72,36,66,59,64,80,70,55,61,76,70,41,43,66,38,31,23,46,44,38,55,17,60,52,50,28,51,41,46,34,56,12,46,55,57,40,47,58,54,30,35,61,46,38,62,49,35,80,77,73,71,65,53,72,63,78,51,57,66,27,63,57,30,31,48,39,49,48,44,44,69,65,68,32,87,41,34,34,76,45,50,44,42,31,51,66,20,38,44,50,52,58,39,23,35,26,31,50,48,94,86,39,46,48,75,90,74,55,56,70,73,65,36,51,90,52,67,58,31,65,26,30,36,16,88,45,48,40,54,79,70,90,46,42,47,40,33,34,25,40,7,55,61,33,44,68,47,101,71,21,34,52,20,26,57,26,22,43,27,57,79,25,31,53,47,91,54,73,48,74,40,38,51,64,60,47,54,81,40,33,34,29,49,51,84,63,60,58,48,100,82,31,33,55,70,54,76,58,40,61,25,36,45,73,78,42,81,48,73,40,47,39,68,68,32,43,29,26,44,56,46,65,51,28,41,32,19,65,60,51,43,56,27,42,46,46,82,46,31,34,64,70,26,42,16,44,5,26,56,48,62,39,37,15,38,37,35,73,55,48,30,55,44,43,61,26,26,68,52,39,35,58,50,31,56,57,38,55,61,34,45,56,31,89,59,29,26,35,28,72,45,76,50,80,50,36,40,34,32,41,43,38,80,90,76,53,71,66,85,85,48,61,43,60,51,75,46,76,48,55,68,76,38,66,35,83,69,30,27,50,40,38,36,43,68,73,70,56,72,69,43,73,46,52,59,64,33,70,44,23,26,21,49,27,26,38,82,52,24,41,5,55,30,39,65,40,41,34,32,51,44,85,50,97,65,48,21,48,75,53,20,29,30,35,23,37,58,50,57,74,68,43,50,61,22,27,47,32,27,46,80,47,77,43,76,28,38,59,46,99,81,41,63,33,44,67,31,57,84,57,77,97,62,59,68,84,56,47,71,54,36,42,91,56,8,40,46,47,72,69,41,77,46,44,50,65,40,56,45,34,32,27,39,33,60,46,78,89,71,89,67,53,73,66,57,50,50,51,31,66,73,72,66,54,71,82,69,59,51,38,79,64,47,39,52,39,57,82,95,44,54,33,31,26,72,43,75,48,67,46,44,23,65,94,58,86,76,51,74,63,44,50,52,52,49,55,53,52,52,53,50,56,48,50,55,51,53,50,54,50,54,52,30,51,50,50,49,52,52,55,46,45,72,58,41,51,76,39,42,26,61,21,37,82,87,46,54,66,70,42,63,42,46,70,74,56,57,76,74,45,61,75,80,45,59,70,50,51,36,49,66,47,67,69,43,41,49,47,45,52,50,47,52,52,40,53,55,53,49,51,55,50,49,54,52,52,50,53,51,54,48,50,62,68,71,49,56,40,92,56,64,91,57,43,50,35,37,39,40,39,32,34,40,27,76,44,66,71,56,65,56,25,32,35,29,40,53,49,39,50,57,27,34,29,58,44,73,40,56,59,66,59,29,46,24,36,92,88,66,56,58,44,40,32,39,36,32,53,74,48,41,75,80,57,42,31,54,21,53,58,55,40,16,38,44,18,32,18,21,36,35,42,3,47,52,47,39,52,41,58,77,67,63,55,56,69,66,59,53,50,49,54,50,44,59,64,59,58,68,66,94,57,93,62,80,63,82,65,69,67,82,80,50,53,72,67,47,47,52,48,23,50,60,65,23,32,88,24,41,31,33,17,20,26,37,83,36,41,66,48,73,68,58,46,30,52,41,13,49,76,31,78,42,58,66,82,38,44,44,64,38,26,38,36,78,79,65,48,69,53,100,54,66,34,49,46,19,24,39,57,36,27,47,36,77,52,44,37,81,80,68,63,77,84,66,91,75,64,54,54,36,89,85,50,41,27,55,30,72,45,72,96,55,46,20,48,82,87,85,50,72,70,60,49,52,53,34,60,75,71,64,39,57,68,62,49,50,40,57,63,14,37,73,35,21,12,74,65,20,30,53,50,38,52,49,24,58,74,74,70,42,94,62,86,63,75,64,74,34,39,54,57,54,51,49,50,52,54,44,41,71,72,74,41,93,75,82,84,80,89,128

Foldseek 3Di:
DVVPDDDQFPLCLLEPFFELFQDDQLDDQPQLLCQLVVLQCLQCVQVPDFVRNDCAHPNVLQVLQPQQAFPVRQKTKGWDGKHWADWLDDLVRCLQQQAWTWTWIWTWMKIFGFDPPDPPRHTPDIDIDIATQAIFFDADPQSWTQHRSFTWFQFWAKFFAAAKFKDWPCQPPDPVSDTKIKMWGGAPFFWIWIWIADPVLAIWIDINPFDTAGVVLVVQLLPDAQLRVLVLQFDKWKWFQDLPQAIKIQDDLVLLQQPAAQAFFALVVRGLDHHRDTQHPVSSVVVVVSVDRITHDHPVVQAQFFFSAFDALPVPRHGLDGHLDGDHPVSSVVCSVSVPGMTITGSDDPAQHHCHSSVSVVPHPDRHSQVSLQVVVCRVPPPDHDDSVNSSVVVCQRFPDCSRGFRDLRRQQRNCVVLPHPDSGDDGTFDALSNLVVDDDPVSVVNCVVQPHDGSVSSSVSVSSNVVSVNDDGDDCQQLSRIFIHHPSNVLSVLLSVLVVVLSVQLNVCSVVCVPPVDHPNVSGDSVSNNVSSSCCCPPWPSTGRQLVQDLLSRSQSSQKYAQDTDNGDDLVRDDPSQLDDDLQLFLFWAPQADDPDSCRNRMTGTASQWDADPSRGIWHWWFFAAQQATDSDIDTDGSVRQQVFKEAEPPFDADPRRGGDDQWTFTDHNSDTDTDGSNRHGTYHSDPSSRHHLLLQFQFPSVQFDSNLSSLLSVQLSQFHFAPDFDDQLETAPCQLSSQLSSPLFDFAQAWAFFADDDQFKTKGQHDPVPQDDLQGLSMDMDGWDDQDQHPLQFTWGKGADDDGGDTGGGGQTGIGIGQDDSSGGGRADKFKEFADDDPCCQPPLAKEFAVVCQVVSRRKTKGKDKFKDFWFADPQGTKAFALPAPPDDVVLSVQADRRQAGDAFDKAAFFRFGIWIKDFADDDDDDPVRVVVCVVVVDPDPRIDTPTDGHHHPFIFGFHDKDKAFAPPDDDDPVLVVVLVVVLVVLVVVLVVSLVSSLVVLLVVLCVLQAQFFFCDFPPDHHGDGDHPVVVVVGDSVRLLRTHTPDPSSPVSSVSSVVSSVVSVVVSVVVSVSVSVVSPDHRDDDPRTRMMMIIMGIGTDTDDFQFWKDFSSSSIHTHSDHDYQLQAKAAPVRDGGGMYHHNVNCVVRSRCSQLLSFLLQALQQLLLQVLVVCVVVVPDLVVSLVLVCCVNVVDPSPPPRPDDPVPDDSVSSVSNSVSSNRGNRHHAGVVSGDDLVNSLVSCVSSVHDSVQWGWIAGSVPRHIDPDTIRIGIGSMGGGSSGPSQVDADADDFDADPQQRFFDDDRVRSGDDDCDPVNLVVCVVVVVVVVSLCVQFLNTAPPVQVVVCVVCVVVVHRDGDGDDGVNVVSVCVVCVVVVHDDDDDDD

Secondary structure (DSSP, 8-state):
-GGGS----HHHHH---EE---S---SPPP-TTHHHHHHHHHHH-TTS-GGG--SSHHHHHHHHH-SEE-TTSSEEEEEEEEEEPPPSS-HHHHHHHT---EEEEEEEEEEEEE-TT-SS--EEEEEEEEEEEEEEEPBPTTS-EEETTEEEEEPEEEEEPSEEEEEE-TT-SSTT----EEEEEE-SBS--EEEEE-TTS-EEEEETT-S-EEHHHHHHHHT--HHHHHHHHSPEEEEEEETTTEEEEE--GGGGTT-B-SS-EEETTEEEE-TTPBPPHHHHHHHHHHT--EEEE-HHHHTTPBBSS-EE-TTT--EEE-TT-B--HHHHHHHHHHT--EEEEE--BTTTB--HHHHHHHH----SHHHHHHHHHHHHSTTSPP-HHHHHHHHHHHHS-TTT-B-HHHHHHHHHHHHT-S-S---SS--BHHHHHT--SHHHHHHHHHHTT-BHHHHHHHHHHHHHTT-S----TTSGGGEEEE-HHHHHHHHHHHHHHHHHHHHHHHHHHHHHH---HHHH--SHHHHHHHHHHHHH-TTEEE---SSHHHHHHHHTEEESBSTTSB-TTT--HHHHSPPGGGTTTB-SS---SSTTTTTEEEB-TT-EE-TTS-EEEEEEEEETTEEEEEEEEEETTTGGGS-EE-TT--B-TTSBB-SSSEEEEETTEEEEE-GGG--EEES-GGGGS-HHHHTSTTGGGB-HHHHHHHHHHHTTBPPBSS----SEE-STHHHHHHHHT-SEE-SS-EEEEEEETTEEEEEEPGGG--STT--SEEEEEPP-SEEPTTSBEE--EE---TT-EE-TT-EEEE-TTEETTEE--SEEEEEEES--TTTT-TT-EEEEHHHHHTTTT-EEEEEEEEEEEEEETTEE-EE-S--TT--HHHHTTB-TTSBBPTT-EE-TT-EEE-EEEE-------HHHHHHHHHHT----SEEE--EEPPTT--EEEEEEEEEEBTTSPP-HHHHHHHHHHHHHHHHHHHHHHHHHHHHHHHHHHHHHTTPBEEEBTTBPTTPBP-HHHHHHS-GGGGGG-EESSHHHHHHHHHHHHHHHHHHHHHHHHHHHHHHHHHSPB-PPTTEEEEEEEEEEEEE---TT-EEEETTS-EEEEEEEE-GGGS-EETTSPBPSEEE-TTHHHHHTBTHHHHHHHHHHHHHHHHHHHHHHHHTT--HHHHHHHHHHHHT-S--SSS-SS-GGGS-HHHHHHHHHHHTT---EE--TTS---HHHHHHHHHHTT--TTSEE-EE-TTT-PBPSS-EEEEEEEEEEBS--HHHH----SS--B-TTT--B-BSGGGTPBPP--HHHHHHHHHHT-HHHHHHHHTTTTT-HHHHHHHHHHHHHT---------HHHHHHHHHHHHTT--------

Organism: Stenotrophomonas maltophilia (strain K279a) (NCBI:txid522373)

Radius of gyration: 40.69 Å; Cα contacts (8 Å, |Δi|>4): 2798; chains: 1; bounding box: 110×88×127 Å

Sequence (1388 aa):
MEDLMTSYSFTEKKRIRKDFGKQRSILEVPFLLAIQVDSYREFLQENVDPAKRTDHGLHAALKSVFPIASYSGNAALEYVGYKLGEPVFDERECRQRGMSYGAPLRVTVRLVIYDRESSTKAIKYVKEQEVYLGEIPLMTENGTFIVNGTERVIVSQLHRSPGVFFDHDRGKTHSSGKLLYSARIIPYRGSWLDFEFDPKDALFTRIDRRRKLPVSILLRALGYSNEEMLAEFFEINTFHINPDEGVQLELVPERLRGETLGFDLADGDKVIVEAGKRITARHIKQLEASGIAALAVPDDYIVGRILSHDVVDASTGELLAQANDEITDEQLQAFRKAGVDAVGTLWVNDLDRGPYLSNTLRIDPTKTQLEALVEIYRMMRPGEPPTKDAAQNLFHNLFFTFERYDLSAVGRMKFNRRVGRKETTGEAVLYDSKYFGERNDEESKRLVAAHGDSSDILDVIKVLTEIRNGRGVVDDIDHLGNRRVRSVGEMAENVFRVGLVRVERAVKERLSMAESEGLTPQELINAKPVAAAIKEFFGSSQLSQFMDQNNPLSEVTHKRRVSALGPGGLTRERAGFEVRDVHPTHYGRVCTIETPEGPNIGLINSLAVYARTNQYGFLETPYRKVVDGKVYDEVEFLSAIEENEYVIAQANALTDAKGTLTEQFVPCRFQGESLLKPPAEVHFMDVSPMQTVSIAAALVPFLEHDDANRALMGANMQRQAVPTLRAQKPLVGTGIERAVARDSGVTVNARRGGEIVQIDAARIVVKVNEEEIVGATDAGVDIYNLVKYTRSNQNTCINQRPLVQVGDVIARGDVLADGPSTDIGELALGQNMLIAFMPWNGYNFEDSILLSERVVEEDRYTTIHIEELTCVARDTKLGPEEISADIPNVSEQALNRLDESGVVYIGAEVRAGDIMVGKVTPKGESQLTPEEKLLRAIFGEKASDVKDSSLRVPPGMDGTVIDVQVFTRDGIEKDKRARQIEESEIKRVKKDFDDQFRILEAAIYMRLRSQIVGKVVNGGAGLKKGDVITDAFLDGLKKADWFALRMKDEDASEAIERAQKQIQAHEKEFERRFADKRGKITAGDDLAPGVLKMVKVFLAVKRRIQPGDKMAGRHGNKGVVSNVVPVEDMPYMASGETVDIVLNPLGVPSRMNIGQILEVHLGWAAKGLGRKIQAMMEAQAAVADLRKFLDDIYNHDDTNVANRVDLSQFSDEELLRLARNLTDGVPMATPVFDGATEAEIKRMLELADLPSSGQTQLYDGRTGEAFDRHTTVGYMHYLKLNHLVDDKMHARSTGPYSLVTQQPLGGKAQFGGQRFGEMEVWALEAYGAAYTLQEMLTVKSDDVQGRNQMYKNIVDGEHEMVAGMPESFNVLVKEIRSLAINMELEDN

Nearest PDB structures (foldseek):
  8ph9-assembly1_I  TM=9.704E-01  e=0.000E+00  Escherichia coli
  8toe-assembly1_I  TM=9.755E-01  e=0.000E+00  Escherichia coli K-12
  8pdy-assembly1_I  TM=9.723E-01  e=0.000E+00  Escherichia coli
  6p19-assembly1_C  TM=9.796E-01  e=0.000E+00  Escherichia coli K-12
  8txo-assembly1_I  TM=9.724E-01  e=0.000E+00  Escherichia coli

InterPro domains:
  IPR007120 DNA-directed RNA polymerase, subunit 2, hybrid-binding domain [PF00562] (751-1310)
  IPR007121 RNA polymerase, beta subunit, conserved site [PS01166] (1108-1120)
  IPR007641 RNA polymerase Rpb2, domain 7 [PF04560] (1312-1386)
  IPR007642 RNA polymerase Rpb2, domain 2 [PF04561] (160-231)
  IPR007642 RNA polymerase Rpb2, domain 2 [PF04561] (366-424)
  IPR007642 RNA polymerase Rpb2, domain 2 [PF04561] (454-486)
  IPR007644 RNA polymerase, beta subunit, protrusion [PF04563] (32-531)
  IPR007645 RNA polymerase Rpb2, domain 3 [PF04565] (545-612)
  IPR010243 DNA-directed RNA polymerase beta subunit, bacterial-type [MF_01321] (18-1388)
  IPR010243 DNA-directed RNA polymerase beta subunit, bacterial-type [TIGR02013] (13-1385)
  IPR014724 RNA polymerase Rpb2, OB-fold [G3DSA:2.40.50.150] (842-976)
  IPR015712 DNA-directed RNA polymerase, subunit 2 [PTHR20856] (632-1384)
  IPR015712 DNA-directed RNA polymerase, subunit 2 [cd00653] (32-1386)
  IPR019462 DNA-directed RNA polymerase, beta subunit, external 1 domain [PF10385] (623-688)
  IPR037033 DNA-directed RNA polymerase, subunit 2, hybrid-binding domain superfamily [G3DSA:2.40.270.10] (1083-1288)
  IPR037034 RNA polymerase Rpb2, domain 2 superfamily [G3DSA:3.90.1110.10] (245-472)